Protein AF-0000000067803425 (afdb_homodimer)

Foldseek 3Di:
DAQEAAEEAEAEEEEEAEAEAEEDDQEAEEAEAEHQEYHEEHYAEYEYEYEYEYEYLYAEYEYYEYYANEYHYEAYAYYEYEYEYEYEYQYAEYEEYEYEANEYAYEHYEEYEYEYEYEYDDHYQEYEEHEYYHQEYAYEAYEEYEYEYEYEYEQEHQEYEYAEYYANEYAYEHYNEYEYYYEYEYENEHQEYEEHEYEHQEYHYEHYAEYEYEYEYEYEQHHQEYEYHEYYANEYHYEAYAEYEYEYEYEYENYHQEYEYHEYEAQEYHYEAYEEYEYEYEYEYYQHHQEYEEAEYYANEYAYEAYEEYEAYYEYEAELEHQEYEYHEYEAQEYAYEAYEEYEYEYEYEAYVHHQEYEEHEYEANEYAYEAYAEYEYEYEYEAELHYQEYEEAEYYHQEYHYEAYAEYEYEYEYEYACHYVYYNYHHDDDNYYHYYRYNYYHYYYYYYYHHDPD/DAQEAAEEAEAEEEEEAEAEAEEDDQEAEEAEAEHQEYHYEAYAEYEYEYEYEYEYLYAEYEYYEYEHNEYHYEHYEYYEYEYEYEYAANYAEYEYYEYEANEYAYEAYEEYEYEYEYEYEQHYQEYEEAEYEHQEYHYEAYEEYEYEYEYEAYLEHQEYEYYEYYHNEYAYEHYEEYEAYYEYEYEQHHQEYEEAEYEHQEYHYEAYEEYEYEYEYEYEQHHQEYEYHEYEANEYAYEHYEEYEYEYEYEYELYYQEYEEAEYYAQEYHYEHYEEYEYEYEYEYYQHHQEYEYHEYYANEYHYEAYEEYEAYYEYEAECYHQEYEEHEYEAQEYAYEAYEEYEYEYEYEAYVHHQEYEEYEYEANEYAYEAYEEYEAEYEYEAYLHYQEYEEAEYYHQEYAYEAYEEYEYEYEYEYACHYVYYNYYYDDDNYYHYYRYNYYHYYYHYYYHYDPD

Sequence (910 aa):
MGVIFMVFGVAYSEYEVKIKIQDGADKICQLSIMGVIFMVFGVAYSEYEVKIKIQDGADKICQLSIMGVIFMVFGVAYSEYEVKIKIQDGADKICQLSIMGVIFMVFGVVYSEYGVKIKIQDGADKICQLSVMGVIFMVFGVAYSEYEVKIKIQDGADKICQLSIMGVIFMVFGVVYSEYGVKIKIQDGADKICQLSIMGIIFMVFGVAYSEYEVKIKIQDGADKICQLSIMGVIFMVFGVAYSEYEVKIKIQDGADKICQLSIMGVIFMVFGVAYSEYEVKIKIQDGADKICQLSIMGVIFMVFGVVYSEYGVKIKIQDGADKICQLSVMGVIFMVFGVAYSEYEVKIKIQDGADKICQLSIMGVIFMVFGVVYSEYGVKIKIQDGADKICQLSIMGIIFMVFGVAYSEYEVKIKIQDGADKICQLSIVSVIFMVIGVAYSEYKVKIKFKMAPTMGVIFMVFGVAYSEYEVKIKIQDGADKICQLSIMGVIFMVFGVAYSEYEVKIKIQDGADKICQLSIMGVIFMVFGVAYSEYEVKIKIQDGADKICQLSIMGVIFMVFGVVYSEYGVKIKIQDGADKICQLSVMGVIFMVFGVAYSEYEVKIKIQDGADKICQLSIMGVIFMVFGVVYSEYGVKIKIQDGADKICQLSIMGIIFMVFGVAYSEYEVKIKIQDGADKICQLSIMGVIFMVFGVAYSEYEVKIKIQDGADKICQLSIMGVIFMVFGVAYSEYEVKIKIQDGADKICQLSIMGVIFMVFGVVYSEYGVKIKIQDGADKICQLSVMGVIFMVFGVAYSEYEVKIKIQDGADKICQLSIMGVIFMVFGVVYSEYGVKIKIQDGADKICQLSIMGIIFMVFGVAYSEYEVKIKIQDGADKICQLSIVSVIFMVIGVAYSEYKVKIKFKMAPT

Nearest PDB structures (foldseek):
  4dn7-assembly1_B  TM=2.893E-01  e=5.818E+00  Methanosarcina mazei Go1

pLDDT: mean 87.75, std 11.0, range [38.88, 97.75]

Structure (mmCIF, N/CA/C/O backbone):
data_AF-0000000067803425-model_v1
#
loop_
_entity.id
_entity.type
_entity.pdbx_description
1 polymer 'Uncharacterized protein LOC126912388'
#
loop_
_atom_site.group_PDB
_atom_site.id
_atom_site.type_symbol
_atom_site.label_atom_id
_atom_site.label_alt_id
_atom_site.label_comp_id
_atom_site.label_asym_id
_atom_site.label_entity_id
_atom_site.label_seq_id
_atom_site.pdbx_PDB_ins_code
_atom_site.Cartn_x
_atom_site.Cartn_y
_atom_site.Cartn_z
_atom_site.occupancy
_atom_site.B_iso_or_equiv
_atom_site.auth_seq_id
_atom_site.auth_comp_id
_atom_site.auth_asym_id
_atom_site.auth_atom_id
_atom_site.pdbx_PDB_model_num
ATOM 1 N N . MET A 1 1 ? 34.75 -25.25 -3.15 1 74.81 1 MET A N 1
ATOM 2 C CA . MET A 1 1 ? 34.219 -24.297 -2.17 1 74.81 1 MET A CA 1
ATOM 3 C C . MET A 1 1 ? 34.781 -22.891 -2.422 1 74.81 1 MET A C 1
ATOM 5 O O . MET A 1 1 ? 36 -22.734 -2.607 1 74.81 1 MET A O 1
ATOM 9 N N . GLY A 1 2 ? 33.906 -22.047 -2.674 1 78.75 2 GLY A N 1
ATOM 10 C CA . GLY A 1 2 ? 34.156 -20.641 -2.4 1 78.75 2 GLY A CA 1
ATOM 11 C C . GLY A 1 2 ? 34.719 -19.891 -3.586 1 78.75 2 GLY A C 1
ATOM 12 O O . GLY A 1 2 ? 35.812 -19.344 -3.502 1 78.75 2 GLY A O 1
ATOM 13 N N . VAL A 1 3 ? 34.25 -20.016 -4.922 1 89.56 3 VAL A N 1
ATOM 14 C CA . VAL A 1 3 ? 34.625 -19.016 -5.922 1 89.56 3 VAL A CA 1
ATOM 15 C C . VAL A 1 3 ? 33.969 -17.672 -5.574 1 89.56 3 VAL A C 1
ATOM 17 O O . VAL A 1 3 ? 32.75 -17.531 -5.688 1 89.56 3 VAL A O 1
ATOM 20 N N . ILE A 1 4 ? 34.719 -16.734 -5.055 1 91.56 4 ILE A N 1
ATOM 21 C CA . ILE A 1 4 ? 34.188 -15.461 -4.574 1 91.56 4 ILE A CA 1
ATOM 22 C C . ILE A 1 4 ? 34.75 -14.32 -5.422 1 91.56 4 ILE A C 1
ATOM 24 O O . ILE A 1 4 ? 35.969 -14.211 -5.582 1 91.56 4 ILE A O 1
ATOM 28 N N . PHE A 1 5 ? 34 -13.641 -6.039 1 90.88 5 PHE A N 1
ATOM 29 C CA . PHE A 1 5 ? 34.344 -12.406 -6.723 1 90.88 5 PHE A CA 1
ATOM 30 C C . PHE A 1 5 ? 34 -11.195 -5.863 1 90.88 5 PHE A C 1
ATOM 32 O O . PHE A 1 5 ? 32.875 -11.023 -5.449 1 90.88 5 PHE A O 1
ATOM 39 N N . MET A 1 6 ? 34.844 -10.312 -5.609 1 89.75 6 MET A N 1
ATOM 40 C CA . MET A 1 6 ? 34.656 -9.023 -4.953 1 89.75 6 MET A CA 1
ATOM 41 C C . MET A 1 6 ? 35.031 -7.875 -5.887 1 89.75 6 MET A C 1
ATOM 43 O O . MET A 1 6 ? 36.188 -7.711 -6.234 1 89.75 6 MET A O 1
ATOM 47 N N . VAL A 1 7 ? 34.094 -7.258 -6.387 1 85.81 7 VAL A N 1
ATOM 48 C CA . VAL A 1 7 ? 34.312 -6.219 -7.391 1 85.81 7 VAL A CA 1
ATOM 49 C C . VAL A 1 7 ? 33.844 -4.871 -6.852 1 85.81 7 VAL A C 1
ATOM 51 O O . VAL A 1 7 ? 32.719 -4.758 -6.312 1 85.81 7 VAL A O 1
ATOM 54 N N . PHE A 1 8 ? 34.656 -3.881 -6.902 1 86.56 8 PHE A N 1
ATOM 55 C CA . PHE A 1 8 ? 34.344 -2.537 -6.426 1 86.56 8 PHE A CA 1
ATOM 56 C C . PHE A 1 8 ? 34.562 -1.513 -7.539 1 86.56 8 PHE A C 1
ATOM 58 O O . PHE A 1 8 ? 35.625 -1.437 -8.133 1 86.56 8 PHE A O 1
ATOM 65 N N . GLY A 1 9 ? 33.438 -0.641 -7.828 1 83.38 9 GLY A N 1
ATOM 66 C CA . GLY A 1 9 ? 33.531 0.556 -8.648 1 83.38 9 GLY A CA 1
ATOM 67 C C . GLY A 1 9 ? 33.969 0.268 -10.078 1 83.38 9 GLY A C 1
ATOM 68 O O . GLY A 1 9 ? 34.906 0.893 -10.586 1 83.38 9 GLY A O 1
ATOM 69 N N . VAL A 1 10 ? 33.406 -0.679 -10.727 1 84.81 10 VAL A N 1
ATOM 70 C CA . VAL A 1 10 ? 33.719 -0.972 -12.117 1 84.81 10 VAL A CA 1
ATOM 71 C C . VAL A 1 10 ? 32.562 -0.565 -13.016 1 84.81 10 VAL A C 1
ATOM 73 O O . VAL A 1 10 ? 31.391 -0.751 -12.656 1 84.81 10 VAL A O 1
ATOM 76 N N . ALA A 1 11 ? 32.969 0.034 -14.195 1 84.5 11 ALA A N 1
ATOM 77 C CA . ALA A 1 11 ? 31.953 0.502 -15.117 1 84.5 11 ALA A CA 1
AT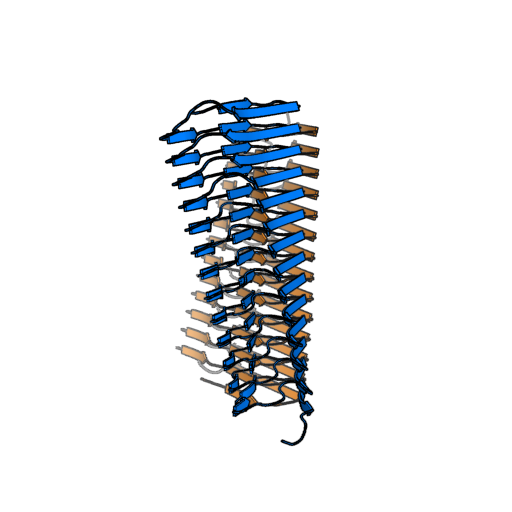OM 78 C C . ALA A 1 11 ? 31.297 -0.667 -15.844 1 84.5 11 ALA A C 1
ATOM 80 O O . ALA A 1 11 ? 30.062 -0.757 -15.922 1 84.5 11 ALA A O 1
ATOM 81 N N . TYR A 1 12 ? 32.188 -1.594 -16.359 1 89.19 12 TYR A N 1
ATOM 82 C CA . TYR A 1 12 ? 31.703 -2.752 -17.109 1 89.19 12 TYR A CA 1
ATOM 83 C C . TYR A 1 12 ? 32.344 -4.035 -16.578 1 89.19 12 TYR A C 1
ATOM 85 O O . TYR A 1 12 ? 33.562 -4.137 -16.469 1 89.19 12 TYR A O 1
ATOM 93 N N . SER A 1 13 ? 31.406 -4.898 -16.109 1 88.25 13 SER A N 1
ATOM 94 C CA . SER A 1 13 ? 31.938 -6.168 -15.617 1 88.25 13 SER A CA 1
ATOM 95 C C . SER A 1 13 ? 31.172 -7.348 -16.219 1 88.25 13 SER A C 1
ATOM 97 O O . SER A 1 13 ? 29.953 -7.406 -16.141 1 88.25 13 SER A O 1
ATOM 99 N N . GLU A 1 14 ? 31.922 -8.359 -16.828 1 91.38 14 GLU A N 1
ATOM 100 C CA . GLU A 1 14 ? 31.375 -9.633 -17.297 1 91.38 14 GLU A CA 1
ATOM 101 C C . GLU A 1 14 ? 32.094 -10.805 -16.625 1 91.38 14 GLU A C 1
ATOM 103 O O . GLU A 1 14 ? 33.312 -10.953 -16.734 1 91.38 14 GLU A O 1
ATOM 108 N N . TYR A 1 15 ? 31.422 -11.469 -15.852 1 91.25 15 TYR A N 1
ATOM 109 C CA . TYR A 1 15 ? 31.984 -12.648 -15.203 1 91.25 15 TYR A CA 1
ATOM 110 C C . TYR A 1 15 ? 31.234 -13.906 -15.594 1 91.25 15 TYR A C 1
ATOM 112 O O . TYR A 1 15 ? 30 -13.914 -15.625 1 91.25 15 TYR A O 1
ATOM 120 N N . GLU A 1 16 ? 31.875 -14.969 -15.93 1 94.44 16 GLU A N 1
ATOM 121 C CA . GLU A 1 16 ? 31.297 -16.281 -16.203 1 94.44 16 GLU A CA 1
ATOM 122 C C . GLU A 1 16 ? 31.969 -17.359 -15.375 1 94.44 16 GLU A C 1
ATOM 124 O O . GLU A 1 16 ? 33.188 -17.469 -15.367 1 94.44 16 GLU A O 1
ATOM 129 N N . VAL A 1 17 ? 31.219 -18.016 -14.602 1 93.5 17 VAL A N 1
ATOM 130 C CA . VAL A 1 17 ? 31.703 -19.203 -13.891 1 93.5 17 VAL A CA 1
ATOM 131 C C . VAL A 1 17 ? 31.094 -20.453 -14.523 1 93.5 17 VAL A C 1
ATOM 133 O O . VAL A 1 17 ? 29.875 -20.625 -14.562 1 93.5 17 VAL A O 1
ATOM 136 N N . LYS A 1 18 ? 31.969 -21.328 -15.031 1 93.75 18 LYS A N 1
ATOM 137 C CA . LYS A 1 18 ? 31.547 -22.578 -15.641 1 93.75 18 LYS A CA 1
ATOM 138 C C . LYS A 1 18 ? 32.094 -23.781 -14.883 1 93.75 18 LYS A C 1
ATOM 140 O O . LYS A 1 18 ? 33.312 -23.938 -14.781 1 93.75 18 LYS A O 1
ATOM 145 N N . ILE A 1 19 ? 31.266 -24.5 -14.336 1 90.12 19 ILE A N 1
ATOM 146 C CA . ILE A 1 19 ? 31.656 -25.75 -13.695 1 90.12 19 ILE A CA 1
ATOM 147 C C . ILE A 1 19 ? 31.062 -26.938 -14.469 1 90.12 19 ILE A C 1
ATOM 149 O O . ILE A 1 19 ? 29.844 -27.047 -14.625 1 90.12 19 ILE A O 1
ATOM 153 N N . LYS A 1 20 ? 31.984 -27.797 -14.984 1 89.69 20 LYS A N 1
ATOM 154 C CA . LYS A 1 20 ? 31.562 -28.984 -15.734 1 89.69 20 LYS A CA 1
ATOM 155 C C . LYS A 1 20 ? 32.156 -30.25 -15.133 1 89.69 20 LYS A C 1
ATOM 157 O O . LYS A 1 20 ? 33.375 -30.344 -14.945 1 89.69 20 LYS A O 1
ATOM 162 N N . ILE A 1 21 ? 31.281 -31.109 -14.766 1 82.5 21 ILE A N 1
ATOM 163 C CA . ILE A 1 21 ? 31.719 -32.438 -14.289 1 82.5 21 ILE A CA 1
ATOM 164 C C . ILE A 1 21 ? 31.25 -33.5 -15.258 1 82.5 21 ILE A C 1
ATOM 166 O O . ILE A 1 21 ? 30.047 -33.625 -15.523 1 82.5 21 ILE A O 1
ATOM 170 N N . GLN A 1 22 ? 32.188 -34.281 -15.992 1 77.62 22 GLN A N 1
ATOM 171 C CA . GLN A 1 22 ? 31.859 -35.312 -16.969 1 77.62 22 GLN A CA 1
ATOM 172 C C . GLN A 1 22 ? 32.531 -36.625 -16.625 1 77.62 22 GLN A C 1
ATOM 174 O O . GLN A 1 22 ? 33.688 -36.656 -16.141 1 77.62 22 GLN A O 1
ATOM 179 N N . ASP A 1 23 ? 32.125 -38 -17.203 1 63.56 23 ASP A N 1
ATOM 180 C CA . ASP A 1 23 ? 32.469 -39.375 -17.484 1 63.56 23 ASP A CA 1
ATOM 181 C C . ASP A 1 23 ? 33.562 -39.875 -16.547 1 63.56 23 ASP A C 1
ATOM 183 O O . ASP A 1 23 ? 34.156 -40.938 -16.781 1 63.56 23 ASP A O 1
ATOM 187 N N . GLY A 1 24 ? 33.625 -39.938 -15.242 1 60.56 24 GLY A N 1
ATOM 188 C CA . GLY A 1 24 ? 34.844 -40.656 -14.891 1 60.56 24 GLY A CA 1
ATOM 189 C C . GLY A 1 24 ? 34.688 -41.625 -13.75 1 60.56 24 GLY A C 1
ATOM 190 O O . GLY A 1 24 ? 35.5 -42.531 -13.562 1 60.56 24 GLY A O 1
ATOM 191 N N . ALA A 1 25 ? 33.688 -41.281 -12.781 1 64.81 25 ALA A N 1
ATOM 192 C CA . ALA A 1 25 ? 33.906 -42.156 -11.641 1 64.81 25 ALA A CA 1
ATOM 193 C C . ALA A 1 25 ? 32.75 -43.156 -11.5 1 64.81 25 ALA A C 1
ATOM 195 O O . ALA A 1 25 ? 31.578 -42.812 -11.773 1 64.81 25 ALA A O 1
ATOM 196 N N . ASP A 1 26 ? 33 -44.531 -11.336 1 71.44 26 ASP A N 1
ATOM 197 C CA . ASP A 1 26 ? 32 -45.594 -11.141 1 71.44 26 ASP A CA 1
ATOM 198 C C . ASP A 1 26 ? 31.047 -45.25 -10 1 71.44 26 ASP A C 1
ATOM 200 O O . ASP A 1 26 ? 29.844 -45.5 -10.102 1 71.44 26 ASP A O 1
ATOM 204 N N . LYS A 1 27 ? 31.531 -44.781 -8.922 1 82.44 27 LYS A N 1
ATOM 205 C CA . LYS A 1 27 ? 30.766 -44.438 -7.742 1 82.44 27 LYS A CA 1
ATOM 206 C C . LYS A 1 27 ? 31.188 -43.062 -7.223 1 82.44 27 LYS A C 1
ATOM 208 O O . LYS A 1 27 ? 32.375 -42.812 -6.996 1 82.44 27 LYS A O 1
ATOM 213 N N . ILE A 1 28 ? 30.219 -42.156 -7.164 1 81.12 28 ILE A N 1
ATOM 214 C CA . ILE A 1 28 ? 30.438 -40.875 -6.504 1 81.12 28 ILE A CA 1
ATOM 215 C C . ILE A 1 28 ? 29.688 -40.812 -5.18 1 81.12 28 ILE A C 1
ATOM 217 O O . ILE A 1 28 ? 28.453 -40.844 -5.164 1 81.12 28 ILE A O 1
ATOM 221 N N . CYS A 1 29 ? 30.469 -40.844 -4.059 1 83.19 29 CYS A N 1
ATOM 222 C CA . CYS A 1 29 ? 29.828 -40.875 -2.754 1 83.19 29 CYS A CA 1
ATOM 223 C C . CYS A 1 29 ? 29.281 -39.5 -2.389 1 83.19 29 CYS A C 1
ATOM 225 O O . CYS A 1 29 ? 28.141 -39.375 -1.926 1 83.19 29 CYS A O 1
ATOM 227 N N . GLN A 1 30 ? 29.953 -38.375 -2.533 1 88.12 30 GLN A N 1
ATOM 228 C CA . GLN A 1 30 ? 29.531 -37 -2.221 1 88.12 30 GLN A CA 1
ATOM 229 C C . GLN A 1 30 ? 30.188 -36 -3.162 1 88.12 30 GLN A C 1
ATOM 231 O O . GLN A 1 30 ? 31.406 -36.031 -3.361 1 88.12 30 GLN A O 1
ATOM 236 N N . LEU A 1 31 ? 29.547 -35.281 -3.865 1 86.44 31 LEU A N 1
ATOM 237 C CA . LEU A 1 31 ? 30 -34.156 -4.684 1 86.44 31 LEU A CA 1
ATOM 238 C C . LEU A 1 31 ? 29.266 -32.875 -4.301 1 86.44 31 LEU A C 1
ATOM 240 O O . LEU A 1 31 ? 28.047 -32.781 -4.457 1 86.44 31 LEU A O 1
ATOM 244 N N . SER A 1 32 ? 29.938 -31.859 -3.682 1 89.62 32 SER A N 1
ATOM 245 C CA . SER A 1 32 ? 29.344 -30.594 -3.262 1 89.62 32 SER A CA 1
ATOM 246 C C . SER A 1 32 ? 30 -29.406 -3.959 1 89.62 32 SER A C 1
ATOM 248 O O . SER A 1 32 ? 31.219 -29.297 -3.967 1 89.62 32 SER A O 1
ATOM 250 N N . ILE A 1 33 ? 29.25 -28.641 -4.629 1 90 33 ILE A N 1
ATOM 251 C CA . ILE A 1 33 ? 29.656 -27.328 -5.129 1 90 33 ILE A CA 1
ATOM 252 C C . ILE A 1 33 ? 29.094 -26.234 -4.219 1 90 33 ILE A C 1
ATOM 254 O O . ILE A 1 33 ? 27.875 -26.062 -4.121 1 90 33 ILE A O 1
ATOM 258 N N . MET A 1 34 ? 29.984 -25.578 -3.463 1 90.12 34 MET A N 1
ATOM 259 C CA . MET A 1 34 ? 29.531 -24.625 -2.455 1 90.12 34 MET A CA 1
ATOM 260 C C . MET A 1 34 ? 30.25 -23.281 -2.621 1 90.12 34 MET A C 1
ATOM 262 O O . MET A 1 34 ? 31.453 -23.25 -2.9 1 90.12 34 MET A O 1
ATOM 266 N N . GLY A 1 35 ? 29.422 -22.203 -2.521 1 89.12 35 GLY A N 1
ATOM 267 C CA . GLY A 1 35 ? 29.984 -20.875 -2.264 1 89.12 35 GLY A CA 1
ATOM 268 C C . GLY A 1 35 ? 30.422 -20.156 -3.525 1 89.12 35 GLY A C 1
ATOM 269 O O . GLY A 1 35 ? 31.547 -19.672 -3.605 1 89.12 35 GLY A O 1
ATOM 270 N N . VAL A 1 36 ? 29.625 -20.125 -4.617 1 93.56 36 VAL A N 1
ATOM 271 C CA . VAL A 1 36 ? 29.875 -19.203 -5.711 1 93.56 36 VAL A CA 1
ATOM 272 C C . VAL A 1 36 ? 29.25 -17.844 -5.379 1 93.56 36 VAL A C 1
ATOM 274 O O . VAL A 1 36 ? 28.031 -17.672 -5.484 1 93.56 36 VAL A O 1
ATOM 277 N N . ILE A 1 37 ? 30.047 -16.891 -4.918 1 93.88 37 ILE A N 1
ATOM 278 C CA . ILE A 1 37 ? 29.531 -15.641 -4.367 1 93.88 37 ILE A CA 1
ATOM 279 C C . ILE A 1 37 ? 30.078 -14.461 -5.172 1 93.88 37 ILE A C 1
ATOM 281 O O . ILE A 1 37 ? 31.281 -14.367 -5.418 1 93.88 37 ILE A O 1
ATOM 285 N N . PHE A 1 38 ? 29.297 -13.688 -5.59 1 93.44 38 PHE A N 1
ATOM 286 C CA . PHE A 1 38 ? 29.641 -12.414 -6.203 1 93.44 38 PHE A CA 1
ATOM 287 C C . PHE A 1 38 ? 29.297 -11.258 -5.266 1 93.44 38 PHE A C 1
ATOM 289 O O . PHE A 1 38 ? 28.141 -11.031 -4.941 1 93.44 38 PHE A O 1
ATOM 296 N N . MET A 1 39 ? 30.234 -10.578 -4.836 1 92.06 39 MET A N 1
ATOM 297 C CA . MET A 1 39 ? 30.078 -9.344 -4.074 1 92.06 39 MET A CA 1
ATOM 298 C C . MET A 1 39 ? 30.531 -8.141 -4.895 1 92.06 39 MET A C 1
ATOM 300 O O . MET A 1 39 ? 31.719 -7.922 -5.086 1 92.06 39 MET A O 1
ATOM 304 N N . VAL A 1 40 ? 29.578 -7.457 -5.359 1 88.75 40 VAL A N 1
ATOM 305 C CA . VAL A 1 40 ? 29.875 -6.383 -6.297 1 88.75 40 VAL A CA 1
ATOM 306 C C . VAL A 1 40 ? 29.328 -5.059 -5.766 1 88.75 40 VAL A C 1
ATOM 308 O O . VAL A 1 40 ? 28.172 -4.977 -5.367 1 88.75 40 VAL A O 1
ATOM 311 N N . PHE A 1 41 ? 30.156 -4.051 -5.723 1 89.31 41 PHE A N 1
ATOM 312 C CA . PHE A 1 41 ? 29.781 -2.727 -5.242 1 89.31 41 PHE A CA 1
ATOM 313 C C . PHE A 1 41 ? 29.984 -1.68 -6.332 1 89.31 41 PHE A C 1
ATOM 315 O O . PHE A 1 41 ? 31.109 -1.464 -6.789 1 89.31 41 PHE A O 1
ATOM 322 N N . GLY A 1 42 ? 28.875 -1.037 -6.738 1 89.44 42 GLY A N 1
ATOM 323 C CA . GLY A 1 42 ? 28.953 0.069 -7.68 1 89.44 42 GLY A CA 1
ATOM 324 C C . GLY A 1 42 ? 29.406 -0.356 -9.062 1 89.44 42 GLY A C 1
ATOM 325 O O . GLY A 1 42 ? 30.594 -0.335 -9.367 1 89.44 42 GLY A O 1
ATOM 326 N N . VAL A 1 43 ? 28.422 -0.794 -9.828 1 87.94 43 VAL A N 1
ATOM 327 C CA . VAL A 1 43 ? 28.703 -1.163 -11.211 1 87.94 43 VAL A CA 1
ATOM 328 C C . VAL A 1 43 ? 27.656 -0.547 -12.141 1 87.94 43 VAL A C 1
ATOM 330 O O . VAL A 1 43 ? 26.469 -0.516 -11.805 1 87.94 43 VAL A O 1
ATOM 333 N N . ALA A 1 44 ? 28.281 -0.027 -13.312 1 87.31 44 ALA A N 1
ATOM 334 C CA . ALA A 1 44 ? 27.312 0.539 -14.266 1 87.31 44 ALA A CA 1
ATOM 335 C C . ALA A 1 44 ? 26.641 -0.557 -15.078 1 87.31 44 ALA A C 1
ATOM 337 O O . ALA A 1 44 ? 25.406 -0.612 -15.156 1 87.31 44 ALA A O 1
ATOM 338 N N . TYR A 1 45 ? 27.453 -1.467 -15.617 1 89.94 45 TYR A N 1
ATOM 339 C CA . TYR A 1 45 ? 26.953 -2.588 -16.406 1 89.94 45 TYR A CA 1
ATOM 340 C C . TYR A 1 45 ? 27.594 -3.898 -15.945 1 89.94 45 TYR A C 1
ATOM 342 O O . TYR A 1 45 ? 28.812 -3.998 -15.852 1 89.94 45 TYR A O 1
ATOM 350 N N . SER A 1 46 ? 26.672 -4.801 -15.586 1 90.31 46 SER A N 1
ATOM 351 C CA . SER A 1 46 ? 27.203 -6.09 -15.148 1 90.31 46 SER A CA 1
ATOM 352 C C . SER A 1 46 ? 26.453 -7.242 -15.797 1 90.31 46 SER A C 1
ATOM 354 O O . SER A 1 46 ? 25.219 -7.289 -15.742 1 90.31 46 SER A O 1
ATOM 356 N N . GLU A 1 47 ? 27.172 -8.242 -16.375 1 93.88 47 GLU A N 1
ATOM 357 C CA . GLU A 1 47 ? 26.656 -9.516 -16.859 1 93.88 47 GLU A CA 1
ATOM 358 C C . GLU A 1 47 ? 27.344 -10.695 -16.188 1 93.88 47 GLU A C 1
ATOM 360 O O . GLU A 1 47 ? 28.531 -10.945 -16.422 1 93.88 47 GLU A O 1
ATOM 365 N N . TYR A 1 48 ? 26.656 -11.281 -15.305 1 93.56 48 TYR A N 1
ATOM 366 C CA . TYR A 1 48 ? 27.219 -12.422 -14.586 1 93.56 48 TYR A CA 1
ATOM 367 C C . TYR A 1 48 ? 26.469 -13.703 -14.922 1 93.56 48 TYR A C 1
ATOM 369 O O . TYR A 1 48 ? 25.25 -13.75 -14.828 1 93.56 48 TYR A O 1
ATOM 377 N N . GLU A 1 49 ? 27.109 -14.742 -15.32 1 95.62 49 GLU A N 1
ATOM 378 C CA . GLU A 1 49 ? 26.516 -16.047 -15.633 1 95.62 49 GLU A CA 1
ATOM 379 C C . GLU A 1 49 ? 27.219 -17.156 -14.859 1 95.62 49 GLU A C 1
ATOM 381 O O . GLU A 1 49 ? 28.438 -17.219 -14.797 1 95.62 49 GLU A O 1
ATOM 386 N N . VAL A 1 50 ? 26.422 -17.922 -14.188 1 96.06 50 VAL A N 1
ATOM 387 C CA . VAL A 1 50 ? 26.922 -19.141 -13.562 1 96.06 50 VAL A CA 1
ATOM 388 C C . VAL A 1 50 ? 26.312 -20.359 -14.25 1 96.06 50 VAL A C 1
ATOM 390 O O . VAL A 1 50 ? 25.094 -20.531 -14.266 1 96.06 50 VAL A O 1
ATOM 393 N N . LYS A 1 51 ? 27.219 -21.172 -14.766 1 95.19 51 LYS A N 1
ATOM 394 C CA . LYS A 1 51 ? 26.781 -22.406 -15.438 1 95.19 51 LYS A CA 1
ATOM 395 C C . LYS A 1 51 ? 27.375 -23.641 -14.758 1 95.19 51 LYS A C 1
ATOM 397 O O . LYS A 1 51 ? 28.594 -23.828 -14.758 1 95.19 51 LYS A O 1
ATOM 402 N N . ILE A 1 52 ? 26.453 -24.344 -14.289 1 91.62 52 ILE A N 1
ATOM 403 C CA . ILE A 1 52 ? 26.859 -25.609 -13.703 1 91.62 52 ILE A CA 1
ATOM 404 C C . ILE A 1 52 ? 26.266 -26.766 -14.508 1 91.62 52 ILE A C 1
ATOM 406 O O . ILE A 1 52 ? 25.031 -26.891 -14.633 1 91.62 52 ILE A O 1
ATOM 410 N N . LYS A 1 53 ? 27.141 -27.562 -15.078 1 91.19 53 LYS A N 1
ATOM 411 C CA . LYS A 1 53 ? 26.719 -28.734 -15.852 1 91.19 53 LYS A CA 1
ATOM 412 C C . LYS A 1 53 ? 27.328 -30.016 -15.297 1 91.19 53 LYS A C 1
ATOM 414 O O . LYS A 1 53 ? 28.547 -30.141 -15.211 1 91.19 53 LYS A O 1
ATOM 419 N N . ILE A 1 54 ? 26.469 -30.812 -14.914 1 83.88 54 ILE A N 1
ATOM 420 C CA . ILE A 1 54 ? 26.906 -32.125 -14.453 1 83.88 54 ILE A CA 1
ATOM 421 C C . ILE A 1 54 ? 26.406 -33.188 -15.414 1 83.88 54 ILE A C 1
ATOM 423 O O . ILE A 1 54 ? 25.203 -33.344 -15.625 1 83.88 54 ILE A O 1
ATOM 427 N N . GLN A 1 55 ? 27.328 -33.719 -16.141 1 79.25 55 GLN A N 1
ATOM 428 C CA . GLN A 1 55 ? 27.062 -34.844 -17.031 1 79.25 55 GLN A CA 1
ATOM 429 C C . GLN A 1 55 ? 27.812 -36.094 -16.594 1 79.25 55 GLN A C 1
ATOM 431 O O . GLN A 1 55 ? 29.031 -36.094 -16.5 1 79.25 55 GLN A O 1
ATOM 436 N N . ASP A 1 56 ? 26.984 -37.031 -15.93 1 65.06 56 ASP A N 1
ATOM 437 C CA . ASP A 1 56 ? 27.766 -38.156 -15.406 1 65.06 56 ASP A CA 1
ATOM 438 C C . ASP A 1 56 ? 27.312 -39.469 -16.016 1 65.06 56 ASP A C 1
ATOM 440 O O . ASP A 1 56 ? 26.156 -39.594 -16.422 1 65.06 56 ASP A O 1
ATOM 444 N N . GLY A 1 57 ? 28.109 -40.344 -16.281 1 61.88 57 GLY A N 1
ATOM 445 C CA . GLY A 1 57 ? 28.047 -41.75 -16.656 1 61.88 57 GLY A CA 1
ATOM 446 C C . GLY A 1 57 ? 28.281 -42.688 -15.5 1 61.88 57 GLY A C 1
ATOM 447 O O . GLY A 1 57 ? 28.578 -43.875 -15.703 1 61.88 57 GLY A O 1
ATOM 448 N N . ALA A 1 58 ? 28.078 -42.188 -14.203 1 69.5 58 ALA A N 1
ATOM 449 C CA . ALA A 1 58 ? 28.406 -43.031 -13.062 1 69.5 58 ALA A CA 1
ATOM 450 C C . ALA A 1 58 ? 27.266 -44 -12.773 1 69.5 58 ALA A C 1
ATOM 452 O O . ALA A 1 58 ? 26.094 -43.688 -13.039 1 69.5 58 ALA A O 1
ATOM 453 N N . ASP A 1 59 ? 27.703 -45.188 -12.086 1 76.69 59 ASP A N 1
ATOM 454 C CA . ASP A 1 59 ? 26.688 -46.156 -11.719 1 76.69 59 ASP A CA 1
ATOM 455 C C . ASP A 1 59 ? 25.844 -45.688 -10.539 1 76.69 59 ASP A C 1
ATOM 457 O O . ASP A 1 59 ? 24.641 -45.906 -10.508 1 76.69 59 ASP A O 1
ATOM 461 N N . LYS A 1 60 ? 26.562 -45.094 -9.484 1 85.62 60 LYS A N 1
ATOM 462 C CA . LYS A 1 60 ? 25.859 -44.656 -8.281 1 85.62 60 LYS A CA 1
ATOM 463 C C . LYS A 1 60 ? 26.406 -43.344 -7.773 1 85.62 60 LYS A C 1
ATOM 465 O O . LYS A 1 60 ? 27.609 -43.188 -7.586 1 85.62 60 LYS A O 1
ATOM 470 N N . ILE A 1 61 ? 25.422 -42.406 -7.559 1 83.44 61 ILE A N 1
ATOM 471 C CA . ILE A 1 61 ? 25.719 -41.125 -6.879 1 83.44 61 ILE A CA 1
ATOM 472 C C . ILE A 1 61 ? 24.953 -41.062 -5.562 1 83.44 61 ILE A C 1
ATOM 474 O O . ILE A 1 61 ? 23.719 -41.062 -5.559 1 83.44 61 ILE A O 1
ATOM 478 N N . CYS A 1 62 ? 25.719 -40.969 -4.465 1 87.25 62 CYS A N 1
ATOM 479 C CA . CYS A 1 62 ? 25.047 -40.969 -3.172 1 87.25 62 CYS A CA 1
ATOM 480 C C . CYS A 1 62 ? 24.516 -39.594 -2.826 1 87.25 62 CYS A C 1
ATOM 482 O O . CYS A 1 62 ? 23.344 -39.438 -2.496 1 87.25 62 CYS A O 1
ATOM 484 N N . GLN A 1 63 ? 25.344 -38.531 -2.844 1 90.44 63 GLN A N 1
ATOM 485 C CA . GLN A 1 63 ? 24.938 -37.188 -2.506 1 90.44 63 GLN A CA 1
ATOM 486 C C . GLN A 1 63 ? 25.547 -36.156 -3.461 1 90.44 63 GLN A C 1
ATOM 488 O O . GLN A 1 63 ? 26.781 -36.094 -3.604 1 90.44 63 GLN A O 1
ATOM 493 N N . LEU A 1 64 ? 24.797 -35.5 -4.168 1 89.19 64 LEU A N 1
ATOM 494 C CA . LEU A 1 64 ? 25.172 -34.375 -5.004 1 89.19 64 LEU A CA 1
ATOM 495 C C . LEU A 1 64 ? 24.5 -33.094 -4.531 1 89.19 64 LEU A C 1
ATOM 497 O O . LEU A 1 64 ? 23.266 -33 -4.535 1 89.19 64 LEU A O 1
ATOM 501 N N . SER A 1 65 ? 25.266 -32.031 -4.059 1 92 65 SER A N 1
ATOM 502 C CA . SER A 1 65 ? 24.688 -30.812 -3.52 1 92 65 SER A CA 1
ATOM 503 C C . SER A 1 65 ? 25.312 -29.578 -4.188 1 92 65 SER A C 1
ATOM 505 O O . SER A 1 65 ? 26.531 -29.484 -4.332 1 92 65 SER A O 1
ATOM 507 N N . ILE A 1 66 ? 24.531 -28.719 -4.645 1 92.38 66 ILE A N 1
ATOM 508 C CA . ILE A 1 66 ? 24.906 -27.375 -5.066 1 92.38 66 ILE A CA 1
ATOM 509 C C . ILE A 1 66 ? 24.344 -26.359 -4.082 1 92.38 66 ILE A C 1
ATOM 511 O O . ILE A 1 66 ? 23.125 -26.203 -3.963 1 92.38 66 ILE A O 1
ATOM 515 N N . MET A 1 67 ? 25.266 -25.672 -3.33 1 92.69 67 MET A N 1
ATOM 516 C CA . MET A 1 67 ? 24.828 -24.797 -2.25 1 92.69 67 MET A CA 1
ATOM 517 C C . MET A 1 67 ? 25.516 -23.438 -2.324 1 92.69 67 MET A C 1
ATOM 519 O O . MET A 1 67 ? 26.734 -23.375 -2.518 1 92.69 67 MET A O 1
ATOM 523 N N . GLY A 1 68 ? 24.688 -22.391 -2.275 1 92.62 68 GLY A N 1
ATOM 524 C CA . GLY A 1 68 ? 25.219 -21.078 -1.987 1 92.62 68 GLY A CA 1
ATOM 525 C C . GLY A 1 68 ? 25.703 -20.344 -3.227 1 92.62 68 GLY A C 1
ATOM 526 O O . GLY A 1 68 ? 26.844 -19.875 -3.275 1 92.62 68 GLY A O 1
ATOM 527 N N . VAL A 1 69 ? 24.953 -20.266 -4.262 1 94.94 69 VAL A N 1
ATOM 528 C CA . VAL A 1 69 ? 25.203 -19.297 -5.332 1 94.94 69 VAL A CA 1
ATOM 529 C C . VAL A 1 69 ? 24.562 -17.953 -4.988 1 94.94 69 VAL A C 1
ATOM 531 O O . VAL A 1 69 ? 23.344 -17.812 -5.066 1 94.94 69 VAL A O 1
ATOM 534 N N . ILE A 1 70 ? 25.391 -17 -4.586 1 95.19 70 ILE A N 1
ATOM 535 C CA . ILE A 1 70 ? 24.875 -15.773 -3.998 1 95.19 70 ILE A CA 1
ATOM 536 C C . ILE A 1 70 ? 25.391 -14.57 -4.789 1 95.19 70 ILE A C 1
ATOM 538 O O . ILE A 1 70 ? 26.594 -14.453 -5.035 1 95.19 70 ILE A O 1
ATOM 542 N N . PHE A 1 71 ? 24.609 -13.805 -5.168 1 95.12 71 PHE A N 1
ATOM 543 C CA . PHE A 1 71 ? 24.922 -12.5 -5.742 1 95.12 71 PHE A CA 1
ATOM 544 C C . PHE A 1 71 ? 24.594 -11.383 -4.762 1 95.12 71 PHE A C 1
ATOM 546 O O . PHE A 1 71 ? 23.422 -11.141 -4.461 1 95.12 71 PHE A O 1
ATOM 553 N N . MET A 1 72 ? 25.516 -10.75 -4.281 1 93.5 72 MET A N 1
ATOM 554 C CA . MET A 1 72 ? 25.359 -9.562 -3.455 1 93.5 72 MET A CA 1
ATOM 555 C C . MET A 1 72 ? 25.859 -8.32 -4.188 1 93.5 72 MET A C 1
ATOM 557 O O . MET A 1 72 ? 27.078 -8.109 -4.301 1 93.5 72 MET A O 1
ATOM 561 N N . VAL A 1 73 ? 24.969 -7.609 -4.641 1 90.94 73 VAL A N 1
ATOM 562 C CA . VAL A 1 73 ? 25.344 -6.496 -5.5 1 90.94 73 VAL A CA 1
ATOM 563 C C . VAL A 1 73 ? 24.766 -5.195 -4.953 1 90.94 73 VAL A C 1
ATOM 565 O O . VAL A 1 73 ? 23.578 -5.129 -4.629 1 90.94 73 VAL A O 1
ATOM 568 N N . PHE A 1 74 ? 25.562 -4.168 -4.836 1 90.44 74 PHE A N 1
ATOM 569 C CA . PHE A 1 74 ? 25.156 -2.863 -4.324 1 90.44 74 PHE A CA 1
ATOM 570 C C . PHE A 1 74 ? 25.344 -1.785 -5.383 1 90.44 74 PHE A C 1
ATOM 572 O O . PHE A 1 74 ? 26.469 -1.506 -5.801 1 90.44 74 PHE A O 1
ATOM 579 N N . GLY A 1 75 ? 24.234 -1.187 -5.785 1 91.31 75 GLY A N 1
ATOM 580 C CA . GLY A 1 75 ? 24.266 -0.103 -6.754 1 91.31 75 GLY A CA 1
ATOM 581 C C . GLY A 1 75 ? 24.688 -0.554 -8.141 1 91.31 75 GLY A C 1
ATOM 582 O O . GLY A 1 75 ? 25.891 -0.686 -8.406 1 91.31 75 GLY A O 1
ATOM 583 N N . VAL A 1 76 ? 23.656 -0.819 -8.898 1 90.44 76 VAL A N 1
ATOM 584 C CA . VAL A 1 76 ? 23.938 -1.236 -10.266 1 90.44 76 VAL A CA 1
ATOM 585 C C . VAL A 1 76 ? 22.922 -0.587 -11.219 1 90.44 76 VAL A C 1
ATOM 587 O O . VAL A 1 76 ? 21.719 -0.606 -10.961 1 90.44 76 VAL A O 1
ATOM 590 N N . ALA A 1 77 ? 23.516 -0.062 -12.328 1 88.62 77 ALA A N 1
ATOM 591 C CA . ALA A 1 77 ? 22.594 0.548 -13.289 1 88.62 77 ALA A CA 1
ATOM 592 C C . ALA A 1 77 ? 21.938 -0.511 -14.164 1 88.62 77 ALA A C 1
ATOM 594 O O . ALA A 1 77 ? 20.719 -0.604 -14.219 1 88.62 77 ALA A O 1
ATOM 595 N N . TYR A 1 78 ? 22.812 -1.364 -14.734 1 90 78 TYR A N 1
ATOM 596 C CA . TYR A 1 78 ? 22.328 -2.436 -15.586 1 90 78 TYR A CA 1
ATOM 597 C C . TYR A 1 78 ? 22.938 -3.773 -15.203 1 90 78 TYR A C 1
ATOM 599 O O . TYR A 1 78 ? 24.172 -3.898 -15.125 1 90 78 TYR A O 1
ATOM 607 N N . SER A 1 79 ? 21.984 -4.699 -14.938 1 91.31 79 SER A N 1
ATOM 608 C CA . SER A 1 79 ? 22.516 -5.996 -14.531 1 91.31 79 SER A CA 1
ATOM 609 C C . SER A 1 79 ? 21.734 -7.137 -15.18 1 91.31 79 SER A C 1
ATOM 611 O O . SER A 1 79 ? 20.516 -7.176 -15.109 1 91.31 79 SER A O 1
ATOM 613 N N . GLU A 1 80 ? 22.469 -8.117 -15.773 1 94.56 80 GLU A N 1
ATOM 614 C CA . GLU A 1 80 ? 21.953 -9.391 -16.25 1 94.56 80 GLU A CA 1
ATOM 615 C C . GLU A 1 80 ? 22.641 -10.57 -15.57 1 94.56 80 GLU A C 1
ATOM 617 O O . GLU A 1 80 ? 23.812 -10.836 -15.812 1 94.56 80 GLU A O 1
ATOM 622 N N . TYR A 1 81 ? 21.938 -11.141 -14.672 1 95.38 81 TYR A N 1
ATOM 623 C CA . TYR A 1 81 ? 22.5 -12.281 -13.945 1 95.38 81 TYR A CA 1
ATOM 624 C C . TYR A 1 81 ? 21.734 -13.562 -14.273 1 95.38 81 TYR A C 1
ATOM 626 O O . TYR A 1 81 ? 20.516 -13.602 -14.18 1 95.38 81 TYR A O 1
ATOM 634 N N . GLU A 1 82 ? 22.391 -14.602 -14.695 1 96.69 82 GLU A N 1
ATOM 635 C CA . GLU A 1 82 ? 21.766 -15.883 -15.008 1 96.69 82 GLU A CA 1
ATOM 636 C C . GLU A 1 82 ? 22.484 -17.031 -14.312 1 96.69 82 GLU A C 1
ATOM 638 O O . GLU A 1 82 ? 23.719 -17.094 -14.297 1 96.69 82 GLU A O 1
ATOM 643 N N . VAL A 1 83 ? 21.703 -17.828 -13.664 1 97.12 83 VAL A N 1
ATOM 644 C CA . VAL A 1 83 ? 22.219 -19.078 -13.117 1 97.12 83 VAL A CA 1
ATOM 645 C C . VAL A 1 83 ? 21.609 -20.266 -13.875 1 97.12 83 VAL A C 1
ATOM 647 O O . VAL A 1 83 ? 20.391 -20.438 -13.875 1 97.12 83 VAL A O 1
ATOM 650 N N . LYS A 1 84 ? 22.453 -21.047 -14.492 1 96.19 84 LYS A N 1
ATOM 651 C CA . LYS A 1 84 ? 22 -22.219 -15.227 1 96.19 84 LYS A CA 1
ATOM 652 C C . LYS A 1 84 ? 22.594 -23.5 -14.617 1 96.19 84 LYS A C 1
ATOM 654 O O . LYS A 1 84 ? 23.797 -23.703 -14.625 1 96.19 84 LYS A O 1
ATOM 659 N N . ILE A 1 85 ? 21.719 -24.25 -14.211 1 93.19 85 ILE A N 1
ATOM 660 C CA . ILE A 1 85 ? 22.125 -25.547 -13.688 1 93.19 85 ILE A CA 1
ATOM 661 C C . ILE A 1 85 ? 21.516 -26.656 -14.547 1 93.19 85 ILE A C 1
ATOM 663 O O . ILE A 1 85 ? 20.297 -26.75 -14.695 1 93.19 85 ILE A O 1
ATOM 667 N N . LYS A 1 86 ? 22.375 -27.422 -15.109 1 91.81 86 LYS A N 1
ATOM 668 C CA . LYS A 1 86 ? 21.938 -28.547 -15.938 1 91.81 86 LYS A CA 1
ATOM 669 C C . LYS A 1 86 ? 22.547 -29.859 -15.422 1 91.81 86 LYS A C 1
ATOM 671 O O . LYS A 1 86 ? 23.766 -30.016 -15.367 1 91.81 86 LYS A O 1
ATOM 676 N N . ILE A 1 87 ? 21.656 -30.672 -15.07 1 85.19 87 ILE A N 1
ATOM 677 C CA . ILE A 1 87 ? 22.078 -32 -14.648 1 85.19 87 ILE A CA 1
ATOM 678 C C . ILE A 1 87 ? 21.578 -33.031 -15.648 1 85.19 87 ILE A C 1
ATOM 680 O O . ILE A 1 87 ? 20.359 -33.156 -15.875 1 85.19 87 ILE A O 1
ATOM 684 N N . GLN A 1 88 ? 22.484 -33.5 -16.359 1 78.81 88 GLN A N 1
ATOM 685 C CA . GLN A 1 88 ? 22.203 -34.594 -17.281 1 78.81 88 GLN A CA 1
ATOM 686 C C . GLN A 1 88 ? 22.906 -35.875 -16.859 1 78.81 88 GLN A C 1
ATOM 688 O O . GLN A 1 88 ? 24.125 -35.875 -16.688 1 78.81 88 GLN A O 1
ATOM 693 N N . ASP A 1 89 ? 21.969 -36.875 -16.359 1 64.19 89 ASP A N 1
ATOM 694 C CA . ASP A 1 89 ? 22.766 -37.969 -15.82 1 64.19 89 ASP A CA 1
ATOM 695 C C . ASP A 1 89 ? 22.391 -39.312 -16.484 1 64.19 89 ASP A C 1
ATOM 697 O O . ASP A 1 89 ? 21.234 -39.531 -16.797 1 64.19 89 ASP A O 1
ATOM 701 N N . GLY A 1 90 ? 23.188 -40.062 -16.797 1 62.16 90 GLY A N 1
ATOM 702 C CA . GLY A 1 90 ? 23.219 -41.469 -17.234 1 62.16 90 GLY A CA 1
ATOM 703 C C . GLY A 1 90 ? 23.5 -42.438 -16.094 1 62.16 90 GLY A C 1
ATOM 704 O O . GLY A 1 90 ? 23.859 -43.594 -16.344 1 62.16 90 GLY A O 1
ATOM 705 N N . ALA A 1 91 ? 23.25 -41.969 -14.742 1 70.25 91 ALA A N 1
ATOM 706 C CA . ALA A 1 91 ? 23.562 -42.875 -13.625 1 70.25 91 ALA A CA 1
ATOM 707 C C . ALA A 1 91 ? 22.422 -43.812 -13.352 1 70.25 91 ALA A C 1
ATOM 709 O O . ALA A 1 91 ? 21.25 -43.5 -13.586 1 70.25 91 ALA A O 1
ATOM 710 N N . ASP A 1 92 ? 22.828 -45.031 -12.719 1 76.06 92 ASP A N 1
ATOM 711 C CA . ASP A 1 92 ? 21.797 -46 -12.367 1 76.06 92 ASP A CA 1
ATOM 712 C C . ASP A 1 92 ? 20.984 -45.531 -11.172 1 76.06 92 ASP A C 1
ATOM 714 O O . ASP A 1 92 ? 19.766 -45.656 -11.148 1 76.06 92 ASP A O 1
ATOM 718 N N . LYS A 1 93 ? 21.781 -44.969 -10.133 1 85.88 93 LYS A N 1
ATOM 719 C CA . LYS A 1 93 ? 21.094 -44.594 -8.906 1 85.88 93 LYS A CA 1
ATOM 720 C C . LYS A 1 93 ? 21.672 -43.281 -8.352 1 85.88 93 LYS A C 1
ATOM 722 O O . LYS A 1 93 ? 22.875 -43.156 -8.148 1 85.88 93 LYS A O 1
ATOM 727 N N . ILE A 1 94 ? 20.688 -42.344 -8.117 1 84.31 94 ILE A N 1
ATOM 728 C CA . ILE A 1 94 ? 21.016 -41.125 -7.375 1 84.31 94 ILE A CA 1
ATOM 729 C C . ILE A 1 94 ? 20.234 -41.094 -6.066 1 84.31 94 ILE A C 1
ATOM 731 O O . ILE A 1 94 ? 19 -41.062 -6.078 1 84.31 94 ILE A O 1
ATOM 735 N N . CYS A 1 95 ? 20.984 -41 -4.977 1 88.62 95 CYS A N 1
ATOM 736 C CA . CYS A 1 95 ? 20.297 -41.094 -3.693 1 88.62 95 CYS A CA 1
ATOM 737 C C . CYS A 1 95 ? 19.781 -39.719 -3.279 1 88.62 95 CYS A C 1
ATOM 739 O O . CYS A 1 95 ? 18.609 -39.562 -2.906 1 88.62 95 CYS A O 1
ATOM 741 N N . GLN A 1 96 ? 20.609 -38.688 -3.266 1 91.25 96 GLN A N 1
ATOM 742 C CA . GLN A 1 96 ? 20.203 -37.344 -2.869 1 91.25 96 GLN A CA 1
ATOM 743 C C . GLN A 1 96 ? 20.797 -36.312 -3.801 1 91.25 96 GLN A C 1
ATOM 745 O O . GLN A 1 96 ? 22.016 -36.219 -3.973 1 91.25 96 GLN A O 1
ATOM 750 N N . LEU A 1 97 ? 20.016 -35.594 -4.445 1 90.62 97 LEU A N 1
ATOM 751 C CA . LEU A 1 97 ? 20.375 -34.438 -5.25 1 90.62 97 LEU A CA 1
ATOM 752 C C . LEU A 1 97 ? 19.719 -33.188 -4.703 1 90.62 97 LEU A C 1
ATOM 754 O O . LEU A 1 97 ? 18.484 -33.062 -4.723 1 90.62 97 LEU A O 1
ATOM 758 N N . SER A 1 98 ? 20.516 -32.156 -4.195 1 92.94 98 SER A N 1
ATOM 759 C CA . SER A 1 98 ? 19.984 -30.969 -3.57 1 92.94 98 SER A CA 1
ATOM 760 C C . SER A 1 98 ? 20.578 -29.703 -4.195 1 92.94 98 SER A C 1
ATOM 762 O O . SER A 1 98 ? 21.797 -29.578 -4.312 1 92.94 98 SER A O 1
ATOM 764 N N . ILE A 1 99 ? 19.781 -28.844 -4.605 1 93.38 99 ILE A N 1
ATOM 765 C CA . ILE A 1 99 ? 20.141 -27.484 -4.992 1 93.38 99 ILE A CA 1
ATOM 766 C C . ILE A 1 99 ? 19.594 -26.5 -3.969 1 93.38 99 ILE A C 1
ATOM 768 O O . ILE A 1 99 ? 18.375 -26.344 -3.846 1 93.38 99 ILE A O 1
ATOM 772 N N . MET A 1 100 ? 20.531 -25.844 -3.205 1 93.06 100 MET A N 1
ATOM 773 C CA . MET A 1 100 ? 20.094 -25.016 -2.086 1 93.06 100 MET A CA 1
ATOM 774 C C . MET A 1 100 ? 20.781 -23.656 -2.109 1 93.06 100 MET A C 1
ATOM 776 O O . MET A 1 100 ? 22 -23.578 -2.262 1 93.06 100 MET A O 1
ATOM 780 N N . GLY A 1 101 ? 19.922 -22.609 -2.018 1 92.88 101 GLY A N 1
ATOM 781 C CA . GLY A 1 101 ? 20.469 -21.297 -1.688 1 92.88 101 GLY A CA 1
ATOM 782 C C . GLY A 1 101 ? 20.953 -20.531 -2.9 1 92.88 101 GLY A C 1
ATOM 783 O O . GLY A 1 101 ? 22.094 -20.062 -2.926 1 92.88 101 GLY A O 1
ATOM 784 N N . VAL A 1 102 ? 20.203 -20.438 -3.906 1 95.56 102 VAL A N 1
ATOM 785 C CA . VAL A 1 102 ? 20.469 -19.453 -4.953 1 95.56 102 VAL A CA 1
ATOM 786 C C . VAL A 1 102 ? 19.828 -18.125 -4.582 1 95.56 102 VAL A C 1
ATOM 788 O O . VAL A 1 102 ? 18.609 -17.969 -4.648 1 95.56 102 VAL A O 1
ATOM 791 N N . ILE A 1 103 ? 20.688 -17.172 -4.18 1 95.94 103 ILE A N 1
ATOM 792 C CA . ILE A 1 103 ? 20.172 -15.953 -3.566 1 95.94 103 ILE A CA 1
ATOM 793 C C . ILE A 1 103 ? 20.672 -14.734 -4.336 1 95.94 103 ILE A C 1
ATOM 795 O O . ILE A 1 103 ? 21.875 -14.617 -4.602 1 95.94 103 ILE A O 1
ATOM 799 N N . PHE A 1 104 ? 19.859 -13.938 -4.695 1 96.12 104 PHE A N 1
ATOM 800 C CA . PHE A 1 104 ? 20.172 -12.625 -5.25 1 96.12 104 PHE A CA 1
ATOM 801 C C . PHE A 1 104 ? 19.844 -11.523 -4.25 1 96.12 104 PHE A C 1
ATOM 803 O O . PHE A 1 104 ? 18.688 -11.297 -3.918 1 96.12 104 PHE A O 1
ATOM 810 N N . MET A 1 105 ? 20.766 -10.898 -3.789 1 94.56 105 MET A N 1
ATOM 811 C CA . MET A 1 105 ? 20.609 -9.727 -2.934 1 94.56 105 MET A CA 1
ATOM 812 C C . MET A 1 105 ? 21.141 -8.469 -3.623 1 94.56 105 MET A C 1
ATOM 814 O O . MET A 1 105 ? 22.344 -8.281 -3.734 1 94.56 105 MET A O 1
ATOM 818 N N . VAL A 1 106 ? 20.25 -7.719 -4.059 1 92.44 106 VAL A N 1
ATOM 819 C CA . VAL A 1 106 ? 20.672 -6.582 -4.871 1 92.44 106 VAL A CA 1
ATOM 820 C C . VAL A 1 106 ? 20.047 -5.297 -4.32 1 92.44 106 VAL A C 1
ATOM 822 O O . VAL A 1 106 ? 18.859 -5.25 -4.035 1 92.44 106 VAL A O 1
ATOM 825 N N . PHE A 1 107 ? 20.844 -4.27 -4.164 1 91.69 107 PHE A N 1
ATOM 826 C CA . PHE A 1 107 ? 20.406 -2.979 -3.645 1 91.69 107 PHE A CA 1
ATOM 827 C C . PHE A 1 107 ? 20.594 -1.885 -4.688 1 91.69 107 PHE A C 1
ATOM 829 O O . PHE A 1 107 ? 21.719 -1.622 -5.129 1 91.69 107 PHE A O 1
ATOM 836 N N . GLY A 1 108 ? 19.5 -1.25 -5.078 1 93.5 108 GLY A N 1
ATOM 837 C CA . GLY A 1 108 ? 19.547 -0.151 -6.031 1 93.5 108 GLY A CA 1
ATOM 838 C C . GLY A 1 108 ? 19.922 -0.592 -7.43 1 93.5 108 GLY A C 1
ATOM 839 O O . GLY A 1 108 ? 21.109 -0.704 -7.754 1 93.5 108 GLY A O 1
ATOM 840 N N . VAL A 1 109 ? 18.875 -0.836 -8.148 1 91.62 109 VAL A N 1
ATOM 841 C CA . VAL A 1 109 ? 19.094 -1.296 -9.516 1 91.62 109 VAL A CA 1
ATOM 842 C C . VAL A 1 109 ? 18.141 -0.582 -10.469 1 91.62 109 VAL A C 1
ATOM 844 O O . VAL A 1 109 ? 16.938 -0.467 -10.18 1 91.62 109 VAL A O 1
ATOM 847 N N . VAL A 1 110 ? 18.766 -0.149 -11.555 1 91.06 110 VAL A N 1
ATOM 848 C CA . VAL A 1 110 ? 17.906 0.528 -12.531 1 91.06 110 VAL A CA 1
ATOM 849 C C . VAL A 1 110 ? 17.234 -0.503 -13.43 1 91.06 110 VAL A C 1
ATOM 851 O O . VAL A 1 110 ? 16 -0.531 -13.531 1 91.06 110 VAL A O 1
ATOM 854 N N . TYR A 1 111 ? 18.109 -1.319 -14 1 92 111 TYR A N 1
ATOM 855 C CA . TYR A 1 111 ? 17.609 -2.4 -14.852 1 92 111 TYR A CA 1
ATOM 856 C C . TYR A 1 111 ? 18.219 -3.734 -14.438 1 92 111 TYR A C 1
ATOM 858 O O . TYR A 1 111 ? 19.453 -3.854 -14.312 1 92 111 TYR A O 1
ATOM 866 N N . SER A 1 112 ? 17.266 -4.656 -14.234 1 91.88 112 SER A N 1
ATOM 867 C CA . SER A 1 112 ? 17.781 -5.969 -13.852 1 91.88 112 SER A CA 1
ATOM 868 C C . SER A 1 112 ? 17.031 -7.082 -14.57 1 91.88 112 SER A C 1
ATOM 870 O O . SER A 1 112 ? 15.789 -7.098 -14.586 1 91.88 112 SER A O 1
ATOM 872 N N . GLU A 1 113 ? 17.75 -8.07 -15.203 1 95.12 113 GLU A N 1
ATOM 873 C CA . GLU A 1 113 ? 17.234 -9.352 -15.695 1 95.12 113 GLU A CA 1
ATOM 874 C C . GLU A 1 113 ? 17.922 -10.523 -15 1 95.12 113 GLU A C 1
ATOM 876 O O . GLU A 1 113 ? 19.094 -10.812 -15.25 1 95.12 113 GLU A O 1
ATOM 881 N N . TYR A 1 114 ? 17.203 -11 -14.078 1 94.88 114 TYR A N 1
ATOM 882 C CA . TYR A 1 114 ? 17.766 -12.117 -13.336 1 94.88 114 TYR A CA 1
ATOM 883 C C . TYR A 1 114 ? 17.031 -13.414 -13.656 1 94.88 114 TYR A C 1
ATOM 885 O O . TYR A 1 114 ? 15.797 -13.445 -13.68 1 94.88 114 TYR A O 1
ATOM 893 N N . GLY A 1 115 ? 17.766 -14.445 -13.984 1 95.75 115 GLY A N 1
ATOM 894 C CA . GLY A 1 115 ? 17.172 -15.719 -14.344 1 95.75 115 GLY A CA 1
ATOM 895 C C . GLY A 1 115 ? 17.812 -16.906 -13.641 1 95.75 115 GLY A C 1
ATOM 896 O O . GLY A 1 115 ? 19.031 -16.922 -13.453 1 95.75 115 GLY A O 1
ATOM 897 N N . VAL A 1 116 ? 17 -17.766 -13.172 1 97.19 116 VAL A N 1
ATOM 898 C CA . VAL A 1 116 ? 17.469 -19.062 -12.68 1 97.19 116 VAL A CA 1
ATOM 899 C C . VAL A 1 116 ? 16.844 -20.188 -13.5 1 97.19 116 VAL A C 1
ATOM 901 O O . VAL A 1 116 ? 15.617 -20.328 -13.539 1 97.19 116 VAL A O 1
ATOM 904 N N . LYS A 1 117 ? 17.703 -20.953 -14.164 1 96.5 117 LYS A N 1
ATOM 905 C CA . LYS A 1 117 ? 17.234 -22.078 -14.977 1 96.5 117 LYS A CA 1
ATOM 906 C C . LYS A 1 117 ? 17.828 -23.391 -14.469 1 96.5 117 LYS A C 1
ATOM 908 O O . LYS A 1 117 ? 19.031 -23.594 -14.531 1 96.5 117 LYS A O 1
ATOM 913 N N . ILE A 1 118 ? 16.953 -24.156 -14.078 1 93.94 118 ILE A N 1
ATOM 914 C CA . ILE A 1 118 ? 17.359 -25.484 -13.633 1 93.94 118 ILE A CA 1
ATOM 915 C C . ILE A 1 118 ? 16.75 -26.547 -14.539 1 93.94 118 ILE A C 1
ATOM 917 O O . ILE A 1 118 ? 15.531 -26.609 -14.703 1 93.94 118 ILE A O 1
ATOM 921 N N . LYS A 1 119 ? 17.609 -27.312 -15.141 1 91.88 119 LYS A N 1
ATOM 922 C CA . LYS A 1 119 ? 17.156 -28.391 -16 1 91.88 119 LYS A CA 1
ATOM 923 C C . LYS A 1 119 ? 17.75 -29.734 -15.555 1 91.88 119 LYS A C 1
ATOM 925 O O . LYS A 1 119 ? 18.984 -29.891 -15.508 1 91.88 119 LYS A O 1
ATOM 930 N N . ILE A 1 120 ? 16.906 -30.578 -15.242 1 84.81 120 ILE A N 1
ATOM 931 C CA . ILE A 1 120 ? 17.328 -31.938 -14.891 1 84.81 120 ILE A CA 1
ATOM 932 C C . ILE A 1 120 ? 16.812 -32.906 -15.93 1 84.81 120 ILE A C 1
ATOM 934 O O . ILE A 1 120 ? 15.602 -33 -16.172 1 84.81 120 ILE A O 1
ATOM 938 N N . GLN A 1 121 ? 17.734 -33.5 -16.734 1 79.38 121 GLN A N 1
ATOM 939 C CA . GLN A 1 121 ? 17.375 -34.406 -17.828 1 79.38 121 GLN A CA 1
ATOM 940 C C . GLN A 1 121 ? 18.047 -35.781 -17.656 1 79.38 121 GLN A C 1
ATOM 942 O O . GLN A 1 121 ? 19.219 -35.844 -17.266 1 79.38 121 GLN A O 1
ATOM 947 N N . ASP A 1 122 ? 17.469 -36.938 -18.484 1 60.88 122 ASP A N 1
ATOM 948 C CA . ASP A 1 122 ? 17.906 -38.25 -19 1 60.88 122 ASP A CA 1
ATOM 949 C C . ASP A 1 122 ? 18.906 -38.906 -18.062 1 60.88 122 ASP A C 1
ATOM 951 O O . ASP A 1 122 ? 19.219 -40.094 -18.203 1 60.88 122 ASP A O 1
ATOM 955 N N . GLY A 1 123 ? 18.797 -39.781 -17.125 1 57.97 123 GLY A N 1
ATOM 956 C CA . GLY A 1 123 ? 20.016 -40.562 -17 1 57.97 123 GLY A CA 1
ATOM 957 C C . GLY A 1 123 ? 19.953 -41.562 -15.867 1 57.97 123 GLY A C 1
ATOM 958 O O . GLY A 1 123 ? 20.734 -42.531 -15.852 1 57.97 123 GLY A O 1
ATOM 959 N N . ALA A 1 124 ? 19.016 -41.25 -14.695 1 65.81 124 ALA A N 1
ATOM 960 C CA . ALA A 1 124 ? 19.25 -42.25 -13.656 1 65.81 124 ALA A CA 1
ATOM 961 C C . ALA A 1 124 ? 18.078 -43.219 -13.555 1 65.81 124 ALA A C 1
ATOM 963 O O . ALA A 1 124 ? 16.922 -42.844 -13.789 1 65.81 124 ALA A O 1
ATOM 964 N N . ASP A 1 125 ? 18.281 -44.531 -13.25 1 74.81 125 ASP A N 1
ATOM 965 C CA . ASP A 1 125 ? 17.234 -45.5 -13.023 1 74.81 125 ASP A CA 1
ATOM 966 C C . ASP A 1 125 ? 16.391 -45.125 -11.805 1 74.81 125 ASP A C 1
ATOM 968 O O . ASP A 1 125 ? 15.156 -45.25 -11.836 1 74.81 125 ASP A O 1
ATOM 972 N N . LYS A 1 126 ? 17.109 -44.688 -10.812 1 84.25 126 LYS A N 1
ATOM 973 C CA . LYS A 1 126 ? 16.422 -44.375 -9.57 1 84.25 126 LYS A CA 1
ATOM 974 C C . LYS A 1 126 ? 16.984 -43.125 -8.922 1 84.25 126 LYS A C 1
ATOM 976 O O . LYS A 1 126 ? 18.203 -43.031 -8.711 1 84.25 126 LYS A O 1
ATOM 981 N N . ILE A 1 127 ? 15.984 -42.188 -8.641 1 84.38 127 ILE A N 1
ATOM 982 C CA . ILE A 1 127 ? 16.328 -41.031 -7.82 1 84.38 127 ILE A CA 1
ATOM 983 C C . ILE A 1 127 ? 15.531 -41.062 -6.52 1 84.38 127 ILE A C 1
ATOM 985 O O . ILE A 1 127 ? 14.297 -41.031 -6.535 1 84.38 127 ILE A O 1
ATOM 989 N N . CYS A 1 128 ? 16.266 -41.031 -5.453 1 88.94 128 CYS A N 1
ATOM 990 C CA . CYS A 1 128 ? 15.578 -41.156 -4.176 1 88.94 128 CYS A CA 1
ATOM 991 C C . CYS A 1 128 ? 15.055 -39.812 -3.705 1 88.94 128 CYS A C 1
ATOM 993 O O . CYS A 1 128 ? 13.883 -39.688 -3.34 1 88.94 128 CYS A O 1
ATOM 995 N N . GLN A 1 129 ? 15.867 -38.812 -3.619 1 91.25 129 GLN A N 1
ATOM 996 C CA . GLN A 1 129 ? 15.461 -37.5 -3.182 1 91.25 129 GLN A CA 1
ATOM 997 C C . GLN A 1 129 ? 16.047 -36.406 -4.086 1 91.25 129 GLN A C 1
ATOM 999 O O . GLN A 1 129 ? 17.266 -36.344 -4.285 1 91.25 129 GLN A O 1
ATOM 1004 N N . LEU A 1 130 ? 15.219 -35.688 -4.691 1 90.69 130 LEU A N 1
ATOM 1005 C CA . LEU A 1 130 ? 15.578 -34.531 -5.477 1 90.69 130 LEU A CA 1
ATOM 1006 C C . LEU A 1 130 ? 14.93 -33.281 -4.891 1 90.69 130 LEU A C 1
ATOM 1008 O O . LEU A 1 130 ? 13.703 -33.156 -4.867 1 90.69 130 LEU A O 1
ATOM 1012 N N . SER A 1 131 ? 15.766 -32.281 -4.395 1 92.88 131 SER A N 1
ATOM 1013 C CA . SER A 1 131 ? 15.234 -31.094 -3.74 1 92.88 131 SER A CA 1
ATOM 1014 C C . SER A 1 131 ? 15.828 -29.828 -4.34 1 92.88 131 SER A C 1
ATOM 1016 O O . SER A 1 131 ? 17.047 -29.734 -4.523 1 92.88 131 SER A O 1
ATOM 1018 N N . VAL A 1 132 ? 15.023 -28.953 -4.672 1 92.81 132 VAL A N 1
ATOM 1019 C CA . VAL A 1 132 ? 15.391 -27.578 -5.004 1 92.81 132 VAL A CA 1
ATOM 1020 C C . VAL A 1 132 ? 14.844 -26.625 -3.941 1 92.81 132 VAL A C 1
ATOM 1022 O O . VAL A 1 132 ? 13.625 -26.453 -3.822 1 92.81 132 VAL A O 1
ATOM 1025 N N . MET A 1 133 ? 15.797 -25.984 -3.143 1 93.44 133 MET A N 1
ATOM 1026 C CA . MET A 1 133 ? 15.359 -25.203 -1.99 1 93.44 133 MET A CA 1
ATOM 1027 C C . MET A 1 133 ? 16.062 -23.859 -1.952 1 93.44 133 MET A C 1
ATOM 1029 O O . MET A 1 133 ? 17.281 -23.781 -2.084 1 93.44 133 MET A O 1
ATOM 1033 N N . GLY A 1 134 ? 15.195 -22.859 -1.842 1 93.19 134 GLY A N 1
ATOM 1034 C CA . GLY A 1 134 ? 15.758 -21.578 -1.46 1 93.19 134 GLY A CA 1
ATOM 1035 C C . GLY A 1 134 ? 16.25 -20.766 -2.643 1 93.19 134 GLY A C 1
ATOM 1036 O O . GLY A 1 134 ? 17.391 -20.297 -2.65 1 93.19 134 GLY A O 1
ATOM 1037 N N . VAL A 1 135 ? 15.461 -20.594 -3.625 1 95.94 135 VAL A N 1
ATOM 1038 C CA . VAL A 1 135 ? 15.727 -19.562 -4.637 1 95.94 135 VAL A CA 1
ATOM 1039 C C . VAL A 1 135 ? 15.102 -18.25 -4.211 1 95.94 135 VAL A C 1
ATOM 1041 O O . VAL A 1 135 ? 13.875 -18.094 -4.258 1 95.94 135 VAL A O 1
ATOM 1044 N N . ILE A 1 136 ? 15.945 -17.344 -3.799 1 96.25 136 ILE A N 1
ATOM 1045 C CA . ILE A 1 136 ? 15.445 -16.141 -3.145 1 96.25 136 ILE A CA 1
ATOM 1046 C C . ILE A 1 136 ? 15.953 -14.906 -3.881 1 96.25 136 ILE A C 1
ATOM 1048 O O . ILE A 1 136 ? 17.156 -14.781 -4.145 1 96.25 136 ILE A O 1
ATOM 1052 N N . PHE A 1 137 ? 15.148 -14.078 -4.219 1 96.69 137 PHE A N 1
ATOM 1053 C CA . PHE A 1 137 ? 15.469 -12.758 -4.742 1 96.69 137 PHE A CA 1
ATOM 1054 C C . PHE A 1 137 ? 15.148 -11.68 -3.715 1 96.69 137 PHE A C 1
ATOM 1056 O O . PHE A 1 137 ? 13.984 -11.461 -3.375 1 96.69 137 PHE A O 1
ATOM 1063 N N . MET A 1 138 ? 16.047 -11.078 -3.248 1 95.06 138 MET A N 1
ATOM 1064 C CA . MET A 1 138 ? 15.898 -9.922 -2.371 1 95.06 138 MET A CA 1
ATOM 1065 C C . MET A 1 138 ? 16.438 -8.656 -3.045 1 95.06 138 MET A C 1
ATOM 1067 O O . MET A 1 138 ? 17.641 -8.469 -3.158 1 95.06 138 MET A O 1
ATOM 1071 N N . VAL A 1 139 ? 15.562 -7.871 -3.453 1 93.38 139 VAL A N 1
ATOM 1072 C CA . VAL A 1 139 ? 15.969 -6.711 -4.238 1 93.38 139 VAL A CA 1
ATOM 1073 C C . VAL A 1 139 ? 15.359 -5.445 -3.646 1 93.38 139 VAL A C 1
ATOM 1075 O O . VAL A 1 139 ? 14.156 -5.406 -3.365 1 93.38 139 VAL A O 1
ATOM 1078 N N . PHE A 1 140 ? 16.141 -4.453 -3.451 1 92.06 140 PHE A N 1
ATOM 1079 C CA . PHE A 1 140 ? 15.711 -3.182 -2.887 1 92.06 140 PHE A CA 1
ATOM 1080 C C . PHE A 1 140 ? 15.906 -2.051 -3.891 1 92.06 140 PHE A C 1
ATOM 1082 O O . PHE A 1 140 ? 17.031 -1.771 -4.312 1 92.06 140 PHE A O 1
ATOM 1089 N N . GLY A 1 141 ? 14.758 -1.389 -4.25 1 94.38 141 GLY A N 1
ATOM 1090 C CA . GLY A 1 141 ? 14.812 -0.279 -5.188 1 94.38 141 GLY A CA 1
ATOM 1091 C C . GLY A 1 141 ? 15.102 -0.715 -6.609 1 94.38 141 GLY A C 1
ATOM 1092 O O . GLY A 1 141 ? 16.266 -0.831 -7.004 1 94.38 141 GLY A O 1
ATOM 1093 N N . VAL A 1 142 ? 14.008 -0.917 -7.27 1 91.38 142 VAL A N 1
ATOM 1094 C CA . VAL A 1 142 ? 14.117 -1.404 -8.641 1 91.38 142 VAL A CA 1
ATOM 1095 C C . VAL A 1 142 ? 13.281 -0.529 -9.57 1 91.38 142 VAL A C 1
ATOM 1097 O O . VAL A 1 142 ? 12.086 -0.353 -9.359 1 91.38 142 VAL A O 1
ATOM 1100 N N . ALA A 1 143 ? 13.977 -0.087 -10.609 1 91.62 143 ALA A N 1
ATOM 1101 C CA . ALA A 1 143 ? 13.188 0.671 -11.586 1 91.62 143 ALA A CA 1
ATOM 1102 C C . ALA A 1 143 ? 12.523 -0.258 -12.594 1 91.62 143 ALA A C 1
ATOM 1104 O O . ALA A 1 143 ? 11.297 -0.283 -12.703 1 91.62 143 ALA A O 1
ATOM 1105 N N . TYR A 1 144 ? 13.43 -1.066 -13.188 1 92.06 144 TYR A N 1
ATOM 1106 C CA . TYR A 1 144 ? 12.93 -2.051 -14.141 1 92.06 144 TYR A CA 1
ATOM 1107 C C . TYR A 1 144 ? 13.555 -3.418 -13.891 1 92.06 144 TYR A C 1
ATOM 1109 O O . TYR A 1 144 ? 14.781 -3.537 -13.781 1 92.06 144 TYR A O 1
ATOM 1117 N N . SER A 1 145 ? 12.562 -4.398 -13.789 1 91.81 145 SER A N 1
ATOM 1118 C CA . SER A 1 145 ? 13.164 -5.707 -13.555 1 91.81 145 SER A CA 1
ATOM 1119 C C . SER A 1 145 ? 12.344 -6.82 -14.195 1 91.81 145 SER A C 1
ATOM 1121 O O . SER A 1 145 ? 11.109 -6.727 -14.266 1 91.81 145 SER A O 1
ATOM 1123 N N . GLU A 1 146 ? 13.055 -7.879 -14.688 1 94.62 146 GLU A N 1
ATOM 1124 C CA . GLU A 1 146 ? 12.492 -9.148 -15.125 1 94.62 146 GLU A CA 1
ATOM 1125 C C . GLU A 1 146 ? 13.148 -10.328 -14.406 1 94.62 146 GLU A C 1
ATOM 1127 O O . GLU A 1 146 ? 14.352 -10.562 -14.562 1 94.62 146 GLU A O 1
ATOM 1132 N N . TYR A 1 147 ? 12.406 -10.914 -13.594 1 95.88 147 TYR A N 1
ATOM 1133 C CA . TYR A 1 147 ? 12.922 -12.07 -12.859 1 95.88 147 TYR A CA 1
ATOM 1134 C C . TYR A 1 147 ? 12.219 -13.352 -13.297 1 95.88 147 TYR A C 1
ATOM 1136 O O . TYR A 1 147 ? 10.984 -13.422 -13.281 1 95.88 147 TYR A O 1
ATOM 1144 N N . GLU A 1 148 ? 12.953 -14.352 -13.711 1 96.62 148 GLU A N 1
ATOM 1145 C CA . GLU A 1 148 ? 12.367 -15.609 -14.148 1 96.62 148 GLU A CA 1
ATOM 1146 C C . GLU A 1 148 ? 13.039 -16.797 -13.469 1 96.62 148 GLU A C 1
ATOM 1148 O O . GLU A 1 148 ? 14.273 -16.859 -13.391 1 96.62 148 GLU A O 1
ATOM 1153 N N . VAL A 1 149 ? 12.234 -17.641 -12.914 1 97.38 149 VAL A N 1
ATOM 1154 C CA . VAL A 1 149 ? 12.711 -18.938 -12.422 1 97.38 149 VAL A CA 1
ATOM 1155 C C . VAL A 1 149 ? 12.102 -20.062 -13.258 1 97.38 149 VAL A C 1
ATOM 1157 O O . VAL A 1 149 ? 10.875 -20.219 -13.297 1 97.38 149 VAL A O 1
ATOM 1160 N N . LYS A 1 150 ? 12.93 -20.781 -13.953 1 96.62 150 LYS A N 1
ATOM 1161 C CA . LYS A 1 150 ? 12.477 -21.922 -14.766 1 96.62 150 LYS A CA 1
ATOM 1162 C C . LYS A 1 150 ? 13.062 -23.234 -14.25 1 96.62 150 LYS A C 1
ATOM 1164 O O . LYS A 1 150 ? 14.281 -23.406 -14.25 1 96.62 150 LYS A O 1
ATOM 1169 N N . ILE A 1 151 ? 12.227 -24.047 -13.891 1 94 151 ILE A N 1
ATOM 1170 C CA . ILE A 1 151 ? 12.633 -25.391 -13.469 1 94 151 ILE A CA 1
ATOM 1171 C C . ILE A 1 151 ? 12.008 -26.438 -14.391 1 94 151 ILE A C 1
ATOM 1173 O O . ILE A 1 151 ? 10.781 -26.516 -14.5 1 94 151 ILE A O 1
ATOM 1177 N N . LYS A 1 152 ? 12.836 -27.141 -15.062 1 91.75 152 LYS A N 1
ATOM 1178 C CA . LYS A 1 152 ? 12.375 -28.188 -15.969 1 91.75 152 LYS A CA 1
ATOM 1179 C C . LYS A 1 152 ? 12.961 -29.547 -15.586 1 91.75 152 LYS A C 1
ATOM 1181 O O . LYS A 1 152 ? 14.18 -29.703 -15.531 1 91.75 152 LYS A O 1
ATOM 1186 N N . ILE A 1 153 ? 12.102 -30.406 -15.344 1 85.25 153 ILE A N 1
ATOM 1187 C CA . ILE A 1 153 ? 12.508 -31.781 -15.078 1 85.25 153 ILE A CA 1
ATOM 1188 C C . ILE A 1 153 ? 11.977 -32.688 -16.188 1 85.25 153 ILE A C 1
ATOM 1190 O O . ILE A 1 153 ? 10.766 -32.75 -16.422 1 85.25 153 ILE A O 1
ATOM 1194 N N . GLN A 1 154 ? 12.906 -33.25 -17.031 1 79.75 154 GLN A N 1
ATOM 1195 C CA . GLN A 1 154 ? 12.516 -34.062 -18.172 1 79.75 154 GLN A CA 1
ATOM 1196 C C . GLN A 1 154 ? 13.172 -35.438 -18.109 1 79.75 154 GLN A C 1
ATOM 1198 O O . GLN A 1 154 ? 14.359 -35.562 -17.781 1 79.75 154 GLN A O 1
ATOM 1203 N N . ASP A 1 155 ? 12.398 -36.531 -18.938 1 66.38 155 ASP A N 1
ATOM 1204 C CA . ASP A 1 155 ? 12.867 -37.875 -19.234 1 66.38 155 ASP A CA 1
ATOM 1205 C C . ASP A 1 155 ? 13.664 -38.469 -18.062 1 66.38 155 ASP A C 1
ATOM 1207 O O . ASP A 1 155 ? 14.828 -38.812 -18.219 1 66.38 155 ASP A O 1
ATOM 1211 N N . GLY A 1 156 ? 13.125 -38.219 -17 1 57.19 156 GLY A N 1
ATOM 1212 C CA . GLY A 1 156 ? 13.953 -38.531 -15.852 1 57.19 156 GLY A CA 1
ATOM 1213 C C . GLY A 1 156 ? 14.195 -40 -15.648 1 57.19 156 GLY A C 1
ATOM 1214 O O . GLY A 1 156 ? 14.148 -40.781 -16.609 1 57.19 156 GLY A O 1
ATOM 1215 N N . ALA A 1 157 ? 14.141 -40.469 -14.398 1 63.97 157 ALA A N 1
ATOM 1216 C CA . ALA A 1 157 ? 14.461 -41.75 -13.773 1 63.97 157 ALA A CA 1
ATOM 1217 C C . ALA A 1 157 ? 13.266 -42.688 -13.82 1 63.97 157 ALA A C 1
ATOM 1219 O O . ALA A 1 157 ? 12.117 -42.25 -13.867 1 63.97 157 ALA A O 1
ATOM 1220 N N . ASP A 1 158 ? 13.5 -44.031 -13.852 1 73.31 158 ASP A N 1
ATOM 1221 C CA . ASP A 1 158 ? 12.422 -45 -13.719 1 73.31 158 ASP A CA 1
ATOM 1222 C C . ASP A 1 158 ? 11.586 -44.719 -12.469 1 73.31 158 ASP A C 1
ATOM 1224 O O . ASP A 1 158 ? 10.352 -44.844 -12.508 1 73.31 158 ASP A O 1
ATOM 1228 N N . LYS A 1 159 ? 12.359 -44.375 -11.477 1 83.5 159 LYS A N 1
ATOM 1229 C CA . LYS A 1 159 ? 11.68 -44.156 -10.211 1 83.5 159 LYS A CA 1
ATOM 1230 C C . LYS A 1 159 ? 12.25 -42.906 -9.492 1 83.5 159 LYS A C 1
ATOM 1232 O O . LYS A 1 159 ? 13.461 -42.844 -9.281 1 83.5 159 LYS A O 1
ATOM 1237 N N . ILE A 1 160 ? 11.258 -41.969 -9.164 1 84.12 160 ILE A N 1
ATOM 1238 C CA . ILE A 1 160 ? 11.594 -40.875 -8.273 1 84.12 160 ILE A CA 1
ATOM 1239 C C . ILE A 1 160 ? 10.789 -41 -6.977 1 84.12 160 ILE A C 1
ATOM 1241 O O . ILE A 1 160 ? 9.555 -40.938 -7.004 1 84.12 160 ILE A O 1
ATOM 1245 N N . CYS A 1 161 ? 11.523 -41.031 -5.922 1 88.38 161 CYS A N 1
ATOM 1246 C CA . CYS A 1 161 ? 10.82 -41.25 -4.66 1 88.38 161 CYS A CA 1
ATOM 1247 C C . CYS A 1 161 ? 10.305 -39.906 -4.105 1 88.38 161 CYS A C 1
ATOM 1249 O O . CYS A 1 161 ? 9.125 -39.812 -3.744 1 88.38 161 CYS A O 1
ATOM 1251 N N . GLN A 1 162 ? 11.117 -38.969 -3.969 1 91.12 162 GLN A N 1
ATOM 1252 C CA . GLN A 1 162 ? 10.711 -37.656 -3.453 1 91.12 162 GLN A CA 1
ATOM 1253 C C . GLN A 1 162 ? 11.281 -36.531 -4.309 1 91.12 162 GLN A C 1
ATOM 1255 O O . GLN A 1 162 ? 12.5 -36.438 -4.496 1 91.12 162 GLN A O 1
ATOM 1260 N N . LEU A 1 163 ? 10.461 -35.781 -4.863 1 91.31 163 LEU A N 1
ATOM 1261 C CA . LEU A 1 163 ? 10.805 -34.562 -5.59 1 91.31 163 LEU A CA 1
ATOM 1262 C C . LEU A 1 163 ? 10.188 -33.344 -4.918 1 91.31 163 LEU A C 1
ATOM 1264 O O . LEU A 1 163 ? 8.961 -33.219 -4.871 1 91.31 163 LEU A O 1
ATOM 1268 N N . SER A 1 164 ? 11.031 -32.438 -4.398 1 93.31 164 SER A N 1
ATOM 1269 C CA . SER A 1 164 ? 10.539 -31.266 -3.67 1 93.31 164 SER A CA 1
ATOM 1270 C C . SER A 1 164 ? 11.117 -29.969 -4.234 1 93.31 164 SER A C 1
ATOM 1272 O O . SER A 1 164 ? 12.336 -29.828 -4.363 1 93.31 164 SER A O 1
ATOM 1274 N N . ILE A 1 165 ? 10.32 -29.109 -4.598 1 94 165 ILE A N 1
ATOM 1275 C CA . ILE A 1 165 ? 10.68 -27.734 -4.906 1 94 165 ILE A CA 1
ATOM 1276 C C . ILE A 1 165 ? 10.125 -26.797 -3.83 1 94 165 ILE A C 1
ATOM 1278 O O . ILE A 1 165 ? 8.914 -26.641 -3.701 1 94 165 ILE A O 1
ATOM 1282 N N . MET A 1 166 ? 11.047 -26.188 -3.033 1 93.56 166 MET A N 1
ATOM 1283 C CA . MET A 1 166 ? 10.609 -25.422 -1.861 1 93.56 166 MET A CA 1
ATOM 1284 C C . MET A 1 166 ? 11.32 -24.078 -1.782 1 93.56 166 MET A C 1
ATOM 1286 O O . MET A 1 166 ? 12.547 -24.016 -1.931 1 93.56 166 MET A O 1
ATOM 1290 N N . GLY A 1 167 ? 10.469 -23.109 -1.634 1 93.06 167 GLY A N 1
ATOM 1291 C CA . GLY A 1 167 ? 11.039 -21.828 -1.207 1 93.06 167 GLY A CA 1
ATOM 1292 C C . GLY A 1 167 ? 11.523 -20.984 -2.361 1 93.06 167 GLY A C 1
ATOM 1293 O O . GLY A 1 167 ? 12.664 -20.5 -2.352 1 93.06 167 GLY A O 1
ATOM 1294 N N . VAL A 1 168 ? 10.734 -20.766 -3.326 1 96.19 168 VAL A N 1
ATOM 1295 C CA . VAL A 1 168 ? 10.992 -19.703 -4.301 1 96.19 168 VAL A CA 1
ATOM 1296 C C . VAL A 1 168 ? 10.383 -18.391 -3.812 1 96.19 168 VAL A C 1
ATOM 1298 O O . VAL A 1 168 ? 9.156 -18.219 -3.832 1 96.19 168 VAL A O 1
ATOM 1301 N N . ILE A 1 169 ? 11.234 -17.516 -3.367 1 96.56 169 ILE A N 1
ATOM 1302 C CA . ILE A 1 169 ? 10.75 -16.328 -2.666 1 96.56 169 ILE A CA 1
ATOM 1303 C C . ILE A 1 169 ? 11.25 -15.078 -3.367 1 96.56 169 ILE A C 1
ATOM 1305 O O . ILE A 1 169 ? 12.445 -14.953 -3.652 1 96.56 169 ILE A O 1
ATOM 1309 N N . PHE A 1 170 ? 10.438 -14.227 -3.643 1 97 170 PHE A N 1
ATOM 1310 C CA . PHE A 1 170 ? 10.758 -12.891 -4.129 1 97 170 PHE A CA 1
ATOM 1311 C C . PHE A 1 170 ? 10.461 -11.844 -3.061 1 97 170 PHE A C 1
ATOM 1313 O O . PHE A 1 170 ? 9.305 -11.656 -2.668 1 97 170 PHE A O 1
ATOM 1320 N N . MET A 1 171 ? 11.352 -11.266 -2.6 1 95.75 171 MET A N 1
ATOM 1321 C CA . MET A 1 171 ? 11.219 -10.133 -1.687 1 95.75 171 MET A CA 1
ATOM 1322 C C . MET A 1 171 ? 11.75 -8.859 -2.328 1 95.75 171 MET A C 1
ATOM 1324 O O . MET A 1 171 ? 12.961 -8.664 -2.43 1 95.75 171 MET A O 1
ATOM 1328 N N . VAL A 1 172 ? 10.891 -8.031 -2.729 1 94.75 172 VAL A N 1
ATOM 1329 C CA . VAL A 1 172 ? 11.297 -6.859 -3.5 1 94.75 172 VAL A CA 1
ATOM 1330 C C . VAL A 1 172 ? 10.672 -5.602 -2.9 1 94.75 172 VAL A C 1
ATOM 1332 O O . VAL A 1 172 ? 9.477 -5.574 -2.598 1 94.75 172 VAL A O 1
ATOM 1335 N N . PHE A 1 173 ? 11.453 -4.602 -2.717 1 93 173 PHE A N 1
ATOM 1336 C CA . PHE A 1 173 ? 11.016 -3.336 -2.141 1 93 173 PHE A CA 1
ATOM 1337 C C . PHE A 1 173 ? 11.188 -2.197 -3.139 1 93 173 PHE A C 1
ATOM 1339 O O . PHE A 1 173 ? 12.297 -1.941 -3.609 1 93 173 PHE A O 1
ATOM 1346 N N . GLY A 1 174 ? 10.07 -1.478 -3.439 1 95.12 174 GLY A N 1
ATOM 1347 C CA . GLY A 1 174 ? 10.117 -0.348 -4.355 1 95.12 174 GLY A CA 1
ATOM 1348 C C . GLY A 1 174 ? 10.32 -0.76 -5.801 1 95.12 174 GLY A C 1
ATOM 1349 O O . GLY A 1 174 ? 11.461 -0.921 -6.25 1 95.12 174 GLY A O 1
ATOM 1350 N N . VAL A 1 175 ? 9.203 -0.887 -6.426 1 92.12 175 VAL A N 1
ATOM 1351 C CA . VAL A 1 175 ? 9.219 -1.395 -7.793 1 92.12 175 VAL A CA 1
ATOM 1352 C C . VAL A 1 175 ? 8.492 -0.414 -8.711 1 92.12 175 VAL A C 1
ATOM 1354 O O . VAL A 1 175 ? 7.332 -0.076 -8.477 1 92.12 175 VAL A O 1
ATOM 1357 N N . VAL A 1 176 ? 9.234 -0.007 -9.742 1 93.06 176 VAL A N 1
ATOM 1358 C CA . VAL A 1 176 ? 8.539 0.804 -10.734 1 93.06 176 VAL A CA 1
ATOM 1359 C C . VAL A 1 176 ? 7.859 -0.103 -11.758 1 93.06 176 VAL A C 1
ATOM 1361 O O . VAL A 1 176 ? 6.641 -0.049 -11.922 1 93.06 176 VAL A O 1
ATOM 1364 N N . TYR A 1 177 ? 8.695 -0.924 -12.312 1 93.88 177 TYR A N 1
ATOM 1365 C CA . TYR A 1 177 ? 8.195 -1.948 -13.219 1 93.88 177 TYR A CA 1
ATOM 1366 C C . TYR A 1 177 ? 8.906 -3.275 -12.992 1 93.88 177 TYR A C 1
ATOM 1368 O O . TYR A 1 177 ? 10.141 -3.332 -12.992 1 93.88 177 TYR A O 1
ATOM 1376 N N . SER A 1 178 ? 7.996 -4.309 -12.836 1 93.62 178 SER A N 1
ATOM 1377 C CA . SER A 1 178 ? 8.641 -5.605 -12.664 1 93.62 178 SER A CA 1
ATOM 1378 C C . SER A 1 178 ? 7.773 -6.73 -13.219 1 93.62 178 SER A C 1
ATOM 1380 O O . SER A 1 178 ? 6.547 -6.695 -13.086 1 93.62 178 SER A O 1
ATOM 1382 N N . GLU A 1 179 ? 8.438 -7.695 -13.828 1 95 179 GLU A N 1
ATOM 1383 C CA . GLU A 1 179 ? 7.816 -8.953 -14.234 1 95 179 GLU A CA 1
ATOM 1384 C C . GLU A 1 179 ? 8.406 -10.133 -13.477 1 95 179 GLU A C 1
ATOM 1386 O O . GLU A 1 179 ? 9.633 -10.297 -13.422 1 95 179 GLU A O 1
ATOM 1391 N N . TYR A 1 180 ? 7.582 -10.789 -12.812 1 95.69 180 TYR A N 1
ATOM 1392 C CA . TYR A 1 180 ? 8.008 -11.984 -12.094 1 95.69 180 TYR A CA 1
ATOM 1393 C C . TYR A 1 180 ? 7.449 -13.242 -12.75 1 95.69 180 TYR A C 1
ATOM 1395 O O . TYR A 1 180 ? 6.242 -13.359 -12.953 1 95.69 180 TYR A O 1
ATOM 1403 N N . GLY A 1 181 ? 8.32 -14.172 -13.086 1 95.81 181 GLY A N 1
ATOM 1404 C CA . GLY A 1 181 ? 7.895 -15.414 -13.703 1 95.81 181 GLY A CA 1
ATOM 1405 C C . GLY A 1 181 ? 8.438 -16.641 -13 1 95.81 181 GLY A C 1
ATOM 1406 O O . GLY A 1 181 ? 9.648 -16.75 -12.773 1 95.81 181 GLY A O 1
ATOM 1407 N N . VAL A 1 182 ? 7.551 -17.5 -12.586 1 97.31 182 VAL A N 1
ATOM 1408 C CA . VAL A 1 182 ? 7.945 -18.812 -12.102 1 97.31 182 VAL A CA 1
ATOM 1409 C C . VAL A 1 182 ? 7.332 -19.891 -12.984 1 97.31 182 VAL A C 1
ATOM 1411 O O . VAL A 1 182 ? 6.109 -20.031 -13.055 1 97.31 182 VAL A O 1
ATOM 1414 N N . LYS A 1 183 ? 8.164 -20.625 -13.672 1 96.56 183 LYS A N 1
ATOM 1415 C CA . LYS A 1 183 ? 7.711 -21.703 -14.562 1 96.56 183 LYS A CA 1
ATOM 1416 C C . LYS A 1 183 ? 8.297 -23.047 -14.148 1 96.56 183 LYS A C 1
ATOM 1418 O O . LYS A 1 183 ? 9.508 -23.25 -14.219 1 96.56 183 LYS A O 1
ATOM 1423 N N . ILE A 1 184 ? 7.477 -23.859 -13.789 1 94.31 184 ILE A N 1
ATOM 1424 C CA . ILE A 1 184 ? 7.875 -25.203 -13.422 1 94.31 184 ILE A CA 1
ATOM 1425 C C . ILE A 1 184 ? 7.254 -26.219 -14.391 1 94.31 184 ILE A C 1
ATOM 1427 O O . ILE A 1 184 ? 6.031 -26.25 -14.555 1 94.31 184 ILE A O 1
ATOM 1431 N N . LYS A 1 185 ? 8.078 -26.938 -15.062 1 91.69 185 LYS A N 1
ATOM 1432 C CA . LYS A 1 185 ? 7.621 -27.969 -16 1 91.69 185 LYS A CA 1
AT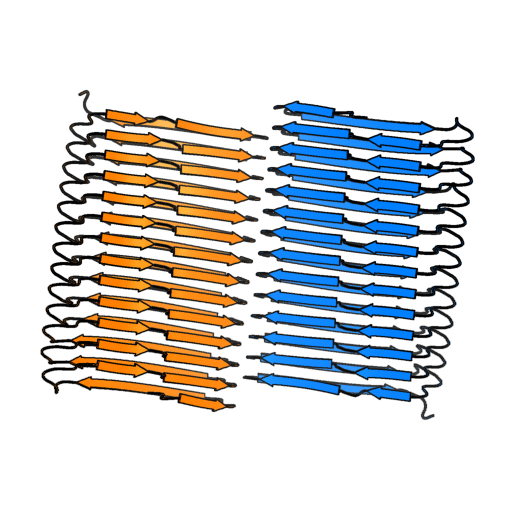OM 1433 C C . LYS A 1 185 ? 8.195 -29.328 -15.656 1 91.69 185 LYS A C 1
ATOM 1435 O O . LYS A 1 185 ? 9.414 -29.5 -15.609 1 91.69 185 LYS A O 1
ATOM 1440 N N . ILE A 1 186 ? 7.344 -30.203 -15.438 1 85.44 186 ILE A N 1
ATOM 1441 C CA . ILE A 1 186 ? 7.734 -31.594 -15.219 1 85.44 186 ILE A CA 1
ATOM 1442 C C . ILE A 1 186 ? 7.195 -32.469 -16.344 1 85.44 186 ILE A C 1
ATOM 1444 O O . ILE A 1 186 ? 5.984 -32.531 -16.578 1 85.44 186 ILE A O 1
ATOM 1448 N N . GLN A 1 187 ? 8.102 -33 -17.266 1 79.75 187 GLN A N 1
ATOM 1449 C CA . GLN A 1 187 ? 7.695 -33.75 -18.438 1 79.75 187 GLN A CA 1
ATOM 1450 C C . GLN A 1 187 ? 8.352 -35.125 -18.453 1 79.75 187 GLN A C 1
ATOM 1452 O O . GLN A 1 187 ? 9.547 -35.25 -18.172 1 79.75 187 GLN A O 1
ATOM 1457 N N . ASP A 1 188 ? 7.52 -36.188 -19.281 1 65.25 188 ASP A N 1
ATOM 1458 C CA . ASP A 1 188 ? 7.988 -37.5 -19.656 1 65.25 188 ASP A CA 1
ATOM 1459 C C . ASP A 1 188 ? 8.828 -38.125 -18.531 1 65.25 188 ASP A C 1
ATOM 1461 O O . ASP A 1 188 ? 9.977 -38.531 -18.75 1 65.25 188 ASP A O 1
ATOM 1465 N N . GLY A 1 189 ? 8.383 -37.844 -17.438 1 56.12 189 GLY A N 1
ATOM 1466 C CA . GLY A 1 189 ? 9.297 -38.125 -16.344 1 56.12 189 GLY A CA 1
ATOM 1467 C C . GLY A 1 189 ? 9.555 -39.625 -16.172 1 56.12 189 GLY A C 1
ATOM 1468 O O . GLY A 1 189 ? 9.531 -40.375 -17.141 1 56.12 189 GLY A O 1
ATOM 1469 N N . ALA A 1 190 ? 9.375 -40.094 -14.938 1 62.84 190 ALA A N 1
ATOM 1470 C CA . ALA A 1 190 ? 9.703 -41.375 -14.32 1 62.84 190 ALA A CA 1
ATOM 1471 C C . ALA A 1 190 ? 8.523 -42.344 -14.406 1 62.84 190 ALA A C 1
ATOM 1473 O O . ALA A 1 190 ? 7.367 -41.906 -14.469 1 62.84 190 ALA A O 1
ATOM 1474 N N . ASP A 1 191 ? 8.75 -43.656 -14.461 1 72.38 191 ASP A N 1
ATOM 1475 C CA . ASP A 1 191 ? 7.688 -44.656 -14.344 1 72.38 191 ASP A CA 1
ATOM 1476 C C . ASP A 1 191 ? 6.859 -44.406 -13.078 1 72.38 191 ASP A C 1
ATOM 1478 O O . ASP A 1 191 ? 5.633 -44.531 -13.102 1 72.38 191 ASP A O 1
ATOM 1482 N N . LYS A 1 192 ? 7.617 -44.094 -12.102 1 82.5 192 LYS A N 1
ATOM 1483 C CA . LYS A 1 192 ? 6.945 -43.906 -10.812 1 82.5 192 LYS A CA 1
ATOM 1484 C C . LYS A 1 192 ? 7.516 -42.719 -10.047 1 82.5 192 LYS A C 1
ATOM 1486 O O . LYS A 1 192 ? 8.727 -42.656 -9.844 1 82.5 192 LYS A O 1
ATOM 1491 N N . ILE A 1 193 ? 6.559 -41.781 -9.648 1 83.69 193 ILE A N 1
ATOM 1492 C CA . ILE A 1 193 ? 6.895 -40.75 -8.695 1 83.69 193 ILE A CA 1
ATOM 1493 C C . ILE A 1 193 ? 6.086 -40.938 -7.414 1 83.69 193 ILE A C 1
ATOM 1495 O O . ILE A 1 193 ? 4.855 -40.875 -7.441 1 83.69 193 ILE A O 1
ATOM 1499 N N . CYS A 1 194 ? 6.809 -41.031 -6.371 1 88.69 194 CYS A N 1
ATOM 1500 C CA . CYS A 1 194 ? 6.098 -41.312 -5.125 1 88.69 194 CYS A CA 1
ATOM 1501 C C . CYS A 1 194 ? 5.57 -40 -4.504 1 88.69 194 CYS A C 1
ATOM 1503 O O . CYS A 1 194 ? 4.395 -39.938 -4.141 1 88.69 194 CYS A O 1
ATOM 1505 N N . GLN A 1 195 ? 6.379 -39.094 -4.324 1 91.62 195 GLN A N 1
ATOM 1506 C CA . GLN A 1 195 ? 5.961 -37.812 -3.74 1 91.62 195 GLN A CA 1
ATOM 1507 C C . GLN A 1 195 ? 6.535 -36.625 -4.527 1 91.62 195 GLN A C 1
ATOM 1509 O O . GLN A 1 195 ? 7.754 -36.531 -4.691 1 91.62 195 GLN A O 1
ATOM 1514 N N . LEU A 1 196 ? 5.715 -35.875 -5.051 1 91.69 196 LEU A N 1
ATOM 1515 C CA . LEU A 1 196 ? 6.059 -34.625 -5.715 1 91.69 196 LEU A CA 1
ATOM 1516 C C . LEU A 1 196 ? 5.445 -33.438 -4.98 1 91.69 196 LEU A C 1
ATOM 1518 O O . LEU A 1 196 ? 4.223 -33.281 -4.93 1 91.69 196 LEU A O 1
ATOM 1522 N N . SER A 1 197 ? 6.289 -32.562 -4.418 1 93.75 197 SER A N 1
ATOM 1523 C CA . SER A 1 197 ? 5.809 -31.422 -3.643 1 93.75 197 SER A CA 1
ATOM 1524 C C . SER A 1 197 ? 6.391 -30.109 -4.168 1 93.75 197 SER A C 1
ATOM 1526 O O . SER A 1 197 ? 7.609 -29.969 -4.285 1 93.75 197 SER A O 1
ATOM 1528 N N . ILE A 1 198 ? 5.582 -29.234 -4.508 1 94.38 198 ILE A N 1
ATOM 1529 C CA . ILE A 1 198 ? 5.934 -27.844 -4.801 1 94.38 198 ILE A CA 1
ATOM 1530 C C . ILE A 1 198 ? 5.371 -26.922 -3.717 1 94.38 198 ILE A C 1
ATOM 1532 O O . ILE A 1 198 ? 4.156 -26.766 -3.602 1 94.38 198 ILE A O 1
ATOM 1536 N N . MET A 1 199 ? 6.285 -26.344 -2.926 1 94.5 199 MET A N 1
ATOM 1537 C CA . MET A 1 199 ? 5.828 -25.609 -1.75 1 94.5 199 MET A CA 1
ATOM 1538 C C . MET A 1 199 ? 6.566 -24.281 -1.625 1 94.5 199 MET A C 1
ATOM 1540 O O . MET A 1 199 ? 7.777 -24.219 -1.833 1 94.5 199 MET A O 1
ATOM 1544 N N . GLY A 1 200 ? 5.742 -23.312 -1.349 1 94.12 200 GLY A N 1
ATOM 1545 C CA . GLY A 1 200 ? 6.332 -22.078 -0.873 1 94.12 200 GLY A CA 1
ATOM 1546 C C . GLY A 1 200 ? 6.812 -21.172 -1.995 1 94.12 200 GLY A C 1
ATOM 1547 O O . GLY A 1 200 ? 7.945 -20.688 -1.972 1 94.12 200 GLY A O 1
ATOM 1548 N N . ILE A 1 201 ? 6.016 -20.953 -2.965 1 96.62 201 ILE A N 1
ATOM 1549 C CA . ILE A 1 201 ? 6.262 -19.844 -3.898 1 96.62 201 ILE A CA 1
ATOM 1550 C C . ILE A 1 201 ? 5.656 -18.562 -3.35 1 96.62 201 ILE A C 1
ATOM 1552 O O . ILE A 1 201 ? 4.434 -18.406 -3.322 1 96.62 201 ILE A O 1
ATOM 1556 N N . ILE A 1 202 ? 6.512 -17.672 -2.902 1 96.94 202 ILE A N 1
ATOM 1557 C CA . ILE A 1 202 ? 6.039 -16.516 -2.166 1 96.94 202 ILE A CA 1
ATOM 1558 C C . ILE A 1 202 ? 6.539 -15.234 -2.844 1 96.94 202 ILE A C 1
ATOM 1560 O O . ILE A 1 202 ? 7.734 -15.102 -3.123 1 96.94 202 ILE A O 1
ATOM 1564 N N . PHE A 1 203 ? 5.711 -14.398 -3.096 1 97.44 203 PHE A N 1
ATOM 1565 C CA . PHE A 1 203 ? 6.02 -13.047 -3.557 1 97.44 203 PHE A CA 1
ATOM 1566 C C . PHE A 1 203 ? 5.734 -12.023 -2.463 1 97.44 203 PHE A C 1
ATOM 1568 O O . PHE A 1 203 ? 4.578 -11.805 -2.096 1 97.44 203 PHE A O 1
ATOM 1575 N N . MET A 1 204 ? 6.645 -11.492 -1.945 1 96.62 204 MET A N 1
ATOM 1576 C CA . MET A 1 204 ? 6.535 -10.383 -1 1 96.62 204 MET A CA 1
ATOM 1577 C C . MET A 1 204 ? 7.059 -9.086 -1.614 1 96.62 204 MET A C 1
ATOM 1579 O O . MET A 1 204 ? 8.273 -8.867 -1.664 1 96.62 204 MET A O 1
ATOM 1583 N N . VAL A 1 205 ? 6.223 -8.273 -2.021 1 95.31 205 VAL A N 1
ATOM 1584 C CA . VAL A 1 205 ? 6.609 -7.082 -2.77 1 95.31 205 VAL A CA 1
ATOM 1585 C C . VAL A 1 205 ? 5.992 -5.844 -2.125 1 95.31 205 VAL A C 1
ATOM 1587 O O . VAL A 1 205 ? 4.793 -5.816 -1.836 1 95.31 205 VAL A O 1
ATOM 1590 N N . PHE A 1 206 ? 6.773 -4.875 -1.894 1 93.56 206 PHE A N 1
ATOM 1591 C CA . PHE A 1 206 ? 6.344 -3.639 -1.249 1 93.56 206 PHE A CA 1
ATOM 1592 C C . PHE A 1 206 ? 6.52 -2.451 -2.186 1 93.56 206 PHE A C 1
ATOM 1594 O O . PHE A 1 206 ? 7.621 -2.195 -2.674 1 93.56 206 PHE A O 1
ATOM 1601 N N . GLY A 1 207 ? 5.406 -1.683 -2.383 1 95.69 207 GLY A N 1
ATOM 1602 C CA . GLY A 1 207 ? 5.457 -0.506 -3.236 1 95.69 207 GLY A CA 1
ATOM 1603 C C . GLY A 1 207 ? 5.617 -0.842 -4.707 1 95.69 207 GLY A C 1
ATOM 1604 O O . GLY A 1 207 ? 6.738 -0.928 -5.211 1 95.69 207 GLY A O 1
ATOM 1605 N N . VAL A 1 208 ? 4.508 -0.973 -5.312 1 93.12 208 VAL A N 1
ATOM 1606 C CA . VAL A 1 208 ? 4.48 -1.431 -6.699 1 93.12 208 VAL A CA 1
ATOM 1607 C C . VAL A 1 208 ? 3.787 -0.389 -7.57 1 93.12 208 VAL A C 1
ATOM 1609 O O . VAL A 1 208 ? 2.578 -0.172 -7.449 1 93.12 208 VAL A O 1
ATOM 1612 N N . ALA A 1 209 ? 4.527 0.127 -8.484 1 93 209 ALA A N 1
ATOM 1613 C CA . ALA A 1 209 ? 3.865 0.976 -9.477 1 93 209 ALA A CA 1
ATOM 1614 C C . ALA A 1 209 ? 3.207 0.136 -10.562 1 93 209 ALA A C 1
ATOM 1616 O O . ALA A 1 209 ? 1.996 0.224 -10.781 1 93 209 ALA A O 1
ATOM 1617 N N . TYR A 1 210 ? 4.082 -0.728 -11.07 1 92.75 210 TYR A N 1
ATOM 1618 C CA . TYR A 1 210 ? 3.59 -1.688 -12.055 1 92.75 210 TYR A CA 1
ATOM 1619 C C . TYR A 1 210 ? 4.277 -3.039 -11.883 1 92.75 210 TYR A C 1
ATOM 1621 O O . TYR A 1 210 ? 5.504 -3.111 -11.789 1 92.75 210 TYR A O 1
ATOM 1629 N N . SER A 1 211 ? 3.383 -4.055 -11.867 1 94.19 211 SER A N 1
ATOM 1630 C CA . SER A 1 211 ? 4.016 -5.367 -11.789 1 94.19 211 SER A CA 1
ATOM 1631 C C . SER A 1 211 ? 3.137 -6.441 -12.422 1 94.19 211 SER A C 1
ATOM 1633 O O . SER A 1 211 ? 1.909 -6.363 -12.367 1 94.19 211 SER A O 1
ATOM 1635 N N . GLU A 1 212 ? 3.775 -7.434 -13.023 1 95.38 212 GLU A N 1
ATOM 1636 C CA . GLU A 1 212 ? 3.129 -8.633 -13.539 1 95.38 212 GLU A CA 1
ATOM 1637 C C . GLU A 1 212 ? 3.689 -9.891 -12.875 1 95.38 212 GLU A C 1
ATOM 1639 O O . GLU A 1 212 ? 4.906 -10.047 -12.758 1 95.38 212 GLU A O 1
ATOM 1644 N N . TYR A 1 213 ? 2.824 -10.664 -12.344 1 96.5 213 TYR A N 1
ATOM 1645 C CA . TYR A 1 213 ? 3.207 -11.914 -11.703 1 96.5 213 TYR A CA 1
ATOM 1646 C C . TYR A 1 213 ? 2.664 -13.109 -12.477 1 96.5 213 TYR A C 1
ATOM 1648 O O . TYR A 1 213 ? 1.453 -13.227 -12.688 1 96.5 213 TYR A O 1
ATOM 1656 N N . GLU A 1 214 ? 3.502 -13.984 -12.961 1 97.25 214 GLU A N 1
ATOM 1657 C CA . GLU A 1 214 ? 3.076 -15.195 -13.648 1 97.25 214 GLU A CA 1
ATOM 1658 C C . GLU A 1 214 ? 3.641 -16.438 -12.961 1 97.25 214 GLU A C 1
ATOM 1660 O O . GLU A 1 214 ? 4.855 -16.594 -12.836 1 97.25 214 GLU A O 1
ATOM 1665 N N . VAL A 1 215 ? 2.807 -17.266 -12.523 1 97.44 215 VAL A N 1
ATOM 1666 C CA . VAL A 1 215 ? 3.197 -18.578 -12.023 1 97.44 215 VAL A CA 1
ATOM 1667 C C . VAL A 1 215 ? 2.594 -19.672 -12.906 1 97.44 215 VAL A C 1
ATOM 1669 O O . VAL A 1 215 ? 1.372 -19.812 -12.984 1 97.44 215 VAL A O 1
ATOM 1672 N N . LYS A 1 216 ? 3.428 -20.438 -13.57 1 96.5 216 LYS A N 1
ATOM 1673 C CA . LYS A 1 216 ? 2.982 -21.531 -14.438 1 96.5 216 LYS A CA 1
ATOM 1674 C C . LYS A 1 216 ? 3.562 -22.859 -13.984 1 96.5 216 LYS A C 1
ATOM 1676 O O . LYS A 1 216 ? 4.777 -23.062 -14.047 1 96.5 216 LYS A O 1
ATOM 1681 N N . ILE A 1 217 ? 2.752 -23.656 -13.625 1 93.94 217 ILE A N 1
ATOM 1682 C CA . ILE A 1 217 ? 3.139 -25.016 -13.266 1 93.94 217 ILE A CA 1
ATOM 1683 C C . ILE A 1 217 ? 2.506 -26.016 -14.234 1 93.94 217 ILE A C 1
ATOM 1685 O O . ILE A 1 217 ? 1.279 -26.078 -14.352 1 93.94 217 ILE A O 1
ATOM 1689 N N . LYS A 1 218 ? 3.338 -26.688 -14.969 1 91.5 218 LYS A N 1
ATOM 1690 C CA . LYS A 1 218 ? 2.865 -27.672 -15.938 1 91.5 218 LYS A CA 1
ATOM 1691 C C . LYS A 1 218 ? 3.441 -29.062 -15.648 1 91.5 218 LYS A C 1
ATOM 1693 O O . LYS A 1 218 ? 4.66 -29.234 -15.625 1 91.5 218 LYS A O 1
ATOM 1698 N N . ILE A 1 219 ? 2.604 -29.938 -15.445 1 85.12 219 ILE A N 1
ATOM 1699 C CA . ILE A 1 219 ? 2.988 -31.344 -15.297 1 85.12 219 ILE A CA 1
ATOM 1700 C C . ILE A 1 219 ? 2.434 -32.156 -16.453 1 85.12 219 ILE A C 1
ATOM 1702 O O . ILE A 1 219 ? 1.22 -32.219 -16.672 1 85.12 219 ILE A O 1
ATOM 1706 N N . GLN A 1 220 ? 3.377 -32.656 -17.406 1 78.19 220 GLN A N 1
ATOM 1707 C CA . GLN A 1 220 ? 2.938 -33.344 -18.609 1 78.19 220 GLN A CA 1
ATOM 1708 C C . GLN A 1 220 ? 3.572 -34.75 -18.703 1 78.19 220 GLN A C 1
ATOM 1710 O O . GLN A 1 220 ? 4.762 -34.906 -18.422 1 78.19 220 GLN A O 1
ATOM 1715 N N . ASP A 1 221 ? 2.779 -35.688 -19.531 1 64.94 221 ASP A N 1
ATOM 1716 C CA . ASP A 1 221 ? 3.211 -37.031 -19.953 1 64.94 221 ASP A CA 1
ATOM 1717 C C . ASP A 1 221 ? 4.039 -37.719 -18.859 1 64.94 221 ASP A C 1
ATOM 1719 O O . ASP A 1 221 ? 5.133 -38.219 -19.125 1 64.94 221 ASP A O 1
ATOM 1723 N N . GLY A 1 222 ? 3.738 -37.344 -17.797 1 54.47 222 GLY A N 1
ATOM 1724 C CA . GLY A 1 222 ? 4.723 -37.562 -16.75 1 54.47 222 GLY A CA 1
ATOM 1725 C C . GLY A 1 222 ? 5.082 -39.031 -16.547 1 54.47 222 GLY A C 1
ATOM 1726 O O . GLY A 1 222 ? 6.258 -39.375 -16.594 1 54.47 222 GLY A O 1
ATOM 1727 N N . ALA A 1 223 ? 4.672 -39.625 -15.438 1 62.47 223 ALA A N 1
ATOM 1728 C CA . ALA A 1 223 ? 5.004 -40.906 -14.852 1 62.47 223 ALA A CA 1
ATOM 1729 C C . ALA A 1 223 ? 3.832 -41.875 -14.953 1 62.47 223 ALA A C 1
ATOM 1731 O O . ALA A 1 223 ? 2.674 -41.469 -14.984 1 62.47 223 ALA A O 1
ATOM 1732 N N . ASP A 1 224 ? 4.059 -43.25 -15.039 1 71.69 224 ASP A N 1
ATOM 1733 C CA . ASP A 1 224 ? 3 -44.25 -14.961 1 71.69 224 ASP A CA 1
ATOM 1734 C C . ASP A 1 224 ? 2.176 -44.062 -13.68 1 71.69 224 ASP A C 1
ATOM 1736 O O . ASP A 1 224 ? 0.95 -44.188 -13.711 1 71.69 224 ASP A O 1
ATOM 1740 N N . LYS A 1 225 ? 2.924 -43.781 -12.703 1 81.75 225 LYS A N 1
ATOM 1741 C CA . LYS A 1 225 ? 2.246 -43.688 -11.414 1 81.75 225 LYS A CA 1
ATOM 1742 C C . LYS A 1 225 ? 2.814 -42.531 -10.594 1 81.75 225 LYS A C 1
ATOM 1744 O O . LYS A 1 225 ? 4.027 -42.469 -10.375 1 81.75 225 LYS A O 1
ATOM 1749 N N . ILE A 1 226 ? 1.858 -41.594 -10.125 1 83.12 226 ILE A N 1
ATOM 1750 C CA . ILE A 1 226 ? 2.191 -40.594 -9.125 1 83.12 226 ILE A CA 1
ATOM 1751 C C . ILE A 1 226 ? 1.376 -40.844 -7.855 1 83.12 226 ILE A C 1
ATOM 1753 O O . ILE A 1 226 ? 0.144 -40.812 -7.883 1 83.12 226 ILE A O 1
ATOM 1757 N N . CYS A 1 227 ? 2.094 -41 -6.824 1 88.38 227 CYS A N 1
ATOM 1758 C CA . CYS A 1 227 ? 1.378 -41.344 -5.602 1 88.38 227 CYS A CA 1
ATOM 1759 C C . CYS A 1 227 ? 0.845 -40.062 -4.918 1 88.38 227 CYS A C 1
ATOM 1761 O O . CYS A 1 227 ? -0.331 -40 -4.555 1 88.38 227 CYS A O 1
ATOM 1763 N N . GLN A 1 228 ? 1.646 -39.188 -4.691 1 91.19 228 GLN A N 1
ATOM 1764 C CA . GLN A 1 228 ? 1.228 -37.938 -4.055 1 91.19 228 GLN A CA 1
ATOM 1765 C C . GLN A 1 228 ? 1.801 -36.719 -4.781 1 91.19 228 GLN A C 1
ATOM 1767 O O . GLN A 1 228 ? 3.018 -36.594 -4.938 1 91.19 228 GLN A O 1
ATOM 1772 N N . LEU A 1 229 ? 0.969 -35.938 -5.27 1 91.62 229 LEU A N 1
ATOM 1773 C CA . LEU A 1 229 ? 1.314 -34.656 -5.883 1 91.62 229 LEU A CA 1
ATOM 1774 C C . LEU A 1 229 ? 0.703 -33.5 -5.102 1 91.62 229 LEU A C 1
ATOM 1776 O O . LEU A 1 229 ? -0.521 -33.344 -5.043 1 91.62 229 LEU A O 1
ATOM 1780 N N . SER A 1 230 ? 1.54 -32.656 -4.512 1 93.44 230 SER A N 1
ATOM 1781 C CA . SER A 1 230 ? 1.059 -31.531 -3.703 1 93.44 230 SER A CA 1
ATOM 1782 C C . SER A 1 230 ? 1.652 -30.203 -4.176 1 93.44 230 SER A C 1
ATOM 1784 O O . SER A 1 230 ? 2.873 -30.062 -4.262 1 93.44 230 SER A O 1
ATOM 1786 N N . ILE A 1 231 ? 0.822 -29.312 -4.5 1 94 231 ILE A N 1
ATOM 1787 C CA . ILE A 1 231 ? 1.189 -27.922 -4.727 1 94 231 ILE A CA 1
ATOM 1788 C C . ILE A 1 231 ? 0.638 -27.047 -3.6 1 94 231 ILE A C 1
ATOM 1790 O O . ILE A 1 231 ? -0.578 -26.891 -3.469 1 94 231 ILE A O 1
ATOM 1794 N N . MET A 1 232 ? 1.584 -26.484 -2.809 1 93.44 232 MET A N 1
ATOM 1795 C CA . MET A 1 232 ? 1.139 -25.797 -1.6 1 93.44 232 MET A CA 1
ATOM 1796 C C . MET A 1 232 ? 1.847 -24.453 -1.444 1 93.44 232 MET A C 1
ATOM 1798 O O . MET A 1 232 ? 3.072 -24.375 -1.556 1 93.44 232 MET A O 1
ATOM 1802 N N . GLY A 1 233 ? 0.973 -23.516 -1.264 1 92.94 233 GLY A N 1
ATOM 1803 C CA . GLY A 1 233 ? 1.526 -22.266 -0.771 1 92.94 233 GLY A CA 1
ATOM 1804 C C . GLY A 1 233 ? 2.041 -21.359 -1.877 1 92.94 233 GLY A C 1
ATOM 1805 O O . GLY A 1 233 ? 3.193 -20.922 -1.841 1 92.94 233 GLY A O 1
ATOM 1806 N N . VAL A 1 234 ? 1.239 -21.047 -2.828 1 96.25 234 VAL A N 1
ATOM 1807 C CA . VAL A 1 234 ? 1.509 -19.938 -3.73 1 96.25 234 VAL A CA 1
ATOM 1808 C C . VAL A 1 234 ? 0.915 -18.641 -3.156 1 96.25 234 VAL A C 1
ATOM 1810 O O . VAL A 1 234 ? -0.301 -18.438 -3.207 1 96.25 234 VAL A O 1
ATOM 1813 N N . ILE A 1 235 ? 1.755 -17.859 -2.596 1 97.12 235 ILE A N 1
ATOM 1814 C CA . ILE A 1 235 ? 1.275 -16.734 -1.805 1 97.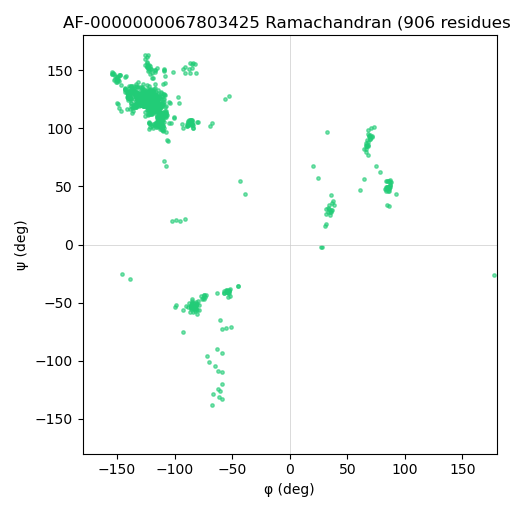12 235 ILE A CA 1
ATOM 1815 C C . ILE A 1 235 ? 1.782 -15.422 -2.408 1 97.12 235 ILE A C 1
ATOM 1817 O O . ILE A 1 235 ? 2.979 -15.273 -2.674 1 97.12 235 ILE A O 1
ATOM 1821 N N . PHE A 1 236 ? 0.964 -14.555 -2.596 1 97.62 236 PHE A N 1
ATOM 1822 C CA . PHE A 1 236 ? 1.275 -13.188 -2.994 1 97.62 236 PHE A CA 1
ATOM 1823 C C . PHE A 1 236 ? 0.999 -12.219 -1.854 1 97.62 236 PHE A C 1
ATOM 1825 O O . PHE A 1 236 ? -0.158 -11.992 -1.487 1 97.62 236 PHE A O 1
ATOM 1832 N N . MET A 1 237 ? 1.965 -11.664 -1.307 1 97.12 237 MET A N 1
ATOM 1833 C CA . MET A 1 237 ? 1.863 -10.586 -0.326 1 97.12 237 MET A CA 1
ATOM 1834 C C . MET A 1 237 ? 2.381 -9.273 -0.903 1 97.12 237 MET A C 1
ATOM 1836 O O . MET A 1 237 ? 3.592 -9.047 -0.952 1 97.12 237 MET A O 1
ATOM 1840 N N . VAL A 1 238 ? 1.472 -8.5 -1.312 1 95.75 238 VAL A N 1
ATOM 1841 C CA . VAL A 1 238 ? 1.851 -7.293 -2.039 1 95.75 238 VAL A CA 1
ATOM 1842 C C . VAL A 1 238 ? 1.242 -6.07 -1.358 1 95.75 238 VAL A C 1
ATOM 1844 O O . VAL A 1 238 ? 0.045 -6.047 -1.064 1 95.75 238 VAL A O 1
ATOM 1847 N N . PHE A 1 239 ? 2.041 -5.105 -1.109 1 94.06 239 PHE A N 1
ATOM 1848 C CA . PHE A 1 239 ? 1.617 -3.895 -0.417 1 94.06 239 PHE A CA 1
ATOM 1849 C C . PHE A 1 239 ? 1.771 -2.674 -1.316 1 94.06 239 PHE A C 1
ATOM 1851 O O . PHE A 1 239 ? 2.865 -2.395 -1.811 1 94.06 239 PHE A O 1
ATOM 1858 N N . GLY A 1 240 ? 0.672 -1.927 -1.485 1 96.19 240 GLY A N 1
ATOM 1859 C CA . GLY A 1 240 ? 0.698 -0.719 -2.295 1 96.19 240 GLY A CA 1
ATOM 1860 C C . GLY A 1 240 ? 0.86 -0.998 -3.777 1 96.19 240 GLY A C 1
ATOM 1861 O O . GLY A 1 240 ? 1.983 -1.099 -4.277 1 96.19 240 GLY A O 1
ATOM 1862 N N . VAL A 1 241 ? -0.225 -1.065 -4.418 1 93.62 241 VAL A N 1
ATOM 1863 C CA . VAL A 1 241 ? -0.245 -1.456 -5.824 1 93.62 241 VAL A CA 1
ATOM 1864 C C . VAL A 1 241 ? -0.938 -0.376 -6.648 1 93.62 241 VAL A C 1
ATOM 1866 O O . VAL A 1 241 ? -2.15 -0.178 -6.535 1 93.62 241 VAL A O 1
ATOM 1869 N N . ALA A 1 242 ? -0.151 0.189 -7.5 1 92.62 242 ALA A N 1
ATOM 1870 C CA . ALA A 1 242 ? -0.815 1.068 -8.461 1 92.62 242 ALA A CA 1
ATOM 1871 C C . ALA A 1 242 ? -1.477 0.264 -9.57 1 92.62 242 ALA A C 1
ATOM 1873 O O . ALA A 1 242 ? -2.686 0.369 -9.789 1 92.62 242 ALA A O 1
ATOM 1874 N N . TYR A 1 243 ? -0.62 -0.58 -10.102 1 92.12 243 TYR A N 1
ATOM 1875 C CA . TYR A 1 243 ? -1.12 -1.506 -11.117 1 92.12 243 TYR A CA 1
ATOM 1876 C C . TYR A 1 243 ? -0.437 -2.863 -10.992 1 92.12 243 TYR A C 1
ATOM 1878 O O . TYR A 1 243 ? 0.79 -2.941 -10.898 1 92.12 243 TYR A O 1
ATOM 1886 N N . SER A 1 244 ? -1.323 -3.902 -11.047 1 94.12 244 SER A N 1
ATOM 1887 C CA . SER A 1 244 ? -0.694 -5.219 -11.031 1 94.12 244 SER A CA 1
ATOM 1888 C C . SER A 1 244 ? -1.577 -6.262 -11.711 1 94.12 244 SER A C 1
ATOM 1890 O O . SER A 1 244 ? -2.805 -6.164 -11.664 1 94.12 244 SER A O 1
ATOM 1892 N N . GLU A 1 245 ? -0.96 -7.215 -12.352 1 95.19 245 GLU A N 1
ATOM 1893 C CA . GLU A 1 245 ? -1.617 -8.391 -12.906 1 95.19 245 GLU A CA 1
ATOM 1894 C C . GLU A 1 245 ? -1.06 -9.68 -12.297 1 95.19 245 GLU A C 1
ATOM 1896 O O . GLU A 1 245 ? 0.157 -9.844 -12.195 1 95.19 245 GLU A O 1
ATOM 1901 N N . TYR A 1 246 ? -1.913 -10.484 -11.82 1 96.31 246 TYR A N 1
ATOM 1902 C CA . TYR A 1 246 ? -1.532 -11.758 -11.234 1 96.31 246 TYR A CA 1
ATOM 1903 C C . TYR A 1 246 ? -2.1 -12.922 -12.031 1 96.31 246 TYR A C 1
ATOM 1905 O O . TYR A 1 246 ? -3.316 -13.047 -12.188 1 96.31 246 TYR A O 1
ATOM 1913 N N . GLU A 1 247 ? -1.301 -13.758 -12.586 1 97 247 GLU A N 1
ATOM 1914 C CA . GLU A 1 247 ? -1.755 -14.953 -13.281 1 97 247 GLU A CA 1
ATOM 1915 C C . GLU A 1 247 ? -1.145 -16.219 -12.68 1 97 247 GLU A C 1
ATOM 1917 O O . GLU A 1 247 ? 0.08 -16.344 -12.617 1 97 247 GLU A O 1
ATOM 1922 N N . VAL A 1 248 ? -1.962 -17.062 -12.227 1 97.12 248 VAL A N 1
ATOM 1923 C CA . VAL A 1 248 ? -1.539 -18.375 -11.758 1 97.12 248 VAL A CA 1
ATOM 1924 C C . VAL A 1 248 ? -2.16 -19.469 -12.641 1 97.12 248 VAL A C 1
ATOM 1926 O O . VAL A 1 248 ? -3.385 -19.594 -12.695 1 97.12 248 VAL A O 1
ATOM 1929 N N . LYS A 1 249 ? -1.328 -20.234 -13.32 1 96.44 249 LYS A N 1
ATOM 1930 C CA . LYS A 1 249 ? -1.787 -21.312 -14.188 1 96.44 249 LYS A CA 1
ATOM 1931 C C . LYS A 1 249 ? -1.212 -22.656 -13.758 1 96.44 249 LYS A C 1
ATOM 1933 O O . LYS A 1 249 ? -0 -22.875 -13.82 1 96.44 249 LYS A O 1
ATOM 1938 N N . ILE A 1 250 ? -2.016 -23.438 -13.438 1 93.62 250 ILE A N 1
ATOM 1939 C CA . ILE A 1 250 ? -1.636 -24.812 -13.109 1 93.62 250 ILE A CA 1
ATOM 1940 C C . ILE A 1 250 ? -2.275 -25.781 -14.102 1 93.62 250 ILE A C 1
ATOM 1942 O O . ILE A 1 250 ? -3.502 -25.844 -14.211 1 93.62 250 ILE A O 1
ATOM 1946 N N . LYS A 1 251 ? -1.43 -26.422 -14.836 1 91.19 251 LYS A N 1
ATOM 1947 C CA . LYS A 1 251 ? -1.909 -27.375 -15.836 1 91.19 251 LYS A CA 1
ATOM 1948 C C . LYS A 1 251 ? -1.331 -28.766 -15.594 1 91.19 251 LYS A C 1
ATOM 1950 O O . LYS A 1 251 ? -0.111 -28.953 -15.57 1 91.19 251 LYS A O 1
ATOM 1955 N N . ILE A 1 252 ? -2.182 -29.688 -15.43 1 84.94 252 ILE A N 1
ATOM 1956 C CA . ILE A 1 252 ? -1.799 -31.094 -15.32 1 84.94 252 ILE A CA 1
ATOM 1957 C C . ILE A 1 252 ? -2.354 -31.859 -16.516 1 84.94 252 ILE A C 1
ATOM 1959 O O . ILE A 1 252 ? -3.568 -31.906 -16.719 1 84.94 252 ILE A O 1
ATOM 1963 N N . GLN A 1 253 ? -1.443 -32.312 -17.516 1 78 253 GLN A N 1
ATOM 1964 C CA . GLN A 1 253 ? -1.889 -32.969 -18.75 1 78 253 GLN A CA 1
ATOM 1965 C C . GLN A 1 253 ? -1.241 -34.344 -18.906 1 78 253 GLN A C 1
ATOM 1967 O O . GLN A 1 253 ? -0.035 -34.5 -18.703 1 78 253 GLN A O 1
ATOM 1972 N N . ASP A 1 254 ? -2.105 -35.312 -19.75 1 63.34 254 ASP A N 1
ATOM 1973 C CA . ASP A 1 254 ? -1.668 -36.594 -20.219 1 63.34 254 ASP A CA 1
ATOM 1974 C C . ASP A 1 254 ? -0.739 -37.281 -19.203 1 63.34 254 ASP A C 1
ATOM 1976 O O . ASP A 1 254 ? 0.323 -37.781 -19.578 1 63.34 254 ASP A O 1
ATOM 1980 N N . GLY A 1 255 ? -0.936 -36.906 -18.125 1 54.44 255 GLY A N 1
ATOM 1981 C CA . GLY A 1 255 ? 0.127 -37.219 -17.188 1 54.44 255 GLY A CA 1
ATOM 1982 C C . GLY A 1 255 ? 0.358 -38.688 -17 1 54.44 255 GLY A C 1
ATOM 1983 O O . GLY A 1 255 ? 1.393 -39.219 -17.406 1 54.44 255 GLY A O 1
ATOM 1984 N N . ALA A 1 256 ? -0.016 -39.25 -15.812 1 60.94 256 ALA A N 1
ATOM 1985 C CA . ALA A 1 256 ? 0.283 -40.562 -15.242 1 60.94 256 ALA A CA 1
ATOM 1986 C C . ALA A 1 256 ? -0.9 -41.5 -15.406 1 60.94 256 ALA A C 1
ATOM 1988 O O . ALA A 1 256 ? -2.055 -41.062 -15.438 1 60.94 256 ALA A O 1
ATOM 1989 N N . ASP A 1 257 ? -0.685 -42.844 -15.562 1 71.25 257 ASP A N 1
ATOM 1990 C CA . ASP A 1 257 ? -1.757 -43.844 -15.539 1 71.25 257 ASP A CA 1
ATOM 1991 C C . ASP A 1 257 ? -2.58 -43.719 -14.258 1 71.25 257 ASP A C 1
ATOM 1993 O O . ASP A 1 257 ? -3.805 -43.844 -14.289 1 71.25 257 ASP A O 1
ATOM 1997 N N . LYS A 1 258 ? -1.815 -43.5 -13.242 1 81.56 258 LYS A N 1
ATOM 1998 C CA . LYS A 1 258 ? -2.49 -43.438 -11.953 1 81.56 258 LYS A CA 1
ATOM 1999 C C . LYS A 1 258 ? -1.926 -42.344 -11.078 1 81.56 258 LYS A C 1
ATOM 2001 O O . LYS A 1 258 ? -0.713 -42.25 -10.867 1 81.56 258 LYS A O 1
ATOM 2006 N N . ILE A 1 259 ? -2.883 -41.406 -10.562 1 83.38 259 ILE A N 1
ATOM 2007 C CA . ILE A 1 259 ? -2.557 -40.469 -9.516 1 83.38 259 ILE A CA 1
ATOM 2008 C C . ILE A 1 259 ? -3.379 -40.75 -8.266 1 83.38 259 ILE A C 1
ATOM 2010 O O . ILE A 1 259 ? -4.609 -40.719 -8.297 1 83.38 259 ILE A O 1
ATOM 2014 N N . CYS A 1 260 ? -2.672 -40.969 -7.266 1 88.25 260 CYS A N 1
ATOM 2015 C CA . CYS A 1 260 ? -3.395 -41.344 -6.059 1 88.25 260 CYS A CA 1
ATOM 2016 C C . CYS A 1 260 ? -3.926 -40.125 -5.324 1 88.25 260 CYS A C 1
ATOM 2018 O O . CYS A 1 260 ? -5.105 -40.062 -4.965 1 88.25 260 CYS A O 1
ATOM 2020 N N . GLN A 1 261 ? -3.104 -39.25 -5.043 1 90.81 261 GLN A N 1
ATOM 2021 C CA . GLN A 1 261 ? -3.52 -38.031 -4.355 1 90.81 261 GLN A CA 1
ATOM 2022 C C . GLN A 1 261 ? -2.949 -36.781 -5.043 1 90.81 261 GLN A C 1
ATOM 2024 O O . GLN A 1 261 ? -1.733 -36.656 -5.203 1 90.81 261 GLN A O 1
ATOM 2029 N N . LEU A 1 262 ? -3.801 -35.938 -5.488 1 91.44 262 LEU A N 1
ATOM 2030 C CA . LEU A 1 262 ? -3.453 -34.656 -6.055 1 91.44 262 LEU A CA 1
ATOM 2031 C C . LEU A 1 262 ? -4.066 -33.531 -5.238 1 91.44 262 LEU A C 1
ATOM 2033 O O . LEU A 1 262 ? -5.293 -33.375 -5.176 1 91.44 262 LEU A O 1
ATOM 2037 N N . SER A 1 263 ? -3.225 -32.688 -4.625 1 93 263 SER A N 1
ATOM 2038 C CA . SER A 1 263 ? -3.705 -31.609 -3.777 1 93 263 SER A CA 1
ATOM 2039 C C . SER A 1 263 ? -3.113 -30.266 -4.207 1 93 263 SER A C 1
ATOM 2041 O O . SER A 1 263 ? -1.892 -30.125 -4.293 1 93 263 SER A O 1
ATOM 2043 N N . ILE A 1 264 ? -3.943 -29.359 -4.496 1 93.69 264 ILE A N 1
ATOM 2044 C CA . ILE A 1 264 ? -3.576 -27.969 -4.68 1 93.69 264 ILE A CA 1
ATOM 2045 C C . ILE A 1 264 ? -4.121 -27.125 -3.521 1 93.69 264 ILE A C 1
ATOM 2047 O O . ILE A 1 264 ? -5.332 -26.953 -3.393 1 93.69 264 ILE A O 1
ATOM 2051 N N . MET A 1 265 ? -3.162 -26.625 -2.723 1 93.06 265 MET A N 1
ATOM 2052 C CA . MET A 1 265 ? -3.596 -25.969 -1.492 1 93.06 265 MET A CA 1
ATOM 2053 C C . MET A 1 265 ? -2.885 -24.641 -1.307 1 93.06 265 MET A C 1
ATOM 2055 O O . MET A 1 265 ? -1.659 -24.562 -1.401 1 93.06 265 MET A O 1
ATOM 2059 N N . GLY A 1 266 ? -3.764 -23.703 -1.139 1 92.69 266 GLY A N 1
ATOM 2060 C CA . GLY A 1 266 ? -3.209 -22.453 -0.62 1 92.69 266 GLY A CA 1
ATOM 2061 C C . GLY A 1 266 ? -2.699 -21.531 -1.707 1 92.69 266 GLY A C 1
ATOM 2062 O O . GLY A 1 266 ? -1.546 -21.094 -1.669 1 92.69 266 GLY A O 1
ATOM 2063 N N . VAL A 1 267 ? -3.492 -21.188 -2.646 1 95.94 267 VAL A N 1
ATOM 2064 C CA . VAL A 1 267 ? -3.229 -20.031 -3.506 1 95.94 267 VAL A CA 1
ATOM 2065 C C . VAL A 1 267 ? -3.83 -18.766 -2.887 1 95.94 267 VAL A C 1
ATOM 2067 O O . VAL A 1 267 ? -5.047 -18.578 -2.93 1 95.94 267 VAL A O 1
ATOM 2070 N N . ILE A 1 268 ? -3 -18.016 -2.303 1 97 268 ILE A N 1
ATOM 2071 C CA . ILE A 1 268 ? -3.484 -16.922 -1.467 1 97 268 ILE A CA 1
ATOM 2072 C C . ILE A 1 268 ? -2.973 -15.586 -2.01 1 97 268 ILE A C 1
ATOM 2074 O O . ILE A 1 268 ? -1.776 -15.43 -2.273 1 97 268 ILE A O 1
ATOM 2078 N N . PHE A 1 269 ? -3.791 -14.711 -2.162 1 97.06 269 PHE A N 1
ATOM 2079 C CA . PHE A 1 269 ? -3.471 -13.328 -2.496 1 97.06 269 PHE A CA 1
ATOM 2080 C C . PHE A 1 269 ? -3.74 -12.406 -1.312 1 97.06 269 PHE A C 1
ATOM 2082 O O . PHE A 1 269 ? -4.895 -12.219 -0.92 1 97.06 269 PHE A O 1
ATOM 2089 N N . MET A 1 270 ? -2.797 -11.875 -0.728 1 97.06 270 MET A N 1
ATOM 2090 C CA . MET A 1 270 ? -2.895 -10.82 0.284 1 97.06 270 MET A CA 1
ATOM 2091 C C . MET A 1 270 ? -2.377 -9.492 -0.256 1 97.06 270 MET A C 1
ATOM 2093 O O . MET A 1 270 ? -1.166 -9.266 -0.301 1 97.06 270 MET A O 1
ATOM 2097 N N . VAL A 1 271 ? -3.273 -8.719 -0.659 1 95.88 271 VAL A N 1
ATOM 2098 C CA . VAL A 1 271 ? -2.893 -7.484 -1.342 1 95.88 271 VAL A CA 1
ATOM 2099 C C . VAL A 1 271 ? -3.502 -6.285 -0.623 1 95.88 271 VAL A C 1
ATOM 2101 O O . VAL A 1 271 ? -4.707 -6.262 -0.353 1 95.88 271 VAL A O 1
ATOM 2104 N N . PHE A 1 272 ? -2.691 -5.344 -0.316 1 94.12 272 PHE A N 1
ATOM 2105 C CA . PHE A 1 272 ? -3.113 -4.164 0.432 1 94.12 272 PHE A CA 1
ATOM 2106 C C . PHE A 1 272 ? -2.959 -2.904 -0.411 1 94.12 272 PHE A C 1
ATOM 2108 O O . PHE A 1 272 ? -1.865 -2.605 -0.896 1 94.12 272 PHE A O 1
ATOM 2115 N N . GLY A 1 273 ? -4.027 -2.156 -0.55 1 96.38 273 GLY A N 1
ATOM 2116 C CA . GLY A 1 273 ? -4.004 -0.918 -1.312 1 96.38 273 GLY A CA 1
ATOM 2117 C C . GLY A 1 273 ? -3.848 -1.14 -2.805 1 96.38 273 GLY A C 1
ATOM 2118 O O . GLY A 1 273 ? -2.725 -1.189 -3.314 1 96.38 273 GLY A O 1
ATOM 2119 N N . VAL A 1 274 ? -4.914 -1.22 -3.432 1 94.31 274 VAL A N 1
ATOM 2120 C CA . VAL A 1 274 ? -4.938 -1.574 -4.848 1 94.31 274 VAL A CA 1
ATOM 2121 C C . VAL A 1 274 ? -5.648 -0.483 -5.641 1 94.31 274 VAL A C 1
ATOM 2123 O O . VAL A 1 274 ? -6.867 -0.316 -5.527 1 94.31 274 VAL A O 1
ATOM 2126 N N . ALA A 1 275 ? -4.902 0.116 -6.473 1 93.88 275 ALA A N 1
ATOM 2127 C CA . ALA A 1 275 ? -5.59 1.006 -7.406 1 93.88 275 ALA A CA 1
ATOM 2128 C C . ALA A 1 275 ? -6.246 0.215 -8.539 1 93.88 275 ALA A C 1
ATOM 2130 O O . ALA A 1 275 ? -7.473 0.196 -8.656 1 93.88 275 ALA A O 1
ATOM 2131 N N . TYR A 1 276 ? -5.371 -0.504 -9.156 1 92.25 276 TYR A N 1
ATOM 2132 C CA . TYR A 1 276 ? -5.871 -1.36 -10.227 1 92.25 276 TYR A CA 1
ATOM 2133 C C . TYR A 1 276 ? -5.188 -2.723 -10.195 1 92.25 276 TYR A C 1
ATOM 2135 O O . TYR A 1 276 ? -3.959 -2.807 -10.141 1 92.25 276 TYR A O 1
ATOM 2143 N N . SER A 1 277 ? -6.074 -3.766 -10.281 1 94.12 277 SER A N 1
ATOM 2144 C CA . SER A 1 277 ? -5.449 -5.086 -10.312 1 94.12 277 SER A CA 1
ATOM 2145 C C . SER A 1 277 ? -6.344 -6.102 -11.016 1 94.12 277 SER A C 1
ATOM 2147 O O . SER A 1 277 ? -7.57 -5.996 -10.961 1 94.12 277 SER A O 1
ATOM 2149 N N . GLU A 1 278 ? -5.727 -7.047 -11.688 1 95.25 278 GLU A N 1
ATOM 2150 C CA . GLU A 1 278 ? -6.395 -8.203 -12.266 1 95.25 278 GLU A CA 1
ATOM 2151 C C . GLU A 1 278 ? -5.816 -9.508 -11.719 1 95.25 278 GLU A C 1
ATOM 2153 O O . GLU A 1 278 ? -4.598 -9.664 -11.633 1 95.25 278 GLU A O 1
ATOM 2158 N N . TYR A 1 279 ? -6.664 -10.312 -11.258 1 95.81 279 TYR A N 1
ATOM 2159 C CA . TYR A 1 279 ? -6.273 -11.617 -10.727 1 95.81 279 TYR A CA 1
ATOM 2160 C C . TYR A 1 279 ? -6.863 -12.742 -11.555 1 95.81 279 TYR A C 1
ATOM 2162 O O . TYR A 1 279 ? -8.078 -12.82 -11.734 1 95.81 279 TYR A O 1
ATOM 2170 N N . GLU A 1 280 ? -6.062 -13.586 -12.109 1 96.75 280 GLU A N 1
ATOM 2171 C CA . GLU A 1 280 ? -6.551 -14.766 -12.82 1 96.75 280 GLU A CA 1
ATOM 2172 C C . GLU A 1 280 ? -5.902 -16.031 -12.289 1 96.75 280 GLU A C 1
ATOM 2174 O O . GLU A 1 280 ? -4.68 -16.172 -12.312 1 96.75 280 GLU A O 1
ATOM 2179 N N . VAL A 1 281 ? -6.703 -16.906 -11.789 1 97 281 VAL A N 1
ATOM 2180 C CA . VAL A 1 281 ? -6.266 -18.25 -11.383 1 97 281 VAL A CA 1
ATOM 2181 C C . VAL A 1 281 ? -6.895 -19.297 -12.297 1 97 281 VAL A C 1
ATOM 2183 O O . VAL A 1 281 ? -8.117 -19.422 -12.344 1 97 281 VAL A O 1
ATOM 2186 N N . LYS A 1 282 ? -6.09 -20.031 -13.008 1 96.06 282 LYS A N 1
ATOM 2187 C CA . LYS A 1 282 ? -6.559 -21.078 -13.906 1 96.06 282 LYS A CA 1
ATOM 2188 C C . LYS A 1 282 ? -5.988 -22.438 -13.508 1 96.06 282 LYS A C 1
ATOM 2190 O O . LYS A 1 282 ? -4.773 -22.656 -13.578 1 96.06 282 LYS A O 1
ATOM 2195 N N . ILE A 1 283 ? -6.789 -23.25 -13.227 1 93.25 283 ILE A N 1
ATOM 2196 C CA . ILE A 1 283 ? -6.414 -24.625 -12.945 1 93.25 283 ILE A CA 1
ATOM 2197 C C . ILE A 1 283 ? -7.047 -25.562 -13.977 1 93.25 283 ILE A C 1
ATOM 2199 O O . ILE A 1 283 ? -8.273 -25.625 -14.094 1 93.25 283 ILE A O 1
ATOM 2203 N N . LYS A 1 284 ? -6.191 -26.141 -14.719 1 90.75 284 LYS A N 1
ATOM 2204 C CA . LYS A 1 284 ? -6.672 -27.047 -15.758 1 90.75 284 LYS A CA 1
ATOM 2205 C C . LYS A 1 284 ? -6.098 -28.453 -15.562 1 90.75 284 LYS A C 1
ATOM 2207 O O . LYS A 1 284 ? -4.879 -28.641 -15.547 1 90.75 284 LYS A O 1
ATOM 2212 N N . ILE A 1 285 ? -6.945 -29.391 -15.438 1 84.75 285 ILE A N 1
ATOM 2213 C CA . ILE A 1 285 ? -6.578 -30.797 -15.391 1 84.75 285 ILE A CA 1
ATOM 2214 C C . ILE A 1 285 ? -7.133 -31.516 -16.609 1 84.75 285 ILE A C 1
ATOM 2216 O O . ILE A 1 285 ? -8.352 -31.562 -16.812 1 84.75 285 ILE A O 1
ATOM 2220 N N . GLN A 1 286 ? -6.211 -31.906 -17.656 1 77.19 286 GLN A N 1
ATOM 2221 C CA . GLN A 1 286 ? -6.664 -32.5 -18.906 1 77.19 286 GLN A CA 1
ATOM 2222 C C . GLN A 1 286 ? -6.016 -33.875 -19.141 1 77.19 286 GLN A C 1
ATOM 2224 O O . GLN A 1 286 ? -4.812 -34.031 -18.938 1 77.19 286 GLN A O 1
ATOM 2229 N N . ASP A 1 287 ? -6.91 -34.719 -20.031 1 64.38 287 ASP A N 1
ATOM 2230 C CA . ASP A 1 287 ? -6.469 -36.031 -20.531 1 64.38 287 ASP A CA 1
ATOM 2231 C C . ASP A 1 287 ? -5.578 -36.719 -19.516 1 64.38 287 ASP A C 1
ATOM 2233 O O . ASP A 1 287 ? -4.496 -37.188 -19.859 1 64.38 287 ASP A O 1
ATOM 2237 N N . GLY A 1 288 ? -5.902 -36.406 -18.391 1 55.34 288 GLY A N 1
ATOM 2238 C CA . GLY A 1 288 ? -4.957 -36.812 -17.359 1 55.34 288 GLY A CA 1
ATOM 2239 C C . GLY A 1 288 ? -4.73 -38.312 -17.312 1 55.34 288 GLY A C 1
ATOM 2240 O O . GLY A 1 288 ? -4.594 -38.969 -18.359 1 55.34 288 GLY A O 1
ATOM 2241 N N . ALA A 1 289 ? -4.785 -38.906 -16.062 1 61.41 289 ALA A N 1
ATOM 2242 C CA . ALA A 1 289 ? -4.477 -40.281 -15.633 1 61.41 289 ALA A CA 1
ATOM 2243 C C . ALA A 1 289 ? -5.676 -41.188 -15.828 1 61.41 289 ALA A C 1
ATOM 2245 O O . ALA A 1 289 ? -6.824 -40.75 -15.797 1 61.41 289 ALA A O 1
ATOM 2246 N N . ASP A 1 290 ? -5.465 -42.5 -16.047 1 71.5 290 ASP A N 1
ATOM 2247 C CA . ASP A 1 290 ? -6.551 -43.469 -16.062 1 71.5 290 ASP A CA 1
ATOM 2248 C C . ASP A 1 290 ? -7.367 -43.406 -14.781 1 71.5 290 ASP A C 1
ATOM 2250 O O . ASP A 1 290 ? -8.594 -43.531 -14.812 1 71.5 290 ASP A O 1
ATOM 2254 N N . LYS A 1 291 ? -6.609 -43.219 -13.758 1 80.88 291 LYS A N 1
ATOM 2255 C CA . LYS A 1 291 ? -7.281 -43.219 -12.461 1 80.88 291 LYS A CA 1
ATOM 2256 C C . LYS A 1 291 ? -6.707 -42.125 -11.539 1 80.88 291 LYS A C 1
ATOM 2258 O O . LYS A 1 291 ? -5.492 -42.062 -11.336 1 80.88 291 LYS A O 1
ATOM 2263 N N . ILE A 1 292 ? -7.641 -41.219 -10.984 1 83.25 292 ILE A N 1
ATOM 2264 C CA . ILE A 1 292 ? -7.305 -40.312 -9.898 1 83.25 292 ILE A CA 1
ATOM 2265 C C . ILE A 1 292 ? -8.133 -40.656 -8.656 1 83.25 292 ILE A C 1
ATOM 2267 O O . ILE A 1 292 ? -9.359 -40.594 -8.688 1 83.25 292 ILE A O 1
ATOM 2271 N N . CYS A 1 293 ? -7.43 -40.906 -7.648 1 88 293 CYS A N 1
ATOM 2272 C CA . CYS A 1 293 ? -8.156 -41.344 -6.465 1 88 293 CYS A CA 1
ATOM 2273 C C . CYS A 1 293 ? -8.703 -40.125 -5.691 1 88 293 CYS A C 1
ATOM 2275 O O . CYS A 1 293 ? -9.883 -40.094 -5.34 1 88 293 CYS A O 1
ATOM 2277 N N . GLN A 1 294 ? -7.879 -39.25 -5.379 1 90.44 294 GLN A N 1
ATOM 2278 C CA . GLN A 1 294 ? -8.305 -38.062 -4.656 1 90.44 294 GLN A CA 1
ATOM 2279 C C . GLN A 1 294 ? -7.727 -36.812 -5.293 1 90.44 294 GLN A C 1
ATOM 2281 O O . GLN A 1 294 ? -6.508 -36.656 -5.43 1 90.44 294 GLN A O 1
ATOM 2286 N N . LEU A 1 295 ? -8.578 -35.938 -5.711 1 91.38 295 LEU A N 1
ATOM 2287 C CA . LEU A 1 295 ? -8.234 -34.625 -6.223 1 91.38 295 LEU A CA 1
ATOM 2288 C C . LEU A 1 295 ? -8.844 -33.531 -5.363 1 91.38 295 LEU A C 1
ATOM 2290 O O . LEU A 1 295 ? -10.07 -33.375 -5.301 1 91.38 295 LEU A O 1
ATOM 2294 N N . SER A 1 296 ? -8.008 -32.75 -4.711 1 92.81 296 SER A N 1
ATOM 2295 C CA . SER A 1 296 ? -8.484 -31.688 -3.822 1 92.81 296 SER A CA 1
ATOM 2296 C C . SER A 1 296 ? -7.891 -30.344 -4.203 1 92.81 296 SER A C 1
ATOM 2298 O O . SER A 1 296 ? -6.668 -30.188 -4.266 1 92.81 296 SER A O 1
ATOM 2300 N N . ILE A 1 297 ? -8.703 -29.406 -4.469 1 93.38 297 ILE A N 1
ATOM 2301 C CA . ILE A 1 297 ? -8.336 -28 -4.613 1 93.38 297 ILE A CA 1
ATOM 2302 C C . ILE A 1 297 ? -8.867 -27.203 -3.426 1 93.38 297 ILE A C 1
ATOM 2304 O O . ILE A 1 297 ? -10.078 -27.031 -3.283 1 93.38 297 ILE A O 1
ATOM 2308 N N . MET A 1 298 ? -7.906 -26.75 -2.629 1 92 298 MET A N 1
ATOM 2309 C CA . MET A 1 298 ? -8.328 -26.125 -1.378 1 92 298 MET A CA 1
ATOM 2310 C C . MET A 1 298 ? -7.613 -24.797 -1.156 1 92 298 MET A C 1
ATOM 2312 O O . MET A 1 298 ? -6.387 -24.719 -1.269 1 92 298 MET A O 1
ATOM 2316 N N . GLY A 1 299 ? -8.445 -23.859 -0.926 1 92.06 299 GLY A N 1
ATOM 2317 C CA . GLY A 1 299 ? -7.883 -22.641 -0.366 1 92.06 299 GLY A CA 1
ATOM 2318 C C . GLY A 1 299 ? -7.379 -21.672 -1.424 1 92.06 299 GLY A C 1
ATOM 2319 O O . GLY A 1 299 ? -6.234 -21.219 -1.365 1 92.06 299 GLY A O 1
ATOM 2320 N N . VAL A 1 300 ? -8.195 -21.312 -2.375 1 95.62 300 VAL A N 1
ATOM 2321 C CA . VAL A 1 300 ? -7.938 -20.125 -3.191 1 95.62 300 VAL A CA 1
ATOM 2322 C C . VAL A 1 300 ? -8.539 -18.891 -2.521 1 95.62 300 VAL A C 1
ATOM 2324 O O . VAL A 1 300 ? -9.758 -18.703 -2.541 1 95.62 300 VAL A O 1
ATOM 2327 N N . ILE A 1 301 ? -7.727 -18.125 -1.922 1 96.88 301 ILE A N 1
ATOM 2328 C CA . ILE A 1 301 ? -8.211 -17.047 -1.051 1 96.88 301 ILE A CA 1
ATOM 2329 C C . ILE A 1 301 ? -7.695 -15.703 -1.554 1 96.88 301 ILE A C 1
ATOM 2331 O O . ILE A 1 301 ? -6.504 -15.547 -1.833 1 96.88 301 ILE A O 1
ATOM 2335 N N . PHE A 1 302 ? -8.523 -14.828 -1.646 1 97.5 302 PHE A N 1
ATOM 2336 C CA . PHE A 1 302 ? -8.195 -13.438 -1.936 1 97.5 302 PHE A CA 1
ATOM 2337 C C . PHE A 1 302 ? -8.469 -12.555 -0.725 1 97.5 302 PHE A C 1
ATOM 2339 O O . PHE A 1 302 ? -9.617 -12.391 -0.318 1 97.5 302 PHE A O 1
ATOM 2346 N N . MET A 1 303 ? -7.52 -12.039 -0.159 1 97 303 MET A N 1
ATOM 2347 C CA . MET A 1 303 ? -7.629 -11.031 0.89 1 97 303 MET A CA 1
ATOM 2348 C C . MET A 1 303 ? -7.105 -9.688 0.403 1 97 303 MET A C 1
ATOM 2350 O O . MET A 1 303 ? -5.895 -9.469 0.351 1 97 303 MET A O 1
ATOM 2354 N N . VAL A 1 304 ? -7.992 -8.906 0.038 1 95.62 304 VAL A N 1
ATOM 2355 C CA . VAL A 1 304 ? -7.605 -7.656 -0.609 1 95.62 304 VAL A CA 1
ATOM 2356 C C . VAL A 1 304 ? -8.219 -6.477 0.141 1 95.62 304 VAL A C 1
ATOM 2358 O O . VAL A 1 304 ? -9.406 -6.488 0.466 1 95.62 304 VAL A O 1
ATOM 2361 N N . PHE A 1 305 ? -7.43 -5.504 0.416 1 94.25 305 PHE A N 1
ATOM 2362 C CA . PHE A 1 305 ? -7.855 -4.332 1.174 1 94.25 305 PHE A CA 1
ATOM 2363 C C . PHE A 1 305 ? -7.703 -3.064 0.342 1 94.25 305 PHE A C 1
ATOM 2365 O O . PHE A 1 305 ? -6.625 -2.791 -0.191 1 94.25 305 PHE A O 1
ATOM 2372 N N . GLY A 1 306 ? -8.734 -2.275 0.258 1 96.44 306 GLY A N 1
ATOM 2373 C CA . GLY A 1 306 ? -8.703 -1.009 -0.457 1 96.44 306 GLY A CA 1
ATOM 2374 C C . GLY A 1 306 ? -8.547 -1.175 -1.956 1 96.44 306 GLY A C 1
ATOM 2375 O O . GLY A 1 306 ? -7.426 -1.177 -2.473 1 96.44 306 GLY A O 1
ATOM 2376 N N . VAL A 1 307 ? -9.625 -1.272 -2.611 1 94.94 307 VAL A N 1
ATOM 2377 C CA . VAL A 1 307 ? -9.648 -1.59 -4.035 1 94.94 307 VAL A CA 1
ATOM 2378 C C . VAL A 1 307 ? -10.375 -0.486 -4.801 1 94.94 307 VAL A C 1
ATOM 2380 O O . VAL A 1 307 ? -11.547 -0.22 -4.551 1 94.94 307 VAL A O 1
ATOM 2383 N N . VAL A 1 308 ? -9.641 0.048 -5.695 1 94.12 308 VAL A N 1
ATOM 2384 C CA . VAL A 1 308 ? -10.328 0.967 -6.598 1 94.12 308 VAL A CA 1
ATOM 2385 C C . VAL A 1 308 ? -11.016 0.18 -7.711 1 94.12 308 VAL A C 1
ATOM 2387 O O . VAL A 1 308 ? -12.234 0.27 -7.879 1 94.12 308 VAL A O 1
ATOM 2390 N N . TYR A 1 309 ? -10.148 -0.543 -8.359 1 94.31 309 TYR A N 1
ATOM 2391 C CA . TYR A 1 309 ? -10.68 -1.438 -9.383 1 94.31 309 TYR A CA 1
ATOM 2392 C C . TYR A 1 309 ? -9.945 -2.773 -9.367 1 94.31 309 TYR A C 1
ATOM 2394 O O . TYR A 1 309 ? -8.711 -2.812 -9.391 1 94.31 309 TYR A O 1
ATOM 2402 N N . SER A 1 310 ? -10.797 -3.85 -9.367 1 94.81 310 SER A N 1
ATOM 2403 C CA . SER A 1 310 ? -10.172 -5.168 -9.445 1 94.81 310 SER A CA 1
ATOM 2404 C C . SER A 1 310 ? -11.07 -6.164 -10.156 1 94.81 310 SER A C 1
ATOM 2406 O O . SER A 1 310 ? -12.289 -6.145 -9.984 1 94.81 310 SER A O 1
ATOM 2408 N N . GLU A 1 311 ? -10.469 -6.988 -10.961 1 95.5 311 GLU A N 1
ATOM 2409 C CA . GLU A 1 311 ? -11.133 -8.148 -11.555 1 95.5 311 GLU A CA 1
ATOM 2410 C C . GLU A 1 311 ? -10.555 -9.445 -11.008 1 95.5 311 GLU A C 1
ATOM 2412 O O . GLU A 1 311 ? -9.336 -9.625 -10.977 1 95.5 311 GLU A O 1
ATOM 2417 N N . TYR A 1 312 ? -11.406 -10.203 -10.484 1 95.81 312 TYR A N 1
ATOM 2418 C CA . TYR A 1 312 ? -11.008 -11.5 -9.953 1 95.81 312 TYR A CA 1
ATOM 2419 C C . TYR A 1 312 ? -11.57 -12.633 -10.797 1 95.81 312 TYR A C 1
ATOM 2421 O O . TYR A 1 312 ? -12.789 -12.75 -10.969 1 95.81 312 TYR A O 1
ATOM 2429 N N . GLY A 1 313 ? -10.68 -13.422 -11.359 1 95.69 313 GLY A N 1
ATOM 2430 C CA . GLY A 1 313 ? -11.109 -14.578 -12.141 1 95.69 313 GLY A CA 1
ATOM 2431 C C . GLY A 1 313 ? -10.531 -15.883 -11.633 1 95.69 313 GLY A C 1
ATOM 2432 O O . GLY A 1 313 ? -9.305 -16.062 -11.586 1 95.69 313 GLY A O 1
ATOM 2433 N N . VAL A 1 314 ? -11.398 -16.797 -11.234 1 96.75 314 VAL A N 1
ATOM 2434 C CA . VAL A 1 314 ? -10.992 -18.156 -10.883 1 96.75 314 VAL A CA 1
ATOM 2435 C C . VAL A 1 314 ? -11.641 -19.156 -11.844 1 96.75 314 VAL A C 1
ATOM 2437 O O . VAL A 1 314 ? -12.867 -19.25 -11.914 1 96.75 314 VAL A O 1
ATOM 2440 N N . LYS A 1 315 ? -10.828 -19.859 -12.594 1 95.88 315 LYS A N 1
ATOM 2441 C CA . LYS A 1 315 ? -11.32 -20.844 -13.547 1 95.88 315 LYS A CA 1
ATOM 2442 C C . LYS A 1 315 ? -10.75 -22.219 -13.258 1 95.88 315 LYS A C 1
ATOM 2444 O O . LYS A 1 315 ? -9.539 -22.438 -13.367 1 95.88 315 LYS A O 1
ATOM 2449 N N . ILE A 1 316 ? -11.547 -23.062 -13.008 1 93.12 316 ILE A N 1
ATOM 2450 C CA . ILE A 1 316 ? -11.172 -24.453 -12.789 1 93.12 316 ILE A CA 1
ATOM 2451 C C . ILE A 1 316 ? -11.812 -25.328 -13.867 1 93.12 316 ILE A C 1
ATOM 2453 O O . ILE A 1 316 ? -13.039 -25.359 -14.008 1 93.12 316 ILE A O 1
ATOM 2457 N N . LYS A 1 317 ? -10.945 -25.906 -14.617 1 90.25 317 LYS A N 1
ATOM 2458 C CA . LYS A 1 317 ? -11.43 -26.781 -15.68 1 90.25 317 LYS A CA 1
ATOM 2459 C C . LYS A 1 317 ? -10.867 -28.188 -15.539 1 90.25 317 LYS A C 1
ATOM 2461 O O . LYS A 1 317 ? -9.648 -28.375 -15.539 1 90.25 317 LYS A O 1
ATOM 2466 N N . ILE A 1 318 ? -11.727 -29.141 -15.469 1 84.12 318 ILE A N 1
ATOM 2467 C CA . ILE A 1 318 ? -11.367 -30.562 -15.453 1 84.12 318 ILE A CA 1
ATOM 2468 C C . ILE A 1 318 ? -11.93 -31.25 -16.703 1 84.12 318 ILE A C 1
ATOM 2470 O O . ILE A 1 318 ? -13.141 -31.266 -16.906 1 84.12 318 ILE A O 1
ATOM 2474 N N . GLN A 1 319 ? -11.031 -31.578 -17.766 1 76.75 319 GLN A N 1
ATOM 2475 C CA . GLN A 1 319 ? -11.484 -32.125 -19.047 1 76.75 319 GLN A CA 1
ATOM 2476 C C . GLN A 1 319 ? -10.836 -33.5 -19.312 1 76.75 319 GLN A C 1
ATOM 2478 O O . GLN A 1 319 ? -9.617 -33.625 -19.156 1 76.75 319 GLN A O 1
ATOM 2483 N N . ASP A 1 320 ? -11.766 -34.344 -20.25 1 63.22 320 ASP A N 1
ATOM 2484 C CA . ASP A 1 320 ? -11.336 -35.594 -20.828 1 63.22 320 ASP A CA 1
ATOM 2485 C C . ASP A 1 320 ? -10.383 -36.344 -19.875 1 63.22 320 ASP A C 1
ATOM 2487 O O . ASP A 1 320 ? -9.328 -36.812 -20.297 1 63.22 320 ASP A O 1
ATOM 2491 N N . GLY A 1 321 ? -10.617 -36.062 -18.766 1 55.62 321 GLY A N 1
ATOM 2492 C CA . GLY A 1 321 ? -9.625 -36.5 -17.781 1 55.62 321 GLY A CA 1
ATOM 2493 C C . GLY A 1 321 ? -9.469 -38 -17.734 1 55.62 321 GLY A C 1
ATOM 2494 O O . GLY A 1 321 ? -9.477 -38.688 -18.766 1 55.62 321 GLY A O 1
ATOM 2495 N N . ALA A 1 322 ? -9.516 -38.594 -16.469 1 61 322 ALA A N 1
ATOM 2496 C CA . ALA A 1 322 ? -9.242 -39.969 -16 1 61 322 ALA A CA 1
ATOM 2497 C C . ALA A 1 322 ? -10.445 -40.875 -16.234 1 61 322 ALA A C 1
ATOM 2499 O O . ALA A 1 322 ? -11.594 -40.406 -16.203 1 61 322 ALA A O 1
ATOM 2500 N N . ASP A 1 323 ? -10.25 -42.156 -16.5 1 70.5 323 ASP A N 1
ATOM 2501 C CA . ASP A 1 323 ? -11.344 -43.125 -16.531 1 70.5 323 ASP A CA 1
ATOM 2502 C C . ASP A 1 323 ? -12.156 -43.062 -15.242 1 70.5 323 ASP A C 1
ATOM 2504 O O . ASP A 1 323 ? -13.383 -43.156 -15.266 1 70.5 323 ASP A O 1
ATOM 2508 N N . LYS A 1 324 ? -11.398 -42.906 -14.234 1 80.06 324 LYS A N 1
ATOM 2509 C CA . LYS A 1 324 ? -12.062 -42.969 -12.938 1 80.06 324 LYS A CA 1
ATOM 2510 C C . LYS A 1 324 ? -11.477 -41.906 -11.984 1 80.06 324 LYS A C 1
ATOM 2512 O O . LYS A 1 324 ? -10.258 -41.875 -11.789 1 80.06 324 LYS A O 1
ATOM 2517 N N . ILE A 1 325 ? -12.398 -41.031 -11.391 1 82.56 325 ILE A N 1
ATOM 2518 C CA . ILE A 1 325 ? -12.062 -40.156 -10.266 1 82.56 325 ILE A CA 1
ATOM 2519 C C . ILE A 1 325 ? -12.891 -40.531 -9.047 1 82.56 325 ILE A C 1
ATOM 2521 O O . ILE A 1 325 ? -14.125 -40.469 -9.078 1 82.56 325 ILE A O 1
ATOM 2525 N N . CYS A 1 326 ? -12.195 -40.812 -8.062 1 87.44 326 CYS A N 1
ATOM 2526 C CA . CYS A 1 326 ? -12.938 -41.281 -6.902 1 87.44 326 CYS A CA 1
ATOM 2527 C C . CYS A 1 326 ? -13.477 -40.125 -6.09 1 87.44 326 CYS A C 1
ATOM 2529 O O . CYS A 1 326 ? -14.664 -40.094 -5.75 1 87.44 326 CYS A O 1
ATOM 2531 N N . GLN A 1 327 ? -12.672 -39.281 -5.707 1 90.06 327 GLN A N 1
ATOM 2532 C CA . GLN A 1 327 ? -13.086 -38.094 -4.941 1 90.06 327 GLN A CA 1
ATOM 2533 C C . GLN A 1 327 ? -12.508 -36.812 -5.543 1 90.06 327 GLN A C 1
ATOM 2535 O O . GLN A 1 327 ? -11.297 -36.688 -5.695 1 90.06 327 GLN A O 1
ATOM 2540 N N . LEU A 1 328 ? -13.367 -35.938 -5.93 1 90.56 328 LEU A N 1
ATOM 2541 C CA . LEU A 1 328 ? -13.016 -34.594 -6.398 1 90.56 328 LEU A CA 1
ATOM 2542 C C . LEU A 1 328 ? -13.625 -33.531 -5.5 1 90.56 328 LEU A C 1
ATOM 2544 O O . LEU A 1 328 ? -14.852 -33.406 -5.406 1 90.56 328 LEU A O 1
ATOM 2548 N N . SER A 1 329 ? -12.789 -32.75 -4.836 1 92.06 329 SER A N 1
ATOM 2549 C CA . SER A 1 329 ? -13.266 -31.703 -3.928 1 92.06 329 SER A CA 1
ATOM 2550 C C . SER A 1 329 ? -12.672 -30.344 -4.285 1 92.06 329 SER A C 1
ATOM 2552 O O . SER A 1 329 ? -11.453 -30.203 -4.422 1 92.06 329 SER A O 1
ATOM 2554 N N . VAL A 1 330 ? -13.508 -29.391 -4.477 1 92.12 330 VAL A N 1
ATOM 2555 C CA . VAL A 1 330 ? -13.141 -27.984 -4.566 1 92.12 330 VAL A CA 1
ATOM 2556 C C . VAL A 1 330 ? -13.672 -27.234 -3.352 1 92.12 330 VAL A C 1
ATOM 2558 O O . VAL A 1 330 ? -14.883 -27.047 -3.213 1 92.12 330 VAL A O 1
ATOM 2561 N N . MET A 1 331 ? -12.688 -26.812 -2.527 1 92.25 331 MET A N 1
ATOM 2562 C CA . MET A 1 331 ? -13.102 -26.234 -1.256 1 92.25 331 MET A CA 1
ATOM 2563 C C . MET A 1 331 ? -12.367 -24.922 -0.985 1 92.25 331 MET A C 1
ATOM 2565 O O . MET A 1 331 ? -11.141 -24.859 -1.123 1 92.25 331 MET A O 1
ATOM 2569 N N . GLY A 1 332 ? -13.195 -23.969 -0.652 1 92.56 332 GLY A N 1
ATOM 2570 C CA . GLY A 1 332 ? -12.594 -22.797 -0.056 1 92.56 332 GLY A CA 1
ATOM 2571 C C . GLY A 1 332 ? -12.102 -21.797 -1.083 1 92.56 332 GLY A C 1
ATOM 2572 O O . GLY A 1 332 ? -10.961 -21.344 -1.016 1 92.56 332 GLY A O 1
ATOM 2573 N N . VAL A 1 333 ? -12.914 -21.422 -2.062 1 95.5 333 VAL A N 1
ATOM 2574 C CA . VAL A 1 333 ? -12.664 -20.219 -2.852 1 95.5 333 VAL A CA 1
ATOM 2575 C C . VAL A 1 333 ? -13.266 -19 -2.145 1 95.5 333 VAL A C 1
ATOM 2577 O O . VAL A 1 333 ? -14.484 -18.812 -2.152 1 95.5 333 VAL A O 1
ATOM 2580 N N . ILE A 1 334 ? -12.43 -18.234 -1.517 1 96.94 334 ILE A N 1
ATOM 2581 C CA . ILE A 1 334 ? -12.906 -17.188 -0.615 1 96.94 334 ILE A CA 1
ATOM 2582 C C . ILE A 1 334 ? -12.398 -15.828 -1.081 1 96.94 334 ILE A C 1
ATOM 2584 O O . ILE A 1 334 ? -11.203 -15.664 -1.344 1 96.94 334 ILE A O 1
ATOM 2588 N N . PHE A 1 335 ? -13.25 -14.93 -1.166 1 97.5 335 PHE A N 1
ATOM 2589 C CA . PHE A 1 335 ? -12.922 -13.523 -1.413 1 97.5 335 PHE A CA 1
ATOM 2590 C C . PHE A 1 335 ? -13.195 -12.68 -0.176 1 97.5 335 PHE A C 1
ATOM 2592 O O . PHE A 1 335 ? -14.352 -12.5 0.216 1 97.5 335 PHE A O 1
ATOM 2599 N N . MET A 1 336 ? -12.242 -12.234 0.401 1 97 336 MET A N 1
ATOM 2600 C CA . MET A 1 336 ? -12.352 -11.273 1.489 1 97 336 MET A CA 1
ATOM 2601 C C . MET A 1 336 ? -11.828 -9.906 1.058 1 97 336 MET A C 1
ATOM 2603 O O . MET A 1 336 ? -10.617 -9.688 1.02 1 97 336 MET A O 1
ATOM 2607 N N . VAL A 1 337 ? -12.727 -9.125 0.714 1 95.81 337 VAL A N 1
ATOM 2608 C CA . VAL A 1 337 ? -12.344 -7.844 0.127 1 95.81 337 VAL A CA 1
ATOM 2609 C C . VAL A 1 337 ? -12.953 -6.699 0.935 1 95.81 337 VAL A C 1
ATOM 2611 O O . VAL A 1 337 ? -14.148 -6.719 1.241 1 95.81 337 VAL A O 1
ATOM 2614 N N . PHE A 1 338 ? -12.133 -5.777 1.3 1 94.19 338 PHE A N 1
ATOM 2615 C CA . PHE A 1 338 ? -12.555 -4.652 2.127 1 94.19 338 PHE A CA 1
ATOM 2616 C C . PHE A 1 338 ? -12.359 -3.334 1.389 1 94.19 338 PHE A C 1
ATOM 2618 O O . PHE A 1 338 ? -11.266 -3.037 0.914 1 94.19 338 PHE A O 1
ATOM 2625 N N . GLY A 1 339 ? -13.398 -2.535 1.368 1 96.06 339 GLY A N 1
ATOM 2626 C CA . GLY A 1 339 ? -13.336 -1.233 0.724 1 96.06 339 GLY A CA 1
ATOM 2627 C C . GLY A 1 339 ? -13.188 -1.32 -0.783 1 96.06 339 GLY A C 1
ATOM 2628 O O . GLY A 1 339 ? -12.07 -1.229 -1.31 1 96.06 339 GLY A O 1
ATOM 2629 N N . VAL A 1 340 ? -14.266 -1.464 -1.426 1 94.75 340 VAL A N 1
ATOM 2630 C CA . VAL A 1 340 ? -14.297 -1.726 -2.861 1 94.75 340 VAL A CA 1
ATOM 2631 C C . VAL A 1 340 ? -15.023 -0.59 -3.578 1 94.75 340 VAL A C 1
ATOM 2633 O O . VAL A 1 340 ? -16.234 -0.398 -3.387 1 94.75 340 VAL A O 1
ATOM 2636 N N . ALA A 1 341 ? -14.312 0.011 -4.406 1 95.06 341 ALA A N 1
ATOM 2637 C CA . ALA A 1 341 ? -15.016 0.942 -5.285 1 95.06 341 ALA A CA 1
ATOM 2638 C C . ALA A 1 341 ? -15.688 0.206 -6.441 1 95.06 341 ALA A C 1
ATOM 2640 O O . ALA A 1 341 ? -16.922 0.177 -6.535 1 95.06 341 ALA A O 1
ATOM 2641 N N . TYR A 1 342 ? -14.797 -0.434 -7.137 1 94.25 342 TYR A N 1
ATOM 2642 C CA . TYR A 1 342 ? -15.312 -1.252 -8.234 1 94.25 342 TYR A CA 1
ATOM 2643 C C . TYR A 1 342 ? -14.625 -2.613 -8.266 1 94.25 342 TYR A C 1
ATOM 2645 O O . TYR A 1 342 ? -13.398 -2.699 -8.195 1 94.25 342 TYR A O 1
ATOM 2653 N N . SER A 1 343 ? -15.477 -3.623 -8.406 1 95.19 343 SER A N 1
ATOM 2654 C CA . SER A 1 343 ? -14.859 -4.941 -8.531 1 95.19 343 SER A CA 1
ATOM 2655 C C . SER A 1 343 ? -15.766 -5.898 -9.305 1 95.19 343 SER A C 1
ATOM 2657 O O . SER A 1 343 ? -16.984 -5.801 -9.234 1 95.19 343 SER A O 1
ATOM 2659 N N . GLU A 1 344 ? -15.164 -6.773 -10.016 1 95.75 344 GLU A N 1
ATOM 2660 C CA . GLU A 1 344 ? -15.836 -7.879 -10.695 1 95.75 344 GLU A CA 1
ATOM 2661 C C . GLU A 1 344 ? -15.25 -9.227 -10.266 1 95.75 344 GLU A C 1
ATOM 2663 O O . GLU A 1 344 ? -14.031 -9.391 -10.227 1 95.75 344 GLU A O 1
ATOM 2668 N N . TYR A 1 345 ? -16.109 -10.078 -9.859 1 96.38 345 TYR A N 1
ATOM 2669 C CA . TYR A 1 345 ? -15.719 -11.414 -9.445 1 96.38 345 TYR A CA 1
ATOM 2670 C C . TYR A 1 345 ? -16.312 -12.469 -10.375 1 96.38 345 TYR A C 1
ATOM 2672 O O . TYR A 1 345 ? -17.516 -12.516 -10.578 1 96.38 345 TYR A O 1
ATOM 2680 N N . GLU A 1 346 ? -15.477 -13.242 -10.953 1 96.69 346 GLU A N 1
ATOM 2681 C CA . GLU A 1 346 ? -15.969 -14.367 -11.75 1 96.69 346 GLU A CA 1
ATOM 2682 C C . GLU A 1 346 ? -15.336 -15.68 -11.305 1 96.69 346 GLU A C 1
ATOM 2684 O O . GLU A 1 346 ? -14.109 -15.828 -11.336 1 96.69 346 GLU A O 1
ATOM 2689 N N . VAL A 1 347 ? -16.156 -16.609 -10.883 1 96.38 347 VAL A N 1
ATOM 2690 C CA . VAL A 1 347 ? -15.727 -17.969 -10.57 1 96.38 347 VAL A CA 1
ATOM 2691 C C . VAL A 1 347 ? -16.359 -18.953 -11.555 1 96.38 347 VAL A C 1
ATOM 2693 O O . VAL A 1 347 ? -17.578 -19.062 -11.625 1 96.38 347 VAL A O 1
ATOM 2696 N N . LYS A 1 348 ? -15.555 -19.578 -12.32 1 95.31 348 LYS A N 1
ATOM 2697 C CA . LYS A 1 348 ? -16.031 -20.562 -13.281 1 95.31 348 LYS A CA 1
ATOM 2698 C C . LYS A 1 348 ? -15.461 -21.953 -12.977 1 95.31 348 LYS A C 1
ATOM 2700 O O . LYS A 1 348 ? -14.25 -22.156 -13.039 1 95.31 348 LYS A O 1
ATOM 2705 N N . ILE A 1 349 ? -16.281 -22.875 -12.766 1 92.31 349 ILE A N 1
ATOM 2706 C CA . ILE A 1 349 ? -15.906 -24.266 -12.578 1 92.31 349 ILE A CA 1
ATOM 2707 C C . ILE A 1 349 ? -16.547 -25.125 -13.664 1 92.31 349 ILE A C 1
ATOM 2709 O O . ILE A 1 349 ? -17.781 -25.172 -13.781 1 92.31 349 ILE A O 1
ATOM 2713 N N . LYS A 1 350 ? -15.695 -25.625 -14.453 1 89.56 350 LYS A N 1
ATOM 2714 C CA . LYS A 1 350 ? -16.188 -26.469 -15.547 1 89.56 350 LYS A CA 1
ATOM 2715 C C . LYS A 1 350 ? -15.625 -27.875 -15.453 1 89.56 350 LYS A C 1
ATOM 2717 O O . LYS A 1 350 ? -14.406 -28.078 -15.453 1 89.56 350 LYS A O 1
ATOM 2722 N N . ILE A 1 351 ? -16.516 -28.875 -15.422 1 83.75 351 ILE A N 1
ATOM 2723 C CA . ILE A 1 351 ? -16.156 -30.281 -15.477 1 83.75 351 ILE A CA 1
ATOM 2724 C C . ILE A 1 351 ? -16.719 -30.906 -16.75 1 83.75 351 ILE A C 1
ATOM 2726 O O . ILE A 1 351 ? -17.938 -30.906 -16.969 1 83.75 351 ILE A O 1
ATOM 2730 N N . GLN A 1 352 ? -15.836 -31.219 -17.859 1 75.62 352 GLN A N 1
ATOM 2731 C CA . GLN A 1 352 ? -16.297 -31.719 -19.156 1 75.62 352 GLN A CA 1
ATOM 2732 C C . GLN A 1 352 ? -15.656 -33.062 -19.484 1 75.62 352 GLN A C 1
ATOM 2734 O O . GLN A 1 352 ? -14.445 -33.219 -19.328 1 75.62 352 GLN A O 1
ATOM 2739 N N . ASP A 1 353 ? -16.5 -33.938 -20.328 1 62.69 353 ASP A N 1
ATOM 2740 C CA . ASP A 1 353 ? -16.078 -35.219 -20.891 1 62.69 353 ASP A CA 1
ATOM 2741 C C . ASP A 1 353 ? -15.086 -35.906 -19.969 1 62.69 353 ASP A C 1
ATOM 2743 O O . ASP A 1 353 ? -14.055 -36.406 -20.406 1 62.69 353 ASP A O 1
ATOM 2747 N N . GLY A 1 354 ? -15.172 -35.625 -18.859 1 53.88 354 GLY A N 1
ATOM 2748 C CA . GLY A 1 354 ? -14.125 -35.812 -17.875 1 53.88 354 GLY A CA 1
ATOM 2749 C C . GLY A 1 354 ? -13.703 -37.25 -17.734 1 53.88 354 GLY A C 1
ATOM 2750 O O . GLY A 1 354 ? -12.523 -37.594 -17.891 1 53.88 354 GLY A O 1
ATOM 2751 N N . ALA A 1 355 ? -14.305 -38 -16.766 1 61.59 355 ALA A N 1
ATOM 2752 C CA . ALA A 1 355 ? -14 -39.375 -16.375 1 61.59 355 ALA A CA 1
ATOM 2753 C C . ALA A 1 355 ? -15.188 -40.312 -16.625 1 61.59 355 ALA A C 1
ATOM 2755 O O . ALA A 1 355 ? -16.344 -39.844 -16.609 1 61.59 355 ALA A O 1
ATOM 2756 N N . ASP A 1 356 ? -14.977 -41.594 -16.953 1 70 356 ASP A N 1
ATOM 2757 C CA . ASP A 1 356 ? -16.062 -42.562 -17.031 1 70 356 ASP A CA 1
ATOM 2758 C C . ASP A 1 356 ? -16.875 -42.594 -15.75 1 70 356 ASP A C 1
ATOM 2760 O O . ASP A 1 356 ? -18.109 -42.688 -15.781 1 70 356 ASP A O 1
ATOM 2764 N N . LYS A 1 357 ? -16.125 -42.531 -14.727 1 78.25 357 LYS A N 1
ATOM 2765 C CA . LYS A 1 357 ? -16.797 -42.625 -13.43 1 78.25 357 LYS A CA 1
ATOM 2766 C C . LYS A 1 357 ? -16.188 -41.625 -12.438 1 78.25 357 LYS A C 1
ATOM 2768 O O . LYS A 1 357 ? -14.977 -41.594 -12.242 1 78.25 357 LYS A O 1
ATOM 2773 N N . ILE A 1 358 ? -17.125 -40.719 -11.781 1 81.62 358 ILE A N 1
ATOM 2774 C CA . ILE A 1 358 ? -16.781 -39.906 -10.609 1 81.62 358 ILE A CA 1
ATOM 2775 C C . ILE A 1 358 ? -17.625 -40.375 -9.414 1 81.62 358 ILE A C 1
ATOM 2777 O O . ILE A 1 358 ? -18.859 -40.281 -9.445 1 81.62 358 ILE A O 1
ATOM 2781 N N . CYS A 1 359 ? -16.922 -40.719 -8.461 1 86.81 359 CYS A N 1
ATOM 2782 C CA . CYS A 1 359 ? -17.672 -41.25 -7.332 1 86.81 359 CYS A CA 1
ATOM 2783 C C . CYS A 1 359 ? -18.234 -40.156 -6.457 1 86.81 359 CYS A C 1
ATOM 2785 O O . CYS A 1 359 ? -19.422 -40.156 -6.121 1 86.81 359 CYS A O 1
ATOM 2787 N N . GLN A 1 360 ? -17.406 -39.312 -6.008 1 89.06 360 GLN A N 1
ATOM 2788 C CA . GLN A 1 360 ? -17.844 -38.188 -5.184 1 89.06 360 GLN A CA 1
ATOM 2789 C C . GLN A 1 360 ? -17.297 -36.844 -5.711 1 89.06 360 GLN A C 1
ATOM 2791 O O . GLN A 1 360 ? -16.078 -36.688 -5.84 1 89.06 360 GLN A O 1
ATOM 2796 N N . LEU A 1 361 ? -18.172 -35.938 -6.059 1 89.31 361 LEU A N 1
ATOM 2797 C CA . LEU A 1 361 ? -17.828 -34.594 -6.461 1 89.31 361 LEU A CA 1
ATOM 2798 C C . LEU A 1 361 ? -18.422 -33.562 -5.492 1 89.31 361 LEU A C 1
ATOM 2800 O O . LEU A 1 361 ? -19.641 -33.469 -5.359 1 89.31 361 LEU A O 1
ATOM 2804 N N . SER A 1 362 ? -17.562 -32.812 -4.797 1 91.06 362 SER A N 1
ATOM 2805 C CA . SER A 1 362 ? -18.016 -31.828 -3.828 1 91.06 362 SER A CA 1
ATOM 2806 C C . SER A 1 362 ? -17.438 -30.453 -4.145 1 91.06 362 SER A C 1
ATOM 2808 O O . SER A 1 362 ? -16.234 -30.281 -4.242 1 91.06 362 SER A O 1
ATOM 2810 N N . ILE A 1 363 ? -18.234 -29.484 -4.332 1 91.62 363 ILE A N 1
ATOM 2811 C CA . ILE A 1 363 ? -17.891 -28.062 -4.406 1 91.62 363 ILE A CA 1
ATOM 2812 C C . ILE A 1 363 ? -18.422 -27.344 -3.176 1 91.62 363 ILE A C 1
ATOM 2814 O O . ILE A 1 363 ? -19.641 -27.172 -3.02 1 91.62 363 ILE A O 1
ATOM 2818 N N . MET A 1 364 ? -17.469 -26.906 -2.361 1 91.38 364 MET A N 1
ATOM 2819 C CA . MET A 1 364 ? -17.891 -26.328 -1.086 1 91.38 364 MET A CA 1
ATOM 2820 C C . MET A 1 364 ? -17.094 -25.062 -0.783 1 91.38 364 MET A C 1
ATOM 2822 O O . MET A 1 364 ? -15.883 -25.016 -0.979 1 91.38 364 MET A O 1
ATOM 2826 N N . GLY A 1 365 ? -17.875 -24.109 -0.375 1 91.75 365 GLY A N 1
ATOM 2827 C CA . GLY A 1 365 ? -17.234 -22.953 0.244 1 91.75 365 GLY A CA 1
ATOM 2828 C C . GLY A 1 365 ? -16.766 -21.922 -0.762 1 91.75 365 GLY A C 1
ATOM 2829 O O . GLY A 1 365 ? -15.609 -21.484 -0.711 1 91.75 365 GLY A O 1
ATOM 2830 N N . VAL A 1 366 ? -17.594 -21.562 -1.749 1 95.19 366 VAL A N 1
ATOM 2831 C CA . VAL A 1 366 ? -17.359 -20.328 -2.51 1 95.19 366 VAL A CA 1
ATOM 2832 C C . VAL A 1 366 ? -17.953 -19.141 -1.762 1 95.19 366 VAL A C 1
ATOM 2834 O O . VAL A 1 366 ? -19.172 -18.953 -1.755 1 95.19 366 VAL A O 1
ATOM 2837 N N . ILE A 1 367 ? -17.125 -18.359 -1.113 1 96.69 367 ILE A N 1
ATOM 2838 C CA . ILE A 1 367 ? -17.594 -17.328 -0.179 1 96.69 367 ILE A CA 1
ATOM 2839 C C . ILE A 1 367 ? -17.078 -15.961 -0.612 1 96.69 367 ILE A C 1
ATOM 2841 O O . ILE A 1 367 ? -15.898 -15.789 -0.882 1 96.69 367 ILE A O 1
ATOM 2845 N N . PHE A 1 368 ? -17.969 -15.062 -0.655 1 97.19 368 PHE A N 1
ATOM 2846 C CA . PHE A 1 368 ? -17.656 -13.656 -0.859 1 97.19 368 PHE A CA 1
ATOM 2847 C C . PHE A 1 368 ? -17.922 -12.852 0.408 1 97.19 368 PHE A C 1
ATOM 2849 O O . PHE A 1 368 ? -19.078 -12.703 0.823 1 97.19 368 PHE A O 1
ATOM 2856 N N . MET A 1 369 ? -16.953 -12.453 0.962 1 96.88 369 MET A N 1
ATOM 2857 C CA . MET A 1 369 ? -17.047 -11.531 2.086 1 96.88 369 MET A CA 1
ATOM 2858 C C . MET A 1 369 ? -16.531 -10.148 1.704 1 96.88 369 MET A C 1
ATOM 2860 O O . MET A 1 369 ? -15.312 -9.93 1.699 1 96.88 369 MET A O 1
ATOM 2864 N N . VAL A 1 370 ? -17.422 -9.344 1.384 1 95.44 370 VAL A N 1
ATOM 2865 C CA . VAL A 1 370 ? -17.031 -8.047 0.831 1 95.44 370 VAL A CA 1
ATOM 2866 C C . VAL A 1 370 ? -17.656 -6.926 1.664 1 95.44 370 VAL A C 1
ATOM 2868 O O . VAL A 1 370 ? -18.844 -6.953 1.971 1 95.44 370 VAL A O 1
ATOM 2871 N N . PHE A 1 371 ? -16.812 -6.008 2.053 1 94.25 371 PHE A N 1
ATOM 2872 C CA . PHE A 1 371 ? -17.25 -4.914 2.914 1 94.25 371 PHE A CA 1
ATOM 2873 C C . PHE A 1 371 ? -17.047 -3.57 2.225 1 94.25 371 PHE A C 1
ATOM 2875 O O . PHE A 1 371 ? -15.945 -3.275 1.739 1 94.25 371 PHE A O 1
ATOM 2882 N N . GLY A 1 372 ? -18.109 -2.727 2.256 1 95.44 372 GLY A N 1
ATOM 2883 C CA . GLY A 1 372 ? -18.016 -1.391 1.689 1 95.44 372 GLY A CA 1
ATOM 2884 C C . GLY A 1 372 ? -17.844 -1.393 0.181 1 95.44 372 GLY A C 1
ATOM 2885 O O . GLY A 1 372 ? -16.734 -1.257 -0.328 1 95.44 372 GLY A O 1
ATOM 2886 N N . VAL A 1 373 ? -18.938 -1.528 -0.49 1 94.12 373 VAL A N 1
ATOM 2887 C CA . VAL A 1 373 ? -18.953 -1.724 -1.937 1 94.12 373 VAL A CA 1
ATOM 2888 C C . VAL A 1 373 ? -19.703 -0.578 -2.611 1 94.12 373 VAL A C 1
ATOM 2890 O O . VAL A 1 373 ? -20.875 -0.347 -2.328 1 94.12 373 VAL A O 1
ATOM 2893 N N . VAL A 1 374 ? -19 0.018 -3.463 1 93.31 374 VAL A N 1
ATOM 2894 C CA . VAL A 1 374 ? -19.719 0.985 -4.293 1 93.31 374 VAL A CA 1
ATOM 2895 C C . VAL A 1 374 ? -20.422 0.263 -5.434 1 93.31 374 VAL A C 1
ATOM 2897 O O . VAL A 1 374 ? -21.641 0.353 -5.574 1 93.31 374 VAL A O 1
ATOM 2900 N N . TYR A 1 375 ? -19.578 -0.47 -6.125 1 94.06 375 TYR A N 1
ATOM 2901 C CA . TYR A 1 375 ? -20.125 -1.287 -7.203 1 94.06 375 TYR A CA 1
ATOM 2902 C C . TYR A 1 375 ? -19.391 -2.619 -7.301 1 94.06 375 TYR A C 1
ATOM 2904 O O . TYR A 1 375 ? -18.156 -2.656 -7.305 1 94.06 375 TYR A O 1
ATOM 2912 N N . SER A 1 376 ? -20.188 -3.629 -7.41 1 95.06 376 SER A N 1
ATOM 2913 C CA . SER A 1 376 ? -19.562 -4.934 -7.605 1 95.06 376 SER A CA 1
ATOM 2914 C C . SER A 1 376 ? -20.484 -5.871 -8.391 1 95.06 376 SER A C 1
ATOM 2916 O O . SER A 1 376 ? -21.703 -5.84 -8.227 1 95.06 376 SER A O 1
ATOM 2918 N N . GLU A 1 377 ? -19.875 -6.637 -9.219 1 95.56 377 GLU A N 1
ATOM 2919 C CA . GLU A 1 377 ? -20.547 -7.727 -9.922 1 95.56 377 GLU A CA 1
ATOM 2920 C C . GLU A 1 377 ? -19.984 -9.086 -9.508 1 95.56 377 GLU A C 1
ATOM 2922 O O . GLU A 1 377 ? -18.766 -9.273 -9.5 1 95.56 377 GLU A O 1
ATOM 2927 N N . TYR A 1 378 ? -20.844 -9.906 -9.078 1 96 378 TYR A N 1
ATOM 2928 C CA . TYR A 1 378 ? -20.453 -11.25 -8.664 1 96 378 TYR A CA 1
ATOM 2929 C C . TYR A 1 378 ? -21.016 -12.297 -9.609 1 96 378 TYR A C 1
ATOM 2931 O O . TYR A 1 378 ? -22.234 -12.375 -9.805 1 96 378 TYR A O 1
ATOM 2939 N N . GLY A 1 379 ? -20.109 -13.062 -10.211 1 95.75 379 GLY A N 1
ATOM 2940 C CA . GLY A 1 379 ? -20.531 -14.141 -11.086 1 95.75 379 GLY A CA 1
ATOM 2941 C C . GLY A 1 379 ? -19.969 -15.492 -10.688 1 95.75 379 GLY A C 1
ATOM 2942 O O . GLY A 1 379 ? -18.75 -15.656 -10.617 1 95.75 379 GLY A O 1
ATOM 2943 N N . VAL A 1 380 ? -20.891 -16.438 -10.43 1 95.62 380 VAL A N 1
ATOM 2944 C CA . VAL A 1 380 ? -20.484 -17.828 -10.188 1 95.62 380 VAL A CA 1
ATOM 2945 C C . VAL A 1 380 ? -21.109 -18.734 -11.234 1 95.62 380 VAL A C 1
ATOM 2947 O O . VAL A 1 380 ? -22.344 -18.812 -11.328 1 95.62 380 VAL A O 1
ATOM 2950 N N . LYS A 1 381 ? -20.312 -19.375 -12 1 94.25 381 LYS A N 1
ATOM 2951 C CA . LYS A 1 381 ? -20.797 -20.297 -13.023 1 94.25 381 LYS A CA 1
ATOM 2952 C C . LYS A 1 381 ? -20.234 -21.703 -12.82 1 94.25 381 LYS A C 1
ATOM 2954 O O . LYS A 1 381 ? -19.016 -21.906 -12.938 1 94.25 381 LYS A O 1
ATOM 2959 N N . ILE A 1 382 ? -21.031 -22.609 -12.609 1 91.81 382 ILE A N 1
ATOM 2960 C CA . ILE A 1 382 ? -20.656 -24.016 -12.477 1 91.81 382 ILE A CA 1
ATOM 2961 C C . ILE A 1 382 ? -21.297 -24.828 -13.609 1 91.81 382 ILE A C 1
ATOM 2963 O O . ILE A 1 382 ? -22.516 -24.812 -13.773 1 91.81 382 ILE A O 1
ATOM 2967 N N . LYS A 1 383 ? -20.453 -25.375 -14.391 1 88.5 383 LYS A N 1
ATOM 2968 C CA . LYS A 1 383 ? -20.953 -26.188 -15.492 1 88.5 383 LYS A CA 1
ATOM 2969 C C . LYS A 1 383 ? -20.391 -27.609 -15.422 1 88.5 383 LYS A C 1
ATOM 2971 O O . LYS A 1 383 ? -19.172 -27.797 -15.453 1 88.5 383 LYS A O 1
ATOM 2976 N N . ILE A 1 384 ? -21.328 -28.609 -15.406 1 83.12 384 ILE A N 1
ATOM 2977 C CA . ILE A 1 384 ? -20.984 -30.016 -15.469 1 83.12 384 ILE A CA 1
ATOM 2978 C C . ILE A 1 384 ? -21.562 -30.641 -16.75 1 83.12 384 ILE A C 1
ATOM 2980 O O . ILE A 1 384 ? -22.781 -30.672 -16.922 1 83.12 384 ILE A O 1
ATOM 2984 N N . GLN A 1 385 ? -20.719 -30.922 -17.891 1 74.25 385 GLN A N 1
ATOM 2985 C CA . GLN A 1 385 ? -21.203 -31.391 -19.188 1 74.25 385 GLN A CA 1
ATOM 2986 C C . GLN A 1 385 ? -20.562 -32.719 -19.547 1 74.25 385 GLN A C 1
ATOM 2988 O O . GLN A 1 385 ? -19.344 -32.906 -19.469 1 74.25 385 GLN A O 1
ATOM 2993 N N . ASP A 1 386 ? -21.422 -33.625 -20.328 1 62.19 386 ASP A N 1
ATOM 2994 C CA . ASP A 1 386 ? -20.984 -34.906 -20.859 1 62.19 386 ASP A CA 1
ATOM 2995 C C . ASP A 1 386 ? -19.906 -35.531 -19.953 1 62.19 386 ASP A C 1
ATOM 2997 O O . ASP A 1 386 ? -18.953 -36.125 -20.453 1 62.19 386 ASP A O 1
ATOM 3001 N N . GLY A 1 387 ? -19.734 -35.125 -18.844 1 53.81 387 GLY A N 1
ATOM 3002 C CA . GLY A 1 387 ? -18.609 -35.219 -17.922 1 53.81 387 GLY A CA 1
ATOM 3003 C C . GLY A 1 387 ? -18.25 -36.656 -17.562 1 53.81 387 GLY A C 1
ATOM 3004 O O . GLY A 1 387 ? -17.078 -36.969 -17.391 1 53.81 387 GLY A O 1
ATOM 3005 N N . ALA A 1 388 ? -19.047 -37.375 -16.922 1 59.84 388 ALA A N 1
ATOM 3006 C CA . ALA A 1 388 ? -18.812 -38.75 -16.5 1 59.84 388 ALA A CA 1
ATOM 3007 C C . ALA A 1 388 ? -20 -39.625 -16.844 1 59.84 388 ALA A C 1
ATOM 3009 O O . ALA A 1 388 ? -21.156 -39.188 -16.828 1 59.84 388 ALA A O 1
ATOM 3010 N N . ASP A 1 389 ? -19.75 -40.844 -17.312 1 67.25 389 ASP A N 1
ATOM 3011 C CA . ASP A 1 389 ? -20.844 -41.781 -17.5 1 67.25 389 ASP A CA 1
ATOM 3012 C C . ASP A 1 389 ? -21.656 -41.938 -16.219 1 67.25 389 ASP A C 1
ATOM 3014 O O . ASP A 1 389 ? -22.875 -42.031 -16.266 1 67.25 389 ASP A O 1
ATOM 3018 N N . LYS A 1 390 ? -20.922 -41.969 -15.18 1 74.81 390 LYS A N 1
ATOM 3019 C CA . LYS A 1 390 ? -21.578 -42.156 -13.891 1 74.81 390 LYS A CA 1
ATOM 3020 C C . LYS A 1 390 ? -21 -41.25 -12.828 1 74.81 390 LYS A C 1
ATOM 3022 O O . LYS A 1 390 ? -19.781 -41.188 -12.641 1 74.81 390 LYS A O 1
ATOM 3027 N N . ILE A 1 391 ? -21.859 -40.344 -12.172 1 78.75 391 ILE A N 1
ATOM 3028 C CA . ILE A 1 391 ? -21.531 -39.625 -10.945 1 78.75 391 ILE A CA 1
ATOM 3029 C C . ILE A 1 391 ? -22.359 -40.188 -9.789 1 78.75 391 ILE A C 1
ATOM 3031 O O . ILE A 1 391 ? -23.594 -40.094 -9.812 1 78.75 391 ILE A O 1
ATOM 3035 N N . CYS A 1 392 ? -21.656 -40.594 -8.867 1 83.56 392 CYS A N 1
ATOM 3036 C CA . CYS A 1 392 ? -22.406 -41.219 -7.793 1 83.56 392 CYS A CA 1
ATOM 3037 C C . CYS A 1 392 ? -22.969 -40.188 -6.824 1 83.56 392 CYS A C 1
ATOM 3039 O O . CYS A 1 392 ? -24.141 -40.25 -6.461 1 83.56 392 CYS A O 1
ATOM 3041 N N . GLN A 1 393 ? -22.156 -39.344 -6.312 1 86.69 393 GLN A N 1
ATOM 3042 C CA . GLN A 1 393 ? -22.594 -38.281 -5.402 1 86.69 393 GLN A CA 1
ATOM 3043 C C . GLN A 1 393 ? -22.078 -36.938 -5.844 1 86.69 393 GLN A C 1
ATOM 3045 O O . GLN A 1 393 ? -20.875 -36.75 -6.023 1 86.69 393 GLN A O 1
ATOM 3050 N N . LEU A 1 394 ? -22.938 -35.969 -6.098 1 87.69 394 LEU A N 1
ATOM 3051 C CA . LEU A 1 394 ? -22.641 -34.594 -6.422 1 87.69 394 LEU A CA 1
ATOM 3052 C C . LEU A 1 394 ? -23.203 -33.656 -5.367 1 87.69 394 LEU A C 1
ATOM 3054 O O . LEU A 1 394 ? -24.422 -33.594 -5.152 1 87.69 394 LEU A O 1
ATOM 3058 N N . SER A 1 395 ? -22.328 -32.906 -4.664 1 89.38 395 SER A N 1
ATOM 3059 C CA . SER A 1 395 ? -22.75 -31.953 -3.648 1 89.38 395 SER A CA 1
ATOM 3060 C C . SER A 1 395 ? -22.188 -30.562 -3.938 1 89.38 395 SER A C 1
ATOM 3062 O O . SER A 1 395 ? -20.969 -30.391 -4.07 1 89.38 395 SER A O 1
ATOM 3064 N N . ILE A 1 396 ? -22.969 -29.578 -4.09 1 88.81 396 ILE A N 1
ATOM 3065 C CA . ILE A 1 396 ? -22.625 -28.156 -4.16 1 88.81 396 ILE A CA 1
ATOM 3066 C C . ILE A 1 396 ? -23.188 -27.438 -2.939 1 88.81 396 ILE A C 1
ATOM 3068 O O . ILE A 1 396 ? -24.391 -27.344 -2.768 1 88.81 396 ILE A O 1
ATOM 3072 N N . MET A 1 397 ? -22.312 -26.969 -2.131 1 89.44 397 MET A N 1
ATOM 3073 C CA . MET A 1 397 ? -22.734 -26.344 -0.881 1 89.44 397 MET A CA 1
ATOM 3074 C C . MET A 1 397 ? -21.844 -25.156 -0.544 1 89.44 397 MET A C 1
ATOM 3076 O O . MET A 1 397 ? -20.641 -25.172 -0.83 1 89.44 397 MET A O 1
ATOM 3080 N N . GLY A 1 398 ? -22.5 -24.172 0.02 1 90.56 398 GLY A N 1
ATOM 3081 C CA . GLY A 1 398 ? -21.734 -23.109 0.652 1 90.56 398 GLY A CA 1
ATOM 3082 C C . GLY A 1 398 ? -21.328 -22.016 -0.317 1 90.56 398 GLY A C 1
ATOM 3083 O O . GLY A 1 398 ? -20.203 -21.531 -0.264 1 90.56 398 GLY A O 1
ATOM 3084 N N . ILE A 1 399 ? -22.172 -21.719 -1.338 1 94.12 399 ILE A N 1
ATOM 3085 C CA . ILE A 1 399 ? -21.984 -20.469 -2.057 1 94.12 399 ILE A CA 1
ATOM 3086 C C . ILE A 1 399 ? -22.609 -19.312 -1.259 1 94.12 399 ILE A C 1
ATOM 3088 O O . ILE A 1 399 ? -23.828 -19.203 -1.165 1 94.12 399 ILE A O 1
ATOM 3092 N N . ILE A 1 400 ? -21.797 -18.516 -0.656 1 95.75 400 ILE A N 1
ATOM 3093 C CA . ILE A 1 400 ? -22.266 -17.531 0.297 1 95.75 400 ILE A CA 1
ATOM 3094 C C . ILE A 1 400 ? -21.781 -16.141 -0.115 1 95.75 400 ILE A C 1
ATOM 3096 O O . ILE A 1 400 ? -20.594 -15.953 -0.377 1 95.75 400 ILE A O 1
ATOM 3100 N N . PHE A 1 401 ? -22.672 -15.219 -0.163 1 96.44 401 PHE A N 1
ATOM 3101 C CA . PHE A 1 401 ? -22.359 -13.805 -0.35 1 96.44 401 PHE A CA 1
ATOM 3102 C C . PHE A 1 401 ? -22.625 -13.023 0.927 1 96.44 401 PHE A C 1
ATOM 3104 O O . PHE A 1 401 ? -23.781 -12.859 1.334 1 96.44 401 PHE A O 1
ATOM 3111 N N . MET A 1 402 ? -21.656 -12.688 1.496 1 96.19 402 MET A N 1
ATOM 3112 C CA . MET A 1 402 ? -21.734 -11.781 2.635 1 96.19 402 MET A CA 1
ATOM 3113 C C . MET A 1 402 ? -21.203 -10.398 2.27 1 96.19 402 MET A C 1
ATOM 3115 O O . MET A 1 402 ? -20 -10.172 2.275 1 96.19 402 MET A O 1
ATOM 3119 N N . VAL A 1 403 ? -22.062 -9.57 1.953 1 94.5 403 VAL A N 1
ATOM 3120 C CA . VAL A 1 403 ? -21.688 -8.242 1.463 1 94.5 403 VAL A CA 1
ATOM 3121 C C . VAL A 1 403 ? -22.312 -7.168 2.346 1 94.5 403 VAL A C 1
ATOM 3123 O O . VAL A 1 403 ? -23.531 -7.16 2.566 1 94.5 403 VAL A O 1
ATOM 3126 N N . PHE A 1 404 ? -21.422 -6.352 2.883 1 93.31 404 PHE A N 1
ATOM 3127 C CA . PHE A 1 404 ? -21.859 -5.332 3.83 1 93.31 404 PHE A CA 1
ATOM 3128 C C . PHE A 1 404 ? -21.609 -3.936 3.283 1 93.31 404 PHE A C 1
ATOM 3130 O O . PHE A 1 404 ? -20.484 -3.623 2.871 1 93.31 404 PHE A O 1
ATOM 3137 N N . GLY A 1 405 ? -22.688 -3.094 3.365 1 93.75 405 GLY A N 1
ATOM 3138 C CA . GLY A 1 405 ? -22.547 -1.721 2.904 1 93.75 405 GLY A CA 1
ATOM 3139 C C . GLY A 1 405 ? -22.359 -1.611 1.403 1 93.75 405 GLY A C 1
ATOM 3140 O O . GLY A 1 405 ? -21.25 -1.368 0.926 1 93.75 405 GLY A O 1
ATOM 3141 N N . VAL A 1 406 ? -23.531 -1.776 0.694 1 92.56 406 VAL A N 1
ATOM 3142 C CA . VAL A 1 406 ? -23.5 -1.874 -0.761 1 92.56 406 VAL A CA 1
ATOM 3143 C C . VAL A 1 406 ? -24.281 -0.718 -1.376 1 92.56 406 VAL A C 1
ATOM 3145 O O . VAL A 1 406 ? -25.484 -0.581 -1.14 1 92.56 406 VAL A O 1
ATOM 3148 N N . ALA A 1 407 ? -23.609 -0.023 -2.168 1 91.69 407 ALA A N 1
ATOM 3149 C CA . ALA A 1 407 ? -24.359 0.958 -2.943 1 91.69 407 ALA A CA 1
ATOM 3150 C C . ALA A 1 407 ? -25.047 0.303 -4.137 1 91.69 407 ALA A C 1
ATOM 3152 O O . ALA A 1 407 ? -26.281 0.356 -4.262 1 91.69 407 ALA A O 1
ATOM 3153 N N . TYR A 1 408 ? -24.172 -0.356 -4.934 1 90.69 408 TYR A N 1
ATOM 3154 C CA . TYR A 1 408 ? -24.703 -1.092 -6.078 1 90.69 408 TYR A CA 1
ATOM 3155 C C . TYR A 1 408 ? -24.016 -2.445 -6.219 1 90.69 408 TYR A C 1
ATOM 3157 O O . TYR A 1 408 ? -22.797 -2.545 -6.09 1 90.69 408 TYR A O 1
ATOM 3165 N N . SER A 1 409 ? -24.844 -3.453 -6.48 1 93.38 409 SER A N 1
ATOM 3166 C CA . SER A 1 409 ? -24.234 -4.762 -6.719 1 93.38 409 SER A CA 1
ATOM 3167 C C . SER A 1 409 ? -25.141 -5.629 -7.594 1 93.38 409 SER A C 1
ATOM 3169 O O . SER A 1 409 ? -26.359 -5.504 -7.555 1 93.38 409 SER A O 1
ATOM 3171 N N . GLU A 1 410 ? -24.531 -6.438 -8.352 1 94.12 410 GLU A N 1
ATOM 3172 C CA . GLU A 1 410 ? -25.203 -7.457 -9.148 1 94.12 410 GLU A CA 1
ATOM 3173 C C . GLU A 1 410 ? -24.656 -8.844 -8.859 1 94.12 410 GLU A C 1
ATOM 3175 O O . GLU A 1 410 ? -23.438 -9.031 -8.805 1 94.12 410 GLU A O 1
ATOM 3180 N N . TYR A 1 411 ? -25.484 -9.781 -8.609 1 95.44 411 TYR A N 1
ATOM 3181 C CA . TYR A 1 411 ? -25.125 -11.156 -8.32 1 95.44 411 TYR A CA 1
ATOM 3182 C C . TYR A 1 411 ? -25.719 -12.109 -9.352 1 95.44 411 TYR A C 1
ATOM 3184 O O . TYR A 1 411 ? -26.922 -12.102 -9.586 1 95.44 411 TYR A O 1
ATOM 3192 N N . GLU A 1 412 ? -24.859 -12.805 -9.992 1 95.5 412 GLU A N 1
ATOM 3193 C CA . GLU A 1 412 ? -25.328 -13.844 -10.906 1 95.5 412 GLU A CA 1
ATOM 3194 C C . GLU A 1 412 ? -24.719 -15.203 -10.562 1 95.5 412 GLU A C 1
ATOM 3196 O O . GLU A 1 412 ? -23.5 -15.359 -10.547 1 95.5 412 GLU A O 1
ATOM 3201 N N . VAL A 1 413 ? -25.578 -16.188 -10.289 1 94.94 413 VAL A N 1
ATOM 3202 C CA . VAL A 1 413 ? -25.156 -17.562 -10.062 1 94.94 413 VAL A CA 1
ATOM 3203 C C . VAL A 1 413 ? -25.797 -18.469 -11.109 1 94.94 413 VAL A C 1
ATOM 3205 O O . VAL A 1 413 ? -27.016 -18.531 -11.227 1 94.94 413 VAL A O 1
ATOM 3208 N N . LYS A 1 414 ? -25 -19.109 -11.875 1 92.94 414 LYS A N 1
ATOM 3209 C CA . LYS A 1 414 ? -25.484 -20.031 -12.891 1 92.94 414 LYS A CA 1
ATOM 3210 C C . LYS A 1 414 ? -24.922 -21.438 -12.656 1 92.94 414 LYS A C 1
ATOM 3212 O O . LYS A 1 414 ? -23.703 -21.641 -12.734 1 92.94 414 LYS A O 1
ATOM 3217 N N . ILE A 1 415 ? -25.766 -22.375 -12.469 1 90 415 ILE A N 1
ATOM 3218 C CA . ILE A 1 415 ? -25.375 -23.781 -12.344 1 90 415 ILE A CA 1
ATOM 3219 C C . ILE A 1 415 ? -26.031 -24.594 -13.469 1 90 415 ILE A C 1
ATOM 3221 O O . ILE A 1 415 ? -27.25 -24.594 -13.602 1 90 415 ILE A O 1
ATOM 3225 N N . LYS A 1 416 ? -25.172 -25.109 -14.266 1 86.56 416 LYS A N 1
ATOM 3226 C CA . LYS A 1 416 ? -25.688 -25.922 -15.367 1 86.56 416 LYS A CA 1
ATOM 3227 C C . LYS A 1 416 ? -25.156 -27.344 -15.305 1 86.56 416 LYS A C 1
ATOM 3229 O O . LYS A 1 416 ? -23.953 -27.562 -15.328 1 86.56 416 LYS A O 1
ATOM 3234 N N . ILE A 1 417 ? -26.109 -28.359 -15.281 1 81.44 417 ILE A N 1
ATOM 3235 C CA . ILE A 1 417 ? -25.781 -29.781 -15.352 1 81.44 417 ILE A CA 1
ATOM 3236 C C . ILE A 1 417 ? -26.359 -30.391 -16.625 1 81.44 417 ILE A C 1
ATOM 3238 O O . ILE A 1 417 ? -27.578 -30.422 -16.812 1 81.44 417 ILE A O 1
ATOM 3242 N N . GLN A 1 418 ? -25.547 -30.641 -17.797 1 71.81 418 GLN A N 1
ATOM 3243 C CA . GLN A 1 418 ? -26.062 -31.109 -19.078 1 71.81 418 GLN A CA 1
ATOM 3244 C C . GLN A 1 418 ? -25.484 -32.469 -19.438 1 71.81 418 GLN A C 1
ATOM 3246 O O . GLN A 1 418 ? -24.266 -32.688 -19.344 1 71.81 418 GLN A O 1
ATOM 3251 N N . ASP A 1 419 ? -26.359 -33.281 -20.25 1 60.88 419 ASP A N 1
ATOM 3252 C CA . ASP A 1 419 ? -26.016 -34.594 -20.781 1 60.88 419 ASP A CA 1
ATOM 3253 C C . ASP A 1 419 ? -24.984 -35.281 -19.891 1 60.88 419 ASP A C 1
ATOM 3255 O O . ASP A 1 419 ? -24.188 -36.094 -20.375 1 60.88 419 ASP A O 1
ATOM 3259 N N . GLY A 1 420 ? -24.484 -34.812 -18.906 1 52.47 420 GLY A N 1
ATOM 3260 C CA . GLY A 1 420 ? -23.297 -34.938 -18.062 1 52.47 420 GLY A CA 1
ATOM 3261 C C . GLY A 1 420 ? -23.016 -36.375 -17.625 1 52.47 420 GLY A C 1
ATOM 3262 O O . GLY A 1 420 ? -21.859 -36.781 -17.562 1 52.47 420 GLY A O 1
ATOM 3263 N N . ALA A 1 421 ? -23.797 -36.844 -16.797 1 56.72 421 ALA A N 1
ATOM 3264 C CA . ALA A 1 421 ? -23.609 -38.219 -16.344 1 56.72 421 ALA A CA 1
ATOM 3265 C C . ALA A 1 421 ? -24.797 -39.125 -16.75 1 56.72 421 ALA A C 1
ATOM 3267 O O . ALA A 1 421 ? -25.953 -38.688 -16.656 1 56.72 421 ALA A O 1
ATOM 3268 N N . ASP A 1 422 ? -24.578 -40.156 -17.547 1 61.31 422 ASP A N 1
ATOM 3269 C CA . ASP A 1 422 ? -25.656 -41.094 -17.828 1 61.31 422 ASP A CA 1
ATOM 3270 C C . ASP A 1 422 ? -26.406 -41.469 -16.547 1 61.31 422 ASP A C 1
ATOM 3272 O O . ASP A 1 422 ? -27.625 -41.688 -16.562 1 61.31 422 ASP A O 1
ATOM 3276 N N . LYS A 1 423 ? -25.594 -41.531 -15.531 1 69.12 423 LYS A N 1
ATOM 3277 C CA . LYS A 1 423 ? -26.188 -41.906 -14.25 1 69.12 423 LYS A CA 1
ATOM 3278 C C . LYS A 1 423 ? -25.641 -41.031 -13.125 1 69.12 423 LYS A C 1
ATOM 3280 O O . LYS A 1 423 ? -24.422 -40.875 -12.977 1 69.12 423 LYS A O 1
ATOM 3285 N N . ILE A 1 424 ? -26.469 -40.125 -12.445 1 73.19 424 ILE A N 1
ATOM 3286 C CA . ILE A 1 424 ? -26.172 -39.5 -11.172 1 73.19 424 ILE A CA 1
ATOM 3287 C C . ILE A 1 424 ? -26.984 -40.156 -10.055 1 73.19 424 ILE A C 1
ATOM 3289 O O . ILE A 1 424 ? -28.219 -40.125 -10.086 1 73.19 424 ILE A O 1
ATOM 3293 N N . CYS A 1 425 ? -26.344 -40.625 -9.156 1 77.38 425 CYS A N 1
ATOM 3294 C CA . CYS A 1 425 ? -27.047 -41.375 -8.133 1 77.38 425 CYS A CA 1
ATOM 3295 C C . CYS A 1 425 ? -27.609 -40.438 -7.059 1 77.38 425 CYS A C 1
ATOM 3297 O O . CYS A 1 425 ? -28.75 -40.625 -6.605 1 77.38 425 CYS A O 1
ATOM 3299 N N . GLN A 1 426 ? -26.844 -39.5 -6.492 1 81.38 426 GLN A N 1
ATOM 3300 C CA . GLN A 1 426 ? -27.281 -38.531 -5.488 1 81.38 426 GLN A CA 1
ATOM 3301 C C . GLN A 1 426 ? -26.797 -37.125 -5.84 1 81.38 426 GLN A C 1
ATOM 3303 O O . GLN A 1 426 ? -25.625 -36.906 -6.137 1 81.38 426 GLN A O 1
ATOM 3308 N N . LEU A 1 427 ? -27.656 -36.156 -5.965 1 82.38 427 LEU A N 1
ATOM 3309 C CA . LEU A 1 427 ? -27.359 -34.75 -6.234 1 82.38 427 LEU A CA 1
ATOM 3310 C C . LEU A 1 427 ? -27.891 -33.844 -5.109 1 82.38 427 LEU A C 1
ATOM 3312 O O . LEU A 1 427 ? -29.078 -33.844 -4.812 1 82.38 427 LEU A O 1
ATOM 3316 N N . SER A 1 428 ? -26.984 -33.188 -4.395 1 81.19 428 SER A N 1
ATOM 3317 C CA . SER A 1 428 ? -27.359 -32.25 -3.332 1 81.19 428 SER A CA 1
ATOM 3318 C C . SER A 1 428 ? -26.844 -30.844 -3.625 1 81.19 428 SER A C 1
ATOM 3320 O O . SER A 1 428 ? -25.625 -30.609 -3.658 1 81.19 428 SER A O 1
ATOM 3322 N N . ILE A 1 429 ? -27.609 -29.938 -4.078 1 77.75 429 ILE A N 1
ATOM 3323 C CA . ILE A 1 429 ? -27.328 -28.5 -4.074 1 77.75 429 ILE A CA 1
ATOM 3324 C C . ILE A 1 429 ? -27.922 -27.859 -2.82 1 77.75 429 ILE A C 1
ATOM 3326 O O . ILE A 1 429 ? -29.141 -27.734 -2.703 1 77.75 429 ILE A O 1
ATOM 3330 N N . VAL A 1 430 ? -27.281 -27.5 -1.78 1 70.88 430 VAL A N 1
ATOM 3331 C CA . VAL A 1 430 ? -27.828 -27.281 -0.445 1 70.88 430 VAL A CA 1
ATOM 3332 C C . VAL A 1 430 ? -28.047 -25.781 -0.218 1 70.88 430 VAL A C 1
ATOM 3334 O O . VAL A 1 430 ? -29.109 -25.375 0.275 1 70.88 430 VAL A O 1
ATOM 3337 N N . SER A 1 431 ? -26.891 -24.875 -0.45 1 82.38 431 SER A N 1
ATOM 3338 C CA . SER A 1 431 ? -27.156 -23.516 0.003 1 82.38 431 SER A CA 1
ATOM 3339 C C . SER A 1 431 ? -26.422 -22.5 -0.856 1 82.38 431 SER A C 1
ATOM 3341 O O . SER A 1 431 ? -25.203 -22.562 -1.018 1 82.38 431 SER A O 1
ATOM 3343 N N . VAL A 1 432 ? -27.234 -21.594 -1.571 1 88.94 432 VAL A N 1
ATOM 3344 C CA . VAL A 1 432 ? -26.797 -20.281 -2.053 1 88.94 432 VAL A CA 1
ATOM 3345 C C . VAL A 1 432 ? -27.359 -19.188 -1.146 1 88.94 432 VAL A C 1
ATOM 3347 O O . VAL A 1 432 ? -28.578 -18.969 -1.101 1 88.94 432 VAL A O 1
ATOM 3350 N N . ILE A 1 433 ? -26.531 -18.656 -0.327 1 94.06 433 ILE A N 1
ATOM 3351 C CA . ILE A 1 433 ? -26.984 -17.703 0.694 1 94.06 433 ILE A CA 1
ATOM 3352 C C . ILE A 1 433 ? -26.516 -16.297 0.332 1 94.06 433 ILE A C 1
ATOM 3354 O O . ILE A 1 433 ? -25.328 -16.094 0.019 1 94.06 433 ILE A O 1
ATOM 3358 N N . PHE A 1 434 ? -27.375 -15.328 0.314 1 94.81 434 PHE A N 1
ATOM 3359 C CA . PHE A 1 434 ? -27.062 -13.914 0.176 1 94.81 434 PHE A CA 1
ATOM 3360 C C . PHE A 1 434 ? -27.312 -13.172 1.485 1 94.81 434 PHE A C 1
ATOM 3362 O O . PHE A 1 434 ? -28.469 -13.047 1.925 1 94.81 434 PHE A O 1
ATOM 3369 N N . MET A 1 435 ? -26.328 -12.867 2.102 1 94 435 MET A N 1
ATOM 3370 C CA . MET A 1 435 ? -26.406 -11.961 3.244 1 94 435 MET A CA 1
ATOM 3371 C C . MET A 1 435 ? -25.859 -10.586 2.885 1 94 435 MET A C 1
ATOM 3373 O O . MET A 1 435 ? -24.656 -10.336 2.992 1 94 435 MET A O 1
ATOM 3377 N N . VAL A 1 436 ? -26.656 -9.734 2.4 1 91.81 436 VAL A N 1
ATOM 3378 C CA . VAL A 1 436 ? -26.297 -8.391 1.951 1 91.81 436 VAL A CA 1
ATOM 3379 C C . VAL A 1 436 ? -26.953 -7.352 2.855 1 91.81 436 VAL A C 1
ATOM 3381 O O . VAL A 1 436 ? -28.188 -7.234 2.887 1 91.81 436 VAL A O 1
ATOM 3384 N N . ILE A 1 437 ? -26.156 -6.707 3.639 1 89.88 437 ILE A N 1
ATOM 3385 C CA . ILE A 1 437 ? -26.641 -5.77 4.641 1 89.88 437 ILE A CA 1
ATOM 3386 C C . ILE A 1 437 ? -26.234 -4.348 4.258 1 89.88 437 ILE A C 1
ATOM 3388 O O . ILE A 1 437 ? -25.078 -4.086 3.947 1 89.88 437 ILE A O 1
ATOM 3392 N N . GLY A 1 438 ? -27.266 -3.449 4.297 1 90.69 438 GLY A N 1
ATOM 3393 C CA . GLY A 1 438 ? -27.016 -2.061 3.943 1 90.69 438 GLY A CA 1
ATOM 3394 C C . GLY A 1 438 ? -26.844 -1.844 2.453 1 90.69 438 GLY A C 1
ATOM 3395 O O . GLY A 1 438 ? -25.766 -1.479 1.991 1 90.69 438 GLY A O 1
ATOM 3396 N N . VAL A 1 439 ? -28.016 -2.055 1.729 1 89.5 439 VAL A N 1
ATOM 3397 C CA . VAL A 1 439 ? -27.984 -2.039 0.27 1 89.5 439 VAL A CA 1
ATOM 3398 C C . VAL A 1 439 ? -28.828 -0.876 -0.252 1 89.5 439 VAL A C 1
ATOM 3400 O O . VAL A 1 439 ? -30 -0.757 0.081 1 89.5 439 VAL A O 1
ATOM 3403 N N . ALA A 1 440 ? -28.172 -0.136 -1.079 1 85.44 440 ALA A N 1
ATOM 3404 C CA . ALA A 1 440 ? -28.969 0.884 -1.764 1 85.44 440 ALA A CA 1
ATOM 3405 C C . ALA A 1 440 ? -29.656 0.308 -2.994 1 85.44 440 ALA A C 1
ATOM 3407 O O . ALA A 1 440 ? -30.859 0.487 -3.178 1 85.44 440 ALA A O 1
ATOM 3408 N N . TYR A 1 441 ? -28.844 -0.445 -3.787 1 85.12 441 TYR A N 1
ATOM 3409 C CA . TYR A 1 441 ? -29.406 -1.135 -4.945 1 85.12 441 TYR A CA 1
ATOM 3410 C C . TYR A 1 441 ? -28.688 -2.459 -5.188 1 85.12 441 TYR A C 1
ATOM 3412 O O . TYR A 1 441 ? -27.469 -2.541 -5.07 1 85.12 441 TYR A O 1
ATOM 3420 N N . SER A 1 442 ? -29.453 -3.496 -5.48 1 89.88 442 SER A N 1
ATOM 3421 C CA . SER A 1 442 ? -28.875 -4.793 -5.812 1 89.88 442 SER A CA 1
ATOM 3422 C C . SER A 1 442 ? -29.797 -5.594 -6.73 1 89.88 442 SER A C 1
ATOM 3424 O O . SER A 1 442 ? -31.016 -5.48 -6.645 1 89.88 442 SER A O 1
ATOM 3426 N N . GLU A 1 443 ? -29.219 -6.246 -7.621 1 92.44 443 GLU A N 1
ATOM 3427 C CA . GLU A 1 443 ? -29.906 -7.207 -8.477 1 92.44 443 GLU A CA 1
ATOM 3428 C C . GLU A 1 443 ? -29.375 -8.625 -8.258 1 92.44 443 GLU A C 1
ATOM 3430 O O . GLU A 1 443 ? -28.172 -8.836 -8.211 1 92.44 443 GLU A O 1
ATOM 3435 N N . TYR A 1 444 ? -30.188 -9.578 -7.996 1 94.06 444 TYR A N 1
ATOM 3436 C CA . TYR A 1 444 ? -29.828 -10.969 -7.762 1 94.06 444 TYR A CA 1
ATOM 3437 C C . TYR A 1 444 ? -30.406 -11.867 -8.852 1 94.06 444 TYR A C 1
ATOM 3439 O O . TYR A 1 444 ? -31.609 -11.844 -9.117 1 94.06 444 TYR A O 1
ATOM 3447 N N . LYS A 1 445 ? -29.625 -12.578 -9.492 1 93.44 445 LYS A N 1
ATOM 3448 C CA . LYS A 1 445 ? -30.047 -13.562 -10.477 1 93.44 445 LYS A CA 1
ATOM 3449 C C . LYS A 1 445 ? -29.453 -14.938 -10.164 1 93.44 445 LYS A C 1
ATOM 3451 O O . LYS A 1 445 ? -28.234 -15.109 -10.125 1 93.44 445 LYS A O 1
ATOM 3456 N N . VAL A 1 446 ? -30.234 -15.961 -9.922 1 93 446 VAL A N 1
ATOM 3457 C CA . VAL A 1 446 ? -29.812 -17.344 -9.719 1 93 446 VAL A CA 1
ATOM 3458 C C . VAL A 1 446 ? -30.469 -18.234 -10.766 1 93 446 VAL A C 1
ATOM 3460 O O . VAL A 1 446 ? -31.703 -18.297 -10.852 1 93 446 VAL A O 1
ATOM 3463 N N . LYS A 1 447 ? -29.703 -18.75 -11.609 1 91.19 447 LYS A N 1
ATOM 3464 C CA . LYS A 1 447 ? -30.219 -19.672 -12.625 1 91.19 447 LYS A CA 1
ATOM 3465 C C . LYS A 1 447 ? -29.625 -21.062 -12.453 1 91.19 447 LYS A C 1
ATOM 3467 O O . LYS A 1 447 ? -28.406 -21.25 -12.547 1 91.19 447 LYS A O 1
ATOM 3472 N N . ILE A 1 448 ? -30.391 -22.094 -12.242 1 88 448 ILE A N 1
ATOM 3473 C CA . ILE A 1 448 ? -30 -23.5 -12.172 1 88 448 ILE A CA 1
ATOM 3474 C C . ILE A 1 448 ? -30.672 -24.281 -13.289 1 88 448 ILE A C 1
ATOM 3476 O O . ILE A 1 448 ? -31.891 -24.312 -13.391 1 88 448 ILE A O 1
ATOM 3480 N N . LYS A 1 449 ? -29.891 -24.859 -14.133 1 83.94 449 LYS A N 1
ATOM 3481 C CA . LYS A 1 449 ? -30.438 -25.594 -15.273 1 83.94 449 LYS A CA 1
ATOM 3482 C C . LYS A 1 449 ? -29.953 -27.031 -15.289 1 83.94 449 LYS A C 1
ATOM 3484 O O . LYS A 1 449 ? -28.75 -27.281 -15.211 1 83.94 449 LYS A O 1
ATOM 3489 N N . PHE A 1 450 ? -30.922 -28.078 -15.398 1 77.56 450 PHE A N 1
ATOM 3490 C CA . PHE A 1 450 ? -30.625 -29.5 -15.578 1 77.56 450 PHE A CA 1
ATOM 3491 C C . PHE A 1 450 ? -31.031 -29.969 -16.969 1 77.56 450 PHE A C 1
ATOM 3493 O O . PHE A 1 450 ? -32.156 -29.734 -17.406 1 77.56 450 PHE A O 1
ATOM 3500 N N . LYS A 1 451 ? -30.031 -30.344 -17.828 1 70.62 451 LYS A N 1
ATOM 3501 C CA . LYS A 1 451 ? -30.391 -30.984 -19.094 1 70.62 451 LYS A CA 1
ATOM 3502 C C . LYS A 1 451 ? -30.016 -32.469 -19.094 1 70.62 451 LYS A C 1
ATOM 3504 O O . LYS A 1 451 ? -28.938 -32.844 -19.531 1 70.62 451 LYS A O 1
ATOM 3509 N N . MET A 1 452 ? -30.719 -33.281 -18.359 1 60.06 452 MET A N 1
ATOM 3510 C CA . MET A 1 452 ? -30.453 -34.719 -18.234 1 60.06 452 MET A CA 1
ATOM 3511 C C . MET A 1 452 ? -31.641 -35.531 -18.781 1 60.06 452 MET A C 1
ATOM 3513 O O . MET A 1 452 ? -32.75 -35.031 -18.828 1 60.06 452 MET A O 1
ATOM 3517 N N . ALA A 1 453 ? -31.328 -36.656 -19.547 1 49.28 453 ALA A N 1
ATOM 3518 C CA . ALA A 1 453 ? -32.438 -37.562 -19.844 1 49.28 453 ALA A CA 1
ATOM 3519 C C . ALA A 1 453 ? -33.094 -38.031 -18.562 1 49.28 453 ALA A C 1
ATOM 3521 O O . ALA A 1 453 ? -32.469 -38.125 -17.516 1 49.28 453 ALA A O 1
ATOM 3522 N N . PRO A 1 454 ? -34.438 -37.781 -18.547 1 47.97 454 PRO A N 1
ATOM 3523 C CA . PRO A 1 454 ? -35.25 -38.156 -17.391 1 47.97 454 PRO A CA 1
ATOM 3524 C C . PRO A 1 454 ? -34.906 -39.562 -16.859 1 47.97 454 PRO A C 1
ATOM 3526 O O . PRO A 1 454 ? -34.938 -40.531 -17.609 1 47.97 454 PRO A O 1
ATOM 3529 N N . THR A 1 455 ? -33.688 -39.844 -16.547 1 39.84 455 THR A N 1
ATOM 3530 C CA . THR A 1 455 ? -33.875 -41.094 -15.859 1 39.84 455 THR A CA 1
ATOM 3531 C C . THR A 1 455 ? -34.438 -40.875 -14.453 1 39.84 455 THR A C 1
ATOM 3533 O O . THR A 1 455 ? -33.969 -39.969 -13.742 1 39.84 455 THR A O 1
ATOM 3536 N N . MET B 1 1 ? -28.125 11.812 27.234 1 74.81 1 MET B N 1
ATOM 3537 C CA . MET B 1 1 ? -27.469 10.562 26.859 1 74.81 1 MET B CA 1
ATOM 3538 C C . MET B 1 1 ? -28.297 9.797 25.844 1 74.81 1 MET B C 1
ATOM 3540 O O . MET B 1 1 ? -29.5 9.602 26.031 1 74.81 1 MET B O 1
ATOM 3544 N N . GLY B 1 2 ? -27.75 9.648 24.766 1 78.75 2 GLY B N 1
ATOM 3545 C CA . GLY B 1 2 ? -28.109 8.578 23.844 1 78.75 2 GLY B CA 1
ATOM 3546 C C . GLY B 1 2 ? -29.234 8.953 22.891 1 78.75 2 GLY B C 1
ATOM 3547 O O . GLY B 1 2 ? -30.391 8.609 23.125 1 78.75 2 GLY B O 1
ATOM 3548 N N . VAL B 1 3 ? -29.266 10.047 22.078 1 89.56 3 VAL B N 1
ATOM 3549 C CA . VAL B 1 3 ? -30.156 10.133 20.922 1 89.56 3 VAL B CA 1
ATOM 3550 C C . VAL B 1 3 ? -29.703 9.164 19.844 1 89.56 3 VAL B C 1
ATOM 3552 O O . VAL B 1 3 ? -28.672 9.383 19.203 1 89.56 3 VAL B O 1
ATOM 3555 N N . ILE B 1 4 ? -30.328 8.039 19.688 1 91.88 4 ILE B N 1
ATOM 3556 C CA . ILE B 1 4 ? -29.938 6.973 18.781 1 91.88 4 ILE B CA 1
ATOM 3557 C C . ILE B 1 4 ? -30.984 6.801 17.688 1 91.88 4 ILE B C 1
ATOM 3559 O O . ILE B 1 4 ? -32.188 6.629 17.984 1 91.88 4 ILE B O 1
ATOM 3563 N N . PHE B 1 5 ? -30.656 7.004 16.594 1 90.69 5 PHE B N 1
ATOM 3564 C CA . PHE B 1 5 ? -31.484 6.664 15.43 1 90.69 5 PHE B CA 1
ATOM 3565 C C . PHE B 1 5 ? -31.078 5.309 14.859 1 90.69 5 PHE B C 1
ATOM 3567 O O . PHE B 1 5 ? -29.922 5.109 14.469 1 90.69 5 PHE B O 1
ATOM 3574 N N . MET B 1 6 ? -31.859 4.348 14.75 1 89.69 6 MET B N 1
ATOM 3575 C CA . MET B 1 6 ? -31.672 3.072 14.07 1 89.69 6 MET B CA 1
ATOM 3576 C C . MET B 1 6 ? -32.688 2.912 12.938 1 89.69 6 MET B C 1
ATOM 3578 O O . MET B 1 6 ? -33.875 2.773 13.172 1 89.69 6 MET B O 1
ATOM 3582 N N . VAL B 1 7 ? -32.219 3.098 11.805 1 88 7 VAL B N 1
ATOM 3583 C CA . VAL B 1 7 ? -33.125 3.137 10.656 1 88 7 VAL B CA 1
ATOM 3584 C C . VAL B 1 7 ? -32.719 2.09 9.625 1 88 7 VAL B C 1
ATOM 3586 O O . VAL B 1 7 ? -31.516 1.959 9.32 1 88 7 VAL B O 1
ATOM 3589 N N . PHE B 1 8 ? -33.562 1.337 9.164 1 85.81 8 PHE B N 1
ATOM 3590 C CA . PHE B 1 8 ? -33.312 0.274 8.195 1 85.81 8 PHE B CA 1
ATOM 3591 C C . PHE B 1 8 ? -34.094 0.528 6.914 1 85.81 8 PHE B C 1
ATOM 3593 O O . PHE B 1 8 ? -35.312 0.788 6.957 1 85.81 8 PHE B O 1
ATOM 3600 N N . GLY B 1 9 ? -33.406 0.416 5.68 1 83.25 9 GLY B N 1
ATOM 3601 C CA . GLY B 1 9 ? -34.062 0.392 4.375 1 83.25 9 GLY B CA 1
ATOM 3602 C C . GLY B 1 9 ? -34.781 1.675 4.051 1 83.25 9 GLY B C 1
ATOM 3603 O O . GLY B 1 9 ? -36 1.647 3.756 1 83.25 9 GLY B O 1
ATOM 3604 N N . VAL B 1 10 ? -34.094 2.764 4.074 1 83.44 10 VAL B N 1
ATOM 3605 C CA . VAL B 1 10 ? -34.781 4.027 3.762 1 83.44 10 VAL B CA 1
ATOM 3606 C C . VAL B 1 10 ? -34.156 4.621 2.488 1 83.44 10 VAL B C 1
ATOM 3608 O O . VAL B 1 10 ? -32.938 4.66 2.328 1 83.44 10 VAL B O 1
ATOM 3611 N N . ALA B 1 11 ? -35.125 5.059 1.614 1 85.06 11 ALA B N 1
ATOM 3612 C CA . ALA B 1 11 ? -34.656 5.664 0.367 1 85.06 11 ALA B CA 1
ATOM 3613 C C . ALA B 1 11 ? -34.156 7.082 0.602 1 85.06 11 ALA B C 1
ATOM 3615 O O . ALA B 1 11 ? -33.031 7.426 0.177 1 85.06 11 ALA B O 1
ATOM 3616 N N . TYR B 1 12 ? -34.969 7.883 1.367 1 89.75 12 TYR B N 1
ATOM 3617 C CA . TYR B 1 12 ? -34.625 9.273 1.669 1 89.75 12 TYR B CA 1
ATOM 3618 C C . TYR B 1 12 ? -34.719 9.547 3.164 1 89.75 12 TYR B C 1
ATOM 3620 O O . TYR B 1 12 ? -35.75 9.273 3.781 1 89.75 12 TYR B O 1
ATOM 3628 N N . SER B 1 13 ? -33.531 9.953 3.684 1 89.31 13 SER B N 1
ATOM 3629 C CA . SER B 1 13 ? -33.531 10.258 5.109 1 89.31 13 SER B CA 1
ATOM 3630 C C . SER B 1 13 ? -32.875 11.594 5.398 1 89.31 13 SER B C 1
ATOM 3632 O O . SER B 1 13 ? -31.719 11.812 5.004 1 89.31 13 SER B O 1
ATOM 3634 N N . GLU B 1 14 ? -33.594 12.539 6.113 1 91.88 14 GLU B N 1
ATOM 3635 C CA . GLU B 1 14 ? -33.031 13.773 6.656 1 91.88 14 GLU B CA 1
ATOM 3636 C C . GLU B 1 14 ? -33.188 13.828 8.172 1 91.88 14 GLU B C 1
ATOM 3638 O O . GLU B 1 14 ? -34.312 13.773 8.695 1 91.88 14 GLU B O 1
ATOM 3643 N N . TYR B 1 15 ? -32.156 13.766 8.828 1 91.94 15 TYR B N 1
ATOM 3644 C CA . TYR B 1 15 ? -32.188 13.844 10.289 1 91.94 15 TYR B CA 1
ATOM 3645 C C . TYR B 1 15 ? -31.438 15.062 10.789 1 91.94 15 TYR B C 1
ATOM 3647 O O . TYR B 1 15 ? -30.328 15.344 10.32 1 91.94 15 TYR B O 1
ATOM 3655 N N . GLU B 1 16 ? -31.953 15.867 11.641 1 94.81 16 GLU B N 1
ATOM 3656 C CA . GLU B 1 16 ? -31.297 17 12.297 1 94.81 16 GLU B CA 1
ATOM 3657 C C . GLU B 1 16 ? -31.406 16.891 13.812 1 94.81 16 GLU B C 1
ATOM 3659 O O . GLU B 1 16 ? -32.5 16.703 14.352 1 94.81 16 GLU B O 1
ATOM 3664 N N . VAL B 1 17 ? -30.297 16.859 14.445 1 93.94 17 VAL B N 1
ATOM 3665 C CA . VAL B 1 17 ? -30.25 16.953 15.898 1 93.94 17 VAL B CA 1
ATOM 3666 C C . VAL B 1 17 ? -29.688 18.312 16.328 1 93.94 17 VAL B C 1
ATOM 3668 O O . VAL B 1 17 ? -28.562 18.641 15.984 1 93.94 17 VAL B O 1
ATOM 3671 N N . LYS B 1 18 ? -30.516 19.078 17.047 1 93.81 18 LYS B N 1
ATOM 3672 C CA . LYS B 1 18 ? -30.094 20.391 17.547 1 93.81 18 LYS B CA 1
ATOM 3673 C C . LYS B 1 18 ? -30.109 20.422 19.062 1 93.81 18 LYS B C 1
ATOM 3675 O O . LYS B 1 18 ? -31.156 20.219 19.688 1 93.81 18 LYS B O 1
ATOM 3680 N N . ILE B 1 19 ? -29.016 20.578 19.594 1 90.25 19 ILE B N 1
ATOM 3681 C CA . ILE B 1 19 ? -28.891 20.766 21.031 1 90.25 19 ILE B CA 1
ATOM 3682 C C . ILE B 1 19 ? -28.391 22.188 21.328 1 90.25 19 ILE B C 1
ATOM 3684 O O . ILE B 1 19 ? -27.312 22.578 20.891 1 90.25 19 ILE B O 1
ATOM 3688 N N . LYS B 1 20 ? -29.25 22.969 22.047 1 90.12 20 LYS B N 1
ATOM 3689 C CA . LYS B 1 20 ? -28.906 24.328 22.422 1 90.12 20 LYS B CA 1
ATOM 3690 C C . LYS B 1 20 ? -28.984 24.531 23.938 1 90.12 20 LYS B C 1
ATOM 3692 O O . LYS B 1 20 ? -30.016 24.219 24.547 1 90.12 20 LYS B O 1
ATOM 3697 N N . ILE B 1 21 ? -27.906 24.875 24.484 1 82.81 21 ILE B N 1
ATOM 3698 C CA . ILE B 1 21 ? -27.875 25.219 25.891 1 82.81 21 ILE B CA 1
ATOM 3699 C C . ILE B 1 21 ? -27.578 26.703 26.062 1 82.81 21 ILE B C 1
ATOM 3701 O O . ILE B 1 21 ? -26.547 27.188 25.594 1 82.81 21 ILE B O 1
ATOM 3705 N N . GLN B 1 22 ? -28.562 27.547 26.609 1 77.81 22 GLN B N 1
ATOM 3706 C CA . GLN B 1 22 ? -28.422 28.984 26.781 1 77.81 22 GLN B CA 1
ATOM 3707 C C . GLN B 1 22 ? -28.641 29.391 28.234 1 77.81 22 GLN B C 1
ATOM 3709 O O . GLN B 1 22 ? -29.531 28.859 28.906 1 77.81 22 GLN B O 1
ATOM 3714 N N . ASP B 1 23 ? -28.203 30.688 28.844 1 63.53 23 ASP B N 1
ATOM 3715 C CA . ASP B 1 23 ? -28.328 31.672 29.922 1 63.53 23 ASP B CA 1
ATOM 3716 C C . ASP B 1 23 ? -28.969 31.062 31.156 1 63.53 23 ASP B C 1
ATOM 3718 O O . ASP B 1 23 ? -29.234 31.766 32.125 1 63.53 23 ASP B O 1
ATOM 3722 N N . GLY B 1 24 ? -28.5 30.125 31.984 1 60.47 24 GLY B N 1
ATOM 3723 C CA . GLY B 1 24 ? -29.391 30.094 33.125 1 60.47 24 GLY B CA 1
ATOM 3724 C C . GLY B 1 24 ? -28.656 29.781 34.438 1 60.47 24 GLY B C 1
ATOM 3725 O O . GLY B 1 24 ? -29.203 29.984 35.531 1 60.47 24 GLY B O 1
ATOM 3726 N N . ALA B 1 25 ? -27.438 29.047 34.312 1 65.19 25 ALA B N 1
ATOM 3727 C CA . ALA B 1 25 ? -27.062 28.656 35.656 1 65.19 25 ALA B CA 1
ATOM 3728 C C . ALA B 1 25 ? -25.766 29.328 36.094 1 65.19 25 ALA B C 1
ATOM 3730 O O . ALA B 1 25 ? -24.875 29.547 35.25 1 65.19 25 ALA B O 1
ATOM 3731 N N . ASP B 1 26 ? -25.641 29.938 37.344 1 71.5 26 ASP B N 1
ATOM 3732 C CA . ASP B 1 26 ? -24.469 30.578 37.906 1 71.5 26 ASP B CA 1
ATOM 3733 C C . ASP B 1 26 ? -23.25 29.641 37.875 1 71.5 26 ASP B C 1
ATOM 3735 O O . ASP B 1 26 ? -22.141 30.078 37.562 1 71.5 26 ASP B O 1
ATOM 3739 N N . LYS B 1 27 ? -23.391 28.438 38.25 1 83.38 27 LYS B N 1
ATOM 3740 C CA . LYS B 1 27 ? -22.344 27.422 38.281 1 83.38 27 LYS B CA 1
ATOM 3741 C C . LYS B 1 27 ? -22.828 26.125 37.656 1 83.38 27 LYS B C 1
ATOM 3743 O O . LYS B 1 27 ? -23.875 25.609 38 1 83.38 27 LYS B O 1
ATOM 3748 N N . ILE B 1 28 ? -22.094 25.703 36.625 1 81.88 28 ILE B N 1
ATOM 3749 C CA . ILE B 1 28 ? -22.344 24.375 36.062 1 81.88 28 ILE B CA 1
ATOM 3750 C C . ILE B 1 28 ? -21.188 23.438 36.406 1 81.88 28 ILE B C 1
ATOM 3752 O O . ILE B 1 28 ? -20.047 23.656 35.969 1 81.88 28 ILE B O 1
ATOM 3756 N N . CYS B 1 29 ? -21.516 22.406 37.281 1 83.56 29 CYS B N 1
ATOM 3757 C CA . CYS B 1 29 ? -20.453 21.5 37.719 1 83.56 29 CYS B CA 1
ATOM 3758 C C . CYS B 1 29 ? -20.109 20.5 36.625 1 83.56 29 CYS B C 1
ATOM 3760 O O . CYS B 1 29 ? -18.922 20.266 36.344 1 83.56 29 CYS B O 1
ATOM 3762 N N . GLN B 1 30 ? -20.984 19.859 35.906 1 88.69 30 GLN B N 1
ATOM 3763 C CA . GLN B 1 30 ? -20.766 18.891 34.844 1 88.69 30 GLN B CA 1
ATOM 3764 C C . GLN B 1 30 ? -21.891 18.938 33.812 1 88.69 30 GLN B C 1
ATOM 3766 O O . GLN B 1 30 ? -23.078 18.906 34.188 1 88.69 30 GLN B O 1
ATOM 3771 N N . LEU B 1 31 ? -21.703 19.156 32.688 1 86.81 31 LEU B N 1
ATOM 3772 C CA . LEU B 1 31 ? -22.609 19.062 31.562 1 86.81 31 LEU B CA 1
ATOM 3773 C C . LEU B 1 31 ? -22.062 18.125 30.5 1 86.81 31 LEU B C 1
ATOM 3775 O O . LEU B 1 31 ? -21 18.391 29.906 1 86.81 31 LEU B O 1
ATOM 3779 N N . SER B 1 32 ? -22.656 16.953 30.234 1 89.88 32 SER B N 1
ATOM 3780 C CA . SER B 1 32 ? -22.188 15.969 29.266 1 89.88 32 SER B CA 1
ATOM 3781 C C . SER B 1 32 ? -23.266 15.68 28.219 1 89.88 32 SER B C 1
ATOM 3783 O O . SER B 1 32 ? -24.422 15.414 28.578 1 89.88 32 SER B O 1
ATOM 3785 N N . ILE B 1 33 ? -22.953 15.859 27.031 1 89.88 33 ILE B N 1
ATOM 3786 C CA . ILE B 1 33 ? -23.75 15.383 25.906 1 89.88 33 ILE B CA 1
ATOM 3787 C C . ILE B 1 33 ? -23.141 14.117 25.344 1 89.88 33 ILE B C 1
ATOM 3789 O O . ILE B 1 33 ? -22.016 14.141 24.812 1 89.88 33 ILE B O 1
ATOM 3793 N N . MET B 1 34 ? -23.766 12.984 25.531 1 90.38 34 MET B N 1
ATOM 3794 C CA . MET B 1 34 ? -23.188 11.703 25.156 1 90.38 34 MET B CA 1
ATOM 3795 C C . MET B 1 34 ? -24.156 10.898 24.297 1 90.38 34 MET B C 1
ATOM 3797 O O . MET B 1 34 ? -25.344 10.844 24.578 1 90.38 34 MET B O 1
ATOM 3801 N N . GLY B 1 35 ? -23.578 10.336 23.203 1 89.69 35 GLY B N 1
ATOM 3802 C CA . GLY B 1 35 ? -24.234 9.242 22.516 1 89.69 35 GLY B CA 1
ATOM 3803 C C . GLY B 1 35 ? -25.234 9.711 21.469 1 89.69 35 GLY B C 1
ATOM 3804 O O . GLY B 1 35 ? -26.391 9.289 21.484 1 89.69 35 GLY B O 1
ATOM 3805 N N . VAL B 1 36 ? -24.906 10.672 20.578 1 93.75 36 VAL B N 1
ATOM 3806 C CA . VAL B 1 36 ? -25.719 10.906 19.375 1 93.75 36 VAL B CA 1
ATOM 3807 C C . VAL B 1 36 ? -25.297 9.938 18.281 1 93.75 36 VAL B C 1
ATOM 3809 O O . VAL B 1 36 ? -24.266 10.125 17.641 1 93.75 36 VAL B O 1
ATOM 3812 N N . ILE B 1 37 ? -26.031 8.883 18.094 1 94.31 37 ILE B N 1
ATOM 3813 C CA . ILE B 1 37 ? -25.609 7.789 17.234 1 94.31 37 ILE B CA 1
ATOM 3814 C C . ILE B 1 37 ? -26.641 7.598 16.125 1 94.31 37 ILE B C 1
ATOM 3816 O O . ILE B 1 37 ? -27.844 7.508 16.375 1 94.31 37 ILE B O 1
ATOM 3820 N N . PHE B 1 38 ? -26.234 7.586 15.039 1 93.81 38 PHE B N 1
ATOM 3821 C CA . PHE B 1 38 ? -27.047 7.234 13.875 1 93.81 38 PHE B CA 1
ATOM 3822 C C . PHE B 1 38 ? -26.641 5.871 13.328 1 93.81 38 PHE B C 1
ATOM 3824 O O . PHE B 1 38 ? -25.5 5.699 12.867 1 93.81 38 PHE B O 1
ATOM 3831 N N . MET B 1 39 ? -27.469 4.953 13.391 1 92.62 39 MET B N 1
ATOM 3832 C CA . MET B 1 39 ? -27.281 3.65 12.758 1 92.62 39 MET B CA 1
ATOM 3833 C C . MET B 1 39 ? -28.297 3.453 11.633 1 92.62 39 MET B C 1
ATOM 3835 O O . MET B 1 39 ? -29.469 3.217 11.883 1 92.62 39 MET B O 1
ATOM 3839 N N . VAL B 1 40 ? -27.797 3.605 10.461 1 90.62 40 VAL B N 1
ATOM 3840 C CA . VAL B 1 40 ? -28.688 3.58 9.32 1 90.62 40 VAL B CA 1
ATOM 3841 C C . VAL B 1 40 ? -28.234 2.521 8.32 1 90.62 40 VAL B C 1
ATOM 3843 O O . VAL B 1 40 ? -27.047 2.479 7.953 1 90.62 40 VAL B O 1
ATOM 3846 N N . PHE B 1 41 ? -29.078 1.691 7.918 1 90 41 PHE B N 1
ATOM 3847 C CA . PHE B 1 41 ? -28.781 0.591 7.008 1 90 41 PHE B CA 1
ATOM 3848 C C . PHE B 1 41 ? -29.562 0.741 5.703 1 90 41 PHE B C 1
ATOM 3850 O O . PHE B 1 41 ? -30.781 0.739 5.699 1 90 41 PHE B O 1
ATOM 3857 N N . GLY B 1 42 ? -28.828 0.85 4.582 1 89.62 42 GLY B N 1
ATOM 3858 C CA . GLY B 1 42 ? -29.438 0.94 3.268 1 89.62 42 GLY B CA 1
ATOM 3859 C C . GLY B 1 42 ? -30.156 2.256 3.035 1 89.62 42 GLY B C 1
ATOM 3860 O O . GLY B 1 42 ? -31.328 2.404 3.408 1 89.62 42 GLY B O 1
ATOM 3861 N N . VAL B 1 43 ? -29.344 3.176 2.488 1 88.94 43 VAL B N 1
ATOM 3862 C CA . VAL B 1 43 ? -29.938 4.492 2.25 1 88.94 43 VAL B CA 1
ATOM 3863 C C . VAL B 1 43 ? -29.484 5.012 0.883 1 88.94 43 VAL B C 1
ATOM 3865 O O . VAL B 1 43 ? -28.297 4.953 0.543 1 88.94 43 VAL B O 1
ATOM 3868 N N . ALA B 1 44 ? -30.578 5.5 0.143 1 88.69 44 ALA B N 1
ATOM 3869 C CA . ALA B 1 44 ? -30.219 6.082 -1.148 1 88.69 44 ALA B CA 1
ATOM 3870 C C . ALA B 1 44 ? -29.734 7.516 -0.988 1 88.69 44 ALA B C 1
ATOM 3872 O O . ALA B 1 44 ? -28.656 7.867 -1.452 1 88.69 44 ALA B O 1
ATOM 3873 N N . TYR B 1 45 ? -30.547 8.312 -0.238 1 92.19 45 TYR B N 1
ATOM 3874 C CA . TYR B 1 45 ? -30.203 9.703 0.027 1 92.19 45 TYR B CA 1
ATOM 3875 C C . TYR B 1 45 ? -30.312 10.016 1.514 1 92.19 45 TYR B C 1
ATOM 3877 O O . TYR B 1 45 ? -31.344 9.742 2.133 1 92.19 45 TYR B O 1
ATOM 3885 N N . SER B 1 46 ? -29.141 10.523 2.02 1 91.69 46 SER B N 1
ATOM 3886 C CA . SER B 1 46 ? -29.172 10.859 3.441 1 91.69 46 SER B CA 1
ATOM 3887 C C . SER B 1 46 ? -28.5 12.195 3.707 1 91.69 46 SER B C 1
ATOM 3889 O O . SER B 1 46 ? -27.359 12.414 3.309 1 91.69 46 SER B O 1
ATOM 3891 N N . GLU B 1 47 ? -29.156 13.133 4.453 1 94.56 47 GLU B N 1
ATOM 3892 C CA . GLU B 1 47 ? -28.609 14.375 4.992 1 94.56 47 GLU B CA 1
ATOM 3893 C C . GLU B 1 47 ? -28.766 14.43 6.508 1 94.56 47 GLU B C 1
ATOM 3895 O O . GLU B 1 47 ? -29.875 14.531 7.027 1 94.56 47 GLU B O 1
ATOM 3900 N N . TYR B 1 48 ? -27.688 14.234 7.16 1 94.62 48 TYR B N 1
ATOM 3901 C CA . TYR B 1 48 ? -27.719 14.258 8.617 1 94.62 48 TYR B CA 1
ATOM 3902 C C . TYR B 1 48 ? -26.922 15.43 9.172 1 94.62 48 TYR B C 1
ATOM 3904 O O . TYR B 1 48 ? -25.75 15.617 8.805 1 94.62 48 TYR B O 1
ATOM 3912 N N . GLU B 1 49 ? -27.453 16.25 10.016 1 96 49 GLU B N 1
ATOM 3913 C CA . GLU B 1 49 ? -26.781 17.375 10.641 1 96 49 GLU B CA 1
ATOM 3914 C C . GLU B 1 49 ? -26.922 17.328 12.164 1 96 49 GLU B C 1
ATOM 3916 O O . GLU B 1 49 ? -28 17.078 12.688 1 96 49 GLU B O 1
ATOM 3921 N N . VAL B 1 50 ? -25.797 17.391 12.805 1 96.31 50 VAL B N 1
ATOM 3922 C CA . VAL B 1 50 ? -25.797 17.547 14.258 1 96.31 50 VAL B CA 1
ATOM 3923 C C . VAL B 1 50 ? -25.25 18.938 14.625 1 96.31 50 VAL B C 1
ATOM 3925 O O . VAL B 1 50 ? -24.109 19.266 14.305 1 96.31 50 VAL B O 1
ATOM 3928 N N . LYS B 1 51 ? -26.109 19.672 15.328 1 95.31 51 LYS B N 1
ATOM 3929 C CA . LYS B 1 51 ? -25.719 21.016 15.766 1 95.31 51 LYS B CA 1
ATOM 3930 C C . LYS B 1 51 ? -25.781 21.125 17.281 1 95.31 51 LYS B C 1
ATOM 3932 O O . LYS B 1 51 ? -26.844 21.016 17.891 1 95.31 51 LYS B O 1
ATOM 3937 N N . ILE B 1 52 ? -24.625 21.328 17.719 1 91.94 52 ILE B N 1
ATOM 3938 C CA . ILE B 1 52 ? -24.531 21.562 19.156 1 91.94 52 ILE B CA 1
ATOM 3939 C C . ILE B 1 52 ? -24.062 22.984 19.422 1 91.94 52 ILE B C 1
ATOM 3941 O O . ILE B 1 52 ? -22.953 23.375 19 1 91.94 52 ILE B O 1
ATOM 3945 N N . LYS B 1 53 ? -24.922 23.766 20.062 1 91.38 53 LYS B N 1
ATOM 3946 C CA . LYS B 1 53 ? -24.578 25.141 20.406 1 91.38 53 LYS B CA 1
ATOM 3947 C C . LYS B 1 53 ? -24.688 25.359 21.922 1 91.38 53 LYS B C 1
ATOM 3949 O O . LYS B 1 53 ? -25.766 25.156 22.5 1 91.38 53 LYS B O 1
ATOM 3954 N N . ILE B 1 54 ? -23.594 25.672 22.422 1 84.81 54 ILE B N 1
ATOM 3955 C CA . ILE B 1 54 ? -23.594 26.016 23.844 1 84.81 54 ILE B CA 1
ATOM 3956 C C . ILE B 1 54 ? -23.266 27.484 24.016 1 84.81 54 ILE B C 1
ATOM 3958 O O . ILE B 1 54 ? -22.203 27.953 23.578 1 84.81 54 ILE B O 1
ATOM 3962 N N . GLN B 1 55 ? -24.281 28.188 24.391 1 79.19 55 GLN B N 1
ATOM 3963 C CA . GLN B 1 55 ? -24.109 29.609 24.734 1 79.19 55 GLN B CA 1
ATOM 3964 C C . GLN B 1 55 ? -24.391 29.859 26.203 1 79.19 55 GLN B C 1
ATOM 3966 O O . GLN B 1 55 ? -25.484 29.547 26.703 1 79.19 55 GLN B O 1
ATOM 3971 N N . ASP B 1 56 ? -23.219 30.031 26.922 1 65.31 56 ASP B N 1
ATOM 3972 C CA . ASP B 1 56 ? -23.516 30.141 28.344 1 65.31 56 ASP B CA 1
ATOM 3973 C C . ASP B 1 56 ? -23.078 31.5 28.906 1 65.31 56 ASP B C 1
ATOM 3975 O O . ASP B 1 56 ? -22.172 32.125 28.375 1 65.31 56 ASP B O 1
ATOM 3979 N N . GLY B 1 57 ? -23.75 32.062 29.766 1 62 57 GLY B N 1
ATOM 3980 C CA . GLY B 1 57 ? -23.578 33.219 30.625 1 62 57 GLY B CA 1
ATOM 3981 C C . GLY B 1 57 ? -23.219 32.875 32.031 1 62 57 GLY B C 1
ATOM 3982 O O . GLY B 1 57 ? -23.344 33.688 32.938 1 62 57 GLY B O 1
ATOM 3983 N N . ALA B 1 58 ? -22.656 31.578 32.25 1 70.12 58 ALA B N 1
ATOM 3984 C CA . ALA B 1 58 ? -22.391 31.156 33.625 1 70.12 58 ALA B CA 1
ATOM 3985 C C . ALA B 1 58 ? -21.031 31.688 34.125 1 70.12 58 ALA B C 1
ATOM 3987 O O . ALA B 1 58 ? -20.125 31.891 33.312 1 70.12 58 ALA B O 1
ATOM 3988 N N . ASP B 1 59 ? -20.938 31.781 35.531 1 77 59 ASP B N 1
ATOM 3989 C CA . ASP B 1 59 ? -19.688 32.25 36.125 1 77 59 ASP B CA 1
ATOM 3990 C C . ASP B 1 59 ? -18.609 31.188 36.031 1 77 59 ASP B C 1
ATOM 3992 O O . ASP B 1 59 ? -17.438 31.5 35.75 1 77 59 ASP B O 1
ATOM 3996 N N . LYS B 1 60 ? -19.016 29.875 36.375 1 85.69 60 LYS B N 1
ATOM 3997 C CA . LYS B 1 60 ? -18.031 28.797 36.406 1 85.69 60 LYS B CA 1
ATOM 3998 C C . LYS B 1 60 ? -18.609 27.516 35.812 1 85.69 60 LYS B C 1
ATOM 4000 O O . LYS B 1 60 ? -19.688 27.078 36.25 1 85.69 60 LYS B O 1
ATOM 4005 N N . ILE B 1 61 ? -17.844 26.953 34.844 1 83.69 61 ILE B N 1
ATOM 4006 C CA . ILE B 1 61 ? -18.141 25.625 34.344 1 83.69 61 ILE B CA 1
ATOM 4007 C C . ILE B 1 61 ? -16.984 24.672 34.656 1 83.69 61 ILE B C 1
ATOM 4009 O O . ILE B 1 61 ? -15.852 24.891 34.219 1 83.69 61 ILE B O 1
ATOM 4013 N N . CYS B 1 62 ? -17.281 23.625 35.438 1 87.38 62 CYS B N 1
ATOM 4014 C CA . CYS B 1 62 ? -16.203 22.734 35.844 1 87.38 62 CYS B CA 1
ATOM 4015 C C . CYS B 1 62 ? -15.875 21.734 34.75 1 87.38 62 CYS B C 1
ATOM 4017 O O . CYS B 1 62 ? -14.719 21.578 34.344 1 87.38 62 CYS B O 1
ATOM 4019 N N . GLN B 1 63 ? -16.844 21.016 34.188 1 90.69 63 GLN B N 1
ATOM 4020 C CA . GLN B 1 63 ? -16.609 20.016 33.156 1 90.69 63 GLN B CA 1
ATOM 4021 C C . GLN B 1 63 ? -17.719 20.047 32.094 1 90.69 63 GLN B C 1
ATOM 4023 O O . GLN B 1 63 ? -18.891 19.922 32.438 1 90.69 63 GLN B O 1
ATOM 4028 N N . LEU B 1 64 ? -17.406 20.344 30.984 1 89.44 64 LEU B N 1
ATOM 4029 C CA . LEU B 1 64 ? -18.266 20.266 29.812 1 89.44 64 LEU B CA 1
ATOM 4030 C C . LEU B 1 64 ? -17.734 19.234 28.812 1 89.44 64 LEU B C 1
ATOM 4032 O O . LEU B 1 64 ? -16.625 19.391 28.297 1 89.44 64 LEU B O 1
ATOM 4036 N N . SER B 1 65 ? -18.469 18.125 28.516 1 92.19 65 SER B N 1
ATOM 4037 C CA . SER B 1 65 ? -18.016 17.062 27.641 1 92.19 65 SER B CA 1
ATOM 4038 C C . SER B 1 65 ? -19.047 16.75 26.547 1 92.19 65 SER B C 1
ATOM 4040 O O . SER B 1 65 ? -20.234 16.609 26.844 1 92.19 65 SER B O 1
ATOM 4042 N N . ILE B 1 66 ? -18.656 16.719 25.391 1 92.38 66 ILE B N 1
ATOM 4043 C CA . ILE B 1 66 ? -19.422 16.188 24.266 1 92.38 66 ILE B CA 1
ATOM 4044 C C . ILE B 1 66 ? -18.75 14.898 23.766 1 92.38 66 ILE B C 1
ATOM 4046 O O . ILE B 1 66 ? -17.625 14.93 23.266 1 92.38 66 ILE B O 1
ATOM 4050 N N . MET B 1 67 ? -19.438 13.758 23.938 1 92.88 67 MET B N 1
ATOM 4051 C CA . MET B 1 67 ? -18.812 12.469 23.656 1 92.88 67 MET B CA 1
ATOM 4052 C C . MET B 1 67 ? -19.75 11.594 22.812 1 92.88 67 MET B C 1
ATOM 4054 O O . MET B 1 67 ? -20.938 11.492 23.109 1 92.88 67 MET B O 1
ATOM 4058 N N . GLY B 1 68 ? -19.172 11.062 21.734 1 93 68 GLY B N 1
ATOM 4059 C CA . GLY B 1 68 ? -19.812 9.953 21.047 1 93 68 GLY B CA 1
ATOM 4060 C C . GLY B 1 68 ? -20.828 10.398 20.016 1 93 68 GLY B C 1
ATOM 4061 O O . GLY B 1 68 ? -21.984 9.961 20.047 1 93 68 GLY B O 1
ATOM 4062 N N . VAL B 1 69 ? -20.516 11.289 19.156 1 95.19 69 VAL B N 1
ATOM 4063 C CA . VAL B 1 69 ? -21.312 11.508 17.953 1 95.19 69 VAL B CA 1
ATOM 4064 C C . VAL B 1 69 ? -20.875 10.539 16.859 1 95.19 69 VAL B C 1
ATOM 4066 O O . VAL B 1 69 ? -19.812 10.703 16.266 1 95.19 69 VAL B O 1
ATOM 4069 N N . ILE B 1 70 ? -21.688 9.547 16.609 1 95.56 70 ILE B N 1
ATOM 4070 C CA . ILE B 1 70 ? -21.266 8.438 15.766 1 95.56 70 ILE B CA 1
ATOM 4071 C C . ILE B 1 70 ? -22.266 8.258 14.617 1 95.56 70 ILE B C 1
ATOM 4073 O O . ILE B 1 70 ? -23.469 8.18 14.852 1 95.56 70 ILE B O 1
ATOM 4077 N N . PHE B 1 71 ? -21.828 8.234 13.555 1 95.62 71 PHE B N 1
ATOM 4078 C CA . PHE B 1 71 ? -22.594 7.871 12.375 1 95.62 71 PHE B CA 1
ATOM 4079 C C . PHE B 1 71 ? -22.188 6.492 11.867 1 95.62 71 PHE B C 1
ATOM 4081 O O . PHE B 1 71 ? -21.062 6.309 11.398 1 95.62 71 PHE B O 1
ATOM 4088 N N . MET B 1 72 ? -23 5.586 11.961 1 93.88 72 MET B N 1
ATOM 4089 C CA . MET B 1 72 ? -22.812 4.262 11.383 1 93.88 72 MET B CA 1
ATOM 4090 C C . MET B 1 72 ? -23.812 4.012 10.258 1 93.88 72 MET B C 1
ATOM 4092 O O . MET B 1 72 ? -24.984 3.75 10.516 1 93.88 72 MET B O 1
ATOM 4096 N N . VAL B 1 73 ? -23.328 4.109 9.117 1 92.69 73 VAL B N 1
ATOM 4097 C CA . VAL B 1 73 ? -24.234 4.031 7.98 1 92.69 73 VAL B CA 1
ATOM 4098 C C . VAL B 1 73 ? -23.75 2.967 7 1 92.69 73 VAL B C 1
ATOM 4100 O O . VAL B 1 73 ? -22.562 2.947 6.633 1 92.69 73 VAL B O 1
ATOM 4103 N N . PHE B 1 74 ? -24.609 2.115 6.594 1 92.06 74 PHE B N 1
ATOM 4104 C CA . PHE B 1 74 ? -24.281 1.009 5.699 1 92.06 74 PHE B CA 1
ATOM 4105 C C . PHE B 1 74 ? -25.047 1.137 4.387 1 92.06 74 PHE B C 1
ATOM 4107 O O . PHE B 1 74 ? -26.281 1.148 4.379 1 92.06 74 PHE B O 1
ATOM 4114 N N . GLY B 1 75 ? -24.312 1.154 3.232 1 92.25 75 GLY B N 1
ATOM 4115 C CA . GLY B 1 75 ? -24.922 1.243 1.918 1 92.25 75 GLY B CA 1
ATOM 4116 C C . GLY B 1 75 ? -25.562 2.59 1.651 1 92.25 75 GLY B C 1
ATOM 4117 O O . GLY B 1 75 ? -26.703 2.824 2.051 1 92.25 75 GLY B O 1
ATOM 4118 N N . VAL B 1 76 ? -24.703 3.418 1.031 1 90.19 76 VAL B N 1
ATOM 4119 C CA . VAL B 1 76 ? -25.188 4.777 0.812 1 90.19 76 VAL B CA 1
ATOM 4120 C C . VAL B 1 76 ? -24.859 5.219 -0.614 1 90.19 76 VAL B C 1
ATOM 4122 O O . VAL B 1 76 ? -23.719 5.086 -1.067 1 90.19 76 VAL B O 1
ATOM 4125 N N . ALA B 1 77 ? -25.969 5.77 -1.216 1 90.06 77 ALA B N 1
ATOM 4126 C CA . ALA B 1 77 ? -25.688 6.328 -2.537 1 90.06 77 ALA B CA 1
ATOM 4127 C C . ALA B 1 77 ? -25.234 7.777 -2.43 1 90.06 77 ALA B C 1
ATOM 4129 O O . ALA B 1 77 ? -24.156 8.133 -2.906 1 90.06 77 ALA B O 1
ATOM 4130 N N . TYR B 1 78 ? -26.016 8.562 -1.705 1 92.31 78 TYR B N 1
ATOM 4131 C CA . TYR B 1 78 ? -25.703 9.969 -1.485 1 92.31 78 TYR B CA 1
ATOM 4132 C C . TYR B 1 78 ? -25.828 10.336 -0.011 1 92.31 78 TYR B C 1
ATOM 4134 O O . TYR B 1 78 ? -26.859 10.078 0.611 1 92.31 78 TYR B O 1
ATOM 4142 N N . SER B 1 79 ? -24.656 10.906 0.482 1 92.69 79 SER B N 1
ATOM 4143 C CA . SER B 1 79 ? -24.719 11.266 1.896 1 92.69 79 SER B CA 1
ATOM 4144 C C . SER B 1 79 ? -24.031 12.602 2.154 1 92.69 79 SER B C 1
ATOM 4146 O O . SER B 1 79 ? -22.875 12.797 1.751 1 92.69 79 SER B O 1
ATOM 4148 N N . GLU B 1 80 ? -24.672 13.547 2.895 1 95.31 80 GLU B N 1
ATOM 4149 C CA . GLU B 1 80 ? -24.109 14.773 3.447 1 95.31 80 GLU B CA 1
ATOM 4150 C C . GLU B 1 80 ? -24.266 14.82 4.965 1 95.31 80 GLU B C 1
ATOM 4152 O O . GLU B 1 80 ? -25.375 14.938 5.484 1 95.31 80 GLU B O 1
ATOM 4157 N N . TYR B 1 81 ? -23.203 14.586 5.605 1 96.31 81 TYR B N 1
ATOM 4158 C CA . TYR B 1 81 ? -23.219 14.594 7.062 1 96.31 81 TYR B CA 1
ATOM 4159 C C . TYR B 1 81 ? -22.406 15.758 7.617 1 96.31 81 TYR B C 1
ATOM 4161 O O . TYR B 1 81 ? -21.234 15.938 7.238 1 96.31 81 TYR B O 1
ATOM 4169 N N . GLU B 1 82 ? -22.938 16.578 8.477 1 97.06 82 GLU B N 1
ATOM 4170 C CA . GLU B 1 82 ? -22.219 17.703 9.086 1 97.06 82 GLU B CA 1
ATOM 4171 C C . GLU B 1 82 ? -22.406 17.719 10.602 1 97.06 82 GLU B C 1
ATOM 4173 O O . GLU B 1 82 ? -23.516 17.531 11.102 1 97.06 82 GLU B O 1
ATOM 4178 N N . VAL B 1 83 ? -21.312 17.797 11.242 1 97.38 83 VAL B N 1
ATOM 4179 C CA . VAL B 1 83 ? -21.328 18.031 12.688 1 97.38 83 VAL B CA 1
ATOM 4180 C C . VAL B 1 83 ? -20.812 19.422 12.992 1 97.38 83 VAL B C 1
ATOM 4182 O O . VAL B 1 83 ? -19.656 19.75 12.68 1 97.38 83 VAL B O 1
ATOM 4185 N N . LYS B 1 84 ? -21.641 20.234 13.641 1 96.25 84 LYS B N 1
ATOM 4186 C CA . LYS B 1 84 ? -21.281 21.594 14.023 1 96.25 84 LYS B CA 1
ATOM 4187 C C . LYS B 1 84 ? -21.344 21.781 15.531 1 96.25 84 LYS B C 1
ATOM 4189 O O . LYS B 1 84 ? -22.422 21.703 16.125 1 96.25 84 LYS B O 1
ATOM 4194 N N . ILE B 1 85 ? -20.25 22.047 15.961 1 93.56 85 ILE B N 1
ATOM 4195 C CA . ILE B 1 85 ? -20.172 22.328 17.391 1 93.56 85 ILE B CA 1
ATOM 4196 C C . ILE B 1 85 ? -19.703 23.766 17.594 1 93.56 85 ILE B C 1
ATOM 4198 O O . ILE B 1 85 ? -18.625 24.141 17.156 1 93.56 85 ILE B O 1
ATOM 4202 N N . LYS B 1 86 ? -20.547 24.547 18.203 1 92 86 LYS B N 1
ATOM 4203 C CA . LYS B 1 86 ? -20.234 25.938 18.5 1 92 86 LYS B CA 1
ATOM 4204 C C . LYS B 1 86 ? -20.344 26.219 20 1 92 86 LYS B C 1
ATOM 4206 O O . LYS B 1 86 ? -21.422 26.047 20.594 1 92 86 LYS B O 1
ATOM 4211 N N . ILE B 1 87 ? -19.266 26.547 20.5 1 85.56 87 ILE B N 1
ATOM 4212 C CA . ILE B 1 87 ? -19.25 26.938 21.906 1 85.56 87 ILE B CA 1
ATOM 4213 C C . ILE B 1 87 ? -18.938 28.422 22.031 1 85.56 87 ILE B C 1
ATOM 4215 O O . ILE B 1 87 ? -17.875 28.875 21.594 1 85.56 87 ILE B O 1
ATOM 4219 N N . GLN B 1 88 ? -19.969 29.094 22.328 1 78.44 88 GLN B N 1
ATOM 4220 C CA . GLN B 1 88 ? -19.828 30.531 22.594 1 78.44 88 GLN B CA 1
ATOM 4221 C C . GLN B 1 88 ? -20.094 30.844 24.062 1 78.44 88 GLN B C 1
ATOM 4223 O O . GLN B 1 88 ? -21.172 30.531 24.594 1 78.44 88 GLN B O 1
ATOM 4228 N N . ASP B 1 89 ? -18.875 31.141 24.781 1 62.75 89 ASP B N 1
ATOM 4229 C CA . ASP B 1 89 ? -19.25 31.234 26.203 1 62.75 89 ASP B CA 1
ATOM 4230 C C . ASP B 1 89 ? -18.875 32.594 26.766 1 62.75 89 ASP B C 1
ATOM 4232 O O . ASP B 1 89 ? -17.844 33.188 26.406 1 62.75 89 ASP B O 1
ATOM 4236 N N . GLY B 1 90 ? -19.562 33.219 27.453 1 61.91 90 GLY B N 1
ATOM 4237 C CA . GLY B 1 90 ? -19.484 34.375 28.328 1 61.91 90 GLY B CA 1
ATOM 4238 C C . GLY B 1 90 ? -19.156 34 29.766 1 61.91 90 GLY B C 1
ATOM 4239 O O . GLY B 1 90 ? -19.391 34.812 30.672 1 61.91 90 GLY B O 1
ATOM 4240 N N . ALA B 1 91 ? -18.5 32.719 30 1 69.88 91 ALA B N 1
ATOM 4241 C CA . ALA B 1 91 ? -18.219 32.312 31.375 1 69.88 91 ALA B CA 1
ATOM 4242 C C . ALA B 1 91 ? -16.875 32.875 31.844 1 69.88 91 ALA B C 1
ATOM 4244 O O . ALA B 1 91 ? -15.969 33.094 31.047 1 69.88 91 ALA B O 1
ATOM 4245 N N . ASP B 1 92 ? -16.766 33 33.281 1 76.25 92 ASP B N 1
ATOM 4246 C CA . ASP B 1 92 ? -15.5 33.469 33.812 1 76.25 92 ASP B CA 1
ATOM 4247 C C . ASP B 1 92 ? -14.43 32.375 33.75 1 76.25 92 ASP B C 1
ATOM 4249 O O . ASP B 1 92 ? -13.273 32.656 33.438 1 76.25 92 ASP B O 1
ATOM 4253 N N . LYS B 1 93 ? -14.898 31.094 34.156 1 85.12 93 LYS B N 1
ATOM 4254 C CA . LYS B 1 93 ? -13.922 30.016 34.219 1 85.12 93 LYS B CA 1
ATOM 4255 C C . LYS B 1 93 ? -14.508 28.703 33.719 1 85.12 93 LYS B C 1
ATOM 4257 O O . LYS B 1 93 ? -15.57 28.281 34.156 1 85.12 93 LYS B O 1
ATOM 4262 N N . ILE B 1 94 ? -13.719 28.109 32.75 1 84.12 94 ILE B N 1
ATOM 4263 C CA . ILE B 1 94 ? -14 26.75 32.344 1 84.12 94 ILE B CA 1
ATOM 4264 C C . ILE B 1 94 ? -12.828 25.844 32.688 1 84.12 94 ILE B C 1
ATOM 4266 O O . ILE B 1 94 ? -11.711 26.047 32.188 1 84.12 94 ILE B O 1
ATOM 4270 N N . CYS B 1 95 ? -13.125 24.828 33.469 1 88.62 95 CYS B N 1
ATOM 4271 C CA . CYS B 1 95 ? -12.023 23.984 33.938 1 88.62 95 CYS B CA 1
ATOM 4272 C C . CYS B 1 95 ? -11.68 22.922 32.875 1 88.62 95 CYS B C 1
ATOM 4274 O O . CYS B 1 95 ? -10.508 22.766 32.531 1 88.62 95 CYS B O 1
ATOM 4276 N N . GLN B 1 96 ? -12.633 22.172 32.406 1 91.38 96 GLN B N 1
ATOM 4277 C CA . GLN B 1 96 ? -12.391 21.141 31.406 1 91.38 96 GLN B CA 1
ATOM 4278 C C . GLN B 1 96 ? -13.461 21.141 30.312 1 91.38 96 GLN B C 1
ATOM 4280 O O . GLN B 1 96 ? -14.648 21.031 30.609 1 91.38 96 GLN B O 1
ATOM 4285 N N . LEU B 1 97 ? -13.109 21.375 29.203 1 90.88 97 LEU B N 1
ATOM 4286 C CA . LEU B 1 97 ? -13.945 21.25 28.016 1 90.88 97 LEU B CA 1
ATOM 4287 C C . LEU B 1 97 ? -13.406 20.172 27.078 1 90.88 97 LEU B C 1
ATOM 4289 O O . LEU B 1 97 ? -12.305 20.312 26.531 1 90.88 97 LEU B O 1
ATOM 4293 N N . SER B 1 98 ? -14.156 19.062 26.844 1 93.12 98 SER B N 1
ATOM 4294 C CA . SER B 1 98 ? -13.688 17.953 26.031 1 93.12 98 SER B CA 1
ATOM 4295 C C . SER B 1 98 ? -14.695 17.594 24.938 1 93.12 98 SER B C 1
ATOM 4297 O O . SER B 1 98 ? -15.883 17.406 25.219 1 93.12 98 SER B O 1
ATOM 4299 N N . ILE B 1 99 ? -14.289 17.562 23.781 1 93.75 99 ILE B N 1
ATOM 4300 C CA . ILE B 1 99 ? -15.016 16.984 22.656 1 93.75 99 ILE B CA 1
ATOM 4301 C C . ILE B 1 99 ? -14.336 15.695 22.203 1 93.75 99 ILE B C 1
ATOM 4303 O O . ILE B 1 99 ? -13.211 15.727 21.703 1 93.75 99 ILE B O 1
ATOM 4307 N N . MET B 1 100 ? -15.047 14.555 22.391 1 93.62 100 MET B N 1
ATOM 4308 C CA . MET B 1 100 ? -14.406 13.266 22.156 1 93.62 100 MET B CA 1
ATOM 4309 C C . MET B 1 100 ? -15.305 12.352 21.344 1 93.62 100 MET B C 1
ATOM 4311 O O . MET B 1 100 ? -16.5 12.227 21.625 1 93.62 100 MET B O 1
ATOM 4315 N N . GLY B 1 101 ? -14.695 11.797 20.297 1 93.62 101 GLY B N 1
ATOM 4316 C CA . GLY B 1 101 ? -15.32 10.656 19.641 1 93.62 101 GLY B CA 1
ATOM 4317 C C . GLY B 1 101 ? -16.344 11.062 18.594 1 93.62 101 GLY B C 1
ATOM 4318 O O . GLY B 1 101 ? -17.484 10.594 18.625 1 93.62 101 GLY B O 1
ATOM 4319 N N . VAL B 1 102 ? -16.031 11.93 17.734 1 96 102 VAL B N 1
ATOM 4320 C CA . VAL B 1 102 ? -16.828 12.117 16.531 1 96 102 VAL B CA 1
ATOM 4321 C C . VAL B 1 102 ? -16.391 11.133 15.453 1 96 102 VAL B C 1
ATOM 4323 O O . VAL B 1 102 ? -15.312 11.297 14.859 1 96 102 VAL B O 1
ATOM 4326 N N . ILE B 1 103 ? -17.219 10.156 15.219 1 96.31 103 ILE B N 1
ATOM 4327 C CA . ILE B 1 103 ? -16.781 9.039 14.391 1 96.31 103 ILE B CA 1
ATOM 4328 C C . ILE B 1 103 ? -17.766 8.836 13.234 1 96.31 103 ILE B C 1
ATOM 4330 O O . ILE B 1 103 ? -18.969 8.773 13.445 1 96.31 103 ILE B O 1
ATOM 4334 N N . PHE B 1 104 ? -17.297 8.781 12.156 1 96.81 104 PHE B N 1
ATOM 4335 C CA . PHE B 1 104 ? -18.047 8.398 10.969 1 96.81 104 PHE B CA 1
ATOM 4336 C C . PHE B 1 104 ? -17.625 7.008 10.492 1 96.81 104 PHE B C 1
ATOM 4338 O O . PHE B 1 104 ? -16.5 6.809 10.055 1 96.81 104 PHE B O 1
ATOM 4345 N N . MET B 1 105 ? -18.438 6.141 10.602 1 95.19 105 MET B N 1
ATOM 4346 C CA . MET B 1 105 ? -18.234 4.801 10.047 1 95.19 105 MET B CA 1
ATOM 4347 C C . MET B 1 105 ? -19.234 4.523 8.93 1 95.19 105 MET B C 1
ATOM 4349 O O . MET B 1 105 ? -20.406 4.285 9.195 1 95.19 105 MET B O 1
ATOM 4353 N N . VAL B 1 106 ? -18.766 4.551 7.773 1 94.31 106 VAL B N 1
ATOM 4354 C CA . VAL B 1 106 ? -19.672 4.457 6.641 1 94.31 106 VAL B CA 1
ATOM 4355 C C . VAL B 1 106 ? -19.188 3.389 5.668 1 94.31 106 VAL B C 1
ATOM 4357 O O . VAL B 1 106 ? -18 3.338 5.34 1 94.31 106 VAL B O 1
ATOM 4360 N N . PHE B 1 107 ? -20.047 2.578 5.199 1 93.5 107 PHE B N 1
ATOM 4361 C CA . PHE B 1 107 ? -19.719 1.465 4.312 1 93.5 107 PHE B CA 1
ATOM 4362 C C . PHE B 1 107 ? -20.453 1.602 2.984 1 93.5 107 PHE B C 1
ATOM 4364 O O . PHE B 1 107 ? -21.688 1.682 2.953 1 93.5 107 PHE B O 1
ATOM 4371 N N . GLY B 1 108 ? -19.719 1.555 1.852 1 94.56 108 GLY B N 1
ATOM 4372 C CA . GLY B 1 108 ? -20.312 1.64 0.527 1 94.56 108 GLY B CA 1
ATOM 4373 C C . GLY B 1 108 ? -20.938 2.992 0.239 1 94.56 108 GLY B C 1
ATOM 4374 O O . GLY B 1 108 ? -22.125 3.201 0.492 1 94.56 108 GLY B O 1
ATOM 4375 N N . VAL B 1 109 ? -20.016 3.848 -0.274 1 91.44 109 VAL B N 1
ATOM 4376 C CA . VAL B 1 109 ? -20.453 5.223 -0.479 1 91.44 109 VAL B CA 1
ATOM 4377 C C . VAL B 1 109 ? -20.172 5.652 -1.916 1 91.44 109 VAL B C 1
ATOM 4379 O O . VAL B 1 109 ? -19.016 5.594 -2.369 1 91.44 109 VAL B O 1
ATOM 4382 N N . VAL B 1 110 ? -21.281 6.121 -2.504 1 92.31 110 VAL B N 1
ATOM 4383 C CA . VAL B 1 110 ? -21.062 6.609 -3.861 1 92.31 110 VAL B CA 1
ATOM 4384 C C . VAL B 1 110 ? -20.609 8.07 -3.818 1 92.31 110 VAL B C 1
ATOM 4386 O O . VAL B 1 110 ? -19.547 8.414 -4.348 1 92.31 110 VAL B O 1
ATOM 4389 N N . TYR B 1 111 ? -21.438 8.844 -3.133 1 93.69 111 TYR B N 1
ATOM 4390 C CA . TYR B 1 111 ? -21.109 10.258 -2.941 1 93.69 111 TYR B CA 1
ATOM 4391 C C . TYR B 1 111 ? -21.25 10.656 -1.476 1 93.69 111 TYR B C 1
ATOM 4393 O O . TYR B 1 111 ? -22.281 10.398 -0.852 1 93.69 111 TYR B O 1
ATOM 4401 N N . SER B 1 112 ? -20.109 11.25 -0.989 1 92.69 112 SER B N 1
ATOM 4402 C CA . SER B 1 112 ? -20.188 11.672 0.407 1 92.69 112 SER B CA 1
ATOM 4403 C C . SER B 1 112 ? -19.516 13.023 0.618 1 92.69 112 SER B C 1
ATOM 4405 O O . SER B 1 112 ? -18.406 13.258 0.123 1 92.69 112 SER B O 1
ATOM 4407 N N . GLU B 1 113 ? -20.156 13.961 1.403 1 95.62 113 GLU B N 1
ATOM 4408 C CA . GLU B 1 113 ? -19.609 15.188 1.971 1 95.62 113 GLU B CA 1
ATOM 4409 C C . GLU B 1 113 ? -19.75 15.211 3.488 1 95.62 113 GLU B C 1
ATOM 4411 O O . GLU B 1 113 ? -20.859 15.367 4.008 1 95.62 113 GLU B O 1
ATOM 4416 N N . TYR B 1 114 ? -18.688 14.891 4.078 1 95.62 114 TYR B N 1
ATOM 4417 C CA . TYR B 1 114 ? -18.719 14.875 5.535 1 95.62 114 TYR B CA 1
ATOM 4418 C C . TYR B 1 114 ? -17.906 16.016 6.117 1 95.62 114 TYR B C 1
ATOM 4420 O O . TYR B 1 114 ? -16.781 16.266 5.684 1 95.62 114 TYR B O 1
ATOM 4428 N N . GLY B 1 115 ? -18.5 16.766 7.035 1 96.25 115 GLY B N 1
ATOM 4429 C CA . GLY B 1 115 ? -17.812 17.906 7.629 1 96.25 115 GLY B CA 1
ATOM 4430 C C . GLY B 1 115 ? -17.938 17.938 9.141 1 96.25 115 GLY B C 1
ATOM 4431 O O . GLY B 1 115 ? -18.984 17.609 9.695 1 96.25 115 GLY B O 1
ATOM 4432 N N . VAL B 1 116 ? -16.828 18.219 9.75 1 97.38 116 VAL B N 1
ATOM 4433 C CA . VAL B 1 116 ? -16.828 18.5 11.18 1 97.38 116 VAL B CA 1
ATOM 4434 C C . VAL B 1 116 ? -16.312 19.922 11.422 1 97.38 116 VAL B C 1
ATOM 4436 O O . VAL B 1 116 ? -15.18 20.234 11.07 1 97.38 116 VAL B O 1
ATOM 4439 N N . LYS B 1 117 ? -17.156 20.766 11.961 1 96.62 117 LYS B N 1
ATOM 4440 C CA . LYS B 1 117 ? -16.797 22.156 12.258 1 96.62 117 LYS B CA 1
ATOM 4441 C C . LYS B 1 117 ? -16.906 22.438 13.75 1 96.62 117 LYS B C 1
ATOM 4443 O O . LYS B 1 117 ? -18 22.406 14.32 1 96.62 117 LYS B O 1
ATOM 4448 N N . ILE B 1 118 ? -15.844 22.703 14.258 1 94.19 118 ILE B N 1
ATOM 4449 C CA . ILE B 1 118 ? -15.797 23.078 15.672 1 94.19 118 ILE B CA 1
ATOM 4450 C C . ILE B 1 118 ? -15.344 24.516 15.812 1 94.19 118 ILE B C 1
ATOM 4452 O O . ILE B 1 118 ? -14.266 24.891 15.336 1 94.19 118 ILE B O 1
ATOM 4456 N N . LYS B 1 119 ? -16.188 25.297 16.391 1 92 119 LYS B N 1
ATOM 4457 C CA . LYS B 1 119 ? -15.867 26.703 16.641 1 92 119 LYS B CA 1
ATOM 4458 C C . LYS B 1 119 ? -15.992 27.047 18.125 1 92 119 LYS B C 1
ATOM 4460 O O . LYS B 1 119 ? -17.062 26.891 18.703 1 92 119 LYS B O 1
ATOM 4465 N N . ILE B 1 120 ? -14.945 27.438 18.656 1 85 120 ILE B N 1
ATOM 4466 C CA . ILE B 1 120 ? -14.945 27.906 20.031 1 85 120 ILE B CA 1
ATOM 4467 C C . ILE B 1 120 ? -14.633 29.406 20.078 1 85 120 ILE B C 1
ATOM 4469 O O . ILE B 1 120 ? -13.594 29.844 19.578 1 85 120 ILE B O 1
ATOM 4473 N N . GLN B 1 121 ? -15.656 30.25 20.516 1 79.88 121 GLN B N 1
ATOM 4474 C CA . GLN B 1 121 ? -15.516 31.688 20.516 1 79.88 121 GLN B CA 1
ATOM 4475 C C . GLN B 1 121 ? -15.812 32.25 21.906 1 79.88 121 GLN B C 1
ATOM 4477 O O . GLN B 1 121 ? -16.75 31.812 22.578 1 79.88 121 GLN B O 1
ATOM 4482 N N . ASP B 1 122 ? -15.234 33.656 22.188 1 64.81 122 ASP B N 1
ATOM 4483 C CA . ASP B 1 122 ? -15.531 34.656 23.219 1 64.81 122 ASP B CA 1
ATOM 4484 C C . ASP B 1 122 ? -15.844 34 24.547 1 64.81 122 ASP B C 1
ATOM 4486 O O . ASP B 1 122 ? -16.812 34.344 25.219 1 64.81 122 ASP B O 1
ATOM 4490 N N . GLY B 1 123 ? -15.336 33.094 24.875 1 55.38 123 GLY B N 1
ATOM 4491 C CA . GLY B 1 123 ? -16.109 32.375 25.875 1 55.38 123 GLY B CA 1
ATOM 4492 C C . GLY B 1 123 ? -15.734 32.75 27.297 1 55.38 123 GLY B C 1
ATOM 4493 O O . GLY B 1 123 ? -16.609 32.906 28.141 1 55.38 123 GLY B O 1
ATOM 4494 N N . ALA B 1 124 ? -14.57 32.281 27.828 1 64.75 124 ALA B N 1
ATOM 4495 C CA . ALA B 1 124 ? -14.305 32.281 29.266 1 64.75 124 ALA B CA 1
ATOM 4496 C C . ALA B 1 124 ? -13.031 33.062 29.594 1 64.75 124 ALA B C 1
ATOM 4498 O O . ALA B 1 124 ? -12.109 33.125 28.766 1 64.75 124 ALA B O 1
ATOM 4499 N N . ASP B 1 125 ? -12.938 33.719 30.797 1 74.75 125 ASP B N 1
ATOM 4500 C CA . ASP B 1 125 ? -11.703 34.344 31.266 1 74.75 125 ASP B CA 1
ATOM 4501 C C . ASP B 1 125 ? -10.562 33.344 31.344 1 74.75 125 ASP B C 1
ATOM 4503 O O . ASP B 1 125 ? -9.43 33.656 30.953 1 74.75 125 ASP B O 1
ATOM 4507 N N . LYS B 1 126 ? -10.961 32.219 31.828 1 83.88 126 LYS B N 1
ATOM 4508 C CA . LYS B 1 126 ? -9.945 31.188 32 1 83.88 126 LYS B CA 1
ATOM 4509 C C . LYS B 1 126 ? -10.477 29.828 31.578 1 83.88 126 LYS B C 1
ATOM 4511 O O . LYS B 1 126 ? -11.531 29.391 32.031 1 83.88 126 LYS B O 1
ATOM 4516 N N . ILE B 1 127 ? -9.633 29.219 30.656 1 84.25 127 ILE B N 1
ATOM 4517 C CA . ILE B 1 127 ? -9.875 27.812 30.312 1 84.25 127 ILE B CA 1
ATOM 4518 C C . ILE B 1 127 ? -8.68 26.969 30.734 1 84.25 127 ILE B C 1
ATOM 4520 O O . ILE B 1 127 ? -7.562 27.172 30.25 1 84.25 127 ILE B O 1
ATOM 4524 N N . CYS B 1 128 ? -8.992 25.984 31.531 1 88.56 128 CYS B N 1
ATOM 4525 C CA . CYS B 1 128 ? -7.887 25.172 32.031 1 88.56 128 CYS B CA 1
ATOM 4526 C C . CYS B 1 128 ? -7.5 24.094 31.031 1 88.56 128 CYS B C 1
ATOM 4528 O O . CYS B 1 128 ? -6.324 23.938 30.703 1 88.56 128 CYS B O 1
ATOM 4530 N N . GLN B 1 129 ? -8.406 23.328 30.594 1 91.38 129 GLN B N 1
ATOM 4531 C CA . GLN B 1 129 ? -8.141 22.266 29.641 1 91.38 129 GLN B CA 1
ATOM 4532 C C . GLN B 1 129 ? -9.195 22.219 28.531 1 91.38 129 GLN B C 1
ATOM 4534 O O . GLN B 1 129 ? -10.391 22.125 28.828 1 91.38 129 GLN B O 1
ATOM 4539 N N . LEU B 1 130 ? -8.781 22.406 27.406 1 91 130 LEU B N 1
ATOM 4540 C CA . LEU B 1 130 ? -9.609 22.25 26.203 1 91 130 LEU B CA 1
ATOM 4541 C C . LEU B 1 130 ? -9.062 21.156 25.312 1 91 130 LEU B C 1
ATOM 4543 O O . LEU B 1 130 ? -7.945 21.25 24.797 1 91 130 LEU B O 1
ATOM 4547 N N . SER B 1 131 ? -9.836 20.062 25.094 1 93.31 131 SER B N 1
ATOM 4548 C CA . SER B 1 131 ? -9.359 18.922 24.312 1 93.31 131 SER B CA 1
ATOM 4549 C C . SER B 1 131 ? -10.359 18.547 23.234 1 93.31 131 SER B C 1
ATOM 4551 O O . SER B 1 131 ? -11.562 18.422 23.5 1 93.31 131 SER B O 1
ATOM 4553 N N . VAL B 1 132 ? -9.922 18.453 22.094 1 93.31 132 VAL B N 1
ATOM 4554 C CA . VAL B 1 132 ? -10.641 17.844 20.984 1 93.31 132 VAL B CA 1
ATOM 4555 C C . VAL B 1 132 ? -9.953 16.531 20.578 1 93.31 132 VAL B C 1
ATOM 4557 O O . VAL B 1 132 ? -8.836 16.547 20.062 1 93.31 132 VAL B O 1
ATOM 4560 N N . MET B 1 133 ? -10.648 15.383 20.844 1 94 133 MET B N 1
ATOM 4561 C CA . MET B 1 133 ? -9.992 14.086 20.656 1 94 133 MET B CA 1
ATOM 4562 C C . MET B 1 133 ? -10.898 13.133 19.875 1 94 133 MET B C 1
ATOM 4564 O O . MET B 1 133 ? -12.078 13 20.188 1 94 133 MET B O 1
ATOM 4568 N N . GLY B 1 134 ? -10.258 12.555 18.875 1 93.75 134 GLY B N 1
ATOM 4569 C CA . GLY B 1 134 ? -10.891 11.398 18.266 1 93.75 134 GLY B CA 1
ATOM 4570 C C . GLY B 1 134 ? -11.906 11.758 17.203 1 93.75 134 GLY B C 1
ATOM 4571 O O . GLY B 1 134 ? -13.039 11.281 17.234 1 93.75 134 GLY B O 1
ATOM 4572 N N . VAL B 1 135 ? -11.562 12.594 16.297 1 96.5 135 VAL B N 1
ATOM 4573 C CA . VAL B 1 135 ? -12.352 12.742 15.078 1 96.5 135 VAL B CA 1
ATOM 4574 C C . VAL B 1 135 ? -11.891 11.719 14.039 1 96.5 135 VAL B C 1
ATOM 4576 O O . VAL B 1 135 ? -10.812 11.852 13.461 1 96.5 135 VAL B O 1
ATOM 4579 N N . ILE B 1 136 ? -12.711 10.734 13.836 1 96.62 136 ILE B N 1
ATOM 4580 C CA . ILE B 1 136 ? -12.273 9.594 13.047 1 96.62 136 ILE B CA 1
ATOM 4581 C C . ILE B 1 136 ? -13.242 9.359 11.891 1 96.62 136 ILE B C 1
ATOM 4583 O O . ILE B 1 136 ? -14.453 9.305 12.094 1 96.62 136 ILE B O 1
ATOM 4587 N N . PHE B 1 137 ? -12.773 9.266 10.789 1 97.25 137 PHE B N 1
ATOM 4588 C CA . PHE B 1 137 ? -13.516 8.844 9.609 1 97.25 137 PHE B CA 1
ATOM 4589 C C . PHE B 1 137 ? -13.102 7.449 9.172 1 97.25 137 PHE B C 1
ATOM 4591 O O . PHE B 1 137 ? -11.961 7.242 8.75 1 97.25 137 PHE B O 1
ATOM 4598 N N . MET B 1 138 ? -13.883 6.59 9.281 1 95.75 138 MET B N 1
ATOM 4599 C CA . MET B 1 138 ? -13.688 5.234 8.773 1 95.75 138 MET B CA 1
ATOM 4600 C C . MET B 1 138 ? -14.672 4.93 7.645 1 95.75 138 MET B C 1
ATOM 4602 O O . MET B 1 138 ? -15.852 4.691 7.898 1 95.75 138 MET B O 1
ATOM 4606 N N . VAL B 1 139 ? -14.195 4.914 6.488 1 95.25 139 VAL B N 1
ATOM 4607 C CA . VAL B 1 139 ? -15.078 4.777 5.34 1 95.25 139 VAL B CA 1
ATOM 4608 C C . VAL B 1 139 ? -14.578 3.652 4.434 1 95.25 139 VAL B C 1
ATOM 4610 O O . VAL B 1 139 ? -13.398 3.594 4.098 1 95.25 139 VAL B O 1
ATOM 4613 N N . PHE B 1 140 ? -15.422 2.787 4.066 1 94.44 140 PHE B N 1
ATOM 4614 C CA . PHE B 1 140 ? -15.109 1.635 3.23 1 94.44 140 PHE B CA 1
ATOM 4615 C C . PHE B 1 140 ? -15.844 1.713 1.896 1 94.44 140 PHE B C 1
ATOM 4617 O O . PHE B 1 140 ? -17.078 1.729 1.861 1 94.44 140 PHE B O 1
ATOM 4624 N N . GLY B 1 141 ? -15.094 1.735 0.761 1 95.31 141 GLY B N 1
ATOM 4625 C CA . GLY B 1 141 ? -15.672 1.856 -0.565 1 95.31 141 GLY B CA 1
ATOM 4626 C C . GLY B 1 141 ? -16.188 3.252 -0.867 1 95.31 141 GLY B C 1
ATOM 4627 O O . GLY B 1 141 ? -17.25 3.646 -0.382 1 95.31 141 GLY B O 1
ATOM 4628 N N . VAL B 1 142 ? -15.367 3.91 -1.597 1 92.44 142 VAL B N 1
ATOM 4629 C CA . VAL B 1 142 ? -15.672 5.312 -1.856 1 92.44 142 VAL B CA 1
ATOM 4630 C C . VAL B 1 142 ? -15.531 5.605 -3.35 1 92.44 142 VAL B C 1
ATOM 4632 O O . VAL B 1 142 ? -14.477 5.371 -3.938 1 92.44 142 VAL B O 1
ATOM 4635 N N . ALA B 1 143 ? -16.609 6.176 -3.881 1 94.06 143 ALA B N 1
ATOM 4636 C CA . ALA B 1 143 ? -16.484 6.633 -5.262 1 94.06 143 ALA B CA 1
ATOM 4637 C C . ALA B 1 143 ? -16.062 8.094 -5.32 1 94.06 143 ALA B C 1
ATOM 4639 O O . ALA B 1 143 ? -15 8.414 -5.867 1 94.06 143 ALA B O 1
ATOM 4640 N N . TYR B 1 144 ? -16.859 8.898 -4.68 1 94.62 144 TYR B N 1
ATOM 4641 C CA . TYR B 1 144 ? -16.562 10.32 -4.57 1 94.62 144 TYR B CA 1
ATOM 4642 C C . TYR B 1 144 ? -16.781 10.82 -3.148 1 94.62 144 TYR B C 1
ATOM 4644 O O . TYR B 1 144 ? -17.859 10.625 -2.582 1 94.62 144 TYR B O 1
ATOM 4652 N N . SER B 1 145 ? -15.656 11.453 -2.627 1 93.44 145 SER B N 1
ATOM 4653 C CA . SER B 1 145 ? -15.867 11.938 -1.265 1 93.44 145 SER B CA 1
ATOM 4654 C C . SER B 1 145 ? -15.078 13.211 -1 1 93.44 145 SER B C 1
ATOM 4656 O O . SER B 1 145 ? -13.969 13.383 -1.518 1 93.44 145 SER B O 1
ATOM 4658 N N . GLU B 1 146 ? -15.68 14.133 -0.145 1 95.31 146 GLU B N 1
ATOM 4659 C CA . GLU B 1 146 ? -15.031 15.312 0.422 1 95.31 146 GLU B CA 1
ATOM 4660 C C . GLU B 1 146 ? -15.148 15.328 1.942 1 95.31 146 GLU B C 1
ATOM 4662 O O . GLU B 1 146 ? -16.266 15.312 2.482 1 95.31 146 GLU B O 1
ATOM 4667 N N . TYR B 1 147 ? -14.07 15.211 2.551 1 96.31 147 TYR B N 1
ATOM 4668 C CA . TYR B 1 147 ? -14.039 15.266 4.008 1 96.31 147 TYR B CA 1
ATOM 4669 C C . TYR B 1 147 ? -13.352 16.531 4.5 1 96.31 147 TYR B C 1
ATOM 4671 O O . TYR B 1 147 ? -12.227 16.828 4.09 1 96.31 147 TYR B O 1
ATOM 4679 N N . GLU B 1 148 ? -13.961 17.281 5.363 1 97.12 148 GLU B 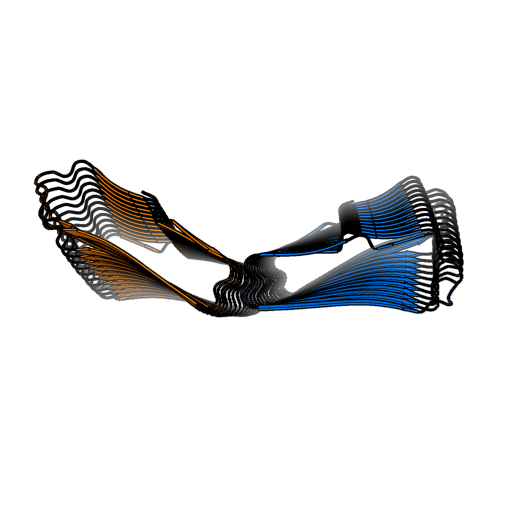N 1
ATOM 4680 C CA . GLU B 1 148 ? -13.367 18.5 5.898 1 97.12 148 GLU B CA 1
ATOM 4681 C C . GLU B 1 148 ? -13.5 18.562 7.418 1 97.12 148 GLU B C 1
ATOM 4683 O O . GLU B 1 148 ? -14.586 18.344 7.957 1 97.12 148 GLU B O 1
ATOM 4688 N N . VAL B 1 149 ? -12.422 18.734 8.07 1 97.62 149 VAL B N 1
ATOM 4689 C CA . VAL B 1 149 ? -12.414 19.016 9.5 1 97.62 149 VAL B CA 1
ATOM 4690 C C . VAL B 1 149 ? -11.922 20.453 9.734 1 97.62 149 VAL B C 1
ATOM 4692 O O . VAL B 1 149 ? -10.781 20.781 9.391 1 97.62 149 VAL B O 1
ATOM 4695 N N . LYS B 1 150 ? -12.766 21.297 10.32 1 96.81 150 LYS B N 1
ATOM 4696 C CA . LYS B 1 150 ? -12.406 22.672 10.625 1 96.81 150 LYS B CA 1
ATOM 4697 C C . LYS B 1 150 ? -12.516 22.953 12.125 1 96.81 150 LYS B C 1
ATOM 4699 O O . LYS B 1 150 ? -13.602 22.859 12.703 1 96.81 150 LYS B O 1
ATOM 4704 N N . ILE B 1 151 ? -11.445 23.281 12.594 1 94.25 151 ILE B N 1
ATOM 4705 C CA . ILE B 1 151 ? -11.414 23.672 14 1 94.25 151 ILE B CA 1
ATOM 4706 C C . ILE B 1 151 ? -10.945 25.125 14.117 1 94.25 151 ILE B C 1
ATOM 4708 O O . ILE B 1 151 ? -9.844 25.469 13.695 1 94.25 151 ILE B O 1
ATOM 4712 N N . LYS B 1 152 ? -11.805 25.938 14.602 1 92 152 LYS B N 1
ATOM 4713 C CA . LYS B 1 152 ? -11.492 27.344 14.789 1 92 152 LYS B CA 1
ATOM 4714 C C . LYS B 1 152 ? -11.641 27.75 16.25 1 92 152 LYS B C 1
ATOM 4716 O O . LYS B 1 152 ? -12.711 27.594 16.844 1 92 152 LYS B O 1
ATOM 4721 N N . ILE B 1 153 ? -10.609 28.203 16.766 1 85.62 153 ILE B N 1
ATOM 4722 C CA . ILE B 1 153 ? -10.617 28.75 18.109 1 85.62 153 ILE B CA 1
ATOM 4723 C C . ILE B 1 153 ? -10.336 30.25 18.062 1 85.62 153 ILE B C 1
ATOM 4725 O O . ILE B 1 153 ? -9.289 30.672 17.562 1 85.62 153 ILE B O 1
ATOM 4729 N N . GLN B 1 154 ? -11.398 31.109 18.422 1 79.94 154 GLN B N 1
ATOM 4730 C CA . GLN B 1 154 ? -11.273 32.562 18.328 1 79.94 154 GLN B CA 1
ATOM 4731 C C . GLN B 1 154 ? -11.602 33.219 19.656 1 79.94 154 GLN B C 1
ATOM 4733 O O . GLN B 1 154 ? -12.586 32.875 20.312 1 79.94 154 GLN B O 1
ATOM 4738 N N . ASP B 1 155 ? -10.953 34.562 19.875 1 66.44 155 ASP B N 1
ATOM 4739 C CA . ASP B 1 155 ? -11.234 35.531 20.922 1 66.44 155 ASP B CA 1
ATOM 4740 C C . ASP B 1 155 ? -11.516 34.844 22.25 1 66.44 155 ASP B C 1
ATOM 4742 O O . ASP B 1 155 ? -12.523 35.125 22.906 1 66.44 155 ASP B O 1
ATOM 4746 N N . GLY B 1 156 ? -10.906 33.875 22.406 1 55.72 156 GLY B N 1
ATOM 4747 C CA . GLY B 1 156 ? -11.453 33 23.422 1 55.72 156 GLY B CA 1
ATOM 4748 C C . GLY B 1 156 ? -11.305 33.562 24.828 1 55.72 156 GLY B C 1
ATOM 4749 O O . GLY B 1 156 ? -12.289 33.688 25.562 1 55.72 156 GLY B O 1
ATOM 4750 N N . ALA B 1 157 ? -10.32 33.094 25.609 1 64 157 ALA B N 1
ATOM 4751 C CA . ALA B 1 157 ? -10.125 33.25 27.047 1 64 157 ALA B CA 1
ATOM 4752 C C . ALA B 1 157 ? -8.859 34.062 27.344 1 64 157 ALA B C 1
ATOM 4754 O O . ALA B 1 157 ? -7.918 34.062 26.547 1 64 157 ALA B O 1
ATOM 4755 N N . ASP B 1 158 ? -8.789 34.812 28.5 1 73.06 158 ASP B N 1
ATOM 4756 C CA . ASP B 1 158 ? -7.566 35.469 28.969 1 73.06 158 ASP B CA 1
ATOM 4757 C C . ASP B 1 158 ? -6.43 34.469 29.094 1 73.06 158 ASP B C 1
ATOM 4759 O O . ASP B 1 158 ? -5.285 34.75 28.734 1 73.06 158 ASP B O 1
ATOM 4763 N N . LYS B 1 159 ? -6.879 33.344 29.609 1 84.06 159 LYS B N 1
ATOM 4764 C CA . LYS B 1 159 ? -5.867 32.312 29.844 1 84.06 159 LYS B CA 1
ATOM 4765 C C . LYS B 1 159 ? -6.379 30.938 29.453 1 84.06 159 LYS B C 1
ATOM 4767 O O . LYS B 1 159 ? -7.449 30.516 29.906 1 84.06 159 LYS B O 1
ATOM 4772 N N . ILE B 1 160 ? -5.512 30.266 28.562 1 84.69 160 ILE B N 1
ATOM 4773 C CA . ILE B 1 160 ? -5.727 28.844 28.297 1 84.69 160 ILE B CA 1
ATOM 4774 C C . ILE B 1 160 ? -4.52 28.031 28.766 1 84.69 160 ILE B C 1
ATOM 4776 O O . ILE B 1 160 ? -3.402 28.234 28.281 1 84.69 160 ILE B O 1
ATOM 4780 N N . CYS B 1 161 ? -4.793 27.125 29.625 1 88.75 161 CYS B N 1
ATOM 4781 C CA . CYS B 1 161 ? -3.67 26.375 30.172 1 88.75 161 CYS B CA 1
ATOM 4782 C C . CYS B 1 161 ? -3.258 25.234 29.25 1 88.75 161 CYS B C 1
ATOM 4784 O O . CYS B 1 161 ? -2.076 25.078 28.938 1 88.75 161 CYS B O 1
ATOM 4786 N N . GLN B 1 162 ? -4.16 24.453 28.844 1 91.75 162 GLN B N 1
ATOM 4787 C CA . GLN B 1 162 ? -3.867 23.328 27.953 1 91.75 162 GLN B CA 1
ATOM 4788 C C . GLN B 1 162 ? -4.898 23.234 26.844 1 91.75 162 GLN B C 1
ATOM 4790 O O . GLN B 1 162 ? -6.098 23.125 27.094 1 91.75 162 GLN B O 1
ATOM 4795 N N . LEU B 1 163 ? -4.473 23.359 25.703 1 91.69 163 LEU B N 1
ATOM 4796 C CA . LEU B 1 163 ? -5.27 23.141 24.516 1 91.69 163 LEU B CA 1
ATOM 4797 C C . LEU B 1 163 ? -4.715 21.984 23.688 1 91.69 163 LEU B C 1
ATOM 4799 O O . LEU B 1 163 ? -3.594 22.062 23.172 1 91.69 163 LEU B O 1
ATOM 4803 N N . SER B 1 164 ? -5.473 20.906 23.516 1 93.94 164 SER B N 1
ATOM 4804 C CA . SER B 1 164 ? -5.004 19.734 22.797 1 93.94 164 SER B CA 1
ATOM 4805 C C . SER B 1 164 ? -5.984 19.312 21.719 1 93.94 164 SER B C 1
ATOM 4807 O O . SER B 1 164 ? -7.176 19.141 21.969 1 93.94 164 SER B O 1
ATOM 4809 N N . ILE B 1 165 ? -5.547 19.25 20.578 1 94.56 165 ILE B N 1
ATOM 4810 C CA . ILE B 1 165 ? -6.258 18.609 19.469 1 94.56 165 ILE B CA 1
ATOM 4811 C C . ILE B 1 165 ? -5.562 17.312 19.094 1 94.56 165 ILE B C 1
ATOM 4813 O O . ILE B 1 165 ? -4.434 17.312 18.594 1 94.56 165 ILE B O 1
ATOM 4817 N N . MET B 1 166 ? -6.238 16.156 19.328 1 94 166 MET B N 1
ATOM 4818 C CA . MET B 1 166 ? -5.578 14.867 19.172 1 94 166 MET B CA 1
ATOM 4819 C C . MET B 1 166 ? -6.477 13.883 18.422 1 94 166 MET B C 1
ATOM 4821 O O . MET B 1 166 ? -7.664 13.773 18.734 1 94 166 MET B O 1
ATOM 4825 N N . GLY B 1 167 ? -5.824 13.297 17.469 1 93.81 167 GLY B N 1
ATOM 4826 C CA . GLY B 1 167 ? -6.457 12.109 16.906 1 93.81 167 GLY B CA 1
ATOM 4827 C C . GLY B 1 167 ? -7.469 12.43 15.82 1 93.81 167 GLY B C 1
ATOM 4828 O O . GLY B 1 167 ? -8.602 11.953 15.867 1 93.81 167 GLY B O 1
ATOM 4829 N N . VAL B 1 168 ? -7.102 13.219 14.891 1 96.69 168 VAL B N 1
ATOM 4830 C CA . VAL B 1 168 ? -7.879 13.32 13.664 1 96.69 168 VAL B CA 1
ATOM 4831 C C . VAL B 1 168 ? -7.414 12.258 12.672 1 96.69 168 VAL B C 1
ATOM 4833 O O . VAL B 1 168 ? -6.336 12.367 12.086 1 96.69 168 VAL B O 1
ATOM 4836 N N . ILE B 1 169 ? -8.219 11.273 12.5 1 96.94 169 ILE B N 1
ATOM 4837 C CA . ILE B 1 169 ? -7.77 10.094 11.766 1 96.94 169 ILE B CA 1
ATOM 4838 C C . ILE B 1 169 ? -8.719 9.828 10.602 1 96.94 169 ILE B C 1
ATOM 4840 O O . ILE B 1 169 ? -9.945 9.797 10.781 1 96.94 169 ILE B O 1
ATOM 4844 N N . PHE B 1 170 ? -8.219 9.648 9.5 1 97.5 170 PHE B N 1
ATOM 4845 C CA . PHE B 1 170 ? -8.945 9.203 8.32 1 97.5 170 PHE B CA 1
ATOM 4846 C C . PHE B 1 170 ? -8.523 7.785 7.934 1 97.5 170 PHE B C 1
ATOM 4848 O O . PHE B 1 170 ? -7.367 7.555 7.57 1 97.5 170 PHE B O 1
ATOM 4855 N N . MET B 1 171 ? -9.289 6.945 8.047 1 96.25 171 MET B N 1
ATOM 4856 C CA . MET B 1 171 ? -9.094 5.582 7.562 1 96.25 171 MET B CA 1
ATOM 4857 C C . MET B 1 171 ? -10.07 5.262 6.434 1 96.25 171 MET B C 1
ATOM 4859 O O . MET B 1 171 ? -11.258 5.035 6.676 1 96.25 171 MET B O 1
ATOM 4863 N N . VAL B 1 172 ? -9.594 5.211 5.27 1 96.06 172 VAL B N 1
ATOM 4864 C CA . VAL B 1 172 ? -10.477 5.094 4.109 1 96.06 172 VAL B CA 1
ATOM 4865 C C . VAL B 1 172 ? -9.969 3.982 3.191 1 96.06 172 VAL B C 1
ATOM 4867 O O . VAL B 1 172 ? -8.773 3.893 2.914 1 96.06 172 VAL B O 1
ATOM 4870 N N . PHE B 1 173 ? -10.82 3.18 2.729 1 94.38 173 PHE B N 1
ATOM 4871 C CA . PHE B 1 173 ? -10.484 2.021 1.907 1 94.38 173 PHE B CA 1
ATOM 4872 C C . PHE B 1 173 ? -11.211 2.082 0.567 1 94.38 173 PHE B C 1
ATOM 4874 O O . PHE B 1 173 ? -12.43 2.23 0.522 1 94.38 173 PHE B O 1
ATOM 4881 N N . GLY B 1 174 ? -10.461 1.888 -0.579 1 95.81 174 GLY B N 1
ATOM 4882 C CA . GLY B 1 174 ? -11.055 1.881 -1.906 1 95.81 174 GLY B CA 1
ATOM 4883 C C . GLY B 1 174 ? -11.586 3.238 -2.328 1 95.81 174 GLY B C 1
ATOM 4884 O O . GLY B 1 174 ? -12.781 3.508 -2.207 1 95.81 174 GLY B O 1
ATOM 4885 N N . VAL B 1 175 ? -10.688 3.959 -2.846 1 92.75 175 VAL B N 1
ATOM 4886 C CA . VAL B 1 175 ? -10.992 5.359 -3.117 1 92.75 175 VAL B CA 1
ATOM 4887 C C . VAL B 1 175 ? -10.836 5.645 -4.609 1 92.75 175 VAL B C 1
ATOM 4889 O O . VAL B 1 175 ? -9.734 5.551 -5.148 1 92.75 175 VAL B O 1
ATOM 4892 N N . VAL B 1 176 ? -11.914 6.109 -5.188 1 94.31 176 VAL B N 1
ATOM 4893 C CA . VAL B 1 176 ? -11.797 6.547 -6.574 1 94.31 176 VAL B CA 1
ATOM 4894 C C . VAL B 1 176 ? -11.383 8.016 -6.613 1 94.31 176 VAL B C 1
ATOM 4896 O O . VAL B 1 176 ? -10.359 8.367 -7.203 1 94.31 176 VAL B O 1
ATOM 4899 N N . TYR B 1 177 ? -12.164 8.789 -5.914 1 95.62 177 TYR B N 1
ATOM 4900 C CA . TYR B 1 177 ? -11.852 10.203 -5.762 1 95.62 177 TYR B CA 1
ATOM 4901 C C . TYR B 1 177 ? -12.148 10.68 -4.344 1 95.62 177 TYR B C 1
ATOM 4903 O O . TYR B 1 177 ? -13.266 10.508 -3.852 1 95.62 177 TYR B O 1
ATOM 4911 N N . SER B 1 178 ? -11.07 11.312 -3.779 1 94.94 178 SER B N 1
ATOM 4912 C CA . SER B 1 178 ? -11.336 11.852 -2.447 1 94.94 178 SER B CA 1
ATOM 4913 C C . SER B 1 178 ? -10.5 13.094 -2.174 1 94.94 178 SER B C 1
ATOM 4915 O O . SER B 1 178 ? -9.328 13.156 -2.549 1 94.94 178 SER B O 1
ATOM 4917 N N . GLU B 1 179 ? -11.125 14.086 -1.49 1 96.19 179 GLU B N 1
ATOM 4918 C CA . GLU B 1 179 ? -10.445 15.258 -0.952 1 96.19 179 GLU B CA 1
ATOM 4919 C C . GLU B 1 179 ? -10.5 15.281 0.573 1 96.19 179 GLU B C 1
ATOM 4921 O O . GLU B 1 179 ? -11.57 15.102 1.163 1 96.19 179 GLU B O 1
ATOM 4926 N N . TYR B 1 180 ? -9.398 15.32 1.128 1 96.56 180 TYR B N 1
ATOM 4927 C CA . TYR B 1 180 ? -9.297 15.414 2.58 1 96.56 180 TYR B CA 1
ATOM 4928 C C . TYR B 1 180 ? -8.781 16.781 3.012 1 96.56 180 TYR B C 1
ATOM 4930 O O . TYR B 1 180 ? -7.715 17.219 2.564 1 96.56 180 TYR B O 1
ATOM 4938 N N . GLY B 1 181 ? -9.516 17.453 3.861 1 96.5 181 GLY B N 1
ATOM 4939 C CA . GLY B 1 181 ? -9.102 18.75 4.359 1 96.5 181 GLY B CA 1
ATOM 4940 C C . GLY B 1 181 ? -9.133 18.859 5.871 1 96.5 181 GLY B C 1
ATOM 4941 O O . GLY B 1 181 ? -10.156 18.594 6.5 1 96.5 181 GLY B O 1
ATOM 4942 N N . VAL B 1 182 ? -7.988 19.125 6.453 1 97.56 182 VAL B N 1
ATOM 4943 C CA . VAL B 1 182 ? -7.922 19.453 7.875 1 97.56 182 VAL B CA 1
ATOM 4944 C C . VAL B 1 182 ? -7.445 20.891 8.055 1 97.56 182 VAL B C 1
ATOM 4946 O O . VAL B 1 182 ? -6.309 21.219 7.703 1 97.56 182 VAL B O 1
ATOM 4949 N N . LYS B 1 183 ? -8.305 21.766 8.617 1 96.75 183 LYS B N 1
ATOM 4950 C CA . LYS B 1 183 ? -7.98 23.172 8.836 1 96.75 183 LYS B CA 1
ATOM 4951 C C . LYS B 1 183 ? -8.117 23.547 10.312 1 96.75 183 LYS B C 1
ATOM 4953 O O . LYS B 1 183 ? -9.219 23.516 10.867 1 96.75 183 LYS B O 1
ATOM 4958 N N . ILE B 1 184 ? -7.074 23.859 10.789 1 94.62 184 ILE B N 1
ATOM 4959 C CA . ILE B 1 184 ? -7.051 24.312 12.18 1 94.62 184 ILE B CA 1
ATOM 4960 C C . ILE B 1 184 ? -6.605 25.766 12.25 1 94.62 184 ILE B C 1
ATOM 4962 O O . ILE B 1 184 ? -5.527 26.125 11.766 1 94.62 184 ILE B O 1
ATOM 4966 N N . LYS B 1 185 ? -7.453 26.594 12.75 1 92.12 185 LYS B N 1
ATOM 4967 C CA . LYS B 1 185 ? -7.148 28.016 12.898 1 92.12 185 LYS B CA 1
ATOM 4968 C C . LYS B 1 185 ? -7.301 28.453 14.352 1 92.12 185 LYS B C 1
ATOM 4970 O O . LYS B 1 185 ? -8.375 28.328 14.938 1 92.12 185 LYS B O 1
ATOM 4975 N N . ILE B 1 186 ? -6.277 28.922 14.859 1 86.19 186 ILE B N 1
ATOM 4976 C CA . ILE B 1 186 ? -6.301 29.516 16.188 1 86.19 186 ILE B CA 1
ATOM 4977 C C . ILE B 1 186 ? -6.012 31.016 16.094 1 86.19 186 ILE B C 1
ATOM 4979 O O . ILE B 1 186 ? -4.953 31.422 15.609 1 86.19 186 ILE B O 1
ATOM 4983 N N . GLN B 1 187 ? -7.082 31.891 16.359 1 80.31 187 GLN B N 1
ATOM 4984 C CA . GLN B 1 187 ? -6.945 33.344 16.219 1 80.31 187 GLN B CA 1
ATOM 4985 C C . GLN B 1 187 ? -7.309 34.062 17.516 1 80.31 187 GLN B C 1
ATOM 4987 O O . GLN B 1 187 ? -8.312 33.719 18.156 1 80.31 187 GLN B O 1
ATOM 4992 N N . ASP B 1 188 ? -6.617 35.375 17.688 1 65.38 188 ASP B N 1
ATOM 4993 C CA . ASP B 1 188 ? -6.906 36.344 18.734 1 65.38 188 ASP B CA 1
ATOM 4994 C C . ASP B 1 188 ? -7.27 35.656 20.047 1 65.38 188 ASP B C 1
ATOM 4996 O O . ASP B 1 188 ? -8.281 35.969 20.672 1 65.38 188 ASP B O 1
ATOM 5000 N N . GLY B 1 189 ? -6.73 34.562 20.172 1 55.47 189 GLY B N 1
ATOM 5001 C CA . GLY B 1 189 ? -7.312 33.688 21.156 1 55.47 189 GLY B CA 1
ATOM 5002 C C . GLY B 1 189 ? -7.238 34.219 22.578 1 55.47 189 GLY B C 1
ATOM 5003 O O . GLY B 1 189 ? -8.25 34.281 23.281 1 55.47 189 GLY B O 1
ATOM 5004 N N . ALA B 1 190 ? -6.16 33.906 23.328 1 63.75 190 ALA B N 1
ATOM 5005 C CA . ALA B 1 190 ? -5.988 34.125 24.766 1 63.75 190 ALA B CA 1
ATOM 5006 C C . ALA B 1 190 ? -4.754 34.969 25.047 1 63.75 190 ALA B C 1
ATOM 5008 O O . ALA B 1 190 ? -3.797 34.969 24.266 1 63.75 190 ALA B O 1
ATOM 5009 N N . ASP B 1 191 ? -4.703 35.75 26.172 1 73.06 191 ASP B N 1
ATOM 5010 C CA . ASP B 1 191 ? -3.5 36.469 26.625 1 73.06 191 ASP B CA 1
ATOM 5011 C C . ASP B 1 191 ? -2.346 35.469 26.828 1 73.06 191 ASP B C 1
ATOM 5013 O O . ASP B 1 191 ? -1.2 35.781 26.484 1 73.06 191 ASP B O 1
ATOM 5017 N N . LYS B 1 192 ? -2.76 34.406 27.391 1 82.69 192 LYS B N 1
ATOM 5018 C CA . LYS B 1 192 ? -1.731 33.438 27.719 1 82.69 192 LYS B CA 1
ATOM 5019 C C . LYS B 1 192 ? -2.209 32 27.391 1 82.69 192 LYS B C 1
ATOM 5021 O O . LYS B 1 192 ? -3.277 31.594 27.828 1 82.69 192 LYS B O 1
ATOM 5026 N N . ILE B 1 193 ? -1.336 31.297 26.547 1 84.56 193 ILE B N 1
ATOM 5027 C CA . ILE B 1 193 ? -1.523 29.875 26.328 1 84.56 193 ILE B CA 1
ATOM 5028 C C . ILE B 1 193 ? -0.31 29.109 26.859 1 84.56 193 ILE B C 1
ATOM 5030 O O . ILE B 1 193 ? 0.812 29.312 26.391 1 84.56 193 ILE B O 1
ATOM 5034 N N . CYS B 1 194 ? -0.585 28.219 27.734 1 89 194 CYS B N 1
ATOM 5035 C CA . CYS B 1 194 ? 0.538 27.516 28.328 1 89 194 CYS B CA 1
ATOM 5036 C C . CYS B 1 194 ? 0.987 26.359 27.453 1 89 194 CYS B C 1
ATOM 5038 O O . CYS B 1 194 ? 2.176 26.219 27.172 1 89 194 CYS B O 1
ATOM 5040 N N . GLN B 1 195 ? 0.117 25.531 27.094 1 92.06 195 GLN B N 1
ATOM 5041 C CA . GLN B 1 195 ? 0.446 24.391 26.25 1 92.06 195 GLN B CA 1
ATOM 5042 C C . GLN B 1 195 ? -0.577 24.219 25.125 1 92.06 195 GLN B C 1
ATOM 5044 O O . GLN B 1 195 ? -1.774 24.094 25.391 1 92.06 195 GLN B O 1
ATOM 5049 N N . LEU B 1 196 ? -0.15 24.312 23.984 1 92 196 LEU B N 1
ATOM 5050 C CA . LEU B 1 196 ? -0.938 24.047 22.781 1 92 196 LEU B CA 1
ATOM 5051 C C . LEU B 1 196 ? -0.365 22.859 22.016 1 92 196 LEU B C 1
ATOM 5053 O O . LEU B 1 196 ? 0.755 22.922 21.5 1 92 196 LEU B O 1
ATOM 5057 N N . SER B 1 197 ? -1.107 21.766 21.922 1 94.25 197 SER B N 1
ATOM 5058 C CA . SER B 1 197 ? -0.631 20.562 21.25 1 94.25 197 SER B CA 1
ATOM 5059 C C . SER B 1 197 ? -1.602 20.109 20.172 1 94.25 197 SER B C 1
ATOM 5061 O O . SER B 1 197 ? -2.791 19.922 20.438 1 94.25 197 SER B O 1
ATOM 5063 N N . ILE B 1 198 ? -1.147 20.016 19.016 1 94.88 198 ILE B N 1
ATOM 5064 C CA . ILE B 1 198 ? -1.847 19.375 17.922 1 94.88 198 ILE B CA 1
ATOM 5065 C C . ILE B 1 198 ? -1.14 18.062 17.547 1 94.88 198 ILE B C 1
ATOM 5067 O O . ILE B 1 198 ? -0.016 18.078 17.047 1 94.88 198 ILE B O 1
ATOM 5071 N N . MET B 1 199 ? -1.812 16.938 17.812 1 95 199 MET B N 1
ATOM 5072 C CA . MET B 1 199 ? -1.132 15.656 17.672 1 95 199 MET B CA 1
ATOM 5073 C C . MET B 1 199 ? -2.025 14.641 16.969 1 95 199 MET B C 1
ATOM 5075 O O . MET B 1 199 ? -3.221 14.555 17.25 1 95 199 MET B O 1
ATOM 5079 N N . GLY B 1 200 ? -1.355 13.984 16.094 1 94.75 200 GLY B N 1
ATOM 5080 C CA . GLY B 1 200 ? -1.981 12.773 15.586 1 94.75 200 GLY B CA 1
ATOM 5081 C C . GLY B 1 200 ? -2.98 13.039 14.477 1 94.75 200 GLY B C 1
ATOM 5082 O O . GLY B 1 200 ? -4.109 12.547 14.523 1 94.75 200 GLY B O 1
ATOM 5083 N N . ILE B 1 201 ? -2.629 13.805 13.516 1 97.12 201 ILE B N 1
ATOM 5084 C CA . ILE B 1 201 ? -3.387 13.852 12.266 1 97.12 201 ILE B CA 1
ATOM 5085 C C . ILE B 1 201 ? -2.898 12.75 11.328 1 97.12 201 ILE B C 1
ATOM 5087 O O . ILE B 1 201 ? -1.801 12.844 10.773 1 97.12 201 ILE B O 1
ATOM 5091 N N . ILE B 1 202 ? -3.686 11.758 11.172 1 97.31 202 ILE B N 1
ATOM 5092 C CA . ILE B 1 202 ? -3.232 10.57 10.469 1 97.31 202 ILE B CA 1
ATOM 5093 C C . ILE B 1 202 ? -4.18 10.258 9.312 1 97.31 202 ILE B C 1
ATOM 5095 O O . ILE B 1 202 ? -5.398 10.211 9.492 1 97.31 202 ILE B O 1
ATOM 5099 N N . PHE B 1 203 ? -3.652 10.062 8.203 1 97.75 203 PHE B N 1
ATOM 5100 C CA . PHE B 1 203 ? -4.371 9.586 7.027 1 97.75 203 PHE B CA 1
ATOM 5101 C C . PHE B 1 203 ? -3.953 8.164 6.676 1 97.75 203 PHE B C 1
ATOM 5103 O O . PHE B 1 203 ? -2.809 7.93 6.285 1 97.75 203 PHE B O 1
ATOM 5110 N N . MET B 1 204 ? -4.723 7.332 6.855 1 96.75 204 MET B N 1
ATOM 5111 C CA . MET B 1 204 ? -4.527 5.953 6.418 1 96.75 204 MET B CA 1
ATOM 5112 C C . MET B 1 204 ? -5.48 5.602 5.281 1 96.75 204 MET B C 1
ATOM 5114 O O . MET B 1 204 ? -6.668 5.367 5.512 1 96.75 204 MET B O 1
ATOM 5118 N N . VAL B 1 205 ? -4.996 5.535 4.137 1 96.25 205 VAL B N 1
ATOM 5119 C CA . VAL B 1 205 ? -5.844 5.363 2.961 1 96.25 205 VAL B CA 1
ATOM 5120 C C . VAL B 1 205 ? -5.332 4.191 2.123 1 96.25 205 VAL B C 1
ATOM 5122 O O . VAL B 1 205 ? -4.141 4.121 1.811 1 96.25 205 VAL B O 1
ATOM 5125 N N . PHE B 1 206 ? -6.172 3.318 1.803 1 94.69 206 PHE B N 1
ATOM 5126 C CA . PHE B 1 206 ? -5.824 2.113 1.061 1 94.69 206 PHE B CA 1
ATOM 5127 C C . PHE B 1 206 ? -6.539 2.078 -0.285 1 94.69 206 PHE B C 1
ATOM 5129 O O . PHE B 1 206 ? -7.77 2.113 -0.342 1 94.69 206 PHE B O 1
ATOM 5136 N N . GLY B 1 207 ? -5.766 1.918 -1.386 1 95.94 207 GLY B N 1
ATOM 5137 C CA . GLY B 1 207 ? -6.332 1.9 -2.725 1 95.94 207 GLY B CA 1
ATOM 5138 C C . GLY B 1 207 ? -6.844 3.256 -3.174 1 95.94 207 GLY B C 1
ATOM 5139 O O . GLY B 1 207 ? -7.961 3.65 -2.822 1 95.94 207 GLY B O 1
ATOM 5140 N N . VAL B 1 208 ? -6.035 3.854 -3.941 1 94.69 208 VAL B N 1
ATOM 5141 C CA . VAL B 1 208 ? -6.332 5.238 -4.301 1 94.69 208 VAL B CA 1
ATOM 5142 C C . VAL B 1 208 ? -6.199 5.418 -5.812 1 94.69 208 VAL B C 1
ATOM 5144 O O . VAL B 1 208 ? -5.125 5.188 -6.379 1 94.69 208 VAL B O 1
ATOM 5147 N N . ALA B 1 209 ? -7.281 5.91 -6.375 1 95.38 209 ALA B N 1
ATOM 5148 C CA . ALA B 1 209 ? -7.16 6.34 -7.766 1 95.38 209 ALA B CA 1
ATOM 5149 C C . ALA B 1 209 ? -6.754 7.809 -7.852 1 95.38 209 ALA B C 1
ATOM 5151 O O . ALA B 1 209 ? -5.711 8.141 -8.422 1 95.38 209 ALA B O 1
ATOM 5152 N N . TYR B 1 210 ? -7.551 8.578 -7.156 1 95.44 210 TYR B N 1
ATOM 5153 C CA . TYR B 1 210 ? -7.246 10 -7.051 1 95.44 210 TYR B CA 1
ATOM 5154 C C . TYR B 1 210 ? -7.539 10.516 -5.648 1 95.44 210 TYR B C 1
ATOM 5156 O O . TYR B 1 210 ? -8.633 10.305 -5.117 1 95.44 210 TYR B O 1
ATOM 5164 N N . SER B 1 211 ? -6.492 11.219 -5.105 1 95.5 211 SER B N 1
ATOM 5165 C CA . SER B 1 211 ? -6.75 11.805 -3.793 1 95.5 211 SER B CA 1
ATOM 5166 C C . SER B 1 211 ? -5.961 13.094 -3.594 1 95.5 211 SER B C 1
ATOM 5168 O O . SER B 1 211 ? -4.812 13.195 -4.035 1 95.5 211 SER B O 1
ATOM 5170 N N . GLU B 1 212 ? -6.582 14.055 -2.912 1 96.56 212 GLU B N 1
ATOM 5171 C CA . GLU B 1 212 ? -5.941 15.289 -2.48 1 96.56 212 GLU B CA 1
ATOM 5172 C C . GLU B 1 212 ? -5.984 15.438 -0.961 1 96.56 212 GLU B C 1
ATOM 5174 O O . GLU B 1 212 ? -7.031 15.227 -0.344 1 96.56 212 GLU B O 1
ATOM 5179 N N . TYR B 1 213 ? -4.895 15.664 -0.398 1 97.19 213 TYR B N 1
ATOM 5180 C CA . TYR B 1 213 ? -4.777 15.859 1.043 1 97.19 213 TYR B CA 1
ATOM 5181 C C . TYR B 1 213 ? -4.312 17.266 1.369 1 97.19 213 TYR B C 1
ATOM 5183 O O . TYR B 1 213 ? -3.248 17.703 0.916 1 97.19 213 TYR B O 1
ATOM 5191 N N . GLU B 1 214 ? -5.059 18.016 2.105 1 97.75 214 GLU B N 1
ATOM 5192 C CA . GLU B 1 214 ? -4.672 19.359 2.545 1 97.75 214 GLU B CA 1
ATOM 5193 C C . GLU B 1 214 ? -4.711 19.469 4.066 1 97.75 214 GLU B C 1
ATOM 5195 O O . GLU B 1 214 ? -5.754 19.25 4.684 1 97.75 214 GLU B O 1
ATOM 5200 N N . VAL B 1 215 ? -3.627 19.734 4.637 1 97.56 215 VAL B N 1
ATOM 5201 C CA . VAL B 1 215 ? -3.557 20.047 6.059 1 97.56 215 VAL B CA 1
ATOM 5202 C C . VAL B 1 215 ? -3.078 21.484 6.25 1 97.56 215 VAL B C 1
ATOM 5204 O O . VAL B 1 215 ? -1.947 21.828 5.891 1 97.56 215 VAL B O 1
ATOM 5207 N N . LYS B 1 216 ? -3.93 22.344 6.82 1 96.75 216 LYS B N 1
ATOM 5208 C CA . LYS B 1 216 ? -3.598 23.75 7.066 1 96.75 216 LYS B CA 1
ATOM 5209 C C . LYS B 1 216 ? -3.723 24.094 8.547 1 96.75 216 LYS B C 1
ATOM 5211 O O . LYS B 1 216 ? -4.82 24.062 9.109 1 96.75 216 LYS B O 1
ATOM 5216 N N . ILE B 1 217 ? -2.693 24.391 9.047 1 94.25 217 ILE B N 1
ATOM 5217 C CA . ILE B 1 217 ? -2.666 24.844 10.43 1 94.25 217 ILE B CA 1
ATOM 5218 C C . ILE B 1 217 ? -2.213 26.312 10.484 1 94.25 217 ILE B C 1
ATOM 5220 O O . ILE B 1 217 ? -1.105 26.641 10.055 1 94.25 217 ILE B O 1
ATOM 5224 N N . LYS B 1 218 ? -3.102 27.156 10.922 1 91.88 218 LYS B N 1
ATOM 5225 C CA . LYS B 1 218 ? -2.803 28.578 11.023 1 91.88 218 LYS B CA 1
ATOM 5226 C C . LYS B 1 218 ? -2.971 29.062 12.461 1 91.88 218 LYS B C 1
ATOM 5228 O O . LYS B 1 218 ? -4.055 28.953 13.039 1 91.88 218 LYS B O 1
ATOM 5233 N N . ILE B 1 219 ? -1.955 29.562 12.977 1 86.06 219 ILE B N 1
ATOM 5234 C CA . ILE B 1 219 ? -1.986 30.203 14.289 1 86.06 219 ILE B CA 1
ATOM 5235 C C . ILE B 1 219 ? -1.7 31.688 14.141 1 86.06 219 ILE B C 1
ATOM 5237 O O . ILE B 1 219 ? -0.633 32.094 13.656 1 86.06 219 ILE B O 1
ATOM 5241 N N . GLN B 1 220 ? -2.793 32.594 14.344 1 79.62 220 GLN B N 1
ATOM 5242 C CA . GLN B 1 220 ? -2.654 34.031 14.125 1 79.62 220 GLN B CA 1
ATOM 5243 C C . GLN B 1 220 ? -3.021 34.812 15.383 1 79.62 220 GLN B C 1
ATOM 5245 O O . GLN B 1 220 ? -4.027 34.5 16.031 1 79.62 220 GLN B O 1
ATOM 5250 N N . ASP B 1 221 ? -2.328 36.125 15.453 1 65.44 221 ASP B N 1
ATOM 5251 C CA . ASP B 1 221 ? -2.623 37.188 16.422 1 65.44 221 ASP B CA 1
ATOM 5252 C C . ASP B 1 221 ? -2.98 36.594 17.781 1 65.44 221 ASP B C 1
ATOM 5254 O O . ASP B 1 221 ? -3.986 36.969 18.391 1 65.44 221 ASP B O 1
ATOM 5258 N N . GLY B 1 222 ? -2.418 35.562 17.938 1 55.38 222 GLY B N 1
ATOM 5259 C CA . GLY B 1 222 ? -3.004 34.75 19 1 55.38 222 GLY B CA 1
ATOM 5260 C C . GLY B 1 222 ? -2.891 35.375 20.375 1 55.38 222 GLY B C 1
ATOM 5261 O O . GLY B 1 222 ? -3.9 35.625 21.047 1 55.38 222 GLY B O 1
ATOM 5262 N N . ALA B 1 223 ? -1.955 34.875 21.234 1 62.88 223 ALA B N 1
ATOM 5263 C CA . ALA B 1 223 ? -1.797 35.125 22.656 1 62.88 223 ALA B CA 1
ATOM 5264 C C . ALA B 1 223 ? -0.568 35.969 22.938 1 62.88 223 ALA B C 1
ATOM 5266 O O . ALA B 1 223 ? 0.398 35.969 22.172 1 62.88 223 ALA B O 1
ATOM 5267 N N . ASP B 1 224 ? -0.534 36.812 24.016 1 72.56 224 ASP B N 1
ATOM 5268 C CA . ASP B 1 224 ? 0.66 37.5 24.469 1 72.56 224 ASP B CA 1
ATOM 5269 C C . ASP B 1 224 ? 1.815 36.531 24.719 1 72.56 224 ASP B C 1
ATOM 5271 O O . ASP B 1 224 ? 2.963 36.844 24.375 1 72.56 224 ASP B O 1
ATOM 5275 N N . LYS B 1 225 ? 1.381 35.469 25.281 1 82.81 225 LYS B N 1
ATOM 5276 C CA . LYS B 1 225 ? 2.414 34.5 25.641 1 82.81 225 LYS B CA 1
ATOM 5277 C C . LYS B 1 225 ? 1.952 33.062 25.344 1 82.81 225 LYS B C 1
ATOM 5279 O O . LYS B 1 225 ? 0.882 32.656 25.797 1 82.81 225 LYS B O 1
ATOM 5284 N N . ILE B 1 226 ? 2.838 32.312 24.562 1 84.5 226 ILE B N 1
ATOM 5285 C CA . ILE B 1 226 ? 2.674 30.891 24.391 1 84.5 226 ILE B CA 1
ATOM 5286 C C . ILE B 1 226 ? 3.895 30.156 24.953 1 84.5 226 ILE B C 1
ATOM 5288 O O . ILE B 1 226 ? 5.016 30.359 24.469 1 84.5 226 ILE B O 1
ATOM 5292 N N . CYS B 1 227 ? 3.625 29.312 25.844 1 88.88 227 CYS B N 1
ATOM 5293 C CA . CYS B 1 227 ? 4.758 28.641 26.484 1 88.88 227 CYS B CA 1
ATOM 5294 C C . CYS B 1 227 ? 5.227 27.453 25.656 1 88.88 227 CYS B C 1
ATOM 5296 O O . CYS B 1 227 ? 6.422 27.312 25.391 1 88.88 227 CYS B O 1
ATOM 5298 N N . GLN B 1 228 ? 4.391 26.625 25.328 1 91.88 228 GLN B N 1
ATOM 5299 C CA . GLN B 1 228 ? 4.742 25.469 24.531 1 91.88 228 GLN B CA 1
ATOM 5300 C C . GLN B 1 228 ? 3.729 25.234 23.406 1 91.88 228 GLN B C 1
ATOM 5302 O O . GLN B 1 228 ? 2.529 25.109 23.672 1 91.88 228 GLN B O 1
ATOM 5307 N N . LEU B 1 229 ? 4.172 25.266 22.25 1 92.06 229 LEU B N 1
ATOM 5308 C CA . LEU B 1 229 ? 3.389 24.953 21.062 1 92.06 229 LEU B CA 1
ATOM 5309 C C . LEU B 1 229 ? 3.984 23.75 20.328 1 92.06 229 LEU B C 1
ATOM 5311 O O . LEU B 1 229 ? 5.109 23.828 19.828 1 92.06 229 LEU B O 1
ATOM 5315 N N . SER B 1 230 ? 3.256 22.656 20.25 1 94.06 230 SER B N 1
ATOM 5316 C CA . SER B 1 230 ? 3.752 21.453 19.625 1 94.06 230 SER B CA 1
ATOM 5317 C C . SER B 1 230 ? 2.783 20.953 18.547 1 94.06 230 SER B C 1
ATOM 5319 O O . SER B 1 230 ? 1.599 20.75 18.828 1 94.06 230 SER B O 1
ATOM 5321 N N . ILE B 1 231 ? 3.244 20.812 17.406 1 94.56 231 ILE B N 1
ATOM 5322 C CA . ILE B 1 231 ? 2.555 20.109 16.344 1 94.56 231 ILE B CA 1
ATOM 5323 C C . ILE B 1 231 ? 3.275 18.797 16.031 1 94.56 231 ILE B C 1
ATOM 5325 O O . ILE B 1 231 ? 4.406 18.797 15.539 1 94.56 231 ILE B O 1
ATOM 5329 N N . MET B 1 232 ? 2.58 17.672 16.328 1 94.31 232 MET B N 1
ATOM 5330 C CA . MET B 1 232 ? 3.271 16.391 16.25 1 94.31 232 MET B CA 1
ATOM 5331 C C . MET B 1 232 ? 2.408 15.359 15.531 1 94.31 232 MET B C 1
ATOM 5333 O O . MET B 1 232 ? 1.228 15.203 15.852 1 94.31 232 MET B O 1
ATOM 5337 N N . GLY B 1 233 ? 3.088 14.773 14.609 1 93.69 233 GLY B N 1
ATOM 5338 C CA . GLY B 1 233 ? 2.498 13.555 14.086 1 93.69 233 GLY B CA 1
ATOM 5339 C C . GLY B 1 233 ? 1.47 13.805 13 1 93.69 233 GLY B C 1
ATOM 5340 O O . GLY B 1 233 ? 0.335 13.328 13.086 1 93.69 233 GLY B O 1
ATOM 5341 N N . VAL B 1 234 ? 1.833 14.508 11.977 1 96.75 234 VAL B N 1
ATOM 5342 C CA . VAL B 1 234 ? 1.056 14.516 10.742 1 96.75 234 VAL B CA 1
ATOM 5343 C C . VAL B 1 234 ? 1.543 13.398 9.82 1 96.75 234 VAL B C 1
ATOM 5345 O O . VAL B 1 234 ? 2.6 13.516 9.195 1 96.75 234 VAL B O 1
ATOM 5348 N N . ILE B 1 235 ? 0.814 12.375 9.758 1 97.31 235 ILE B N 1
ATOM 5349 C CA . ILE B 1 235 ? 1.299 11.164 9.109 1 97.31 235 ILE B CA 1
ATOM 5350 C C . ILE B 1 235 ? 0.367 10.789 7.957 1 97.31 235 ILE B C 1
ATOM 5352 O O . ILE B 1 235 ? -0.853 10.742 8.125 1 97.31 235 ILE B O 1
ATOM 5356 N N . PHE B 1 236 ? 0.916 10.508 6.891 1 97.69 236 PHE B N 1
ATOM 5357 C CA . PHE B 1 236 ? 0.212 9.977 5.73 1 97.69 236 PHE B CA 1
ATOM 5358 C C . PHE B 1 236 ? 0.651 8.547 5.441 1 97.69 236 PHE B C 1
ATOM 5360 O O . PHE B 1 236 ? 1.81 8.305 5.094 1 97.69 236 PHE B O 1
ATOM 5367 N N . MET B 1 237 ? -0.125 7.723 5.613 1 96.88 237 MET B N 1
ATOM 5368 C CA . MET B 1 237 ? 0.076 6.336 5.203 1 96.88 237 MET B CA 1
ATOM 5369 C C . MET B 1 237 ? -0.869 5.961 4.066 1 96.88 237 MET B C 1
ATOM 5371 O O . MET B 1 237 ? -2.057 5.723 4.293 1 96.88 237 MET B O 1
ATOM 5375 N N . VAL B 1 238 ? -0.37 5.891 2.936 1 96.25 238 VAL B N 1
ATOM 5376 C CA . VAL B 1 238 ? -1.205 5.703 1.753 1 96.25 238 VAL B CA 1
ATOM 5377 C C . VAL B 1 238 ? -0.672 4.535 0.924 1 96.25 238 VAL B C 1
ATOM 5379 O O . VAL B 1 238 ? 0.524 4.469 0.631 1 96.25 238 VAL B O 1
ATOM 5382 N N . PHE B 1 239 ? -1.502 3.668 0.566 1 94.5 239 PHE B N 1
ATOM 5383 C CA . PHE B 1 239 ? -1.132 2.453 -0.149 1 94.5 239 PHE B CA 1
ATOM 5384 C C . PHE B 1 239 ? -1.845 2.377 -1.494 1 94.5 239 PHE B C 1
ATOM 5386 O O . PHE B 1 239 ? -3.07 2.494 -1.561 1 94.5 239 PHE B O 1
ATOM 5393 N N . GLY B 1 240 ? -1.102 2.053 -2.545 1 95.75 240 GLY B N 1
ATOM 5394 C CA . GLY B 1 240 ? -1.685 1.908 -3.869 1 95.75 240 GLY B CA 1
ATOM 5395 C C . GLY B 1 240 ? -2.215 3.213 -4.434 1 95.75 240 GLY B C 1
ATOM 5396 O O . GLY B 1 240 ? -3.42 3.467 -4.395 1 95.75 240 GLY B O 1
ATOM 5397 N N . VAL B 1 241 ? -1.344 3.914 -5.027 1 93.38 241 VAL B N 1
ATOM 5398 C CA . VAL B 1 241 ? -1.657 5.277 -5.434 1 93.38 241 VAL B CA 1
ATOM 5399 C C . VAL B 1 241 ? -1.535 5.406 -6.953 1 93.38 241 VAL B C 1
ATOM 5401 O O . VAL B 1 241 ? -0.449 5.234 -7.512 1 93.38 241 VAL B O 1
ATOM 5404 N N . ALA B 1 242 ? -2.633 5.777 -7.52 1 93.75 242 ALA B N 1
ATOM 5405 C CA . ALA B 1 242 ? -2.537 6.156 -8.93 1 93.75 242 ALA B CA 1
ATOM 5406 C C . ALA B 1 242 ? -2.143 7.625 -9.07 1 93.75 242 ALA B C 1
ATOM 5408 O O . ALA B 1 242 ? -1.138 7.941 -9.711 1 93.75 242 ALA B O 1
ATOM 5409 N N . TYR B 1 243 ? -2.916 8.438 -8.391 1 94.25 243 TYR B N 1
ATOM 5410 C CA . TYR B 1 243 ? -2.6 9.859 -8.336 1 94.25 243 TYR B CA 1
ATOM 5411 C C . TYR B 1 243 ? -2.916 10.43 -6.961 1 94.25 243 TYR B C 1
ATOM 5413 O O . TYR B 1 243 ? -4.004 10.219 -6.426 1 94.25 243 TYR B O 1
ATOM 5421 N N . SER B 1 244 ? -1.894 11.203 -6.449 1 94.88 244 SER B N 1
ATOM 5422 C CA . SER B 1 244 ? -2.17 11.852 -5.172 1 94.88 244 SER B CA 1
ATOM 5423 C C . SER B 1 244 ? -1.399 13.164 -5.039 1 94.88 244 SER B C 1
ATOM 5425 O O . SER B 1 244 ? -0.26 13.266 -5.496 1 94.88 244 SER B O 1
ATOM 5427 N N . GLU B 1 245 ? -2.027 14.148 -4.398 1 96.31 245 GLU B N 1
ATOM 5428 C CA . GLU B 1 245 ? -1.397 15.406 -4.023 1 96.31 245 GLU B CA 1
ATOM 5429 C C . GLU B 1 245 ? -1.45 15.625 -2.516 1 96.31 245 GLU B C 1
ATOM 5431 O O . GLU B 1 245 ? -2.498 15.445 -1.893 1 96.31 245 GLU B O 1
ATOM 5436 N N . TYR B 1 246 ? -0.347 15.914 -1.958 1 97 246 TYR B N 1
ATOM 5437 C CA . TYR B 1 246 ? -0.245 16.172 -0.526 1 97 246 TYR B CA 1
ATOM 5438 C C . TYR B 1 246 ? 0.216 17.594 -0.258 1 97 246 TYR B C 1
ATOM 5440 O O . TYR B 1 246 ? 1.284 18 -0.719 1 97 246 TYR B O 1
ATOM 5448 N N . GLU B 1 247 ? -0.536 18.375 0.423 1 97.62 247 GLU B N 1
ATOM 5449 C CA . GLU B 1 247 ? -0.136 19.719 0.832 1 97.62 247 GLU B CA 1
ATOM 5450 C C . GLU B 1 247 ? -0.239 19.891 2.346 1 97.62 247 GLU B C 1
ATOM 5452 O O . GLU B 1 247 ? -1.319 19.734 2.92 1 97.62 247 GLU B O 1
ATOM 5457 N N . VAL B 1 248 ? 0.832 20.141 2.941 1 97.5 248 VAL B N 1
ATOM 5458 C CA . VAL B 1 248 ? 0.865 20.484 4.359 1 97.5 248 VAL B CA 1
ATOM 5459 C C . VAL B 1 248 ? 1.354 21.922 4.535 1 97.5 248 VAL B C 1
ATOM 5461 O O . VAL B 1 248 ? 2.494 22.25 4.188 1 97.5 248 VAL B O 1
ATOM 5464 N N . LYS B 1 249 ? 0.51 22.797 5.09 1 96.56 249 LYS B N 1
ATOM 5465 C CA . LYS B 1 249 ? 0.851 24.203 5.324 1 96.56 249 LYS B CA 1
ATOM 5466 C C . LYS B 1 249 ? 0.721 24.562 6.801 1 96.56 249 LYS B C 1
ATOM 5468 O O . LYS B 1 249 ? -0.38 24.547 7.355 1 96.56 249 LYS B O 1
ATOM 5473 N N . ILE B 1 250 ? 1.738 24.875 7.297 1 94.12 250 ILE B N 1
ATOM 5474 C CA . ILE B 1 250 ? 1.761 25.359 8.672 1 94.12 250 ILE B CA 1
ATOM 5475 C C . ILE B 1 250 ? 2.209 26.828 8.695 1 94.12 250 ILE B C 1
ATOM 5477 O O . ILE B 1 250 ? 3.316 27.141 8.266 1 94.12 250 ILE B O 1
ATOM 5481 N N . LYS B 1 251 ? 1.292 27.656 9.141 1 91.56 251 LYS B N 1
ATOM 5482 C CA . LYS B 1 251 ? 1.585 29.078 9.203 1 91.56 251 LYS B CA 1
ATOM 5483 C C . LYS B 1 251 ? 1.401 29.609 10.625 1 91.56 251 LYS B C 1
ATOM 5485 O O . LYS B 1 251 ? 0.316 29.5 11.195 1 91.56 251 LYS B O 1
ATOM 5490 N N . ILE B 1 252 ? 2.428 30.156 11.109 1 86 252 ILE B N 1
ATOM 5491 C CA . ILE B 1 252 ? 2.381 30.828 12.398 1 86 252 ILE B CA 1
ATOM 5492 C C . ILE B 1 252 ? 2.646 32.312 12.195 1 86 252 ILE B C 1
ATOM 5494 O O . ILE B 1 252 ? 3.707 32.719 11.703 1 86 252 ILE B O 1
ATOM 5498 N N . GLN B 1 253 ? 1.562 33.25 12.359 1 79 253 GLN B N 1
ATOM 5499 C CA . GLN B 1 253 ? 1.688 34.688 12.086 1 79 253 GLN B CA 1
ATOM 5500 C C . GLN B 1 253 ? 1.3 35.5 13.312 1 79 253 GLN B C 1
ATOM 5502 O O . GLN B 1 253 ? 0.259 35.281 13.922 1 79 253 GLN B O 1
ATOM 5507 N N . ASP B 1 254 ? 2.02 36.875 13.328 1 63.62 254 ASP B N 1
ATOM 5508 C CA . ASP B 1 254 ? 1.701 38 14.219 1 63.62 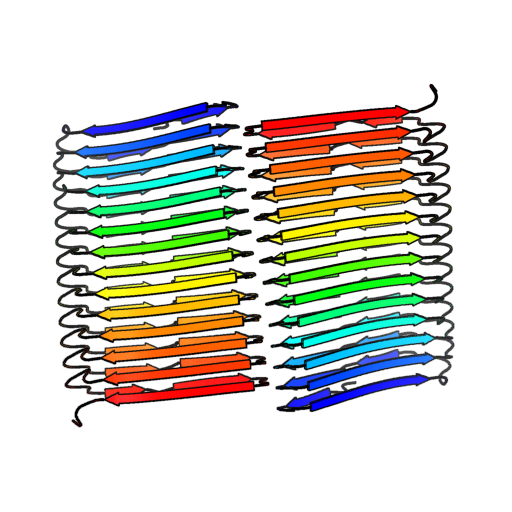254 ASP B CA 1
ATOM 5509 C C . ASP B 1 254 ? 1.261 37.469 15.594 1 63.62 254 ASP B C 1
ATOM 5511 O O . ASP B 1 254 ? 0.249 37.938 16.125 1 63.62 254 ASP B O 1
ATOM 5515 N N . GLY B 1 255 ? 1.716 36.469 15.852 1 55.53 255 GLY B N 1
ATOM 5516 C CA . GLY B 1 255 ? 1.023 35.75 16.922 1 55.53 255 GLY B CA 1
ATOM 5517 C C . GLY B 1 255 ? 1.241 36.375 18.281 1 55.53 255 GLY B C 1
ATOM 5518 O O . GLY B 1 255 ? 0.282 36.75 18.969 1 55.53 255 GLY B O 1
ATOM 5519 N N . ALA B 1 256 ? 2.219 35.875 19.094 1 62.72 256 ALA B N 1
ATOM 5520 C CA . ALA B 1 256 ? 2.402 36.094 20.531 1 62.72 256 ALA B CA 1
ATOM 5521 C C . ALA B 1 256 ? 3.625 36.969 20.812 1 62.72 256 ALA B C 1
ATOM 5523 O O . ALA B 1 256 ? 4.594 36.938 20.047 1 62.72 256 ALA B O 1
ATOM 5524 N N . ASP B 1 257 ? 3.664 37.781 21.891 1 72.38 257 ASP B N 1
ATOM 5525 C CA . ASP B 1 257 ? 4.855 38.5 22.328 1 72.38 257 ASP B CA 1
ATOM 5526 C C . ASP B 1 257 ? 6.012 37.562 22.594 1 72.38 257 ASP B C 1
ATOM 5528 O O . ASP B 1 257 ? 7.16 37.844 22.266 1 72.38 257 ASP B O 1
ATOM 5532 N N . LYS B 1 258 ? 5.57 36.469 23.203 1 82.81 258 LYS B N 1
ATOM 5533 C CA . LYS B 1 258 ? 6.605 35.531 23.578 1 82.81 258 LYS B CA 1
ATOM 5534 C C . LYS B 1 258 ? 6.148 34.094 23.344 1 82.81 258 LYS B C 1
ATOM 5536 O O . LYS B 1 258 ? 5.078 33.688 23.797 1 82.81 258 LYS B O 1
ATOM 5541 N N . ILE B 1 259 ? 7.055 33.312 22.578 1 84.75 259 ILE B N 1
ATOM 5542 C CA . ILE B 1 259 ? 6.906 31.875 22.469 1 84.75 259 ILE B CA 1
ATOM 5543 C C . ILE B 1 259 ? 8.133 31.188 23.047 1 84.75 259 ILE B C 1
ATOM 5545 O O . ILE B 1 259 ? 9.25 31.375 22.578 1 84.75 259 ILE B O 1
ATOM 5549 N N . CYS B 1 260 ? 7.863 30.375 23.953 1 89.12 260 CYS B N 1
ATOM 5550 C CA . CYS B 1 260 ? 9 29.75 24.625 1 89.12 260 CYS B CA 1
ATOM 5551 C C . CYS B 1 260 ? 9.492 28.531 23.844 1 89.12 260 CYS B C 1
ATOM 5553 O O . CYS B 1 260 ? 10.688 28.406 23.578 1 89.12 260 CYS B O 1
ATOM 5555 N N . GLN B 1 261 ? 8.656 27.688 23.547 1 91.75 261 GLN B N 1
ATOM 5556 C CA . GLN B 1 261 ? 9.031 26.5 22.781 1 91.75 261 GLN B CA 1
ATOM 5557 C C . GLN B 1 261 ? 8.023 26.234 21.656 1 91.75 261 GLN B C 1
ATOM 5559 O O . GLN B 1 261 ? 6.828 26.094 21.922 1 91.75 261 GLN B O 1
ATOM 5564 N N . LEU B 1 262 ? 8.5 26.219 20.5 1 91.94 262 LEU B N 1
ATOM 5565 C CA . LEU B 1 262 ? 7.73 25.844 19.312 1 91.94 262 LEU B CA 1
ATOM 5566 C C . LEU B 1 262 ? 8.344 24.641 18.625 1 91.94 262 LEU B C 1
ATOM 5568 O O . LEU B 1 262 ? 9.469 24.703 18.125 1 91.94 262 LEU B O 1
ATOM 5572 N N . SER B 1 263 ? 7.617 23.547 18.578 1 93.69 263 SER B N 1
ATOM 5573 C CA . SER B 1 263 ? 8.133 22.312 17.984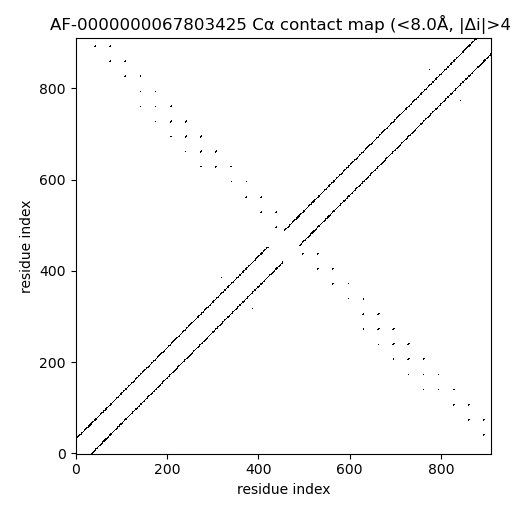 1 93.69 263 SER B CA 1
ATOM 5574 C C . SER B 1 263 ? 7.172 21.781 16.922 1 93.69 263 SER B C 1
ATOM 5576 O O . SER B 1 263 ? 5.988 21.562 17.203 1 93.69 263 SER B O 1
ATOM 5578 N N . ILE B 1 264 ? 7.648 21.609 15.781 1 94.19 264 ILE B N 1
ATOM 5579 C CA . ILE B 1 264 ? 6.965 20.859 14.719 1 94.19 264 ILE B CA 1
ATOM 5580 C C . ILE B 1 264 ? 7.695 19.547 14.453 1 94.19 264 ILE B C 1
ATOM 5582 O O . ILE B 1 264 ? 8.828 19.547 13.961 1 94.19 264 ILE B O 1
ATOM 5586 N N . MET B 1 265 ? 6.984 18.453 14.781 1 93.69 265 MET B N 1
ATOM 5587 C CA . MET B 1 265 ? 7.676 17.172 14.742 1 93.69 265 MET B CA 1
ATOM 5588 C C . MET B 1 265 ? 6.824 16.109 14.047 1 93.69 265 MET B C 1
ATOM 5590 O O . MET B 1 265 ? 5.645 15.953 14.367 1 93.69 265 MET B O 1
ATOM 5594 N N . GLY B 1 266 ? 7.504 15.523 13.109 1 93.31 266 GLY B N 1
ATOM 5595 C CA . GLY B 1 266 ? 6.926 14.281 12.609 1 93.31 266 GLY B CA 1
ATOM 5596 C C . GLY B 1 266 ? 5.902 14.508 11.516 1 93.31 266 GLY B C 1
ATOM 5597 O O . GLY B 1 266 ? 4.77 14.023 11.602 1 93.31 266 GLY B O 1
ATOM 5598 N N . VAL B 1 267 ? 6.266 15.195 10.492 1 96.31 267 VAL B N 1
ATOM 5599 C CA . VAL B 1 267 ? 5.5 15.148 9.25 1 96.31 267 VAL B CA 1
ATOM 5600 C C . VAL B 1 267 ? 6.008 14.008 8.367 1 96.31 267 VAL B C 1
ATOM 5602 O O . VAL B 1 267 ? 7.074 14.117 7.75 1 96.31 267 VAL B O 1
ATOM 5605 N N . ILE B 1 268 ? 5.297 12.969 8.336 1 97.12 268 ILE B N 1
ATOM 5606 C CA . ILE B 1 268 ? 5.805 11.742 7.738 1 97.12 268 ILE B CA 1
ATOM 5607 C C . ILE B 1 268 ? 4.891 11.305 6.598 1 97.12 268 ILE B C 1
ATOM 5609 O O . ILE B 1 268 ? 3.67 11.25 6.758 1 97.12 268 ILE B O 1
ATOM 5613 N N . PHE B 1 269 ? 5.441 11 5.539 1 97.38 269 PHE B N 1
ATOM 5614 C CA . PHE B 1 269 ? 4.754 10.414 4.395 1 97.38 269 PHE B CA 1
ATOM 5615 C C . PHE B 1 269 ? 5.215 8.984 4.16 1 97.38 269 PHE B C 1
ATOM 5617 O O . PHE B 1 269 ? 6.375 8.742 3.816 1 97.38 269 PHE B O 1
ATOM 5624 N N . MET B 1 270 ? 4.426 8.07 4.363 1 96.75 270 MET B N 1
ATOM 5625 C CA . MET B 1 270 ? 4.645 6.676 3.996 1 96.75 270 MET B CA 1
ATOM 5626 C C . MET B 1 270 ? 3.717 6.258 2.861 1 96.75 270 MET B C 1
ATOM 5628 O O . MET B 1 270 ? 2.535 5.996 3.086 1 96.75 270 MET B O 1
ATOM 5632 N N . VAL B 1 271 ? 4.254 6.219 1.726 1 95.44 271 VAL B N 1
ATOM 5633 C CA . VAL B 1 271 ? 3.428 5.992 0.544 1 95.44 271 VAL B CA 1
ATOM 5634 C C . VAL B 1 271 ? 3.975 4.809 -0.249 1 95.44 271 VAL B C 1
ATOM 5636 O O . VAL B 1 271 ? 5.172 4.75 -0.539 1 95.44 271 VAL B O 1
ATOM 5639 N N . PHE B 1 272 ? 3.158 3.924 -0.559 1 93.81 272 PHE B N 1
ATOM 5640 C CA . PHE B 1 272 ? 3.547 2.688 -1.228 1 93.81 272 PHE B CA 1
ATOM 5641 C C . PHE B 1 272 ? 2.838 2.555 -2.57 1 93.81 272 PHE B C 1
ATOM 5643 O O . PHE B 1 272 ? 1.61 2.637 -2.643 1 93.81 272 PHE B O 1
ATOM 5650 N N . GLY B 1 273 ? 3.564 2.23 -3.59 1 95.12 273 GLY B N 1
ATOM 5651 C CA . GLY B 1 273 ? 2.988 2.055 -4.914 1 95.12 273 GLY B CA 1
ATOM 5652 C C . GLY B 1 273 ? 2.453 3.342 -5.508 1 95.12 273 GLY B C 1
ATOM 5653 O O . GLY B 1 273 ? 1.244 3.59 -5.484 1 95.12 273 GLY B O 1
ATOM 5654 N N . VAL B 1 274 ? 3.33 4.035 -6.098 1 93.06 274 VAL B N 1
ATOM 5655 C CA . VAL B 1 274 ? 3.012 5.391 -6.531 1 93.06 274 VAL B CA 1
ATOM 5656 C C . VAL B 1 274 ? 3.172 5.5 -8.047 1 93.06 274 VAL B C 1
ATOM 5658 O O . VAL B 1 274 ? 4.285 5.406 -8.57 1 93.06 274 VAL B O 1
ATOM 5661 N N . ALA B 1 275 ? 2.098 5.793 -8.648 1 93.62 275 ALA B N 1
ATOM 5662 C CA . ALA B 1 275 ? 2.227 6.141 -10.062 1 93.62 275 ALA B CA 1
ATOM 5663 C C . ALA B 1 275 ? 2.598 7.613 -10.234 1 93.62 275 ALA B C 1
ATOM 5665 O O . ALA B 1 275 ? 3.666 7.93 -10.766 1 93.62 275 ALA B O 1
ATOM 5666 N N . TYR B 1 276 ? 1.73 8.422 -9.68 1 93.38 276 TYR B N 1
ATOM 5667 C CA . TYR B 1 276 ? 1.988 9.859 -9.688 1 93.38 276 TYR B CA 1
ATOM 5668 C C . TYR B 1 276 ? 1.676 10.477 -8.336 1 93.38 276 TYR B C 1
ATOM 5670 O O . TYR B 1 276 ? 0.616 10.227 -7.758 1 93.38 276 TYR B O 1
ATOM 5678 N N . SER B 1 277 ? 2.689 11.305 -7.855 1 94.38 277 SER B N 1
ATOM 5679 C CA . SER B 1 277 ? 2.402 11.992 -6.602 1 94.38 277 SER B CA 1
ATOM 5680 C C . SER B 1 277 ? 3.162 13.312 -6.504 1 94.38 277 SER B C 1
ATOM 5682 O O . SER B 1 277 ? 4.289 13.422 -6.992 1 94.38 277 SER B O 1
ATOM 5684 N N . GLU B 1 278 ? 2.555 14.289 -5.895 1 95.94 278 GLU B N 1
ATOM 5685 C CA . GLU B 1 278 ? 3.176 15.562 -5.551 1 95.94 278 GLU B CA 1
ATOM 5686 C C . GLU B 1 278 ? 3.096 15.836 -4.055 1 95.94 278 GLU B C 1
ATOM 5688 O O . GLU B 1 278 ? 2.035 15.672 -3.445 1 95.94 278 GLU B O 1
ATOM 5693 N N . TYR B 1 279 ? 4.199 16.109 -3.482 1 96.62 279 TYR B N 1
ATOM 5694 C CA . TYR B 1 279 ? 4.281 16.422 -2.057 1 96.62 279 TYR B CA 1
ATOM 5695 C C . TYR B 1 279 ? 4.742 17.859 -1.829 1 96.62 279 TYR B C 1
ATOM 5697 O O . TYR B 1 279 ? 5.809 18.25 -2.303 1 96.62 279 TYR B O 1
ATOM 5705 N N . GLU B 1 280 ? 3.984 18.656 -1.146 1 97.31 280 GLU B N 1
ATOM 5706 C CA . GLU B 1 280 ? 4.402 20 -0.768 1 97.31 280 GLU B CA 1
ATOM 5707 C C . GLU B 1 280 ? 4.246 20.219 0.733 1 97.31 280 GLU B C 1
ATOM 5709 O O . GLU B 1 280 ? 3.139 20.125 1.269 1 97.31 280 GLU B O 1
ATOM 5714 N N . VAL B 1 281 ? 5.316 20.484 1.369 1 97.25 281 VAL B N 1
ATOM 5715 C CA . VAL B 1 281 ? 5.316 20.859 2.775 1 97.25 281 VAL B CA 1
ATOM 5716 C C . VAL B 1 281 ? 5.801 22.312 2.916 1 97.25 281 VAL B C 1
ATOM 5718 O O . VAL B 1 281 ? 6.941 22.625 2.566 1 97.25 281 VAL B O 1
ATOM 5721 N N . LYS B 1 282 ? 4.961 23.172 3.393 1 96.44 282 LYS B N 1
ATOM 5722 C CA . LYS B 1 282 ? 5.297 24.578 3.592 1 96.44 282 LYS B CA 1
ATOM 5723 C C . LYS B 1 282 ? 5.164 24.984 5.059 1 96.44 282 LYS B C 1
ATOM 5725 O O . LYS B 1 282 ? 4.062 24.969 5.613 1 96.44 282 LYS B O 1
ATOM 5730 N N . ILE B 1 283 ? 6.18 25.344 5.57 1 93.62 283 ILE B N 1
ATOM 5731 C CA . ILE B 1 283 ? 6.195 25.875 6.93 1 93.62 283 ILE B CA 1
ATOM 5732 C C . ILE B 1 283 ? 6.625 27.344 6.91 1 93.62 283 ILE B C 1
ATOM 5734 O O . ILE B 1 283 ? 7.727 27.672 6.461 1 93.62 283 ILE B O 1
ATOM 5738 N N . LYS B 1 284 ? 5.676 28.156 7.309 1 91.12 284 LYS B N 1
ATOM 5739 C CA . LYS B 1 284 ? 5.949 29.594 7.324 1 91.12 284 LYS B CA 1
ATOM 5740 C C . LYS B 1 284 ? 5.754 30.172 8.719 1 91.12 284 LYS B C 1
ATOM 5742 O O . LYS B 1 284 ? 4.672 30.062 9.297 1 91.12 284 LYS B O 1
ATOM 5747 N N . ILE B 1 285 ? 6.766 30.75 9.211 1 85.81 285 ILE B N 1
ATOM 5748 C CA . ILE B 1 285 ? 6.711 31.484 10.469 1 85.81 285 ILE B CA 1
ATOM 5749 C C . ILE B 1 285 ? 6.961 32.969 10.203 1 85.81 285 ILE B C 1
ATOM 5751 O O . ILE B 1 285 ? 8.023 33.344 9.695 1 85.81 285 ILE B O 1
ATOM 5755 N N . GLN B 1 286 ? 5.848 33.844 10.305 1 78.75 286 GLN B N 1
ATOM 5756 C CA . GLN B 1 286 ? 5.965 35.281 9.977 1 78.75 286 GLN B CA 1
ATOM 5757 C C . GLN B 1 286 ? 5.559 36.156 11.164 1 78.75 286 GLN B C 1
ATOM 5759 O O . GLN B 1 286 ? 4.543 35.906 11.805 1 78.75 286 GLN B O 1
ATOM 5764 N N . ASP B 1 287 ? 6.281 37.469 11.109 1 65.44 287 ASP B N 1
ATOM 5765 C CA . ASP B 1 287 ? 5.957 38.531 12.055 1 65.44 287 ASP B CA 1
ATOM 5766 C C . ASP B 1 287 ? 5.57 37.969 13.414 1 65.44 287 ASP B C 1
ATOM 5768 O O . ASP B 1 287 ? 4.535 38.344 13.977 1 65.44 287 ASP B O 1
ATOM 5772 N N . GLY B 1 288 ? 6.203 36.969 13.617 1 56.44 288 GLY B N 1
ATOM 5773 C CA . GLY B 1 288 ? 5.73 36.219 14.773 1 56.44 288 GLY B CA 1
ATOM 5774 C C . GLY B 1 288 ? 5.797 37 16.062 1 56.44 288 GLY B C 1
ATOM 5775 O O . GLY B 1 288 ? 5.352 38.156 16.125 1 56.44 288 GLY B O 1
ATOM 5776 N N . ALA B 1 289 ? 6.488 36.406 17.109 1 63.09 289 ALA B N 1
ATOM 5777 C CA . ALA B 1 289 ? 6.605 36.844 18.5 1 63.09 289 ALA B CA 1
ATOM 5778 C C . ALA B 1 289 ? 7.824 37.75 18.688 1 63.09 289 ALA B C 1
ATOM 5780 O O . ALA B 1 289 ? 8.812 37.625 17.953 1 63.09 289 ALA B O 1
ATOM 5781 N N . ASP B 1 290 ? 7.805 38.656 19.656 1 72.5 290 ASP B N 1
ATOM 5782 C CA . ASP B 1 290 ? 8.992 39.438 20.016 1 72.5 290 ASP B CA 1
ATOM 5783 C C . ASP B 1 290 ? 10.164 38.5 20.344 1 72.5 290 ASP B C 1
ATOM 5785 O O . ASP B 1 290 ? 11.305 38.781 19.984 1 72.5 290 ASP B O 1
ATOM 5789 N N . LYS B 1 291 ? 9.773 37.469 21 1 81.81 291 LYS B N 1
ATOM 5790 C CA . LYS B 1 291 ? 10.82 36.531 21.422 1 81.81 291 LYS B CA 1
ATOM 5791 C C . LYS B 1 291 ? 10.383 35.094 21.25 1 81.81 291 LYS B C 1
ATOM 5793 O O . LYS B 1 291 ? 9.32 34.688 21.719 1 81.81 291 LYS B O 1
ATOM 5798 N N . ILE B 1 292 ? 11.273 34.281 20.516 1 84.31 292 ILE B N 1
ATOM 5799 C CA . ILE B 1 292 ? 11.141 32.844 20.469 1 84.31 292 ILE B CA 1
ATOM 5800 C C . ILE B 1 292 ? 12.375 32.188 21.078 1 84.31 292 ILE B C 1
ATOM 5802 O O . ILE B 1 292 ? 13.492 32.375 20.578 1 84.31 292 ILE B O 1
ATOM 5806 N N . CYS B 1 293 ? 12.109 31.406 22.031 1 88.5 293 CYS B N 1
ATOM 5807 C CA . CYS B 1 293 ? 13.258 30.828 22.719 1 88.5 293 CYS B CA 1
ATOM 5808 C C . CYS B 1 293 ? 13.773 29.594 21.969 1 88.5 293 CYS B C 1
ATOM 5810 O O . CYS B 1 293 ? 14.969 29.469 21.719 1 88.5 293 CYS B O 1
ATOM 5812 N N . GLN B 1 294 ? 12.945 28.719 21.703 1 91.06 294 GLN B N 1
ATOM 5813 C CA . GLN B 1 294 ? 13.328 27.516 20.984 1 91.06 294 GLN B CA 1
ATOM 5814 C C . GLN B 1 294 ? 12.336 27.188 19.875 1 91.06 294 GLN B C 1
ATOM 5816 O O . GLN B 1 294 ? 11.133 27.047 20.125 1 91.06 294 GLN B O 1
ATOM 5821 N N . LEU B 1 295 ? 12.812 27.141 18.703 1 91.75 295 LEU B N 1
ATOM 5822 C CA . LEU B 1 295 ? 12.055 26.734 17.531 1 91.75 295 LEU B CA 1
ATOM 5823 C C . LEU B 1 295 ? 12.688 25.5 16.891 1 91.75 295 LEU B C 1
ATOM 5825 O O . LEU B 1 295 ? 13.812 25.578 16.375 1 91.75 295 LEU B O 1
ATOM 5829 N N . SER B 1 296 ? 11.984 24.406 16.891 1 93.31 296 SER B N 1
ATOM 5830 C CA . SER B 1 296 ? 12.508 23.156 16.344 1 93.31 296 SER B CA 1
ATOM 5831 C C . SER B 1 296 ? 11.57 22.578 15.297 1 93.31 296 SER B C 1
ATOM 5833 O O . SER B 1 296 ? 10.391 22.344 15.578 1 93.31 296 SER B O 1
ATOM 5835 N N . ILE B 1 297 ? 12.039 22.375 14.148 1 93.75 297 ILE B N 1
ATOM 5836 C CA . ILE B 1 297 ? 11.375 21.609 13.102 1 93.75 297 ILE B CA 1
ATOM 5837 C C . ILE B 1 297 ? 12.109 20.281 12.891 1 93.75 297 ILE B C 1
ATOM 5839 O O . ILE B 1 297 ? 13.242 20.281 12.398 1 93.75 297 ILE B O 1
ATOM 5843 N N . MET B 1 298 ? 11.398 19.219 13.25 1 92.81 298 MET B N 1
ATOM 5844 C CA . MET B 1 298 ? 12.094 17.938 13.25 1 92.81 298 MET B CA 1
ATOM 5845 C C . MET B 1 298 ? 11.25 16.859 12.578 1 92.81 298 MET B C 1
ATOM 5847 O O . MET B 1 298 ? 10.07 16.703 12.883 1 92.81 298 MET B O 1
ATOM 5851 N N . GLY B 1 299 ? 11.914 16.234 11.695 1 92.12 299 GLY B N 1
ATOM 5852 C CA . GLY B 1 299 ? 11.352 14.969 11.227 1 92.12 299 GLY B CA 1
ATOM 5853 C C . GLY B 1 299 ? 10.336 15.148 10.117 1 92.12 299 GLY B C 1
ATOM 5854 O O . GLY B 1 299 ? 9.211 14.656 10.211 1 92.12 299 GLY B O 1
ATOM 5855 N N . VAL B 1 300 ? 10.703 15.82 9.055 1 95.88 300 VAL B N 1
ATOM 5856 C CA . VAL B 1 300 ? 9.953 15.719 7.805 1 95.88 300 VAL B CA 1
ATOM 5857 C C . VAL B 1 300 ? 10.484 14.555 6.973 1 95.88 300 VAL B C 1
ATOM 5859 O O . VAL B 1 300 ? 11.562 14.648 6.375 1 95.88 300 VAL B O 1
ATOM 5862 N N . ILE B 1 301 ? 9.789 13.5 6.953 1 97 301 ILE B N 1
ATOM 5863 C CA . ILE B 1 301 ? 10.312 12.258 6.395 1 97 301 ILE B CA 1
ATOM 5864 C C . ILE B 1 301 ? 9.406 11.781 5.262 1 97 301 ILE B C 1
ATOM 5866 O O . ILE B 1 301 ? 8.18 11.727 5.414 1 97 301 ILE B O 1
ATOM 5870 N N . PHE B 1 302 ? 9.969 11.445 4.215 1 97.19 302 PHE B N 1
ATOM 5871 C CA . PHE B 1 302 ? 9.297 10.805 3.088 1 97.19 302 PHE B CA 1
ATOM 5872 C C . PHE B 1 302 ? 9.781 9.375 2.906 1 97.19 302 PHE B C 1
ATOM 5874 O O . PHE B 1 302 ? 10.945 9.141 2.586 1 97.19 302 PHE B O 1
ATOM 5881 N N . MET B 1 303 ? 8.969 8.469 3.113 1 96.56 303 MET B N 1
ATOM 5882 C CA . MET B 1 303 ? 9.211 7.066 2.791 1 96.56 303 MET B CA 1
ATOM 5883 C C . MET B 1 303 ? 8.297 6.598 1.664 1 96.56 303 MET B C 1
ATOM 5885 O O . MET B 1 303 ? 7.113 6.336 1.888 1 96.56 303 MET B O 1
ATOM 5889 N N . VAL B 1 304 ? 8.867 6.547 0.554 1 94.94 304 VAL B N 1
ATOM 5890 C CA . VAL B 1 304 ? 8.039 6.289 -0.624 1 94.94 304 VAL B CA 1
ATOM 5891 C C . VAL B 1 304 ? 8.602 5.098 -1.396 1 94.94 304 VAL B C 1
ATOM 5893 O O . VAL B 1 304 ? 9.812 5.008 -1.619 1 94.94 304 VAL B O 1
ATOM 5896 N N . PHE B 1 305 ? 7.805 4.223 -1.785 1 93.56 305 PHE B N 1
ATOM 5897 C CA . PHE B 1 305 ? 8.195 2.984 -2.445 1 93.56 305 PHE B CA 1
ATOM 5898 C C . PHE B 1 305 ? 7.512 2.85 -3.801 1 93.56 305 PHE B C 1
ATOM 5900 O O . PHE B 1 305 ? 6.293 2.992 -3.9 1 93.56 305 PHE B O 1
ATOM 5907 N N . GLY B 1 306 ? 8.219 2.49 -4.848 1 94.69 306 GLY B N 1
ATOM 5908 C CA . GLY B 1 306 ? 7.668 2.279 -6.176 1 94.69 306 GLY B CA 1
ATOM 5909 C C . GLY B 1 306 ? 7.109 3.543 -6.797 1 94.69 306 GLY B C 1
ATOM 5910 O O . GLY B 1 306 ? 5.891 3.734 -6.84 1 94.69 306 GLY B O 1
ATOM 5911 N N . VAL B 1 307 ? 7.988 4.281 -7.344 1 92.88 307 VAL B N 1
ATOM 5912 C CA . VAL B 1 307 ? 7.637 5.621 -7.793 1 92.88 307 VAL B CA 1
ATOM 5913 C C . VAL B 1 307 ? 7.844 5.73 -9.305 1 92.88 307 VAL B C 1
ATOM 5915 O O . VAL B 1 307 ? 8.977 5.648 -9.789 1 92.88 307 VAL B O 1
ATOM 5918 N N . VAL B 1 308 ? 6.797 6.023 -9.938 1 92.19 308 VAL B N 1
ATOM 5919 C CA . VAL B 1 308 ? 6.945 6.316 -11.359 1 92.19 308 VAL B CA 1
ATOM 5920 C C . VAL B 1 308 ? 7.312 7.785 -11.555 1 92.19 308 VAL B C 1
ATOM 5922 O O . VAL B 1 308 ? 8.344 8.102 -12.156 1 92.19 308 VAL B O 1
ATOM 5925 N N . TYR B 1 309 ? 6.461 8.594 -10.961 1 94.62 309 TYR B N 1
ATOM 5926 C CA . TYR B 1 309 ? 6.738 10.023 -10.977 1 94.62 309 TYR B CA 1
ATOM 5927 C C . TYR B 1 309 ? 6.375 10.664 -9.641 1 94.62 309 TYR B C 1
ATOM 5929 O O . TYR B 1 309 ? 5.27 10.461 -9.133 1 94.62 309 TYR B O 1
ATOM 5937 N N . SER B 1 310 ? 7.352 11.469 -9.133 1 94.62 310 SER B N 1
ATOM 5938 C CA . SER B 1 310 ? 7.035 12.188 -7.898 1 94.62 310 SER B CA 1
ATOM 5939 C C . SER B 1 310 ? 7.809 13.5 -7.809 1 94.62 310 SER B C 1
ATOM 5941 O O . SER B 1 310 ? 8.977 13.562 -8.188 1 94.62 310 SER B O 1
ATOM 5943 N N . GLU B 1 311 ? 7.133 14.508 -7.328 1 95.75 311 GLU B N 1
ATOM 5944 C CA . GLU B 1 311 ? 7.758 15.773 -6.977 1 95.75 311 GLU B CA 1
ATOM 5945 C C . GLU B 1 311 ? 7.672 16.047 -5.477 1 95.75 311 GLU B C 1
ATOM 5947 O O . GLU B 1 311 ? 6.602 15.922 -4.883 1 95.75 311 GLU B O 1
ATOM 5952 N N . TYR B 1 312 ? 8.797 16.234 -4.918 1 96.31 312 TYR B N 1
ATOM 5953 C CA . TYR B 1 312 ? 8.875 16.516 -3.49 1 96.31 312 TYR B CA 1
ATOM 5954 C C . TYR B 1 312 ? 9.312 17.953 -3.244 1 96.31 312 TYR B C 1
ATOM 5956 O O . TYR B 1 312 ? 10.383 18.375 -3.691 1 96.31 312 TYR B O 1
ATOM 5964 N N . GLY B 1 313 ? 8.445 18.719 -2.564 1 96.12 313 GLY B N 1
ATOM 5965 C CA . GLY B 1 313 ? 8.789 20.078 -2.207 1 96.12 313 GLY B CA 1
ATOM 5966 C C . GLY B 1 313 ? 8.68 20.359 -0.717 1 96.12 313 GLY B C 1
ATOM 5967 O O . GLY B 1 313 ? 7.609 20.203 -0.13 1 96.12 313 GLY B O 1
ATOM 5968 N N . VAL B 1 314 ? 9.805 20.719 -0.109 1 97 314 VAL B N 1
ATOM 5969 C CA . VAL B 1 314 ? 9.812 21.172 1.281 1 97 314 VAL B CA 1
ATOM 5970 C C . VAL B 1 314 ? 10.289 22.609 1.359 1 97 314 VAL B C 1
ATOM 5972 O O . VAL B 1 314 ? 11.422 22.922 0.975 1 97 314 VAL B O 1
ATOM 5975 N N . LYS B 1 315 ? 9.422 23.484 1.815 1 96.5 315 LYS B N 1
ATOM 5976 C CA . LYS B 1 315 ? 9.758 24.906 1.933 1 96.5 315 LYS B CA 1
ATOM 5977 C C . LYS B 1 315 ? 9.594 25.391 3.369 1 96.5 315 LYS B C 1
ATOM 5979 O O . LYS B 1 315 ? 8.477 25.422 3.898 1 96.5 315 LYS B O 1
ATOM 5984 N N . ILE B 1 316 ? 10.609 25.812 3.883 1 93.44 316 ILE B N 1
ATOM 5985 C CA . ILE B 1 316 ? 10.602 26.391 5.219 1 93.44 316 ILE B CA 1
ATOM 5986 C C . ILE B 1 316 ? 11.016 27.859 5.137 1 93.44 316 ILE B C 1
ATOM 5988 O O . ILE B 1 316 ? 12.102 28.188 4.66 1 93.44 316 ILE B O 1
ATOM 5992 N N . LYS B 1 317 ? 10.055 28.656 5.504 1 90.75 317 LYS B N 1
ATOM 5993 C CA . LYS B 1 317 ? 10.32 30.094 5.473 1 90.75 317 LYS B CA 1
ATOM 5994 C C . LYS B 1 317 ? 10.117 30.719 6.848 1 90.75 317 LYS B C 1
ATOM 5996 O O . LYS B 1 317 ? 9.023 30.641 7.418 1 90.75 317 LYS B O 1
ATOM 6001 N N . ILE B 1 318 ? 11.117 31.359 7.336 1 85.12 318 ILE B N 1
ATOM 6002 C CA . ILE B 1 318 ? 11.047 32.125 8.57 1 85.12 318 ILE B CA 1
ATOM 6003 C C . ILE B 1 318 ? 11.297 33.594 8.273 1 85.12 318 ILE B C 1
ATOM 6005 O O . ILE B 1 318 ? 12.367 33.969 7.777 1 85.12 318 ILE B O 1
ATOM 6009 N N . GLN B 1 319 ? 10.164 34.5 8.273 1 78.12 319 GLN B N 1
ATOM 6010 C CA . GLN B 1 319 ? 10.273 35.906 7.895 1 78.12 319 GLN B CA 1
ATOM 6011 C C . GLN B 1 319 ? 9.852 36.844 9.039 1 78.12 319 GLN B C 1
ATOM 6013 O O . GLN B 1 319 ? 8.812 36.625 9.664 1 78.12 319 GLN B O 1
ATOM 6018 N N . ASP B 1 320 ? 10.594 38.188 8.961 1 64.38 320 ASP B N 1
ATOM 6019 C CA . ASP B 1 320 ? 10.266 39.312 9.828 1 64.38 320 ASP B CA 1
ATOM 6020 C C . ASP B 1 320 ? 9.82 38.812 11.211 1 64.38 320 ASP B C 1
ATOM 6022 O O . ASP B 1 320 ? 8.805 39.281 11.734 1 64.38 320 ASP B O 1
ATOM 6026 N N . GLY B 1 321 ? 10.344 37.812 11.477 1 55.88 321 GLY B N 1
ATOM 6027 C CA . GLY B 1 321 ? 9.805 37.125 12.633 1 55.88 321 GLY B CA 1
ATOM 6028 C C . GLY B 1 321 ? 9.953 37.938 13.922 1 55.88 321 GLY B C 1
ATOM 6029 O O . GLY B 1 321 ? 9.688 39.125 13.953 1 55.88 321 GLY B O 1
ATOM 6030 N N . ALA B 1 322 ? 10.617 37.281 14.953 1 62.06 322 ALA B N 1
ATOM 6031 C CA . ALA B 1 322 ? 10.781 37.688 16.344 1 62.06 322 ALA B CA 1
ATOM 6032 C C . ALA B 1 322 ? 11.992 38.594 16.531 1 62.06 322 ALA B C 1
ATOM 6034 O O . ALA B 1 322 ? 12.977 38.469 15.789 1 62.06 322 ALA B O 1
ATOM 6035 N N . ASP B 1 323 ? 11.969 39.531 17.438 1 72 323 ASP B N 1
ATOM 6036 C CA . ASP B 1 323 ? 13.148 40.344 17.781 1 72 323 ASP B CA 1
ATOM 6037 C C . ASP B 1 323 ? 14.32 39.438 18.156 1 72 323 ASP B C 1
ATOM 6039 O O . ASP B 1 323 ? 15.461 39.719 17.766 1 72 323 ASP B O 1
ATOM 6043 N N . LYS B 1 324 ? 13.953 38.438 18.859 1 80.88 324 LYS B N 1
ATOM 6044 C CA . LYS B 1 324 ? 15.008 37.531 19.328 1 80.88 324 LYS B CA 1
ATOM 6045 C C . LYS B 1 324 ? 14.586 36.062 19.203 1 80.88 324 LYS B C 1
ATOM 6047 O O . LYS B 1 324 ? 13.523 35.688 19.688 1 80.88 324 LYS B O 1
ATOM 6052 N N . ILE B 1 325 ? 15.477 35.25 18.484 1 84 325 ILE B N 1
ATOM 6053 C CA . ILE B 1 325 ? 15.359 33.781 18.5 1 84 325 ILE B CA 1
ATOM 6054 C C . ILE B 1 325 ? 16.594 33.156 19.125 1 84 325 ILE B C 1
ATOM 6056 O O . ILE B 1 325 ? 17.719 33.344 18.625 1 84 325 ILE B O 1
ATOM 6060 N N . CYS B 1 326 ? 16.344 32.438 20.094 1 88.25 326 CYS B N 1
ATOM 6061 C CA . CYS B 1 326 ? 17.5 31.906 20.797 1 88.25 326 CYS B CA 1
ATOM 6062 C C . CYS B 1 326 ? 18.031 30.656 20.094 1 88.25 326 CYS B C 1
ATOM 6064 O O . CYS B 1 326 ? 19.234 30.562 19.844 1 88.25 326 CYS B O 1
ATOM 6066 N N . GLN B 1 327 ? 17.234 29.719 19.891 1 90.56 327 GLN B N 1
ATOM 6067 C CA . GLN B 1 327 ? 17.641 28.5 19.203 1 90.56 327 GLN B CA 1
ATOM 6068 C C . GLN B 1 327 ? 16.656 28.141 18.094 1 90.56 327 GLN B C 1
ATOM 6070 O O . GLN B 1 327 ? 15.453 28 18.359 1 90.56 327 GLN B O 1
ATOM 6075 N N . LEU B 1 328 ? 17.141 28.062 16.922 1 90.94 328 LEU B N 1
ATOM 6076 C CA . LEU B 1 328 ? 16.391 27.609 15.758 1 90.94 328 LEU B CA 1
ATOM 6077 C C . LEU B 1 328 ? 17.047 26.359 15.148 1 90.94 328 LEU B C 1
ATOM 6079 O O . LEU B 1 328 ? 18.188 26.422 14.688 1 90.94 328 LEU B O 1
ATOM 6083 N N . SER B 1 329 ? 16.328 25.25 15.148 1 92.62 329 SER B N 1
ATOM 6084 C CA . SER B 1 329 ? 16.859 24 14.625 1 92.62 329 SER B CA 1
ATOM 6085 C C . SER B 1 329 ? 15.93 23.406 13.578 1 92.62 329 SER B C 1
ATOM 6087 O O . SER B 1 329 ? 14.734 23.234 13.836 1 92.62 329 SER B O 1
ATOM 6089 N N . VAL B 1 330 ? 16.453 23.125 12.461 1 92.62 330 VAL B N 1
ATOM 6090 C CA . VAL B 1 330 ? 15.805 22.312 11.438 1 92.62 330 VAL B CA 1
ATOM 6091 C C . VAL B 1 330 ? 16.562 21 11.273 1 92.62 330 VAL B C 1
ATOM 6093 O O . VAL B 1 330 ? 17.688 20.984 10.766 1 92.62 330 VAL B O 1
ATOM 6096 N N . MET B 1 331 ? 15.828 19.922 11.68 1 92.88 331 MET B N 1
ATOM 6097 C CA . MET B 1 331 ? 16.531 18.641 11.719 1 92.88 331 MET B CA 1
ATOM 6098 C C . MET B 1 331 ? 15.695 17.531 11.094 1 92.88 331 MET B C 1
ATOM 6100 O O . MET B 1 331 ? 14.508 17.406 11.406 1 92.88 331 MET B O 1
ATOM 6104 N N . GLY B 1 332 ? 16.391 16.828 10.266 1 93.06 332 GLY B N 1
ATOM 6105 C CA . GLY B 1 332 ? 15.812 15.562 9.852 1 93.06 332 GLY B CA 1
ATOM 6106 C C . GLY B 1 332 ? 14.82 15.695 8.719 1 93.06 332 GLY B C 1
ATOM 6107 O O . GLY B 1 332 ? 13.703 15.18 8.797 1 93.06 332 GLY B O 1
ATOM 6108 N N . VAL B 1 333 ? 15.164 16.391 7.652 1 95.75 333 VAL B N 1
ATOM 6109 C CA . VAL B 1 333 ? 14.43 16.266 6.398 1 95.75 333 VAL B CA 1
ATOM 6110 C C . VAL B 1 333 ? 14.977 15.086 5.602 1 95.75 333 VAL B C 1
ATOM 6112 O O . VAL B 1 333 ? 16.062 15.172 5.016 1 95.75 333 VAL B O 1
ATOM 6115 N N . ILE B 1 334 ? 14.281 14.008 5.594 1 96.88 334 ILE B N 1
ATOM 6116 C CA . ILE B 1 334 ? 14.82 12.758 5.07 1 96.88 334 ILE B CA 1
ATOM 6117 C C . ILE B 1 334 ? 13.922 12.242 3.945 1 96.88 334 ILE B C 1
ATOM 6119 O O . ILE B 1 334 ? 12.703 12.18 4.094 1 96.88 334 ILE B O 1
ATOM 6123 N N . PHE B 1 335 ? 14.508 11.891 2.887 1 97.12 335 PHE B N 1
ATOM 6124 C CA . PHE B 1 335 ? 13.844 11.219 1.774 1 97.12 335 PHE B CA 1
ATOM 6125 C C . PHE B 1 335 ? 14.336 9.789 1.63 1 97.12 335 PHE B C 1
ATOM 6127 O O . PHE B 1 335 ? 15.5 9.562 1.29 1 97.12 335 PHE B O 1
ATOM 6134 N N . MET B 1 336 ? 13.562 8.898 1.891 1 96.12 336 MET B N 1
ATOM 6135 C CA . MET B 1 336 ? 13.828 7.484 1.632 1 96.12 336 MET B CA 1
ATOM 6136 C C . MET B 1 336 ? 12.93 6.957 0.521 1 96.12 336 MET B C 1
ATOM 6138 O O . MET B 1 336 ? 11.75 6.695 0.745 1 96.12 336 MET B O 1
ATOM 6142 N N . VAL B 1 337 ? 13.492 6.867 -0.591 1 94.75 337 VAL B N 1
ATOM 6143 C CA . VAL B 1 337 ? 12.695 6.523 -1.76 1 94.75 337 VAL B CA 1
ATOM 6144 C C . VAL B 1 337 ? 13.273 5.285 -2.441 1 94.75 337 VAL B C 1
ATOM 6146 O O . VAL B 1 337 ? 14.477 5.223 -2.699 1 94.75 337 VAL B O 1
ATOM 6149 N N . PHE B 1 338 ? 12.484 4.324 -2.674 1 93.06 338 PHE B N 1
ATOM 6150 C CA . PHE B 1 338 ? 12.898 3.053 -3.258 1 93.06 338 PHE B CA 1
ATOM 6151 C C . PHE B 1 338 ? 12.211 2.824 -4.602 1 93.06 338 PHE B C 1
ATOM 6153 O O . PHE B 1 338 ? 10.984 2.809 -4.68 1 93.06 338 PHE B O 1
ATOM 6160 N N . GLY B 1 339 ? 12.977 2.561 -5.641 1 94.5 339 GLY B N 1
ATOM 6161 C CA . GLY B 1 339 ? 12.438 2.369 -6.977 1 94.5 339 GLY B CA 1
ATOM 6162 C C . GLY B 1 339 ? 11.859 3.641 -7.574 1 94.5 339 GLY B C 1
ATOM 6163 O O . GLY B 1 339 ? 10.711 3.992 -7.316 1 94.5 339 GLY B O 1
ATOM 6164 N N . VAL B 1 340 ? 12.664 4.254 -8.391 1 93.69 340 VAL B N 1
ATOM 6165 C CA . VAL B 1 340 ? 12.312 5.574 -8.906 1 93.69 340 VAL B CA 1
ATOM 6166 C C . VAL B 1 340 ? 12.516 5.617 -10.414 1 93.69 340 VAL B C 1
ATOM 6168 O O . VAL B 1 340 ? 13.633 5.41 -10.906 1 93.69 340 VAL B O 1
ATOM 6171 N N . ALA B 1 341 ? 11.484 5.934 -11.055 1 94.12 341 ALA B N 1
ATOM 6172 C CA . ALA B 1 341 ? 11.656 6.211 -12.477 1 94.12 341 ALA B CA 1
ATOM 6173 C C . ALA B 1 341 ? 12.039 7.672 -12.711 1 94.12 341 ALA B C 1
ATOM 6175 O O . ALA B 1 341 ? 13.125 7.965 -13.211 1 94.12 341 ALA B O 1
ATOM 6176 N N . TYR B 1 342 ? 11.125 8.508 -12.219 1 94.69 342 TYR B N 1
ATOM 6177 C CA . TYR B 1 342 ? 11.375 9.938 -12.297 1 94.69 342 TYR B CA 1
ATOM 6178 C C . TYR B 1 342 ? 11 10.633 -10.992 1 94.69 342 TYR B C 1
ATOM 6180 O O . TYR B 1 342 ? 9.891 10.453 -10.484 1 94.69 342 TYR B O 1
ATOM 6188 N N . SER B 1 343 ? 11.969 11.461 -10.484 1 94.75 343 SER B N 1
ATOM 6189 C CA . SER B 1 343 ? 11.641 12.211 -9.273 1 94.75 343 SER B CA 1
ATOM 6190 C C . SER B 1 343 ? 12.398 13.531 -9.227 1 94.75 343 SER B C 1
ATOM 6192 O O . SER B 1 343 ? 13.547 13.609 -9.656 1 94.75 343 SER B O 1
ATOM 6194 N N . GLU B 1 344 ? 11.75 14.523 -8.711 1 95.56 344 GLU B N 1
ATOM 6195 C CA . GLU B 1 344 ? 12.359 15.82 -8.422 1 95.56 344 GLU B CA 1
ATOM 6196 C C . GLU B 1 344 ? 12.227 16.172 -6.938 1 95.56 344 GLU B C 1
ATOM 6198 O O . GLU B 1 344 ? 11.141 16.062 -6.363 1 95.56 344 GLU B O 1
ATOM 6203 N N . TYR B 1 345 ? 13.328 16.469 -6.34 1 96.31 345 TYR B N 1
ATOM 6204 C CA . TYR B 1 345 ? 13.367 16.844 -4.934 1 96.31 345 TYR B CA 1
ATOM 6205 C C . TYR B 1 345 ? 13.805 18.297 -4.773 1 96.31 345 TYR B C 1
ATOM 6207 O O . TYR B 1 345 ? 14.883 18.688 -5.246 1 96.31 345 TYR B O 1
ATOM 6215 N N . GLU B 1 346 ? 12.992 19.078 -4.176 1 96.94 346 GLU B N 1
ATOM 6216 C CA . GLU B 1 346 ? 13.391 20.453 -3.867 1 96.94 346 GLU B CA 1
ATOM 6217 C C . GLU B 1 346 ? 13.203 20.766 -2.383 1 96.94 346 GLU B C 1
ATOM 6219 O O . GLU B 1 346 ? 12.086 20.688 -1.862 1 96.94 346 GLU B O 1
ATOM 6224 N N . VAL B 1 347 ? 14.281 21.094 -1.727 1 96.62 347 VAL B N 1
ATOM 6225 C CA . VAL B 1 347 ? 14.25 21.562 -0.346 1 96.62 347 VAL B CA 1
ATOM 6226 C C . VAL B 1 347 ? 14.703 23.031 -0.287 1 96.62 347 VAL B C 1
ATOM 6228 O O . VAL B 1 347 ? 15.836 23.344 -0.657 1 96.62 347 VAL B O 1
ATOM 6231 N N . LYS B 1 348 ? 13.844 23.891 0.127 1 95.62 348 LYS B N 1
ATOM 6232 C CA . LYS B 1 348 ? 14.156 25.312 0.251 1 95.62 348 LYS B CA 1
ATOM 6233 C C . LYS B 1 348 ? 14 25.781 1.693 1 95.62 348 LYS B C 1
ATOM 6235 O O . LYS B 1 348 ? 12.898 25.766 2.246 1 95.62 348 LYS B O 1
ATOM 6240 N N . ILE B 1 349 ? 15.008 26.281 2.23 1 92.56 349 ILE B N 1
ATOM 6241 C CA . ILE B 1 349 ? 15 26.891 3.557 1 92.56 349 ILE B CA 1
ATOM 6242 C C . ILE B 1 349 ? 15.406 28.359 3.451 1 92.56 349 ILE B C 1
ATOM 6244 O O . ILE B 1 349 ? 16.516 28.672 3.018 1 92.56 349 ILE B O 1
ATOM 6248 N N . LYS B 1 350 ? 14.43 29.141 3.721 1 89.94 350 LYS B N 1
ATOM 6249 C CA . LYS B 1 350 ? 14.688 30.578 3.648 1 89.94 350 LYS B CA 1
ATOM 6250 C C . LYS B 1 350 ? 14.469 31.25 5.004 1 89.94 350 LYS B C 1
ATOM 6252 O O . LYS B 1 350 ? 13.375 31.172 5.57 1 89.94 350 LYS B O 1
ATOM 6257 N N . ILE B 1 351 ? 15.484 31.922 5.473 1 84.44 351 ILE B N 1
ATOM 6258 C CA . ILE B 1 351 ? 15.414 32.75 6.676 1 84.44 351 ILE B CA 1
ATOM 6259 C C . ILE B 1 351 ? 15.633 34.219 6.316 1 84.44 351 ILE B C 1
ATOM 6261 O O . ILE B 1 351 ? 16.688 34.562 5.789 1 84.44 351 ILE B O 1
ATOM 6265 N N . GLN B 1 352 ? 14.5 35.125 6.277 1 76.81 352 GLN B N 1
ATOM 6266 C CA . GLN B 1 352 ? 14.594 36.5 5.852 1 76.81 352 GLN B CA 1
ATOM 6267 C C . GLN B 1 352 ? 14.148 37.469 6.961 1 76.81 352 GLN B C 1
ATOM 6269 O O . GLN B 1 352 ? 13.102 37.25 7.578 1 76.81 352 GLN B O 1
ATOM 6274 N N . ASP B 1 353 ? 14.867 38.844 6.875 1 63.69 353 ASP B N 1
ATOM 6275 C CA . ASP B 1 353 ? 14.516 39.938 7.738 1 63.69 353 ASP B CA 1
ATOM 6276 C C . ASP B 1 353 ? 14.039 39.469 9.109 1 63.69 353 ASP B C 1
ATOM 6278 O O . ASP B 1 353 ? 13 39.906 9.602 1 63.69 353 ASP B O 1
ATOM 6282 N N . GLY B 1 354 ? 14.594 38.469 9.359 1 56.09 354 GLY B N 1
ATOM 6283 C CA . GLY B 1 354 ? 14.062 37.75 10.508 1 56.09 354 GLY B CA 1
ATOM 6284 C C . GLY B 1 354 ? 14.094 38.562 11.789 1 56.09 354 GLY B C 1
ATOM 6285 O O . GLY B 1 354 ? 13.664 39.719 11.812 1 56.09 354 GLY B O 1
ATOM 6286 N N . ALA B 1 355 ? 14.844 38 12.82 1 62.03 355 ALA B N 1
ATOM 6287 C CA . ALA B 1 355 ? 14.984 38.469 14.195 1 62.03 355 ALA B CA 1
ATOM 6288 C C . ALA B 1 355 ? 16.172 39.406 14.336 1 62.03 355 ALA B C 1
ATOM 6290 O O . ALA B 1 355 ? 17.141 39.312 13.578 1 62.03 355 ALA B O 1
ATOM 6291 N N . ASP B 1 356 ? 16.109 40.375 15.203 1 71 356 ASP B N 1
ATOM 6292 C CA . ASP B 1 356 ? 17.281 41.188 15.531 1 71 356 ASP B CA 1
ATOM 6293 C C . ASP B 1 356 ? 18.469 40.312 15.93 1 71 356 ASP B C 1
ATOM 6295 O O . ASP B 1 356 ? 19.609 40.594 15.539 1 71 356 ASP B O 1
ATOM 6299 N N . LYS B 1 357 ? 18.109 39.312 16.641 1 78.94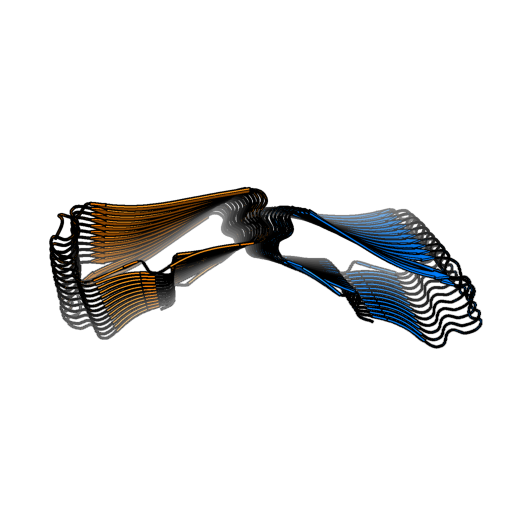 357 LYS B N 1
ATOM 6300 C CA . LYS B 1 357 ? 19.172 38.438 17.156 1 78.94 357 LYS B CA 1
ATOM 6301 C C . LYS B 1 357 ? 18.766 36.969 17.094 1 78.94 357 LYS B C 1
ATOM 6303 O O . LYS B 1 357 ? 17.688 36.625 17.594 1 78.94 357 LYS B O 1
ATOM 6308 N N . ILE B 1 358 ? 19.641 36.125 16.391 1 82.62 358 ILE B N 1
ATOM 6309 C CA . ILE B 1 358 ? 19.547 34.656 16.484 1 82.62 358 ILE B CA 1
ATOM 6310 C C . ILE B 1 358 ? 20.812 34.125 17.172 1 82.62 358 ILE B C 1
ATOM 6312 O O . ILE B 1 358 ? 21.922 34.281 16.656 1 82.62 358 ILE B O 1
ATOM 6316 N N . CYS B 1 359 ? 20.547 33.438 18.172 1 86.94 359 CYS B N 1
ATOM 6317 C CA . CYS B 1 359 ? 21.703 32.969 18.906 1 86.94 359 CYS B CA 1
ATOM 6318 C C . CYS B 1 359 ? 22.281 31.703 18.281 1 86.94 359 CYS B C 1
ATOM 6320 O O . CYS B 1 359 ? 23.484 31.625 18.031 1 86.94 359 CYS B O 1
ATOM 6322 N N . GLN B 1 360 ? 21.5 30.719 18.125 1 89.19 360 GLN B N 1
ATOM 6323 C CA . GLN B 1 360 ? 21.953 29.469 17.5 1 89.19 360 GLN B CA 1
ATOM 6324 C C . GLN B 1 360 ? 21 29.047 16.391 1 89.19 360 GLN B C 1
ATOM 6326 O O . GLN B 1 360 ? 19.797 28.875 16.609 1 89.19 360 GLN B O 1
ATOM 6331 N N . LEU B 1 361 ? 21.5 28.922 15.211 1 89.69 361 LEU B N 1
ATOM 6332 C CA . LEU B 1 361 ? 20.797 28.406 14.047 1 89.69 361 LEU B CA 1
ATOM 6333 C C . LEU B 1 361 ? 21.469 27.125 13.539 1 89.69 361 LEU B C 1
ATOM 6335 O O . LEU B 1 361 ? 22.625 27.156 13.109 1 89.69 361 LEU B O 1
ATOM 6339 N N . SER B 1 362 ? 20.75 26 13.586 1 91.62 362 SER B N 1
ATOM 6340 C CA . SER B 1 362 ? 21.281 24.719 13.133 1 91.62 362 SER B CA 1
ATOM 6341 C C . SER B 1 362 ? 20.375 24.078 12.094 1 91.62 362 SER B C 1
ATOM 6343 O O . SER B 1 362 ? 19.188 23.859 12.328 1 91.62 362 SER B O 1
ATOM 6345 N N . ILE B 1 363 ? 20.859 23.797 10.969 1 92.06 363 ILE B N 1
ATOM 6346 C CA . ILE B 1 363 ? 20.234 22.969 9.938 1 92.06 363 ILE B CA 1
ATOM 6347 C C . ILE B 1 363 ? 21 21.656 9.797 1 92.06 363 ILE B C 1
ATOM 6349 O O . ILE B 1 363 ? 22.141 21.641 9.336 1 92.06 363 ILE B O 1
ATOM 6353 N N . MET B 1 364 ? 20.297 20.594 10.188 1 91.94 364 MET B N 1
ATOM 6354 C CA . MET B 1 364 ? 21 19.312 10.234 1 91.94 364 MET B CA 1
ATOM 6355 C C . MET B 1 364 ? 20.141 18.203 9.672 1 91.94 364 MET B C 1
ATOM 6357 O O . MET B 1 364 ? 18.938 18.141 9.945 1 91.94 364 MET B O 1
ATOM 6361 N N . GLY B 1 365 ? 20.797 17.406 8.883 1 92.31 365 GLY B N 1
ATOM 6362 C CA . GLY B 1 365 ? 20.188 16.125 8.531 1 92.31 365 GLY B CA 1
ATOM 6363 C C . GLY B 1 365 ? 19.219 16.234 7.375 1 92.31 365 GLY B C 1
ATOM 6364 O O . GLY B 1 365 ? 18.094 15.734 7.457 1 92.31 365 GLY B O 1
ATOM 6365 N N . VAL B 1 366 ? 19.609 16.938 6.297 1 95.25 366 VAL B N 1
ATOM 6366 C CA . VAL B 1 366 ? 18.891 16.781 5.031 1 95.25 366 VAL B CA 1
ATOM 6367 C C . VAL B 1 366 ? 19.453 15.586 4.273 1 95.25 366 VAL B C 1
ATOM 6369 O O . VAL B 1 366 ? 20.547 15.664 3.697 1 95.25 366 VAL B O 1
ATOM 6372 N N . ILE B 1 367 ? 18.766 14.492 4.285 1 96.44 367 ILE B N 1
ATOM 6373 C CA . ILE B 1 367 ? 19.312 13.227 3.801 1 96.44 367 ILE B CA 1
ATOM 6374 C C . ILE B 1 367 ? 18.438 12.688 2.672 1 96.44 367 ILE B C 1
ATOM 6376 O O . ILE B 1 367 ? 17.219 12.617 2.803 1 96.44 367 ILE B O 1
ATOM 6380 N N . PHE B 1 368 ? 19.062 12.305 1.624 1 96.81 368 PHE B N 1
ATOM 6381 C CA . PHE B 1 368 ? 18.422 11.602 0.518 1 96.81 368 PHE B CA 1
ATOM 6382 C C . PHE B 1 368 ? 18.938 10.164 0.422 1 96.81 368 PHE B C 1
ATOM 6384 O O . PHE B 1 368 ? 20.125 9.938 0.135 1 96.81 368 PHE B O 1
ATOM 6391 N N . MET B 1 369 ? 18.141 9.32 0.7 1 95.62 369 MET B N 1
ATOM 6392 C CA . MET B 1 369 ? 18.422 7.902 0.492 1 95.62 369 MET B CA 1
ATOM 6393 C C . MET B 1 369 ? 17.531 7.324 -0.604 1 95.62 369 MET B C 1
ATOM 6395 O O . MET B 1 369 ? 16.359 7.031 -0.366 1 95.62 369 MET B O 1
ATOM 6399 N N . VAL B 1 370 ? 18.109 7.203 -1.732 1 94.19 370 VAL B N 1
ATOM 6400 C CA . VAL B 1 370 ? 17.312 6.832 -2.896 1 94.19 370 VAL B CA 1
ATOM 6401 C C . VAL B 1 370 ? 17.922 5.609 -3.574 1 94.19 370 VAL B C 1
ATOM 6403 O O . VAL B 1 370 ? 19.141 5.543 -3.779 1 94.19 370 VAL B O 1
ATOM 6406 N N . PHE B 1 371 ? 17.109 4.68 -3.867 1 92.5 371 PHE B N 1
ATOM 6407 C CA . PHE B 1 371 ? 17.562 3.41 -4.43 1 92.5 371 PHE B CA 1
ATOM 6408 C C . PHE B 1 371 ? 16.891 3.141 -5.766 1 92.5 371 PHE B C 1
ATOM 6410 O O . PHE B 1 371 ? 15.664 3.189 -5.871 1 92.5 371 PHE B O 1
ATOM 6417 N N . GLY B 1 372 ? 17.656 2.74 -6.816 1 93.19 372 GLY B N 1
ATOM 6418 C CA . GLY B 1 372 ? 17.109 2.402 -8.125 1 93.19 372 GLY B CA 1
ATOM 6419 C C . GLY B 1 372 ? 16.5 3.588 -8.836 1 93.19 372 GLY B C 1
ATOM 6420 O O . GLY B 1 372 ? 15.266 3.697 -8.914 1 93.19 372 GLY B O 1
ATOM 6421 N N . VAL B 1 373 ? 17.359 4.383 -9.414 1 92.38 373 VAL B N 1
ATOM 6422 C CA . VAL B 1 373 ? 16.938 5.672 -9.953 1 92.38 373 VAL B CA 1
ATOM 6423 C C . VAL B 1 373 ? 17.203 5.707 -11.461 1 92.38 373 VAL B C 1
ATOM 6425 O O . VAL B 1 373 ? 18.344 5.582 -11.898 1 92.38 373 VAL B O 1
ATOM 6428 N N . VAL B 1 374 ? 16.141 5.934 -12.133 1 91.88 374 VAL B N 1
ATOM 6429 C CA . VAL B 1 374 ? 16.344 6.152 -13.562 1 91.88 374 VAL B CA 1
ATOM 6430 C C . VAL B 1 374 ? 16.719 7.609 -13.812 1 91.88 374 VAL B C 1
ATOM 6432 O O . VAL B 1 374 ? 17.781 7.887 -14.375 1 91.88 374 VAL B O 1
ATOM 6435 N N . TYR B 1 375 ? 15.867 8.453 -13.32 1 94.5 375 TYR B N 1
ATOM 6436 C CA . TYR B 1 375 ? 16.141 9.883 -13.422 1 94.5 375 TYR B CA 1
ATOM 6437 C C . TYR B 1 375 ? 15.711 10.609 -12.148 1 94.5 375 TYR B C 1
ATOM 6439 O O . TYR B 1 375 ? 14.578 10.438 -11.688 1 94.5 375 TYR B O 1
ATOM 6447 N N . SER B 1 376 ? 16.656 11.422 -11.641 1 94.56 376 SER B N 1
ATOM 6448 C CA . SER B 1 376 ? 16.297 12.219 -10.477 1 94.56 376 SER B CA 1
ATOM 6449 C C . SER B 1 376 ? 17.062 13.539 -10.445 1 94.56 376 SER B C 1
ATOM 6451 O O . SER B 1 376 ? 18.234 13.586 -10.805 1 94.56 376 SER B O 1
ATOM 6453 N N . GLU B 1 377 ? 16.375 14.562 -10.031 1 95.38 377 GLU B N 1
ATOM 6454 C CA . GLU B 1 377 ? 16.984 15.867 -9.766 1 95.38 377 GLU B CA 1
ATOM 6455 C C . GLU B 1 377 ? 16.844 16.234 -8.289 1 95.38 377 GLU B C 1
ATOM 6457 O O . GLU B 1 377 ? 15.758 16.172 -7.719 1 95.38 377 GLU B O 1
ATOM 6462 N N . TYR B 1 378 ? 17.969 16.516 -7.695 1 95.81 378 TYR B N 1
ATOM 6463 C CA . TYR B 1 378 ? 18 16.906 -6.289 1 95.81 378 TYR B CA 1
ATOM 6464 C C . TYR B 1 378 ? 18.406 18.359 -6.137 1 95.81 378 TYR B C 1
ATOM 6466 O O . TYR B 1 378 ? 19.484 18.75 -6.594 1 95.81 378 TYR B O 1
ATOM 6474 N N . GLY B 1 379 ? 17.516 19.141 -5.52 1 95.81 379 GLY B N 1
ATOM 6475 C CA . GLY B 1 379 ? 17.828 20.547 -5.258 1 95.81 379 GLY B CA 1
ATOM 6476 C C . GLY B 1 379 ? 17.688 20.922 -3.799 1 95.81 379 GLY B C 1
ATOM 6477 O O . GLY B 1 379 ? 16.609 20.766 -3.217 1 95.81 379 GLY B O 1
ATOM 6478 N N . VAL B 1 380 ? 18.781 21.406 -3.227 1 95.81 380 VAL B N 1
ATOM 6479 C CA . VAL B 1 380 ? 18.75 21.953 -1.875 1 95.81 380 VAL B CA 1
ATOM 6480 C C . VAL B 1 380 ? 19.172 23.406 -1.897 1 95.81 380 VAL B C 1
ATOM 6482 O O . VAL B 1 380 ? 20.297 23.734 -2.312 1 95.81 380 VAL B O 1
ATOM 6485 N N . LYS B 1 381 ? 18.281 24.297 -1.523 1 94.5 381 LYS B N 1
ATOM 6486 C CA . LYS B 1 381 ? 18.578 25.719 -1.485 1 94.5 381 LYS B CA 1
ATOM 6487 C C . LYS B 1 381 ? 18.406 26.281 -0.08 1 94.5 381 LYS B C 1
ATOM 6489 O O . LYS B 1 381 ? 17.281 26.297 0.448 1 94.5 381 LYS B O 1
ATOM 6494 N N . ILE B 1 382 ? 19.391 26.797 0.488 1 92 382 ILE B N 1
ATOM 6495 C CA . ILE B 1 382 ? 19.359 27.453 1.787 1 92 382 ILE B CA 1
ATOM 6496 C C . ILE B 1 382 ? 19.734 28.922 1.627 1 92 382 ILE B C 1
ATOM 6498 O O . ILE B 1 382 ? 20.812 29.25 1.115 1 92 382 ILE B O 1
ATOM 6502 N N . LYS B 1 383 ? 18.781 29.719 1.925 1 88.69 383 LYS B N 1
ATOM 6503 C CA . LYS B 1 383 ? 19.031 31.156 1.83 1 88.69 383 LYS B CA 1
ATOM 6504 C C . LYS B 1 383 ? 18.812 31.844 3.176 1 88.69 383 LYS B C 1
ATOM 6506 O O . LYS B 1 383 ? 17.719 31.766 3.74 1 88.69 383 LYS B O 1
ATOM 6511 N N . ILE B 1 384 ? 19.859 32.531 3.652 1 83.56 384 ILE B N 1
ATOM 6512 C CA . ILE B 1 384 ? 19.797 33.375 4.852 1 83.56 384 ILE B CA 1
ATOM 6513 C C . ILE B 1 384 ? 20.016 34.844 4.477 1 83.56 384 ILE B C 1
ATOM 6515 O O . ILE B 1 384 ? 21.078 35.219 3.977 1 83.56 384 ILE B O 1
ATOM 6519 N N . GLN B 1 385 ? 18.906 35.75 4.379 1 74.62 385 GLN B N 1
ATOM 6520 C CA . GLN B 1 385 ? 19.016 37.125 3.93 1 74.62 385 GLN B CA 1
ATOM 6521 C C . GLN B 1 385 ? 18.562 38.094 5.02 1 74.62 385 GLN B C 1
ATOM 6523 O O . GLN B 1 385 ? 17.5 37.938 5.613 1 74.62 385 GLN B O 1
ATOM 6528 N N . ASP B 1 386 ? 19.281 39.375 5.008 1 62.12 386 ASP B N 1
ATOM 6529 C CA . ASP B 1 386 ? 18.938 40.5 5.906 1 62.12 386 ASP B CA 1
ATOM 6530 C C . ASP B 1 386 ? 18.391 39.969 7.234 1 62.12 386 ASP B C 1
ATOM 6532 O O . ASP B 1 386 ? 17.438 40.5 7.777 1 62.12 386 ASP B O 1
ATOM 6536 N N . GLY B 1 387 ? 18.578 38.844 7.551 1 53.53 387 GLY B N 1
ATOM 6537 C CA . GLY B 1 387 ? 17.922 37.938 8.508 1 53.53 387 GLY B CA 1
ATOM 6538 C C . GLY B 1 387 ? 17.953 38.469 9.922 1 53.53 387 GLY B C 1
ATOM 6539 O O . GLY B 1 387 ? 16.969 38.375 10.656 1 53.53 387 GLY B O 1
ATOM 6540 N N . ALA B 1 388 ? 19.031 38.469 10.578 1 59.59 388 ALA B N 1
ATOM 6541 C CA . ALA B 1 388 ? 19.219 38.938 11.945 1 59.59 388 ALA B CA 1
ATOM 6542 C C . ALA B 1 388 ? 20.359 39.938 12.039 1 59.59 388 ALA B C 1
ATOM 6544 O O . ALA B 1 388 ? 21.359 39.812 11.312 1 59.59 388 ALA B O 1
ATOM 6545 N N . ASP B 1 389 ? 20.219 41 12.781 1 67.19 389 ASP B N 1
ATOM 6546 C CA . ASP B 1 389 ? 21.344 41.875 13.039 1 67.19 389 ASP B CA 1
ATOM 6547 C C . ASP B 1 389 ? 22.547 41.094 13.547 1 67.19 389 ASP B C 1
ATOM 6549 O O . ASP B 1 389 ? 23.688 41.375 13.156 1 67.19 389 ASP B O 1
ATOM 6553 N N . LYS B 1 390 ? 22.219 40.156 14.344 1 75.44 390 LYS B N 1
ATOM 6554 C CA . LYS B 1 390 ? 23.297 39.344 14.93 1 75.44 390 LYS B CA 1
ATOM 6555 C C . LYS B 1 390 ? 22.922 37.875 14.945 1 75.44 390 LYS B C 1
ATOM 6557 O O . LYS B 1 390 ? 21.859 37.5 15.438 1 75.44 390 LYS B O 1
ATOM 6562 N N . ILE B 1 391 ? 23.75 36.969 14.281 1 79.69 391 ILE B N 1
ATOM 6563 C CA . ILE B 1 391 ? 23.719 35.5 14.461 1 79.69 391 ILE B CA 1
ATOM 6564 C C . ILE B 1 391 ? 24.969 35.031 15.188 1 79.69 391 ILE B C 1
ATOM 6566 O O . ILE B 1 391 ? 26.094 35.188 14.68 1 79.69 391 ILE B O 1
ATOM 6570 N N . CYS B 1 392 ? 24.719 34.438 16.219 1 83.75 392 CYS B N 1
ATOM 6571 C CA . CYS B 1 392 ? 25.891 34.062 17.016 1 83.75 392 CYS B CA 1
ATOM 6572 C C . CYS B 1 392 ? 26.516 32.781 16.484 1 83.75 392 CYS B C 1
ATOM 6574 O O . CYS B 1 392 ? 27.734 32.719 16.297 1 83.75 392 CYS B O 1
ATOM 6576 N N . GLN B 1 393 ? 25.766 31.734 16.359 1 86.81 393 GLN B N 1
ATOM 6577 C CA . GLN B 1 393 ? 26.266 30.469 15.836 1 86.81 393 GLN B CA 1
ATOM 6578 C C . GLN B 1 393 ? 25.359 29.953 14.719 1 86.81 393 GLN B C 1
ATOM 6580 O O . GLN B 1 393 ? 24.156 29.797 14.906 1 86.81 393 GLN B O 1
ATOM 6585 N N . LEU B 1 394 ? 25.891 29.766 13.57 1 87.69 394 LEU B N 1
ATOM 6586 C CA . LEU B 1 394 ? 25.234 29.156 12.414 1 87.69 394 LEU B CA 1
ATOM 6587 C C . LEU B 1 394 ? 25.922 27.859 12.008 1 87.69 394 LEU B C 1
ATOM 6589 O O . LEU B 1 394 ? 27.109 27.859 11.688 1 87.69 394 LEU B O 1
ATOM 6593 N N . SER B 1 395 ? 25.172 26.719 12.047 1 89.5 395 SER B N 1
ATOM 6594 C CA . SER B 1 395 ? 25.719 25.422 11.664 1 89.5 395 SER B CA 1
ATOM 6595 C C . SER B 1 395 ? 24.828 24.75 10.609 1 89.5 395 SER B C 1
ATOM 6597 O O . SER B 1 395 ? 23.625 24.578 10.82 1 89.5 395 SER B O 1
ATOM 6599 N N . ILE B 1 396 ? 25.328 24.422 9.508 1 89.44 396 ILE B N 1
ATOM 6600 C CA . ILE B 1 396 ? 24.719 23.578 8.477 1 89.44 396 ILE B CA 1
ATOM 6601 C C . ILE B 1 396 ? 25.5 22.281 8.336 1 89.44 396 ILE B C 1
ATOM 6603 O O . ILE B 1 396 ? 26.656 22.281 7.918 1 89.44 396 ILE B O 1
ATOM 6607 N N . MET B 1 397 ? 24.859 21.234 8.703 1 89.88 397 MET B N 1
ATOM 6608 C CA . MET B 1 397 ? 25.547 19.953 8.703 1 89.88 397 MET B CA 1
ATOM 6609 C C . MET B 1 397 ? 24.625 18.828 8.258 1 89.88 397 MET B C 1
ATOM 6611 O O . MET B 1 397 ? 23.422 18.859 8.539 1 89.88 397 MET B O 1
ATOM 6615 N N . GLY B 1 398 ? 25.234 17.906 7.578 1 91.06 398 GLY B N 1
ATOM 6616 C CA . GLY B 1 398 ? 24.562 16.641 7.328 1 91.06 398 GLY B CA 1
ATOM 6617 C C . GLY B 1 398 ? 23.641 16.688 6.125 1 91.06 398 GLY B C 1
ATOM 6618 O O . GLY B 1 398 ? 22.516 16.172 6.168 1 91.06 398 GLY B O 1
ATOM 6619 N N . ILE B 1 399 ? 24.016 17.469 5.07 1 94.38 399 ILE B N 1
ATOM 6620 C CA . ILE B 1 399 ? 23.359 17.281 3.785 1 94.38 399 ILE B CA 1
ATOM 6621 C C . ILE B 1 399 ? 23.969 16.078 3.072 1 94.38 399 ILE B C 1
ATOM 6623 O O . ILE B 1 399 ? 25.094 16.125 2.594 1 94.38 399 ILE B O 1
ATOM 6627 N N . ILE B 1 400 ? 23.25 14.984 3.043 1 95.56 400 ILE B N 1
ATOM 6628 C CA . ILE B 1 400 ? 23.812 13.719 2.58 1 95.56 400 ILE B CA 1
ATOM 6629 C C . ILE B 1 400 ? 22.953 13.156 1.451 1 95.56 400 ILE B C 1
ATOM 6631 O O . ILE B 1 400 ? 21.719 13.07 1.579 1 95.56 400 ILE B O 1
ATOM 6635 N N . PHE B 1 401 ? 23.594 12.781 0.386 1 95.75 401 PHE B N 1
ATOM 6636 C CA . PHE B 1 401 ? 22.969 12.062 -0.715 1 95.75 401 PHE B CA 1
ATOM 6637 C C . PHE B 1 401 ? 23.484 10.633 -0.79 1 95.75 401 PHE B C 1
ATOM 6639 O O . PHE B 1 401 ? 24.656 10.406 -1.093 1 95.75 401 PHE B O 1
ATOM 6646 N N . MET B 1 402 ? 22.688 9.805 -0.442 1 94.56 402 MET B N 1
ATOM 6647 C CA . MET B 1 402 ? 22.969 8.383 -0.616 1 94.56 402 MET B CA 1
ATOM 6648 C C . MET B 1 402 ? 22.094 7.781 -1.703 1 94.56 402 MET B C 1
ATOM 6650 O O . MET B 1 402 ? 20.922 7.48 -1.464 1 94.56 402 MET B O 1
ATOM 6654 N N . VAL B 1 403 ? 22.656 7.629 -2.842 1 93.06 403 VAL B N 1
ATOM 6655 C CA . VAL B 1 403 ? 21.891 7.176 -3.994 1 93.06 403 VAL B CA 1
ATOM 6656 C C . VAL B 1 403 ? 22.531 5.926 -4.59 1 93.06 403 VAL B C 1
ATOM 6658 O O . VAL B 1 403 ? 23.719 5.918 -4.887 1 93.06 403 VAL B O 1
ATOM 6661 N N . PHE B 1 404 ? 21.734 4.914 -4.664 1 91.25 404 PHE B N 1
ATOM 6662 C CA . PHE B 1 404 ? 22.234 3.627 -5.125 1 91.25 404 PHE B CA 1
ATOM 6663 C C . PHE B 1 404 ? 21.547 3.211 -6.422 1 91.25 404 PHE B C 1
ATOM 6665 O O . PHE B 1 404 ? 20.328 3.131 -6.484 1 91.25 404 PHE B O 1
ATOM 6672 N N . GLY B 1 405 ? 22.344 2.838 -7.453 1 91.12 405 GLY B N 1
ATOM 6673 C CA . GLY B 1 405 ? 21.797 2.441 -8.742 1 91.12 405 GLY B CA 1
ATOM 6674 C C . GLY B 1 405 ? 21.141 3.586 -9.484 1 91.12 405 GLY B C 1
ATOM 6675 O O . GLY B 1 405 ? 19.938 3.807 -9.344 1 91.12 405 GLY B O 1
ATOM 6676 N N . VAL B 1 406 ? 22 4.297 -10.273 1 91.19 406 VAL B N 1
ATOM 6677 C CA . VAL B 1 406 ? 21.531 5.527 -10.906 1 91.19 406 VAL B CA 1
ATOM 6678 C C . VAL B 1 406 ? 21.844 5.496 -12.398 1 91.19 406 VAL B C 1
ATOM 6680 O O . VAL B 1 406 ? 22.984 5.262 -12.797 1 91.19 406 VAL B O 1
ATOM 6683 N N . ALA B 1 407 ? 20.797 5.734 -13.125 1 91.12 407 ALA B N 1
ATOM 6684 C CA . ALA B 1 407 ? 21.047 5.926 -14.555 1 91.12 407 ALA B CA 1
ATOM 6685 C C . ALA B 1 407 ? 21.438 7.371 -14.852 1 91.12 407 ALA B C 1
ATOM 6687 O O . ALA B 1 407 ? 22.5 7.637 -15.414 1 91.12 407 ALA B O 1
ATOM 6688 N N . TYR B 1 408 ? 20.562 8.258 -14.391 1 92.44 408 TYR B N 1
ATOM 6689 C CA . TYR B 1 408 ? 20.828 9.688 -14.555 1 92.44 408 TYR B CA 1
ATOM 6690 C C . TYR B 1 408 ? 20.391 10.469 -13.328 1 92.44 408 TYR B C 1
ATOM 6692 O O . TYR B 1 408 ? 19.266 10.281 -12.828 1 92.44 408 TYR B O 1
ATOM 6700 N N . SER B 1 409 ? 21.297 11.336 -12.828 1 93.06 409 SER B N 1
ATOM 6701 C CA . SER B 1 409 ? 20.922 12.172 -11.695 1 93.06 409 SER B CA 1
ATOM 6702 C C . SER B 1 409 ? 21.625 13.516 -11.734 1 93.06 409 SER B C 1
ATOM 6704 O O . SER B 1 409 ? 22.781 13.602 -12.188 1 93.06 409 SER B O 1
ATOM 6706 N N . GLU B 1 410 ? 20.969 14.508 -11.289 1 94.44 410 GLU B N 1
ATOM 6707 C CA . GLU B 1 410 ? 21.531 15.852 -11.117 1 94.44 410 GLU B CA 1
ATOM 6708 C C . GLU B 1 410 ? 21.359 16.328 -9.68 1 94.44 410 GLU B C 1
ATOM 6710 O O . GLU B 1 410 ? 20.281 16.219 -9.094 1 94.44 410 GLU B O 1
ATOM 6715 N N . TYR B 1 411 ? 22.422 16.812 -9.078 1 95.38 411 TYR B N 1
ATOM 6716 C CA . TYR B 1 411 ? 22.422 17.328 -7.715 1 95.38 411 TYR B CA 1
ATOM 6717 C C . TYR B 1 411 ? 22.812 18.797 -7.691 1 95.38 411 TYR B C 1
ATOM 6719 O O . TYR B 1 411 ? 23.875 19.188 -8.211 1 95.38 411 TYR B O 1
ATOM 6727 N N . GLU B 1 412 ? 21.938 19.578 -7.188 1 95.81 412 GLU B N 1
ATOM 6728 C CA . GLU B 1 412 ? 22.266 20.984 -7.004 1 95.81 412 GLU B CA 1
ATOM 6729 C C . GLU B 1 412 ? 22.078 21.422 -5.551 1 95.81 412 GLU B C 1
ATOM 6731 O O . GLU B 1 412 ? 20.969 21.312 -5.008 1 95.81 412 GLU B O 1
ATOM 6736 N N . VAL B 1 413 ? 23.125 21.906 -4.922 1 95.12 413 VAL B N 1
ATOM 6737 C CA . VAL B 1 413 ? 23.062 22.469 -3.578 1 95.12 413 VAL B CA 1
ATOM 6738 C C . VAL B 1 413 ? 23.484 23.938 -3.613 1 95.12 413 VAL B C 1
ATOM 6740 O O . VAL B 1 413 ? 24.594 24.266 -4.031 1 95.12 413 VAL B O 1
ATOM 6743 N N . LYS B 1 414 ? 22.609 24.781 -3.297 1 93.19 414 LYS B N 1
ATOM 6744 C CA . LYS B 1 414 ? 22.891 26.219 -3.246 1 93.19 414 LYS B CA 1
ATOM 6745 C C . LYS B 1 414 ? 22.719 26.766 -1.832 1 93.19 414 LYS B C 1
ATOM 6747 O O . LYS B 1 414 ? 21.609 26.75 -1.29 1 93.19 414 LYS B O 1
ATOM 6752 N N . ILE B 1 415 ? 23.75 27.312 -1.233 1 90.38 415 ILE B N 1
ATOM 6753 C CA . ILE B 1 415 ? 23.703 27.969 0.063 1 90.38 415 ILE B CA 1
ATOM 6754 C C . ILE B 1 415 ? 24.078 29.438 -0.101 1 90.38 415 ILE B C 1
ATOM 6756 O O . ILE B 1 415 ? 25.172 29.766 -0.588 1 90.38 415 ILE B O 1
ATOM 6760 N N . LYS B 1 416 ? 23.125 30.234 0.167 1 86.81 416 LYS B N 1
ATOM 6761 C CA . LYS B 1 416 ? 23.391 31.672 0.05 1 86.81 416 LYS B CA 1
ATOM 6762 C C . LYS B 1 416 ? 23.188 32.375 1.387 1 86.81 416 LYS B C 1
ATOM 6764 O O . LYS B 1 416 ? 22.094 32.344 1.963 1 86.81 416 LYS B O 1
ATOM 6769 N N . ILE B 1 417 ? 24.266 33.094 1.87 1 82.06 417 ILE B N 1
ATOM 6770 C CA . ILE B 1 417 ? 24.203 33.938 3.057 1 82.06 417 ILE B CA 1
ATOM 6771 C C . ILE B 1 417 ? 24.422 35.406 2.666 1 82.06 417 ILE B C 1
ATOM 6773 O O . ILE B 1 417 ? 25.5 35.75 2.178 1 82.06 417 ILE B O 1
ATOM 6777 N N . GLN B 1 418 ? 23.344 36.344 2.529 1 72.06 418 GLN B N 1
ATOM 6778 C CA . GLN B 1 418 ? 23.484 37.719 2.059 1 72.06 418 GLN B CA 1
ATOM 6779 C C . GLN B 1 418 ? 23.078 38.719 3.141 1 72.06 418 GLN B C 1
ATOM 6781 O O . GLN B 1 418 ? 22.016 38.562 3.758 1 72.06 418 GLN B O 1
ATOM 6786 N N . ASP B 1 419 ? 23.766 39.969 3.055 1 60.34 419 ASP B N 1
ATOM 6787 C CA . ASP B 1 419 ? 23.5 41.125 3.9 1 60.34 419 ASP B CA 1
ATOM 6788 C C . ASP B 1 419 ? 22.953 40.688 5.262 1 60.34 419 ASP B C 1
ATOM 6790 O O . ASP B 1 419 ? 22.234 41.438 5.914 1 60.34 419 ASP B O 1
ATOM 6794 N N . GLY B 1 420 ? 22.734 39.594 5.59 1 52.41 420 GLY B N 1
ATOM 6795 C CA . GLY B 1 420 ? 21.922 38.875 6.547 1 52.41 420 GLY B CA 1
ATOM 6796 C C . GLY B 1 420 ? 22.141 39.312 7.98 1 52.41 420 GLY B C 1
ATOM 6797 O O . GLY B 1 420 ? 21.203 39.375 8.766 1 52.41 420 GLY B O 1
ATOM 6798 N N . ALA B 1 421 ? 23.266 38.969 8.523 1 56.28 421 ALA B N 1
ATOM 6799 C CA . ALA B 1 421 ? 23.562 39.344 9.906 1 56.28 421 ALA B CA 1
ATOM 6800 C C . ALA B 1 421 ? 24.703 40.344 9.961 1 56.28 421 ALA B C 1
ATOM 6802 O O . ALA B 1 421 ? 25.719 40.219 9.281 1 56.28 421 ALA B O 1
ATOM 6803 N N . ASP B 1 422 ? 24.438 41.594 10.469 1 61.16 422 ASP B N 1
ATOM 6804 C CA . ASP B 1 422 ? 25.547 42.5 10.688 1 61.16 422 ASP B CA 1
ATOM 6805 C C . ASP B 1 422 ? 26.719 41.812 11.352 1 61.16 422 ASP B C 1
ATOM 6807 O O . ASP B 1 422 ? 27.875 42.156 11.102 1 61.16 422 ASP B O 1
ATOM 6811 N N . LYS B 1 423 ? 26.312 40.906 12.227 1 69.25 423 LYS B N 1
ATOM 6812 C CA . LYS B 1 423 ? 27.359 40.188 12.945 1 69.25 423 LYS B CA 1
ATOM 6813 C C . LYS B 1 423 ? 27.047 38.688 13.016 1 69.25 423 LYS B C 1
ATOM 6815 O O . LYS B 1 423 ? 25.953 38.312 13.422 1 69.25 423 LYS B O 1
ATOM 6820 N N . ILE B 1 424 ? 27.859 37.781 12.367 1 73.69 424 ILE B N 1
ATOM 6821 C CA . ILE B 1 424 ? 27.875 36.344 12.609 1 73.69 424 ILE B CA 1
ATOM 6822 C C . ILE B 1 424 ? 29.125 36 13.406 1 73.69 424 ILE B C 1
ATOM 6824 O O . ILE B 1 424 ? 30.25 36.188 12.93 1 73.69 424 ILE B O 1
ATOM 6828 N N . CYS B 1 425 ? 28.938 35.438 14.461 1 77.5 425 CYS B N 1
ATOM 6829 C CA . CYS B 1 425 ? 30.078 35.156 15.328 1 77.5 425 CYS B CA 1
ATOM 6830 C C . CYS B 1 425 ? 30.766 33.875 14.945 1 77.5 425 CYS B C 1
ATOM 6832 O O . CYS B 1 425 ? 32 33.781 14.914 1 77.5 425 CYS B O 1
ATOM 6834 N N . GLN B 1 426 ? 30.047 32.75 14.773 1 81.69 426 GLN B N 1
ATOM 6835 C CA . GLN B 1 426 ? 30.578 31.438 14.367 1 81.69 426 GLN B CA 1
ATOM 6836 C C . GLN B 1 426 ? 29.75 30.828 13.242 1 81.69 426 GLN B C 1
ATOM 6838 O O . GLN B 1 426 ? 28.516 30.766 13.336 1 81.69 426 GLN B O 1
ATOM 6843 N N . LEU B 1 427 ? 30.312 30.5 12.133 1 83 427 LEU B N 1
ATOM 6844 C CA . LEU B 1 427 ? 29.688 29.859 10.984 1 83 427 LEU B CA 1
ATOM 6845 C C . LEU B 1 427 ? 30.375 28.531 10.664 1 83 427 LEU B C 1
ATOM 6847 O O . LEU B 1 427 ? 31.578 28.5 10.398 1 83 427 LEU B O 1
ATOM 6851 N N . SER B 1 428 ? 29.641 27.422 10.797 1 82.38 428 SER B N 1
ATOM 6852 C CA . SER B 1 428 ? 30.156 26.094 10.469 1 82.38 428 SER B CA 1
ATOM 6853 C C . SER B 1 428 ? 29.297 25.422 9.383 1 82.38 428 SER B C 1
ATOM 6855 O O . SER B 1 428 ? 28.125 25.141 9.609 1 82.38 428 SER B O 1
ATOM 6857 N N . ILE B 1 429 ? 29.672 25.391 8.195 1 79.25 429 ILE B N 1
ATOM 6858 C CA . ILE B 1 429 ? 29.141 24.516 7.16 1 79.25 429 ILE B CA 1
ATOM 6859 C C . ILE B 1 429 ? 29.984 23.234 7.074 1 79.25 429 ILE B C 1
ATOM 6861 O O . ILE B 1 429 ? 31.109 23.266 6.59 1 79.25 429 ILE B O 1
ATOM 6865 N N . VAL B 1 430 ? 29.656 22.094 7.602 1 71.19 430 VAL B N 1
ATOM 6866 C CA . VAL B 1 430 ? 30.562 20.984 7.91 1 71.19 430 VAL B CA 1
ATOM 6867 C C . VAL B 1 430 ? 30.5 19.938 6.805 1 71.19 430 VAL B C 1
ATOM 6869 O O . VAL B 1 430 ? 31.531 19.438 6.352 1 71.19 430 VAL B O 1
ATOM 6872 N N . SER B 1 431 ? 29.203 19.422 6.406 1 82.19 431 SER B N 1
ATOM 6873 C CA . SER B 1 431 ? 29.297 18.266 5.527 1 82.19 431 SER B CA 1
ATOM 6874 C C . SER B 1 431 ? 28.156 18.234 4.512 1 82.19 431 SER B C 1
ATOM 6876 O O . SER B 1 431 ? 26.984 18.266 4.891 1 82.19 431 SER B O 1
ATOM 6878 N N . VAL B 1 432 ? 28.5 18.375 3.186 1 88.62 432 VAL B N 1
ATOM 6879 C CA . VAL B 1 432 ? 27.703 17.922 2.049 1 88.62 432 VAL B CA 1
ATOM 6880 C C . VAL B 1 432 ? 28.328 16.656 1.463 1 88.62 432 VAL B C 1
ATOM 6882 O O . VAL B 1 432 ? 29.422 16.688 0.92 1 88.62 432 VAL B O 1
ATOM 6885 N N . ILE B 1 433 ? 27.734 15.555 1.732 1 93.75 433 ILE B N 1
ATOM 6886 C CA . ILE B 1 433 ? 28.297 14.258 1.359 1 93.75 433 ILE B CA 1
ATOM 6887 C C . ILE B 1 433 ? 27.469 13.648 0.227 1 93.75 433 ILE B C 1
ATOM 6889 O O . ILE B 1 433 ? 26.25 13.594 0.302 1 93.75 433 ILE B O 1
ATOM 6893 N N . PHE B 1 434 ? 28.109 13.227 -0.836 1 94.31 434 PHE B N 1
ATOM 6894 C CA . PHE B 1 434 ? 27.5 12.461 -1.918 1 94.31 434 PHE B CA 1
ATOM 6895 C C . PHE B 1 434 ? 28.016 11.031 -1.926 1 94.31 434 PHE B C 1
ATOM 6897 O O . PHE B 1 434 ? 29.203 10.789 -2.17 1 94.31 434 PHE B O 1
ATOM 6904 N N . MET B 1 435 ? 27.234 10.188 -1.55 1 92.19 435 MET B N 1
ATOM 6905 C CA . MET B 1 435 ? 27.5 8.758 -1.712 1 92.19 435 MET B CA 1
ATOM 6906 C C . MET B 1 435 ? 26.625 8.156 -2.807 1 92.19 435 MET B C 1
ATOM 6908 O O . MET B 1 435 ? 25.5 7.723 -2.543 1 92.19 435 MET B O 1
ATOM 6912 N N . VAL B 1 436 ? 27.078 8.148 -4.012 1 90.25 436 VAL B N 1
ATOM 6913 C CA . VAL B 1 436 ? 26.344 7.672 -5.188 1 90.25 436 VAL B CA 1
ATOM 6914 C C . VAL B 1 436 ? 27.047 6.441 -5.758 1 90.25 436 VAL B C 1
ATOM 6916 O O . VAL B 1 436 ? 28.188 6.523 -6.223 1 90.25 436 VAL B O 1
ATOM 6919 N N . ILE B 1 437 ? 26.391 5.328 -5.617 1 88.06 437 ILE B N 1
ATOM 6920 C CA . ILE B 1 437 ? 27 4.047 -5.969 1 88.06 437 ILE B CA 1
ATOM 6921 C C . ILE B 1 437 ? 26.219 3.416 -7.125 1 88.06 437 ILE B C 1
ATOM 6923 O O . ILE B 1 437 ? 25 3.277 -7.062 1 88.06 437 ILE B O 1
ATOM 6927 N N . GLY B 1 438 ? 26.969 3.018 -8.195 1 87.06 438 GLY B N 1
ATOM 6928 C CA . GLY B 1 438 ? 26.344 2.408 -9.359 1 87.06 438 GLY B CA 1
ATOM 6929 C C . GLY B 1 438 ? 25.688 3.418 -10.281 1 87.06 438 GLY B C 1
ATOM 6930 O O . GLY B 1 438 ? 24.484 3.35 -10.516 1 87.06 438 GLY B O 1
ATOM 6931 N N . VAL B 1 439 ? 26.578 4.348 -10.844 1 86.69 439 VAL B N 1
ATOM 6932 C CA . VAL B 1 439 ? 26.078 5.5 -11.586 1 86.69 439 VAL B CA 1
ATOM 6933 C C . VAL B 1 439 ? 26.484 5.383 -13.055 1 86.69 439 VAL B C 1
ATOM 6935 O O . VAL B 1 439 ? 27.656 5.141 -13.367 1 86.69 439 VAL B O 1
ATOM 6938 N N . ALA B 1 440 ? 25.484 5.551 -13.844 1 85.75 440 ALA B N 1
ATOM 6939 C CA . ALA B 1 440 ? 25.812 5.668 -15.266 1 85.75 440 ALA B CA 1
ATOM 6940 C C . ALA B 1 440 ? 26.188 7.098 -15.625 1 85.75 440 ALA B C 1
ATOM 6942 O O . ALA B 1 440 ? 27.266 7.34 -16.188 1 85.75 440 ALA B O 1
ATOM 6943 N N . TYR B 1 441 ? 25.312 8.062 -15.219 1 87.94 441 TYR B N 1
ATOM 6944 C CA . TYR B 1 441 ? 25.609 9.477 -15.422 1 87.94 441 TYR B CA 1
ATOM 6945 C C . TYR B 1 441 ? 25.109 10.32 -14.25 1 87.94 441 TYR B C 1
ATOM 6947 O O . TYR B 1 441 ? 24.016 10.102 -13.75 1 87.94 441 TYR B O 1
ATOM 6955 N N . SER B 1 442 ? 25.938 11.242 -13.766 1 90.06 442 SER B N 1
ATOM 6956 C CA . SER B 1 442 ? 25.547 12.156 -12.703 1 90.06 442 SER B CA 1
ATOM 6957 C C . SER B 1 442 ? 26.25 13.5 -12.836 1 90.06 442 SER B C 1
ATOM 6959 O O . SER B 1 442 ? 27.406 13.555 -13.258 1 90.06 442 SER B O 1
ATOM 6961 N N . GLU B 1 443 ? 25.531 14.531 -12.57 1 93.31 443 GLU B N 1
ATOM 6962 C CA . GLU B 1 443 ? 26.094 15.875 -12.5 1 93.31 443 GLU B CA 1
ATOM 6963 C C . GLU B 1 443 ? 25.922 16.453 -11.094 1 93.31 443 GLU B C 1
ATOM 6965 O O . GLU B 1 443 ? 24.859 16.375 -10.5 1 93.31 443 GLU B O 1
ATOM 6970 N N . TYR B 1 444 ? 26.953 16.953 -10.477 1 94.06 444 TYR B N 1
ATOM 6971 C CA . TYR B 1 444 ? 26.953 17.531 -9.133 1 94.06 444 TYR B CA 1
ATOM 697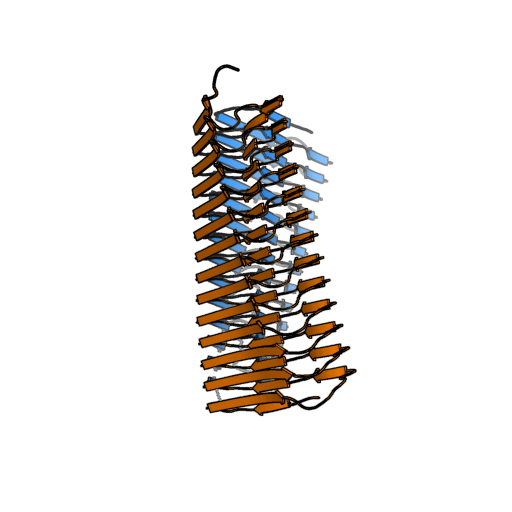2 C C . TYR B 1 444 ? 27.297 19.016 -9.18 1 94.06 444 TYR B C 1
ATOM 6974 O O . TYR B 1 444 ? 28.312 19.406 -9.758 1 94.06 444 TYR B O 1
ATOM 6982 N N . LYS B 1 445 ? 26.516 19.812 -8.672 1 93.44 445 LYS B N 1
ATOM 6983 C CA . LYS B 1 445 ? 26.766 21.25 -8.547 1 93.44 445 LYS B CA 1
ATOM 6984 C C . LYS B 1 445 ? 26.578 21.703 -7.105 1 93.44 445 LYS B C 1
ATOM 6986 O O . LYS B 1 445 ? 25.484 21.562 -6.543 1 93.44 445 LYS B O 1
ATOM 6991 N N . VAL B 1 446 ? 27.547 22.234 -6.441 1 93.38 446 VAL B N 1
ATOM 6992 C CA . VAL B 1 446 ? 27.469 22.812 -5.109 1 93.38 446 VAL B CA 1
ATOM 6993 C C . VAL B 1 446 ? 27.906 24.281 -5.164 1 93.38 446 VAL B C 1
ATOM 6995 O O . VAL B 1 446 ? 29.031 24.578 -5.559 1 93.38 446 VAL B O 1
ATOM 6998 N N . LYS B 1 447 ? 27.031 25.141 -4.953 1 91.56 447 LYS B N 1
ATOM 6999 C CA . LYS B 1 447 ? 27.344 26.562 -4.938 1 91.56 447 LYS B CA 1
ATOM 7000 C C . LYS B 1 447 ? 27.109 27.172 -3.555 1 91.56 447 LYS B C 1
ATOM 7002 O O . LYS B 1 447 ? 25.984 27.156 -3.049 1 91.56 447 LYS B O 1
ATOM 7007 N N . ILE B 1 448 ? 28.062 27.719 -2.887 1 88.38 448 ILE B N 1
ATOM 7008 C CA . ILE B 1 448 ? 27.969 28.422 -1.614 1 88.38 448 ILE B CA 1
ATOM 7009 C C . ILE B 1 448 ? 28.359 29.891 -1.81 1 88.38 448 ILE B C 1
ATOM 7011 O O . ILE B 1 448 ? 29.469 30.188 -2.266 1 88.38 448 ILE B O 1
ATOM 7015 N N . LYS B 1 449 ? 27.484 30.75 -1.562 1 84.25 449 LYS B N 1
ATOM 7016 C CA . LYS B 1 449 ? 27.734 32.188 -1.767 1 84.25 449 LYS B CA 1
ATOM 7017 C C . LYS B 1 449 ? 27.547 32.969 -0.472 1 84.25 449 LYS B C 1
ATOM 7019 O O . LYS B 1 449 ? 26.516 32.844 0.177 1 84.25 449 LYS B O 1
ATOM 7024 N N . PHE B 1 450 ? 28.625 33.812 -0.032 1 77.94 450 PHE B N 1
ATOM 7025 C CA . PHE B 1 450 ? 28.562 34.719 1.095 1 77.94 450 PHE B CA 1
ATOM 7026 C C . PHE B 1 450 ? 28.547 36.188 0.61 1 77.94 450 PHE B C 1
ATOM 7028 O O . PHE B 1 450 ? 29.391 36.562 -0.209 1 77.94 450 PHE B O 1
ATOM 7035 N N . LYS B 1 451 ? 27.422 36.906 0.799 1 69.75 451 LYS B N 1
ATOM 7036 C CA . LYS B 1 451 ? 27.469 38.344 0.552 1 69.75 451 LYS B CA 1
ATOM 7037 C C . LYS B 1 451 ? 27.422 39.125 1.86 1 69.75 451 LYS B C 1
ATOM 7039 O O . LYS B 1 451 ? 26.344 39.5 2.326 1 69.75 451 LYS B O 1
ATOM 7044 N N . MET B 1 452 ? 28.453 39.031 2.66 1 58.28 452 MET B N 1
ATOM 7045 C CA . MET B 1 452 ? 28.547 39.75 3.943 1 58.28 452 MET B CA 1
ATOM 7046 C C . MET B 1 452 ? 29.594 40.844 3.896 1 58.28 452 MET B C 1
ATOM 7048 O O . MET B 1 452 ? 30.516 40.812 3.082 1 58.28 452 MET B O 1
ATOM 7052 N N . ALA B 1 453 ? 29.266 42.031 4.488 1 48.38 453 ALA B N 1
ATOM 7053 C CA . ALA B 1 453 ? 30.359 42.969 4.684 1 48.38 453 ALA B CA 1
ATOM 7054 C C . ALA B 1 453 ? 31.531 42.344 5.414 1 48.38 453 ALA B C 1
ATOM 7056 O O . ALA B 1 453 ? 31.344 41.406 6.211 1 48.38 453 ALA B O 1
ATOM 7057 N N . PRO B 1 454 ? 32.75 42.5 4.773 1 46.69 454 PRO B N 1
ATOM 7058 C CA . PRO B 1 454 ? 33.969 41.969 5.312 1 46.69 454 PRO B CA 1
ATOM 7059 C C . PRO B 1 454 ? 34.094 42.094 6.832 1 46.69 454 PRO B C 1
ATOM 7061 O O . PRO B 1 454 ? 35 42.75 7.332 1 46.69 454 PRO B O 1
ATOM 7064 N N . THR B 1 455 ? 33.031 41.812 7.617 1 38.88 455 THR B N 1
ATOM 7065 C CA . THR B 1 455 ? 33.688 41.906 8.922 1 38.88 455 THR B CA 1
ATOM 7066 C C . THR B 1 455 ? 34.5 40.625 9.219 1 38.88 455 THR B C 1
ATOM 7068 O O . THR B 1 455 ? 34 39.531 8.984 1 38.88 455 THR B O 1
#

Solvent-accessible surface area (backbone atoms only — not comparable to full-atom values): 35422 Å² total; per-residue (Å²): 112,53,58,68,46,77,45,72,70,41,60,74,46,78,47,77,48,76,46,76,47,71,68,75,50,62,64,42,68,71,50,72,49,36,32,45,32,40,39,34,39,17,25,22,34,36,40,39,39,39,37,38,37,38,38,38,65,21,48,34,37,44,34,40,36,41,36,34,43,32,39,40,36,39,8,25,16,33,38,40,38,40,39,36,38,37,38,38,28,55,17,46,32,34,44,33,39,38,40,36,34,43,33,37,39,37,37,7,26,19,33,38,41,39,38,40,37,38,37,41,36,54,23,28,46,29,32,44,33,39,37,41,36,35,44,34,37,38,37,37,6,27,19,32,37,40,39,38,39,38,39,35,40,31,43,42,18,48,29,33,43,35,38,37,39,35,34,42,33,38,38,37,37,7,25,20,32,37,38,40,37,40,37,39,37,40,28,44,35,18,48,30,31,44,32,39,38,40,34,37,40,34,38,39,36,38,7,24,18,29,36,38,40,40,38,40,39,38,39,30,48,22,20,48,30,32,43,32,39,38,40,34,34,43,34,38,40,37,37,8,23,17,30,38,38,40,39,39,38,39,36,40,30,48,26,20,49,29,34,44,33,39,37,41,34,33,44,32,38,40,35,37,7,25,14,31,39,40,38,38,40,37,38,36,40,29,42,33,20,49,30,34,44,33,39,37,40,33,34,43,34,39,39,37,35,6,24,19,33,36,40,39,37,39,37,39,36,39,29,44,31,18,50,31,31,43,34,39,37,40,35,34,43,32,38,39,37,38,7,26,19,31,36,39,38,37,38,37,40,37,36,30,49,16,22,50,30,31,43,34,39,38,41,35,33,43,32,37,38,36,35,6,24,22,32,37,38,40,36,40,38,39,38,37,31,52,14,19,49,28,29,41,33,40,37,39,34,41,38,33,38,37,36,37,6,24,18,31,38,39,38,38,38,38,39,38,41,31,65,16,42,83,37,68,71,41,81,43,76,76,42,81,44,80,47,70,45,18,50,45,39,74,48,80,46,78,46,77,46,80,46,60,78,87,117,110,54,58,68,46,80,44,73,71,39,59,74,46,78,47,76,48,77,46,76,48,70,67,76,50,63,64,40,68,70,49,70,49,36,32,44,31,38,38,35,30,8,25,36,34,36,41,39,38,39,37,38,36,39,38,39,63,20,49,34,36,44,32,39,37,40,35,35,42,32,38,39,36,22,2,25,36,32,37,40,38,38,40,37,38,36,39,38,22,62,19,47,31,33,44,33,39,37,40,36,35,41,33,40,38,38,21,2,26,36,34,37,41,39,38,39,39,38,36,39,33,53,16,23,45,29,33,43,32,39,37,41,36,36,41,32,38,37,38,20,5,25,39,35,38,39,38,38,40,36,39,36,39,30,47,27,21,50,30,33,44,33,38,37,39,34,36,42,32,37,37,38,21,1,25,40,32,37,40,41,36,39,37,38,36,38,29,48,25,21,47,30,33,43,33,39,37,39,34,37,41,34,37,38,37,23,4,23,38,30,38,40,40,39,38,38,39,38,39,30,45,24,21,48,30,34,42,31,39,37,40,35,36,42,34,37,38,38,22,0,24,38,30,37,39,38,38,38,37,38,37,38,31,49,25,24,49,30,33,44,33,39,36,41,36,34,42,33,38,40,37,22,0,26,35,31,38,39,39,38,37,37,39,36,38,30,40,32,20,48,30,33,44,34,39,37,42,34,34,42,32,37,39,36,20,0,25,40,32,37,40,40,37,40,37,40,36,38,31,44,29,18,47,30,31,42,33,39,37,40,35,35,43,32,38,38,36,22,3,24,38,34,38,39,38,38,40,36,40,37,35,31,44,25,18,49,29,32,42,33,39,37,40,35,34,43,32,36,38,37,22,0,25,40,33,36,40,39,36,38,37,37,37,37,30,51,14,17,49,29,29,41,33,39,36,40,33,42,38,32,37,38,35,24,2,24,40,33,38,38,38,38,36,36,38,38,42,30,67,15,42,83,37,68,72,41,80,44,77,75,40,80,44,79,47,71,32,5,56,64,40,76,48,81,44,78,46,75,45,77,47,59,79,90,117

Secondary structure (DSSP, 8-state):
--EEEEEEEEEEEEEEEEEEE-S--SEEEEEEEEEEEEEEEEEEEEEEEEEEEEEE--SEEEEEEEEEEEEEEEEEEEEEEEEEEEEEE--SEEEEEEEEEEEEEEEEEEEEEEEEEEEEES--SEEEEEEEEEEEEEEEEEEEEEEEEEEEEES--SEEEEEEEEEEEEEEEEEEEEEEEEEEEEES--SEEEEEEEEEEEEEEEEEEEEEEEEEEEEES--SEEEEEEEEEEEEEEEEEEEEEEEEEEEEES--SEEEEEEEEEEEEEEEEEEEEEEEEEEEEES--SEEEEEEEEEEEEEEEEEEEEEEEEEEEEES--SEEEEEEEEEEEEEEEEEEEEEEEEEEEEES-EEEEEEEEEEEEEEEEEEEEEEEEEEEEEEES-EEEEEEEEEEEEEEEEEEEEEEEEEEEEEEES-EEEEEEEEEEEEEEEEEEEEEEEEEEEEEEE----/--EEEEEEEEEEEEEEEEEEE-S--SEEEEEEEEEEEEEEEEEEEEEEEEEEEEEE--SEEEEEEEEEEEEEEEEEEEEEEEEEEEEEE-EEEEEEEEEEEEEEEEEEEEEEEEEEEEEEES-EEEEEEEEEEEEEEEEEEEEEEEEEEEEEEES--SEEEEEEEEEEEEEEEEEEEEEEEEEEEEES--SEEEEEEEEEEEEEEEEEEEEEEEEEEEEES--SEEEEEEEEEEEEEEEEEEEEEEEEEEEEES--SEEEEEEEEEEEEEEEEEEEEEEEEEEEEES--SEEEEEEEEEEEEEEEEEEEEEEEEEEEEES--SEEEEEEEEEEEEEEEEEEEEEEEEEEEEES--SEEEEEEEEEEEEEEEEEEEEEEEEEEEEES-EEEEEEEEEEEEEEEEEEEEEEEEEEEEEEES-EEEEEEEEEEEEEEEEEEEEEEEEEEEEEEE----

Radius of gyration: 33.46 Å; Cα contacts (8 Å, |Δi|>4): 3650; chains: 2; bounding box: 70×89×59 Å

Organism: Spodoptera frugiperda (NCBI:txid7108)